Protein AF-A0A644TI37-F1 (afdb_monomer_lite)

Structure (mmCIF, N/CA/C/O backbone):
data_AF-A0A644TI37-F1
#
_entry.id   AF-A0A644TI37-F1
#
loop_
_atom_site.group_PDB
_atom_site.id
_atom_site.type_symbol
_atom_site.label_atom_id
_atom_site.label_alt_id
_atom_site.label_comp_id
_atom_site.label_asym_id
_atom_site.label_entity_id
_atom_site.label_seq_id
_atom_site.pdbx_PDB_ins_code
_atom_site.Cartn_x
_atom_site.Cartn_y
_atom_site.Cartn_z
_atom_site.occupancy
_atom_site.B_iso_or_equiv
_atom_site.auth_seq_id
_atom_site.auth_comp_id
_atom_site.auth_asym_id
_atom_site.auth_atom_id
_atom_site.pdbx_PDB_model_num
ATOM 1 N N . MET A 1 1 ? 30.612 -4.209 -53.659 1.00 39.00 1 MET A N 1
ATOM 2 C CA . MET A 1 1 ? 29.812 -2.982 -53.458 1.00 39.00 1 MET A CA 1
ATOM 3 C C . MET A 1 1 ? 28.450 -3.385 -52.917 1.00 39.00 1 MET A C 1
ATOM 5 O O . MET A 1 1 ? 27.650 -3.896 -53.685 1.00 39.00 1 MET A O 1
ATOM 9 N N . LYS A 1 2 ? 28.206 -3.268 -51.608 1.00 38.88 2 LYS A N 1
ATOM 10 C CA . LYS A 1 2 ? 26.881 -3.512 -51.017 1.00 38.88 2 LYS A CA 1
ATOM 11 C C . LYS A 1 2 ? 26.623 -2.471 -49.923 1.00 38.88 2 LYS A C 1
ATOM 13 O O . LYS A 1 2 ? 27.361 -2.428 -48.947 1.00 38.88 2 LYS A O 1
ATOM 18 N N . THR A 1 3 ? 25.624 -1.631 -50.213 1.00 47.59 3 THR A N 1
ATOM 19 C CA . THR A 1 3 ? 24.767 -0.829 -49.319 1.00 47.59 3 THR A CA 1
ATOM 20 C C . THR A 1 3 ? 25.463 0.056 -48.286 1.00 47.59 3 THR A C 1
ATOM 22 O O . THR A 1 3 ? 25.681 -0.339 -47.147 1.00 47.59 3 THR A O 1
ATOM 25 N N . GLN A 1 4 ? 25.746 1.300 -48.680 1.00 61.03 4 GLN A N 1
ATOM 26 C CA . GLN A 1 4 ? 25.940 2.404 -47.741 1.00 61.03 4 GLN A CA 1
ATOM 27 C C . GLN A 1 4 ? 24.605 2.634 -47.012 1.00 61.03 4 GLN A C 1
ATOM 29 O O . GLN A 1 4 ? 23.578 2.795 -47.669 1.00 61.03 4 GLN A O 1
ATOM 34 N N . THR A 1 5 ? 24.595 2.576 -45.680 1.00 74.19 5 THR A N 1
ATOM 35 C CA . THR A 1 5 ? 23.398 2.810 -44.859 1.00 74.19 5 THR A CA 1
ATOM 36 C C . THR A 1 5 ? 22.813 4.192 -45.147 1.00 74.19 5 THR A C 1
ATOM 38 O O . THR A 1 5 ? 23.467 5.199 -44.879 1.00 74.19 5 THR A O 1
ATOM 41 N N . ASP A 1 6 ? 21.582 4.254 -45.659 1.00 84.94 6 ASP A N 1
ATOM 42 C CA . ASP A 1 6 ? 20.870 5.512 -45.903 1.00 84.94 6 ASP A CA 1
ATOM 43 C C . ASP A 1 6 ? 19.811 5.757 -44.817 1.00 84.94 6 ASP A C 1
ATOM 45 O O . ASP A 1 6 ? 18.631 5.426 -44.959 1.00 84.94 6 ASP A O 1
ATOM 49 N N . LEU A 1 7 ? 20.247 6.370 -43.710 1.00 90.06 7 LEU A N 1
ATOM 50 C CA . LEU A 1 7 ? 19.354 6.800 -42.628 1.00 90.06 7 LEU A CA 1
ATOM 51 C C . LEU A 1 7 ? 18.313 7.833 -43.095 1.00 90.06 7 LEU A C 1
ATOM 53 O O . LEU A 1 7 ? 17.256 7.951 -42.478 1.00 90.06 7 LEU A O 1
ATOM 57 N N . GLY A 1 8 ? 18.580 8.582 -44.170 1.00 90.06 8 GLY A N 1
ATOM 58 C CA . GLY A 1 8 ? 17.648 9.571 -44.710 1.00 90.06 8 GLY A CA 1
ATOM 59 C C . GLY A 1 8 ? 16.416 8.922 -45.338 1.00 90.06 8 GLY A C 1
ATOM 60 O O . GLY A 1 8 ? 15.296 9.384 -45.107 1.00 90.06 8 GLY A O 1
ATOM 61 N N . THR A 1 9 ? 16.614 7.835 -46.086 1.00 90.75 9 THR A N 1
ATOM 62 C CA . THR A 1 9 ? 15.517 7.045 -46.669 1.00 90.75 9 THR A CA 1
ATOM 63 C C . THR A 1 9 ? 14.708 6.331 -45.587 1.00 90.75 9 THR A C 1
ATOM 65 O O . THR A 1 9 ? 13.495 6.536 -45.521 1.00 90.75 9 THR A O 1
ATOM 68 N N . LEU A 1 10 ? 15.368 5.626 -44.656 1.00 91.88 10 LEU A N 1
ATOM 69 C CA . LEU A 1 10 ? 14.695 4.970 -43.520 1.00 91.88 10 LEU A CA 1
ATOM 70 C C . LEU A 1 10 ? 13.871 5.960 -42.683 1.00 91.88 10 LEU A C 1
ATOM 72 O O . LEU A 1 10 ? 12.749 5.663 -42.276 1.00 91.88 10 LEU A O 1
ATOM 76 N N . ARG A 1 11 ? 14.389 7.177 -42.471 1.00 93.25 11 ARG A N 1
ATOM 77 C CA . ARG A 1 11 ? 13.666 8.230 -41.747 1.00 93.25 11 ARG A CA 1
ATOM 78 C C . ARG A 1 11 ? 12.380 8.649 -42.458 1.00 93.25 11 ARG A C 1
ATOM 80 O O . ARG A 1 11 ? 11.355 8.830 -41.802 1.00 93.25 11 ARG A O 1
ATOM 87 N N . LYS A 1 12 ? 12.422 8.833 -43.782 1.00 91.25 12 LYS A N 1
ATOM 88 C CA . LYS A 1 12 ? 11.231 9.195 -44.572 1.00 91.25 12 LYS A CA 1
ATOM 89 C C . LYS A 1 12 ? 10.172 8.095 -44.509 1.00 91.25 12 LYS A C 1
ATOM 91 O O . LYS A 1 12 ? 8.994 8.407 -44.336 1.00 91.25 12 LYS A O 1
ATOM 96 N N . GLU A 1 13 ? 10.588 6.834 -44.597 1.00 90.81 13 GLU A N 1
ATOM 97 C CA . GLU A 1 13 ? 9.703 5.671 -44.467 1.00 90.81 13 GLU A CA 1
ATOM 98 C C . GLU A 1 13 ? 9.058 5.606 -43.075 1.00 90.81 13 GLU A C 1
ATOM 100 O O . GLU A 1 13 ? 7.832 5.546 -42.974 1.00 90.81 13 GLU A O 1
ATOM 105 N N . GLY A 1 14 ? 9.844 5.739 -42.003 1.00 90.31 14 GLY A N 1
ATOM 106 C CA . GLY A 1 14 ? 9.342 5.756 -40.625 1.00 90.31 14 GLY A CA 1
ATOM 107 C C . GLY A 1 14 ? 8.328 6.861 -40.344 1.00 90.31 14 GLY A C 1
ATOM 108 O O . GLY A 1 14 ? 7.245 6.608 -39.814 1.00 90.31 14 GLY A O 1
ATOM 109 N N . LEU A 1 15 ? 8.627 8.094 -40.767 1.00 89.38 15 LEU A N 1
ATOM 110 C CA . LEU A 1 15 ? 7.691 9.218 -40.640 1.00 89.38 15 LEU A CA 1
ATOM 111 C C . LEU A 1 15 ? 6.395 8.982 -41.434 1.00 89.38 15 LEU A C 1
ATOM 113 O O . LEU A 1 15 ? 5.318 9.409 -41.010 1.00 89.38 15 LEU A O 1
ATOM 117 N N . SER A 1 16 ? 6.466 8.258 -42.556 1.00 86.50 16 SER A N 1
ATOM 118 C CA . SER A 1 16 ? 5.277 7.860 -43.315 1.00 86.50 16 SER A CA 1
ATOM 119 C C . SER A 1 16 ? 4.387 6.856 -42.580 1.00 86.50 16 SER A C 1
ATOM 121 O O . SER A 1 16 ? 3.169 6.840 -42.786 1.00 86.50 16 SER A O 1
ATOM 123 N N . HIS A 1 17 ? 4.964 6.041 -41.696 1.00 83.00 17 HIS A N 1
ATOM 124 C CA . HIS A 1 17 ? 4.214 5.107 -40.861 1.00 83.00 17 HIS A CA 1
ATOM 125 C C . HIS A 1 17 ? 3.483 5.814 -39.721 1.00 83.00 17 HIS A C 1
ATOM 127 O O . HIS A 1 17 ? 2.299 5.550 -39.504 1.00 83.00 17 HIS A O 1
ATOM 133 N N . LEU A 1 18 ? 4.170 6.755 -39.069 1.00 80.62 18 LEU A N 1
ATOM 134 C CA . LEU A 1 18 ? 3.689 7.457 -37.880 1.00 80.62 18 LEU A CA 1
ATOM 135 C C . LEU A 1 18 ? 2.703 8.589 -38.191 1.00 80.62 18 LEU A C 1
ATOM 137 O O . LEU A 1 18 ? 1.742 8.789 -37.448 1.00 80.62 18 LEU A O 1
ATOM 141 N N . PHE A 1 19 ? 2.950 9.339 -39.268 1.00 72.75 19 PHE A N 1
ATOM 142 C CA . PHE A 1 19 ? 2.342 10.659 -39.458 1.00 72.75 19 PHE A CA 1
ATOM 143 C C . PHE A 1 19 ? 1.756 10.895 -40.857 1.00 72.75 19 PHE A C 1
ATOM 145 O O . PHE A 1 19 ? 0.751 11.588 -41.003 1.00 72.75 19 PHE A O 1
ATOM 152 N N . ASN A 1 20 ? 2.349 10.323 -41.908 1.00 64.75 20 ASN A N 1
ATOM 153 C CA . ASN A 1 20 ? 2.062 10.762 -43.277 1.00 64.75 20 ASN A CA 1
ATOM 154 C C . ASN A 1 20 ? 0.889 9.993 -43.934 1.00 64.75 20 ASN A C 1
ATOM 156 O O . ASN A 1 20 ? 1.081 9.089 -44.748 1.00 64.75 20 ASN A O 1
ATOM 160 N N . GLY A 1 21 ? -0.342 10.389 -43.583 1.00 68.06 21 GLY A N 1
ATOM 161 C CA . GLY A 1 21 ? -1.510 10.356 -44.482 1.00 68.06 21 GLY A CA 1
ATOM 162 C C . GLY A 1 21 ? -2.540 9.229 -44.327 1.00 68.06 21 GLY A C 1
ATOM 163 O O . GLY A 1 21 ? -3.654 9.398 -44.817 1.00 68.06 21 GLY A O 1
ATOM 164 N N . LYS A 1 22 ? -2.239 8.119 -43.636 1.00 86.06 22 LYS A N 1
ATOM 165 C CA . LYS A 1 22 ? -3.221 7.041 -43.388 1.00 86.06 22 LYS A CA 1
ATOM 166 C C . LYS A 1 22 ? -3.684 6.997 -41.928 1.00 86.06 22 LYS A C 1
ATOM 168 O O . LYS A 1 22 ? -2.829 7.078 -41.043 1.00 86.06 22 LYS A O 1
ATOM 173 N N . PRO A 1 23 ? -4.993 6.820 -41.660 1.00 93.50 23 PRO A N 1
ATOM 174 C CA . PRO A 1 23 ? -5.487 6.562 -40.313 1.00 93.50 23 PRO A CA 1
ATOM 175 C C . PRO A 1 23 ? -4.881 5.281 -39.735 1.00 93.50 23 PRO A C 1
ATOM 177 O O . PRO A 1 23 ? -4.602 4.322 -40.465 1.00 93.50 23 PRO A O 1
ATOM 180 N N . TRP A 1 24 ? -4.702 5.243 -38.418 1.00 94.94 24 TRP A N 1
ATOM 181 C CA . TRP A 1 24 ? -4.214 4.050 -37.737 1.00 94.94 24 TRP A CA 1
ATOM 182 C C . TRP A 1 24 ? -4.832 3.858 -36.356 1.00 94.94 24 TRP A C 1
ATOM 184 O O . TRP A 1 24 ? -5.209 4.814 -35.681 1.00 94.94 24 TRP A O 1
ATOM 194 N N . ILE A 1 25 ? -4.908 2.596 -35.943 1.00 97.06 25 ILE A N 1
ATOM 195 C CA . ILE A 1 25 ? -5.201 2.175 -34.575 1.00 97.06 25 ILE A CA 1
ATOM 196 C C . ILE A 1 25 ? -3.983 1.397 -34.080 1.00 97.06 25 ILE A C 1
ATOM 198 O O . ILE A 1 25 ? -3.532 0.479 -34.763 1.00 97.06 25 ILE A O 1
ATOM 202 N N . SER A 1 26 ? -3.448 1.744 -32.913 1.00 96.75 26 SER A N 1
ATOM 203 C CA . SER A 1 26 ? -2.394 0.980 -32.249 1.00 96.75 26 SER A CA 1
ATOM 204 C C . SER A 1 26 ? -2.902 0.310 -30.977 1.00 96.75 26 SER A C 1
ATOM 206 O O . SER A 1 26 ? -3.743 0.862 -30.266 1.00 96.75 26 SER A O 1
ATOM 208 N N . VAL A 1 27 ? -2.379 -0.883 -30.694 1.00 97.94 27 VAL A N 1
ATOM 209 C CA . VAL A 1 27 ? -2.682 -1.658 -29.484 1.00 97.94 27 VAL A CA 1
ATOM 210 C C . VAL A 1 27 ? -1.389 -1.922 -28.716 1.00 97.94 27 VAL A C 1
ATOM 212 O O . VAL A 1 27 ? -0.404 -2.381 -29.302 1.00 97.94 27 VAL A O 1
ATOM 215 N N . GLY A 1 28 ? -1.395 -1.631 -27.413 1.00 96.19 28 GLY A N 1
ATOM 216 C CA . GLY A 1 28 ? -0.281 -1.909 -26.505 1.00 96.19 28 GLY A CA 1
ATOM 217 C C . GLY A 1 28 ? -0.075 -3.409 -26.294 1.00 96.19 28 GLY A C 1
ATOM 218 O O . GLY A 1 28 ? -0.725 -4.028 -25.459 1.00 96.19 28 GLY A O 1
ATOM 219 N N . LEU A 1 29 ? 0.867 -3.999 -27.027 1.00 95.81 29 LEU A N 1
ATOM 220 C CA . LEU A 1 29 ? 1.243 -5.413 -26.968 1.00 95.81 29 LEU A CA 1
ATOM 221 C C . LEU A 1 29 ? 2.568 -5.610 -26.217 1.00 95.81 29 LEU A C 1
ATOM 223 O O . LEU A 1 29 ? 3.477 -6.301 -26.678 1.00 95.81 29 LEU A O 1
ATOM 227 N N . GLY A 1 30 ? 2.701 -4.966 -25.057 1.00 93.81 30 GLY A N 1
ATOM 228 C CA . GLY A 1 30 ? 3.683 -5.371 -24.046 1.00 93.81 30 GLY A CA 1
ATOM 229 C C . GLY A 1 30 ? 3.148 -6.529 -23.200 1.00 93.81 30 GLY A C 1
ATOM 230 O O . GLY A 1 30 ? 1.938 -6.767 -23.169 1.00 93.81 30 GLY A O 1
ATOM 231 N N . THR A 1 31 ? 4.016 -7.208 -22.447 1.00 94.94 31 THR A N 1
ATOM 232 C CA . THR A 1 31 ? 3.625 -8.376 -21.631 1.00 94.94 31 THR A CA 1
ATOM 233 C C . THR A 1 31 ? 2.453 -8.086 -20.676 1.00 94.94 31 THR A C 1
ATOM 235 O O . THR A 1 31 ? 1.599 -8.945 -20.465 1.00 94.94 31 THR A O 1
ATOM 238 N N . CYS A 1 32 ? 2.355 -6.872 -20.117 1.00 92.94 32 CYS A N 1
ATOM 239 C CA . CYS A 1 32 ? 1.219 -6.481 -19.270 1.00 92.94 32 CYS A CA 1
ATOM 240 C C . CYS A 1 32 ? -0.101 -6.330 -20.041 1.00 92.94 32 CYS A C 1
ATOM 242 O O . CYS A 1 32 ? -1.146 -6.679 -19.503 1.00 92.94 32 CYS A O 1
ATOM 244 N N . GLY A 1 33 ? -0.062 -5.832 -21.280 1.00 94.31 33 GLY A N 1
ATOM 245 C CA . GLY A 1 33 ? -1.239 -5.723 -22.140 1.00 94.31 33 GLY A CA 1
ATOM 246 C C . GLY A 1 33 ? -1.728 -7.097 -22.574 1.00 94.31 33 GLY A C 1
ATOM 247 O O . GLY A 1 33 ? -2.906 -7.410 -22.420 1.00 94.31 33 GLY A O 1
ATOM 248 N N . ILE A 1 34 ? -0.805 -7.954 -23.021 1.00 95.94 34 ILE A N 1
ATOM 249 C CA . ILE A 1 34 ? -1.100 -9.342 -23.407 1.00 95.94 34 ILE A CA 1
ATOM 250 C C . ILE A 1 34 ? -1.712 -10.102 -22.223 1.00 95.94 34 ILE A C 1
ATOM 252 O O . ILE A 1 34 ? -2.752 -10.733 -22.366 1.00 95.94 34 ILE A O 1
ATOM 256 N N . GLY A 1 35 ? -1.149 -9.954 -21.018 1.00 94.06 35 GLY A N 1
ATOM 257 C CA . GLY A 1 35 ? -1.709 -10.553 -19.801 1.00 94.06 35 GLY A CA 1
ATOM 258 C C . GLY A 1 35 ? -3.131 -10.090 -19.440 1.00 94.06 35 GLY A C 1
ATOM 259 O O . GLY A 1 35 ? -3.779 -10.747 -18.630 1.00 94.06 35 GLY A O 1
ATOM 260 N N . ASN A 1 36 ? -3.620 -8.995 -20.036 1.00 94.62 36 ASN A N 1
ATOM 261 C CA . ASN A 1 36 ? -4.980 -8.467 -19.878 1.00 94.62 36 ASN A CA 1
ATOM 262 C C . ASN A 1 36 ? -5.843 -8.603 -21.156 1.00 94.62 36 ASN A C 1
ATOM 264 O O . ASN A 1 36 ? -6.913 -7.999 -21.233 1.00 94.62 36 ASN A O 1
ATOM 268 N N . GLY A 1 37 ? -5.412 -9.389 -22.152 1.00 96.00 37 GLY A N 1
ATOM 269 C CA . GLY A 1 37 ? -6.181 -9.675 -23.375 1.00 96.00 37 GLY A CA 1
ATOM 270 C C . GLY A 1 37 ? -5.971 -8.690 -24.533 1.00 96.00 37 GLY A C 1
ATOM 271 O O . GLY A 1 37 ? -6.841 -8.551 -25.395 1.00 96.00 37 GLY A O 1
ATOM 272 N N . ALA A 1 38 ? -4.851 -7.958 -24.571 1.00 97.00 38 ALA A N 1
ATOM 273 C CA . ALA A 1 38 ? -4.546 -7.037 -25.674 1.00 97.00 38 ALA A CA 1
ATOM 274 C C . ALA A 1 38 ? -4.334 -7.747 -27.023 1.00 97.00 38 ALA A C 1
ATOM 276 O O . ALA A 1 38 ? -4.624 -7.176 -28.074 1.00 97.00 38 ALA A O 1
ATOM 277 N N . ASP A 1 39 ? -3.856 -8.989 -27.001 1.00 96.69 39 ASP A N 1
ATOM 278 C CA . ASP A 1 39 ? -3.718 -9.865 -28.165 1.00 96.69 39 ASP A CA 1
ATOM 279 C C . ASP A 1 39 ? -5.080 -10.187 -28.796 1.00 96.69 39 ASP A C 1
ATOM 281 O O . ASP A 1 39 ? -5.244 -10.050 -30.009 1.00 96.69 39 ASP A O 1
ATOM 285 N N . GLU A 1 40 ? -6.091 -10.490 -27.977 1.00 97.75 40 GLU A N 1
ATOM 286 C CA . GLU A 1 40 ? -7.469 -10.682 -28.442 1.00 97.75 40 GLU A CA 1
ATOM 287 C C . GLU A 1 40 ? -8.031 -9.409 -29.097 1.00 97.75 40 GLU A C 1
ATOM 289 O O . GLU A 1 40 ? -8.710 -9.469 -30.126 1.00 97.75 40 GLU A O 1
ATOM 294 N N . VAL A 1 41 ? -7.740 -8.235 -28.520 1.00 98.00 41 VAL A N 1
ATOM 295 C CA . VAL A 1 41 ? -8.148 -6.932 -29.073 1.00 98.00 41 VAL A CA 1
ATOM 296 C C . VAL A 1 41 ? -7.478 -6.676 -30.420 1.00 98.00 41 VAL A C 1
ATOM 298 O O . VAL A 1 41 ? -8.158 -6.296 -31.378 1.00 98.00 41 VAL A O 1
ATOM 301 N N . PHE A 1 42 ? -6.163 -6.884 -30.499 1.00 98.06 42 PHE A N 1
ATOM 302 C CA . PHE A 1 42 ? -5.387 -6.691 -31.718 1.00 98.06 42 PHE A CA 1
ATOM 303 C C . PHE A 1 42 ? -5.872 -7.614 -32.838 1.00 98.06 42 PHE A C 1
ATOM 305 O O . PHE A 1 42 ? -6.164 -7.136 -33.935 1.00 98.06 42 PHE A O 1
ATOM 312 N N . GLN A 1 43 ? -6.055 -8.905 -32.546 1.00 97.69 43 GLN A N 1
ATOM 313 C CA . GLN A 1 43 ? -6.542 -9.880 -33.519 1.00 97.69 43 GLN A CA 1
ATOM 314 C C . GLN A 1 43 ? -7.952 -9.525 -34.008 1.00 97.69 43 GLN A C 1
ATOM 316 O O . GLN A 1 43 ? -8.201 -9.489 -35.212 1.00 97.69 43 GLN A O 1
ATOM 321 N N . ALA A 1 44 ? -8.863 -9.158 -33.098 1.00 97.88 44 ALA A N 1
ATOM 322 C CA . ALA A 1 44 ? -10.220 -8.759 -33.466 1.00 97.88 44 ALA A CA 1
ATOM 323 C C . ALA A 1 44 ? -10.259 -7.500 -34.350 1.00 97.88 44 ALA A C 1
ATOM 325 O O . ALA A 1 44 ? -11.118 -7.394 -35.230 1.00 97.88 44 ALA A O 1
ATOM 326 N N . LEU A 1 45 ? -9.359 -6.537 -34.124 1.00 97.81 45 LEU A N 1
ATOM 327 C CA . LEU A 1 45 ? -9.204 -5.362 -34.986 1.00 97.81 45 LEU A CA 1
ATOM 328 C C . LEU A 1 45 ? -8.639 -5.751 -36.356 1.00 97.81 45 LEU A C 1
ATOM 330 O O . LEU A 1 45 ? -9.183 -5.325 -37.375 1.00 97.81 45 LEU A O 1
ATOM 334 N N . GLN A 1 46 ? -7.586 -6.570 -36.380 1.00 97.00 46 GLN A N 1
ATOM 335 C CA . GLN A 1 46 ? -6.911 -7.007 -37.600 1.00 97.00 46 GLN A CA 1
ATOM 336 C C . GLN A 1 46 ? -7.841 -7.819 -38.510 1.00 97.00 46 GLN A C 1
ATOM 338 O O . GLN A 1 46 ? -7.957 -7.508 -39.699 1.00 97.00 46 GLN A O 1
ATOM 343 N N . ASP A 1 47 ? -8.545 -8.812 -37.965 1.00 96.25 47 ASP A N 1
ATOM 344 C CA . ASP A 1 47 ? -9.445 -9.687 -38.724 1.00 96.25 47 ASP A CA 1
ATOM 345 C C . ASP A 1 47 ? -10.587 -8.895 -39.359 1.00 96.25 47 ASP A C 1
ATOM 347 O O . ASP A 1 47 ? -10.873 -9.037 -40.549 1.00 96.25 47 ASP A O 1
ATOM 351 N N . LYS A 1 48 ? -11.210 -8.001 -38.584 1.00 96.19 48 LYS A N 1
ATOM 352 C CA . LYS A 1 48 ? -12.330 -7.178 -39.056 1.00 96.19 48 LYS A CA 1
ATOM 353 C C . LYS A 1 48 ? -11.895 -6.124 -40.063 1.00 96.19 48 LYS A C 1
ATOM 355 O O . LYS A 1 48 ? -12.550 -5.975 -41.090 1.00 96.1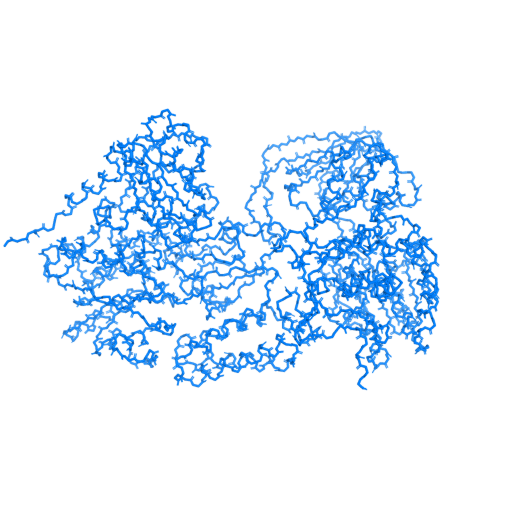9 48 LYS A O 1
ATOM 360 N N . ALA A 1 49 ? -10.779 -5.436 -39.815 1.00 94.88 49 ALA A N 1
ATOM 361 C CA . ALA A 1 49 ? -10.238 -4.469 -40.768 1.00 94.88 49 ALA A CA 1
ATOM 362 C C . ALA A 1 49 ? -9.898 -5.135 -42.110 1.00 94.88 49 ALA A C 1
ATOM 364 O O . ALA A 1 49 ? -10.174 -4.567 -43.168 1.00 94.88 49 ALA A O 1
ATOM 365 N N . THR A 1 50 ? -9.365 -6.362 -42.066 1.00 94.31 50 THR A N 1
ATOM 366 C CA . THR A 1 50 ? -9.052 -7.159 -43.260 1.00 94.31 50 THR A CA 1
ATOM 367 C C . THR A 1 50 ? -10.323 -7.622 -43.978 1.00 94.31 50 THR A C 1
ATOM 369 O O . THR A 1 50 ? -10.427 -7.464 -45.195 1.00 94.31 50 THR A O 1
ATOM 372 N N . ALA A 1 51 ? -11.312 -8.142 -43.242 1.00 93.31 51 ALA A N 1
ATOM 373 C CA . ALA A 1 51 ? -12.589 -8.597 -43.797 1.00 93.31 51 ALA A CA 1
ATOM 374 C C . ALA A 1 51 ? -13.375 -7.461 -44.478 1.00 93.31 51 ALA A C 1
ATOM 376 O O . ALA A 1 51 ? -13.949 -7.657 -45.549 1.00 93.31 51 ALA A O 1
ATOM 377 N N . GLU A 1 52 ? -13.360 -6.266 -43.885 1.00 92.94 52 GLU A N 1
ATOM 378 C CA . GLU A 1 52 ? -14.035 -5.068 -44.402 1.00 92.94 52 GLU A CA 1
ATOM 379 C C . GLU A 1 52 ? -13.177 -4.269 -45.405 1.00 92.94 52 GLU A C 1
ATOM 381 O O . GLU A 1 52 ? -13.662 -3.295 -45.979 1.00 92.94 52 GLU A O 1
ATOM 386 N N . LYS A 1 53 ? -11.923 -4.685 -45.655 1.00 92.38 53 LYS A N 1
ATOM 387 C CA . LYS A 1 53 ? -10.954 -4.020 -46.552 1.00 92.38 53 LYS A CA 1
ATOM 388 C C . LYS A 1 53 ? -10.774 -2.526 -46.247 1.00 92.38 53 LYS A C 1
ATOM 390 O O . LYS A 1 53 ? -10.721 -1.699 -47.157 1.00 92.38 53 LYS A O 1
ATOM 395 N N . LEU A 1 54 ? -10.695 -2.181 -44.964 1.00 91.00 54 LEU A N 1
ATOM 396 C CA . LEU A 1 54 ? -10.571 -0.792 -44.523 1.00 91.00 54 LEU A CA 1
ATOM 397 C C . LEU A 1 54 ? -9.179 -0.231 -44.848 1.00 91.00 54 LEU A C 1
ATOM 399 O O . LEU A 1 54 ? -8.166 -0.882 -44.596 1.00 91.00 54 LEU A O 1
ATOM 403 N N . ASP A 1 55 ? -9.118 1.005 -45.354 1.00 90.75 55 ASP A N 1
ATOM 404 C CA . ASP A 1 55 ? -7.852 1.700 -45.629 1.00 90.75 55 ASP A CA 1
ATOM 405 C C . ASP A 1 55 ? -7.289 2.376 -44.367 1.00 90.75 55 ASP A C 1
ATOM 407 O O . ASP A 1 55 ? -7.218 3.600 -44.250 1.00 90.75 55 ASP A O 1
ATOM 411 N N . LEU A 1 56 ? -6.920 1.558 -43.382 1.00 92.44 56 LEU A N 1
ATOM 412 C CA . LEU A 1 56 ? -6.282 1.995 -42.141 1.00 92.44 56 LEU A CA 1
ATOM 413 C C . LEU A 1 56 ? -5.242 0.972 -41.678 1.00 92.44 56 LEU A C 1
ATOM 415 O O . LEU A 1 56 ? -5.300 -0.203 -42.037 1.00 92.44 56 LEU A O 1
ATOM 419 N N . ARG A 1 57 ? -4.276 1.412 -40.868 1.00 92.94 57 ARG A N 1
ATOM 420 C CA . ARG A 1 57 ? -3.249 0.521 -40.307 1.00 92.94 57 ARG A CA 1
ATOM 421 C C . ARG A 1 57 ? -3.629 0.074 -38.901 1.00 92.94 57 ARG A C 1
ATOM 423 O O . ARG A 1 57 ? -3.909 0.913 -38.049 1.00 92.94 57 ARG A O 1
ATOM 430 N N . ILE A 1 58 ? -3.567 -1.228 -38.648 1.00 95.50 58 ILE A N 1
ATOM 431 C CA . ILE A 1 58 ? -3.564 -1.780 -37.293 1.00 95.50 58 ILE A CA 1
ATOM 432 C C . ILE A 1 58 ? -2.103 -1.990 -36.895 1.00 95.50 58 ILE A C 1
ATOM 434 O O . ILE A 1 58 ? -1.345 -2.624 -37.626 1.00 95.50 58 ILE A O 1
ATOM 438 N N . ARG A 1 59 ? -1.683 -1.369 -35.793 1.00 94.62 59 ARG A N 1
ATOM 439 C CA . ARG A 1 59 ? -0.285 -1.309 -35.349 1.00 94.62 59 ARG A CA 1
ATOM 440 C C . ARG A 1 59 ? -0.133 -1.996 -34.001 1.00 94.62 59 ARG A C 1
ATOM 442 O O . ARG A 1 59 ? -0.963 -1.820 -33.110 1.00 94.62 59 ARG A O 1
ATOM 449 N N . GLN A 1 60 ? 0.949 -2.742 -33.846 1.00 95.12 60 GLN A N 1
ATOM 450 C CA . GLN A 1 60 ? 1.385 -3.240 -32.550 1.00 95.12 60 GLN A CA 1
ATOM 451 C C . GLN A 1 60 ? 2.401 -2.259 -31.973 1.00 95.12 60 GLN A C 1
ATOM 453 O O . GLN A 1 60 ? 3.282 -1.790 -32.688 1.00 95.12 60 GLN A O 1
ATOM 458 N N . VAL A 1 61 ? 2.257 -1.903 -30.702 1.00 96.44 61 VAL A N 1
ATOM 459 C CA . VAL A 1 61 ? 3.184 -0.992 -30.017 1.00 96.44 61 VAL A CA 1
ATOM 460 C C . VAL A 1 61 ? 3.541 -1.545 -28.642 1.00 96.44 61 VAL A C 1
ATOM 462 O O . VAL A 1 61 ? 2.872 -2.441 -28.128 1.00 96.44 61 VAL A O 1
ATOM 465 N N . GLY A 1 62 ? 4.606 -1.027 -28.032 1.00 94.50 62 GLY A N 1
ATOM 466 C CA . GLY A 1 62 ? 4.954 -1.352 -26.646 1.00 94.50 62 GLY A CA 1
ATOM 467 C C . GLY A 1 62 ? 3.932 -0.841 -25.620 1.00 94.50 62 GLY A C 1
ATOM 468 O O . GLY A 1 62 ? 2.997 -0.113 -25.952 1.00 94.50 62 GLY A O 1
ATOM 469 N N . CYS A 1 63 ? 4.122 -1.185 -24.345 1.00 94.38 63 CYS A N 1
ATOM 470 C CA . CYS A 1 63 ? 3.272 -0.668 -23.267 1.00 94.38 63 CYS A CA 1
ATOM 471 C C . CYS A 1 63 ? 3.597 0.808 -22.984 1.00 94.38 63 CYS A C 1
ATOM 473 O O . CYS A 1 63 ? 4.759 1.174 -22.817 1.00 94.38 63 CYS A O 1
ATOM 475 N N . PHE A 1 64 ? 2.564 1.653 -22.884 1.00 95.56 64 PHE A N 1
ATOM 476 C CA . PHE A 1 64 ? 2.706 3.101 -22.660 1.00 95.56 64 PHE A CA 1
ATOM 477 C C . PHE A 1 64 ? 3.042 3.475 -21.197 1.00 95.56 64 PHE A C 1
ATOM 479 O O . PHE A 1 64 ? 3.391 4.623 -20.892 1.00 95.56 64 PHE A O 1
ATOM 486 N N . GLY A 1 65 ? 2.944 2.499 -20.289 1.00 94.25 65 GLY A N 1
ATOM 487 C CA . GLY A 1 65 ? 3.316 2.576 -18.874 1.00 94.25 65 GLY A CA 1
ATOM 488 C C . GLY A 1 65 ? 2.138 2.419 -17.910 1.00 94.25 65 GLY A C 1
ATOM 489 O O . GLY A 1 65 ? 2.334 1.930 -16.800 1.00 94.25 65 GLY A O 1
ATOM 490 N N . PHE A 1 66 ? 0.909 2.755 -18.317 1.00 95.25 66 PHE A N 1
ATOM 491 C CA . PHE A 1 66 ? -0.271 2.719 -17.441 1.00 95.25 66 PHE A CA 1
ATOM 492 C C . PHE A 1 66 ? -0.883 1.314 -17.358 1.00 95.25 66 PHE A C 1
ATOM 494 O O . PHE A 1 66 ? -1.958 1.045 -17.877 1.00 95.25 66 PHE A O 1
ATOM 501 N N . CYS A 1 67 ? -0.177 0.404 -16.687 1.00 94.81 67 CYS A N 1
ATOM 502 C CA . CYS A 1 67 ? -0.501 -1.024 -16.674 1.00 94.81 67 CYS A CA 1
ATOM 503 C C . CYS A 1 67 ? -1.886 -1.345 -16.085 1.00 94.81 67 CYS A C 1
ATOM 505 O O . CYS A 1 67 ? -2.502 -2.317 -16.505 1.00 94.81 67 CYS A O 1
ATOM 507 N N . ALA A 1 68 ? -2.387 -0.541 -15.140 1.00 93.94 68 ALA A N 1
ATOM 508 C CA . ALA A 1 68 ? -3.744 -0.688 -14.598 1.00 93.94 68 ALA A CA 1
ATOM 509 C C . ALA A 1 68 ? -4.859 -0.378 -15.617 1.00 93.94 68 ALA A C 1
ATOM 511 O O . ALA A 1 68 ? -6.008 -0.724 -15.370 1.00 93.94 68 ALA A O 1
ATOM 512 N N . ALA A 1 69 ? -4.519 0.274 -16.731 1.00 95.00 69 ALA A N 1
ATOM 513 C CA . ALA A 1 69 ? -5.435 0.734 -17.770 1.00 95.00 69 ALA A CA 1
ATOM 514 C C . ALA A 1 69 ? -5.343 -0.123 -19.056 1.00 95.00 69 ALA A C 1
ATOM 516 O O . ALA A 1 69 ? -5.955 0.197 -20.075 1.00 95.00 69 ALA A O 1
ATOM 517 N N . GLU A 1 70 ? -4.554 -1.200 -19.038 1.00 95.25 70 GLU A N 1
ATOM 518 C CA . GLU A 1 70 ? -4.413 -2.116 -20.172 1.00 95.25 70 GLU A CA 1
ATOM 519 C C . GLU A 1 70 ? -5.654 -3.028 -20.332 1.00 95.25 70 GLU A C 1
ATOM 521 O O . GLU A 1 70 ? -6.260 -3.397 -19.325 1.00 95.25 70 GLU A O 1
ATOM 526 N N . PRO A 1 71 ? -6.031 -3.455 -21.558 1.00 97.06 71 PRO A N 1
ATOM 527 C CA . PRO A 1 71 ? -5.422 -3.115 -22.846 1.00 97.06 71 PRO A CA 1
ATOM 528 C C . PRO A 1 71 ? -5.665 -1.667 -23.283 1.00 97.06 71 PRO A C 1
ATOM 530 O O . PRO A 1 71 ? -6.811 -1.222 -23.409 1.00 97.06 71 PRO A O 1
ATOM 533 N N . MET A 1 72 ? -4.580 -0.951 -23.572 1.00 96.31 72 MET A N 1
ATOM 534 C CA . MET A 1 72 ? -4.621 0.408 -24.095 1.00 96.31 72 MET A CA 1
ATOM 535 C C . MET A 1 72 ? -4.646 0.420 -25.623 1.00 96.31 72 MET A C 1
ATOM 537 O O . MET A 1 72 ? -3.839 -0.233 -26.292 1.00 96.31 72 MET A O 1
ATOM 541 N N . VAL A 1 73 ? -5.548 1.232 -26.175 1.00 98.12 73 VAL A N 1
ATOM 542 C CA . VAL A 1 73 ? -5.680 1.452 -27.619 1.00 98.12 73 VAL A CA 1
ATOM 543 C C . VAL A 1 73 ? -5.564 2.937 -27.917 1.00 98.12 73 VAL A C 1
ATOM 545 O O . VAL A 1 73 ? -6.183 3.765 -27.245 1.00 98.12 73 VAL A O 1
ATOM 548 N N . MET A 1 74 ? -4.794 3.278 -28.949 1.00 97.56 74 MET A N 1
ATOM 549 C CA . MET A 1 74 ? -4.726 4.639 -29.472 1.00 97.56 74 MET A CA 1
ATOM 550 C C . MET A 1 74 ? -5.233 4.685 -30.909 1.00 97.56 74 MET A C 1
ATOM 552 O O . MET A 1 74 ? -4.929 3.804 -31.708 1.00 97.56 74 MET A O 1
ATOM 556 N N . ALA A 1 75 ? -6.001 5.716 -31.248 1.00 97.00 75 ALA A N 1
ATOM 557 C CA . ALA A 1 75 ? -6.553 5.901 -32.586 1.00 97.00 75 ALA A CA 1
ATOM 558 C C . ALA A 1 75 ? -6.186 7.281 -33.133 1.00 97.00 75 ALA A C 1
ATOM 560 O O . ALA A 1 75 ? -6.366 8.291 -32.453 1.00 97.00 75 ALA A O 1
ATOM 561 N N . TYR A 1 76 ? -5.700 7.331 -34.369 1.00 95.81 76 TYR A N 1
ATOM 562 C CA . TYR A 1 76 ? -5.285 8.562 -35.031 1.00 95.81 76 TYR A CA 1
ATOM 563 C C . TYR A 1 76 ? -5.850 8.659 -36.440 1.00 95.81 76 TYR A C 1
ATOM 565 O O . TYR A 1 76 ? -5.768 7.717 -37.234 1.00 95.81 76 TYR A O 1
ATOM 573 N N . ARG A 1 77 ? -6.352 9.848 -36.770 1.00 93.94 77 ARG A N 1
ATOM 574 C CA . ARG A 1 77 ? -6.738 10.242 -38.121 1.00 93.94 77 ARG A CA 1
ATOM 575 C C . ARG A 1 77 ? -5.960 11.509 -38.508 1.00 93.94 77 ARG A C 1
ATOM 577 O O . ARG A 1 77 ? -5.838 12.398 -37.663 1.00 93.94 77 ARG A O 1
ATOM 584 N N . PRO A 1 78 ? -5.427 11.614 -39.742 1.00 92.50 78 PRO A N 1
ATOM 585 C CA . PRO A 1 78 ? -4.620 12.760 -40.159 1.00 92.50 78 PRO A CA 1
ATOM 586 C C . PRO A 1 78 ? -5.273 14.115 -39.848 1.00 92.50 78 PRO A C 1
ATOM 588 O O . PRO A 1 78 ? -6.437 14.336 -40.169 1.00 92.50 78 PRO A O 1
ATOM 591 N N . GLY A 1 79 ? -4.518 15.019 -39.216 1.00 90.94 79 GLY A N 1
ATOM 592 C CA . GLY A 1 79 ? -4.977 16.363 -38.835 1.00 90.94 79 GLY A CA 1
ATOM 593 C C . GLY A 1 79 ? -5.801 16.448 -37.541 1.00 90.94 79 GLY A C 1
ATOM 594 O O . GLY A 1 79 ? -6.146 17.552 -37.118 1.00 90.94 79 GLY A O 1
ATOM 595 N N . LYS A 1 80 ? -6.102 15.319 -36.889 1.00 94.50 80 LYS A N 1
ATOM 596 C CA . LYS A 1 80 ? -6.810 15.247 -35.601 1.00 94.50 80 LYS A CA 1
ATOM 597 C C . LYS A 1 80 ? -5.858 14.754 -34.497 1.00 94.50 80 LYS A C 1
ATOM 599 O O . LYS A 1 80 ? -4.890 14.061 -34.794 1.00 94.50 80 LYS A O 1
ATOM 604 N N . PRO A 1 81 ? -6.104 15.066 -33.215 1.00 96.25 81 PRO A N 1
ATOM 605 C CA . PRO A 1 81 ? -5.302 14.512 -32.128 1.00 96.25 81 PRO A CA 1
ATOM 606 C C . PRO A 1 81 ? -5.461 12.988 -32.024 1.00 96.25 81 PRO A C 1
ATOM 608 O O . PRO A 1 81 ? -6.505 12.436 -32.378 1.00 96.25 81 PRO A O 1
ATOM 611 N N . VAL A 1 82 ? -4.444 12.312 -31.483 1.00 97.00 82 VAL A N 1
ATOM 612 C CA . VAL A 1 82 ? -4.527 10.881 -31.150 1.00 97.00 82 VAL A CA 1
ATOM 613 C C . VAL A 1 82 ? -5.472 10.711 -29.963 1.00 97.00 82 VAL A C 1
ATOM 615 O O . VAL A 1 82 ? -5.297 11.373 -28.942 1.00 97.00 82 VAL A O 1
ATOM 618 N N . LEU A 1 83 ? -6.457 9.827 -30.080 1.00 98.12 83 LEU A N 1
ATOM 619 C CA . LEU A 1 83 ? -7.409 9.494 -29.021 1.00 98.12 83 LEU A CA 1
ATOM 620 C C . LEU A 1 83 ? -6.925 8.279 -28.229 1.00 98.12 83 LEU A C 1
ATOM 622 O O . LEU A 1 83 ? -6.476 7.305 -28.830 1.00 98.12 83 LEU A O 1
ATOM 626 N N . MET A 1 84 ? -7.042 8.324 -26.901 1.00 98.06 84 MET A N 1
ATOM 627 C CA . MET A 1 84 ? -6.641 7.246 -25.991 1.00 98.06 84 MET A CA 1
ATOM 628 C C . MET A 1 84 ? -7.861 6.561 -25.369 1.00 98.06 84 MET A C 1
ATOM 630 O O . MET A 1 84 ? -8.779 7.230 -24.883 1.00 98.06 84 MET A O 1
ATOM 634 N N . PHE A 1 85 ? -7.831 5.229 -25.339 1.00 97.75 85 PHE A N 1
ATOM 635 C CA . PHE A 1 85 ? -8.847 4.375 -24.728 1.00 97.75 85 PHE A CA 1
ATOM 636 C C . PHE A 1 85 ? -8.168 3.365 -23.797 1.00 97.75 85 PHE A C 1
ATOM 638 O O . PHE A 1 85 ? -7.183 2.738 -24.201 1.00 97.75 85 PHE A O 1
ATOM 645 N N . SER A 1 86 ? -8.697 3.194 -22.585 1.00 95.69 86 SER A N 1
ATOM 646 C CA . SER A 1 86 ? -8.237 2.177 -21.635 1.00 95.69 86 SER A CA 1
ATOM 647 C C . SER A 1 86 ? -9.203 0.996 -21.532 1.00 95.69 86 SER A C 1
ATOM 649 O O . SER A 1 86 ? -10.335 1.057 -22.030 1.00 95.69 86 SER A O 1
ATOM 651 N N . GLU A 1 87 ? -8.734 -0.092 -20.912 1.00 95.38 87 GLU A N 1
ATOM 652 C CA . GLU A 1 87 ? -9.512 -1.297 -20.588 1.00 95.38 87 GLU A CA 1
ATOM 653 C C . GLU A 1 87 ? -10.322 -1.832 -21.788 1.00 95.38 87 GLU A C 1
ATOM 655 O O . GLU A 1 87 ? -11.480 -2.266 -21.678 1.00 95.38 87 GLU A O 1
ATOM 660 N N . VAL A 1 88 ? -9.735 -1.759 -22.986 1.00 97.12 88 VAL A N 1
ATOM 661 C CA . VAL A 1 88 ? -10.436 -2.112 -24.219 1.00 97.12 88 VAL A CA 1
ATOM 662 C C . VAL A 1 88 ? -10.588 -3.625 -24.305 1.00 97.12 88 VAL A C 1
ATOM 664 O O . VAL A 1 88 ? -9.639 -4.376 -24.132 1.00 97.12 88 VAL A O 1
ATOM 667 N N . ARG A 1 89 ? -11.803 -4.080 -24.625 1.00 96.88 89 ARG A N 1
ATOM 668 C CA . ARG A 1 89 ? -12.115 -5.493 -24.878 1.00 96.88 89 ARG A CA 1
ATOM 669 C C . ARG A 1 89 ? -12.308 -5.748 -26.365 1.00 96.88 89 ARG A C 1
ATOM 671 O O . ARG A 1 89 ? -12.770 -4.860 -27.085 1.00 96.88 89 ARG A O 1
ATOM 678 N N . ALA A 1 90 ? -12.082 -6.986 -26.807 1.00 96.12 90 ALA A N 1
ATOM 679 C CA . ALA A 1 90 ? -12.262 -7.396 -28.204 1.00 96.12 90 ALA A CA 1
ATOM 680 C C . ALA A 1 90 ? -13.662 -7.053 -28.766 1.00 96.12 90 ALA A C 1
ATOM 682 O O . ALA A 1 90 ? -13.815 -6.711 -29.940 1.00 96.12 90 ALA A O 1
ATOM 683 N N . SER A 1 91 ? -14.697 -7.032 -27.914 1.00 96.12 91 SER A N 1
ATOM 684 C CA . SER A 1 91 ? -16.058 -6.625 -28.294 1.00 96.12 91 SER A CA 1
ATOM 685 C C . SER A 1 91 ? -16.166 -5.179 -28.806 1.00 96.12 91 SER A C 1
ATOM 687 O O . SER A 1 91 ? -17.065 -4.879 -29.592 1.00 96.12 91 SER A O 1
ATOM 689 N N . ARG A 1 92 ? -15.250 -4.280 -28.413 1.00 95.75 92 ARG A N 1
ATOM 690 C CA . ARG A 1 92 ? -15.211 -2.876 -28.861 1.00 95.75 92 ARG A CA 1
ATOM 691 C C . ARG A 1 92 ? -14.523 -2.671 -30.213 1.00 95.75 92 ARG A C 1
ATOM 693 O O . ARG A 1 92 ? -14.634 -1.575 -30.760 1.00 95.75 92 ARG A O 1
ATOM 700 N N . ALA A 1 93 ? -13.890 -3.697 -30.791 1.00 96.00 93 ALA A N 1
ATOM 701 C CA . ALA A 1 93 ? -13.149 -3.580 -32.050 1.00 96.00 93 ALA A CA 1
ATOM 702 C C . ALA A 1 93 ? -13.991 -2.972 -33.189 1.00 96.00 93 ALA A C 1
ATOM 704 O O . ALA A 1 93 ? -13.539 -2.062 -33.875 1.00 96.00 93 ALA A O 1
ATOM 705 N N . GLN A 1 94 ? -15.255 -3.393 -33.342 1.00 95.56 94 GLN A N 1
ATOM 706 C CA . GLN A 1 94 ? -16.132 -2.852 -34.392 1.00 95.56 94 GLN A CA 1
ATOM 707 C C . GLN A 1 94 ? -16.408 -1.355 -34.210 1.00 95.56 94 GLN A C 1
ATOM 709 O O . GLN A 1 94 ? -16.460 -0.608 -35.183 1.00 95.56 94 GLN A O 1
ATOM 714 N N . THR A 1 95 ? -16.622 -0.922 -32.967 1.00 96.44 95 THR A N 1
ATOM 715 C CA . THR A 1 95 ? -16.905 0.480 -32.644 1.00 96.44 95 THR A CA 1
ATOM 716 C C . THR A 1 95 ? -15.706 1.358 -32.973 1.00 96.44 95 THR A C 1
ATOM 718 O O . THR A 1 95 ? -15.883 2.415 -33.572 1.00 96.44 95 THR A O 1
ATOM 721 N N . LEU A 1 96 ? -14.498 0.896 -32.635 1.00 97.12 96 LEU A N 1
ATOM 722 C CA . LEU A 1 96 ? -13.256 1.590 -32.967 1.00 97.12 96 LEU A CA 1
ATOM 723 C C . LEU A 1 96 ? -13.084 1.706 -34.485 1.00 97.12 96 LEU A C 1
ATOM 725 O O . LEU A 1 96 ? -12.914 2.813 -34.981 1.00 97.12 96 LEU A O 1
ATOM 729 N N . LEU A 1 97 ? -13.227 0.603 -35.229 1.00 97.25 97 LEU A N 1
ATOM 730 C CA . LEU A 1 97 ? -13.096 0.600 -36.692 1.00 97.25 97 LEU A CA 1
ATOM 731 C C . LEU A 1 97 ? -14.117 1.513 -37.379 1.00 97.25 97 LEU A C 1
ATOM 733 O O . LEU A 1 97 ? -13.748 2.299 -38.247 1.00 97.25 97 LEU A O 1
ATOM 737 N N . ARG A 1 98 ? -15.387 1.483 -36.951 1.00 95.00 98 ARG A N 1
ATOM 738 C CA . ARG A 1 98 ? -16.418 2.400 -37.469 1.00 95.00 98 ARG A CA 1
ATOM 739 C C . ARG A 1 98 ? -16.076 3.860 -37.194 1.00 95.00 98 ARG A C 1
ATOM 741 O O . ARG A 1 98 ? -16.297 4.701 -38.056 1.00 95.00 98 ARG A O 1
ATOM 748 N N . GLY A 1 99 ? -15.515 4.150 -36.022 1.00 95.25 99 GLY A N 1
ATOM 749 C CA . GLY A 1 99 ? -15.036 5.485 -35.673 1.00 95.25 99 GLY A CA 1
ATOM 750 C C . GLY A 1 99 ? -13.873 5.973 -36.544 1.00 95.25 99 GLY A C 1
ATOM 751 O O . GLY A 1 99 ? -13.617 7.168 -36.575 1.00 95.25 99 GLY A O 1
ATOM 752 N N . MET A 1 100 ? -13.200 5.087 -37.285 1.00 95.19 100 MET A N 1
ATOM 753 C CA . MET A 1 100 ? -12.122 5.450 -38.211 1.00 95.19 100 MET A CA 1
ATOM 754 C C . MET A 1 100 ? -12.591 5.709 -39.647 1.00 95.19 100 MET A C 1
ATOM 756 O O . MET A 1 100 ? -11.747 6.032 -40.479 1.00 95.19 100 MET A O 1
ATOM 760 N N . ALA A 1 101 ? -13.882 5.567 -39.967 1.00 92.38 101 ALA A N 1
ATOM 761 C CA . ALA A 1 101 ? -14.373 5.657 -41.346 1.00 92.38 101 ALA A CA 1
ATOM 762 C C . ALA A 1 101 ? -14.163 7.056 -41.961 1.00 92.38 101 ALA A C 1
ATOM 764 O O . ALA A 1 101 ? -13.482 7.207 -42.979 1.00 92.38 101 ALA A O 1
ATOM 765 N N . ASP A 1 102 ? -14.668 8.091 -41.295 1.00 93.81 102 ASP A N 1
ATOM 766 C CA . ASP A 1 102 ? -14.616 9.490 -41.724 1.00 93.81 102 ASP A CA 1
ATOM 767 C C . ASP A 1 102 ? -14.439 10.445 -40.528 1.00 93.81 102 ASP A C 1
ATOM 769 O O . ASP A 1 102 ? -14.371 10.016 -39.373 1.00 93.81 102 ASP A O 1
ATOM 773 N N . ASP A 1 103 ? -14.309 11.744 -40.805 1.00 93.81 103 ASP A N 1
ATOM 774 C CA . ASP A 1 103 ? -14.090 12.763 -39.772 1.00 93.81 103 ASP A CA 1
ATOM 775 C C . ASP A 1 103 ? -15.283 12.887 -38.811 1.00 93.81 103 ASP A C 1
ATOM 777 O O . ASP A 1 103 ? -15.080 13.097 -37.616 1.00 93.81 103 ASP A O 1
ATOM 781 N N . GLU A 1 104 ? -16.517 12.704 -39.292 1.00 96.06 104 GLU A N 1
ATOM 782 C CA . GLU A 1 104 ? -17.719 12.774 -38.454 1.00 96.06 104 GLU A CA 1
ATOM 783 C C . GLU A 1 104 ? -17.789 11.577 -37.493 1.00 96.06 104 GLU A C 1
ATOM 785 O O . GLU A 1 104 ? -18.112 11.720 -36.307 1.00 96.06 104 GLU A O 1
ATOM 790 N N . ALA A 1 105 ? -17.457 10.381 -37.983 1.00 96.19 105 ALA A N 1
ATOM 791 C CA . ALA A 1 105 ? -17.355 9.173 -37.179 1.00 96.19 105 ALA A CA 1
ATOM 792 C C . ALA A 1 105 ? -16.239 9.288 -36.130 1.00 96.19 105 ALA A C 1
ATOM 794 O O . ALA A 1 105 ? -16.447 8.892 -34.978 1.00 96.19 105 ALA A O 1
ATOM 795 N N . PHE A 1 106 ? -15.100 9.889 -36.488 1.00 97.06 106 PHE A N 1
ATOM 796 C CA . PHE A 1 106 ? -13.988 10.113 -35.562 1.00 97.06 106 PHE A CA 1
ATOM 797 C C . PHE A 1 106 ? -14.343 11.152 -34.487 1.00 97.06 106 PHE A C 1
ATOM 799 O O . PHE A 1 106 ? -14.076 10.938 -33.304 1.00 97.06 106 PHE A O 1
ATOM 806 N N . ASP A 1 107 ? -15.055 12.222 -34.855 1.00 96.31 107 ASP A N 1
ATOM 807 C CA . ASP A 1 107 ? -15.582 13.216 -33.910 1.00 96.31 107 ASP A CA 1
ATOM 808 C C . ASP A 1 107 ? -16.594 12.595 -32.920 1.00 96.31 107 ASP A C 1
ATOM 810 O O . ASP A 1 107 ? -16.647 12.973 -31.744 1.00 96.31 107 ASP A O 1
ATOM 814 N N . LYS A 1 108 ? -17.386 11.605 -33.360 1.00 96.44 108 LYS A N 1
ATOM 815 C CA . LYS A 1 108 ? -18.252 10.810 -32.468 1.00 96.44 108 LYS A CA 1
ATOM 816 C C . LYS A 1 108 ? -17.435 9.881 -31.572 1.00 96.44 108 LYS A C 1
ATOM 818 O O . LYS A 1 108 ? -17.744 9.782 -30.383 1.00 96.44 108 LYS A O 1
ATOM 823 N N . LEU A 1 109 ? -16.400 9.237 -32.112 1.00 96.75 109 LEU A N 1
ATOM 824 C CA . LEU A 1 109 ? -15.508 8.356 -31.358 1.00 96.75 109 LEU A CA 1
ATOM 825 C C . LEU A 1 109 ? -14.766 9.117 -30.247 1.00 96.75 109 LEU A C 1
ATOM 827 O O . LEU A 1 109 ? -14.622 8.587 -29.147 1.00 96.75 109 LEU A O 1
ATOM 831 N N . ALA A 1 110 ? -14.390 10.377 -30.486 1.00 96.50 110 ALA A N 1
ATOM 832 C CA . ALA A 1 110 ? -13.753 11.246 -29.495 1.00 96.50 110 ALA A CA 1
ATOM 833 C C . ALA A 1 110 ? -14.575 11.389 -28.204 1.00 96.50 110 ALA A C 1
ATOM 835 O O . ALA A 1 110 ? -14.009 11.478 -27.122 1.00 96.50 110 ALA A O 1
ATOM 836 N N . LYS A 1 111 ? -15.910 11.323 -28.270 1.00 95.44 111 LYS A N 1
ATOM 837 C CA . LYS A 1 111 ? -16.768 11.371 -27.070 1.00 95.44 111 LYS A CA 1
ATOM 838 C C . LYS A 1 111 ? -16.624 10.144 -26.161 1.00 95.44 111 LYS A C 1
ATOM 840 O O . LYS A 1 111 ? -17.090 10.183 -25.028 1.00 95.44 111 LYS A O 1
ATOM 845 N N . LEU A 1 112 ? -16.034 9.060 -26.665 1.00 95.69 112 LEU A N 1
ATOM 846 C CA . LEU A 1 112 ? -15.777 7.818 -25.932 1.00 95.69 112 LEU A CA 1
ATOM 847 C C . LEU A 1 112 ? -14.320 7.694 -25.464 1.00 95.69 112 LEU A C 1
ATOM 849 O O . LEU A 1 112 ? -13.999 6.710 -24.798 1.00 95.69 112 LEU A O 1
ATOM 853 N N . ALA A 1 113 ? -13.449 8.628 -25.854 1.00 96.75 113 ALA A N 1
ATOM 854 C CA . ALA A 1 113 ? -12.044 8.639 -25.471 1.00 96.75 113 ALA A CA 1
ATOM 855 C C . ALA A 1 113 ? -11.867 9.208 -24.060 1.00 96.75 113 ALA A C 1
ATOM 857 O O . ALA A 1 113 ? -12.644 10.051 -23.611 1.00 96.75 113 ALA A O 1
ATOM 858 N N . GLU A 1 114 ? -10.818 8.770 -23.374 1.00 96.31 114 GLU A N 1
ATOM 859 C CA . GLU A 1 114 ? -10.490 9.252 -22.027 1.00 96.31 114 GLU A CA 1
ATOM 860 C C . GLU A 1 114 ? -9.553 10.450 -22.054 1.00 96.31 114 GLU A C 1
ATOM 862 O O . GLU A 1 114 ? -9.647 11.336 -21.207 1.00 96.31 114 GLU A O 1
ATOM 867 N N . ALA A 1 115 ? -8.645 10.475 -23.027 1.00 97.25 115 ALA A N 1
ATOM 868 C CA . ALA A 1 115 ? -7.692 11.553 -23.214 1.00 97.25 115 ALA A CA 1
ATOM 869 C C . ALA A 1 115 ? -7.253 11.665 -24.673 1.00 97.25 115 ALA A C 1
ATOM 871 O O . ALA A 1 115 ? -7.555 10.809 -25.511 1.00 97.25 115 ALA A O 1
ATOM 872 N N . LYS A 1 116 ? -6.509 12.734 -24.960 1.00 97.31 116 LYS A N 1
ATOM 873 C CA . LYS A 1 116 ? -5.933 13.003 -26.277 1.00 97.31 116 LYS A CA 1
ATOM 874 C C . LYS A 1 116 ? -4.444 13.361 -26.234 1.00 97.31 116 LYS A C 1
ATOM 876 O O . LYS A 1 116 ? -3.942 13.898 -25.242 1.00 97.31 116 LYS A O 1
ATOM 881 N N . ILE A 1 117 ? -3.756 13.131 -27.352 1.00 96.88 117 ILE A N 1
ATOM 882 C CA . ILE A 1 117 ? -2.384 13.582 -27.619 1.00 96.88 117 ILE A CA 1
ATOM 883 C C . ILE A 1 117 ? -2.400 14.477 -28.862 1.00 96.88 117 ILE A C 1
ATOM 885 O O . ILE A 1 117 ? -2.597 14.009 -29.981 1.00 96.88 117 ILE A O 1
ATOM 889 N N . GLU A 1 118 ? -2.192 15.776 -28.659 1.00 95.94 118 GLU A N 1
ATOM 890 C CA . GLU A 1 118 ? -2.143 16.768 -29.746 1.00 95.94 118 GLU A CA 1
ATOM 891 C C . GLU A 1 118 ? -0.744 16.858 -30.365 1.00 95.94 118 GLU A C 1
ATOM 893 O O . GLU A 1 118 ? -0.584 16.980 -31.575 1.00 95.94 118 GLU A O 1
ATOM 898 N N . SER A 1 119 ? 0.287 16.739 -29.533 1.00 94.94 119 SER A N 1
ATOM 899 C CA . SER A 1 119 ? 1.685 16.726 -29.950 1.00 94.94 119 SER A CA 1
ATOM 900 C C . SER A 1 119 ? 2.502 15.820 -29.043 1.00 94.94 119 SER A C 1
ATOM 902 O O . SER A 1 119 ? 2.190 15.689 -27.855 1.00 94.94 119 SER A O 1
ATOM 904 N N . TRP A 1 120 ? 3.582 15.265 -29.582 1.00 95.62 120 TRP A N 1
ATOM 905 C CA . TRP A 1 120 ? 4.523 14.450 -28.830 1.00 95.62 120 TRP A CA 1
ATOM 906 C C . TRP A 1 120 ? 5.968 14.867 -29.086 1.00 95.62 120 TRP A C 1
ATOM 908 O O . TRP A 1 120 ? 6.355 15.136 -30.224 1.00 95.62 120 TRP A O 1
ATOM 918 N N . ASP A 1 121 ? 6.762 14.908 -28.018 1.00 95.12 121 ASP A N 1
ATOM 919 C CA . ASP A 1 121 ? 8.192 15.198 -28.057 1.00 95.12 121 ASP A CA 1
ATOM 920 C C . ASP A 1 121 ? 8.977 13.919 -27.742 1.00 95.12 121 ASP A C 1
ATOM 922 O O . ASP A 1 121 ? 9.147 13.554 -26.579 1.00 95.12 121 ASP A O 1
ATOM 926 N N . PHE A 1 122 ? 9.491 13.264 -28.787 1.00 94.69 122 PHE A N 1
ATOM 927 C CA . PHE A 1 122 ? 10.418 12.131 -28.683 1.00 94.69 122 PHE A CA 1
ATOM 928 C C . PHE A 1 122 ? 11.826 12.579 -28.265 1.00 94.69 122 PHE A C 1
ATOM 930 O O . PHE A 1 122 ? 12.761 11.789 -28.292 1.00 94.69 122 PHE A O 1
ATOM 937 N N . ARG A 1 123 ? 12.021 13.859 -27.908 1.00 94.44 123 ARG A N 1
ATOM 938 C CA . ARG A 1 123 ? 13.274 14.512 -27.480 1.00 94.44 123 ARG A CA 1
ATOM 939 C C . ARG A 1 123 ? 14.348 14.619 -28.571 1.00 94.44 123 ARG A C 1
ATOM 941 O O . ARG A 1 123 ? 15.113 15.586 -28.591 1.00 94.44 123 ARG A O 1
ATOM 948 N N . THR A 1 124 ? 14.374 13.679 -29.508 1.00 92.75 124 THR A N 1
ATOM 949 C CA . THR A 1 124 ? 15.167 13.666 -30.746 1.00 92.75 124 THR A CA 1
ATOM 950 C C . THR A 1 124 ? 14.377 14.189 -31.947 1.00 92.75 124 THR A C 1
ATOM 952 O O . THR A 1 124 ? 14.966 14.707 -32.897 1.00 92.75 124 THR A O 1
ATOM 955 N N . HIS A 1 125 ? 13.047 14.117 -31.889 1.00 93.44 125 HIS A N 1
ATOM 956 C CA . HIS A 1 125 ? 12.127 14.669 -32.879 1.00 93.44 125 HIS A CA 1
ATOM 957 C C . HIS A 1 125 ? 10.778 15.000 -32.226 1.00 93.44 125 HIS A C 1
ATOM 959 O O . HIS A 1 125 ? 10.456 14.478 -31.161 1.00 93.44 125 HIS A O 1
ATOM 965 N N . SER A 1 126 ? 9.969 15.849 -32.856 1.00 93.44 126 SER A N 1
ATOM 966 C CA . SER A 1 126 ? 8.646 16.207 -32.337 1.00 93.44 126 SER A CA 1
ATOM 967 C C . SER A 1 126 ? 7.601 16.095 -33.441 1.00 93.44 126 SER A C 1
ATOM 969 O O . SER A 1 126 ? 7.851 16.514 -34.571 1.00 93.44 126 SER A O 1
ATOM 971 N N . LEU A 1 127 ? 6.434 15.545 -33.105 1.00 92.44 127 LEU A N 1
ATOM 972 C CA . LEU A 1 127 ? 5.289 15.408 -34.006 1.00 92.44 127 LEU A CA 1
ATOM 973 C C . LEU A 1 127 ? 4.103 16.219 -33.478 1.00 92.44 127 LEU A C 1
ATOM 975 O O . LEU A 1 127 ? 3.844 16.242 -32.274 1.00 92.44 127 LEU A O 1
ATOM 979 N N . ASN A 1 128 ? 3.365 16.860 -34.384 1.00 93.44 128 ASN A N 1
ATOM 980 C CA . ASN A 1 128 ? 2.125 17.574 -34.080 1.00 93.44 128 ASN A CA 1
ATOM 981 C C . ASN A 1 128 ? 0.967 16.913 -34.832 1.00 93.44 128 ASN A C 1
ATOM 983 O O . ASN A 1 128 ? 0.826 17.109 -36.035 1.00 93.44 128 ASN A O 1
ATOM 987 N N . PHE A 1 129 ? 0.178 16.111 -34.121 1.00 92.62 129 PHE A N 1
ATOM 988 C CA . PHE A 1 129 ? -0.915 15.296 -34.655 1.00 92.62 129 PHE A CA 1
ATOM 989 C C . PHE A 1 129 ? -2.124 16.132 -35.087 1.00 92.62 129 PHE A C 1
ATOM 991 O O . PHE A 1 129 ? -2.739 15.823 -36.108 1.00 92.62 129 PHE A O 1
ATOM 998 N N . GLY A 1 130 ? -2.421 17.200 -34.346 1.00 92.50 130 GLY A N 1
ATOM 999 C CA . GLY A 1 130 ? -3.541 18.104 -34.592 1.00 92.50 130 GLY A CA 1
ATOM 1000 C C . GLY A 1 130 ? -4.214 18.546 -33.294 1.00 92.50 130 GLY A C 1
ATOM 1001 O O . GLY A 1 130 ? -4.110 17.877 -32.266 1.00 92.50 130 GLY A O 1
ATOM 1002 N N . GLN A 1 131 ? -4.924 19.673 -33.338 1.00 94.38 131 GLN A N 1
ATOM 1003 C CA . GLN A 1 131 ? -5.664 20.222 -32.197 1.00 94.38 131 GLN A CA 1
ATOM 1004 C C . GLN A 1 131 ? -7.169 20.128 -32.455 1.00 94.38 131 GLN A C 1
ATOM 1006 O O . GLN A 1 131 ? -7.675 20.669 -33.436 1.00 94.38 131 GLN A O 1
ATOM 1011 N N . ALA A 1 132 ? -7.888 19.435 -31.573 1.00 94.38 132 ALA A N 1
ATOM 1012 C CA . ALA A 1 132 ? -9.347 19.330 -31.592 1.00 94.38 132 ALA A CA 1
ATOM 1013 C C . ALA A 1 132 ? -9.872 18.889 -30.213 1.00 94.38 132 ALA A C 1
ATOM 1015 O O . ALA A 1 132 ? -9.099 18.547 -29.318 1.00 94.38 132 ALA A O 1
ATOM 1016 N N . TYR A 1 133 ? -11.197 18.868 -30.047 1.00 96.19 133 TYR A N 1
ATOM 1017 C CA . TYR A 1 133 ? -11.886 18.336 -28.860 1.00 96.19 133 TYR A CA 1
ATOM 1018 C C . TYR A 1 133 ? -11.441 18.998 -27.540 1.00 96.19 133 TYR A C 1
ATOM 1020 O O . TYR A 1 133 ? -10.839 18.341 -26.692 1.00 96.19 133 TYR A O 1
ATOM 1028 N N . PRO A 1 134 ? -11.708 20.300 -27.324 1.00 94.00 134 PRO A N 1
ATOM 1029 C CA . PRO A 1 134 ? -11.319 20.997 -26.090 1.00 94.00 134 PRO A CA 1
ATOM 1030 C C . PRO A 1 134 ? -11.993 20.435 -24.825 1.00 94.00 134 PRO A C 1
ATOM 1032 O O . PRO A 1 134 ? -11.549 20.722 -23.722 1.00 94.00 134 PRO A O 1
ATOM 1035 N N . PHE A 1 135 ? -13.054 19.635 -24.977 1.00 93.94 135 PHE A N 1
ATOM 1036 C CA . PHE A 1 135 ? -13.725 18.944 -23.875 1.00 93.94 135 PHE A CA 1
ATOM 1037 C C . PHE A 1 135 ? -12.972 17.699 -23.376 1.00 93.94 135 PHE A C 1
ATOM 1039 O O . PHE A 1 135 ? -13.269 17.226 -22.282 1.00 93.94 135 PHE A O 1
ATOM 1046 N N . LEU A 1 136 ? -12.042 17.148 -24.168 1.00 94.88 136 LEU A N 1
ATOM 1047 C CA . LEU A 1 136 ? -11.203 16.025 -23.751 1.00 94.88 136 LEU A CA 1
ATOM 1048 C C . LEU A 1 136 ? -9.946 16.543 -23.051 1.00 94.88 136 LEU A C 1
ATOM 1050 O O . LEU A 1 136 ? -9.304 17.453 -23.584 1.00 94.88 136 LEU A O 1
ATOM 1054 N N . PRO A 1 137 ? -9.539 15.947 -21.922 1.00 96.25 137 PRO A N 1
ATOM 1055 C CA . PRO A 1 137 ? -8.261 16.267 -21.312 1.00 96.25 137 PRO A CA 1
ATOM 1056 C C . PRO A 1 137 ? -7.107 15.757 -22.183 1.00 96.25 137 PRO A C 1
ATOM 1058 O O . PRO A 1 137 ? -7.194 14.735 -22.870 1.00 96.25 137 PRO A O 1
ATOM 1061 N N . THR A 1 138 ? -5.987 16.462 -22.137 1.00 96.06 138 THR A N 1
ATOM 1062 C CA . THR A 1 138 ? -4.714 15.968 -22.657 1.00 96.06 138 THR A CA 1
ATOM 1063 C C . THR A 1 138 ? -4.209 14.809 -21.799 1.00 96.06 138 THR A C 1
ATOM 1065 O O . THR A 1 138 ? -4.500 14.719 -20.606 1.00 96.06 138 THR A O 1
ATOM 1068 N N . TRP A 1 139 ? -3.391 13.927 -22.373 1.00 94.25 139 TRP A N 1
ATOM 1069 C CA . TRP A 1 139 ? -2.818 12.795 -21.635 1.00 94.25 139 TRP A CA 1
ATOM 1070 C C . TRP A 1 139 ? -2.080 13.215 -20.350 1.00 94.25 139 TRP A C 1
ATOM 1072 O O . TRP A 1 139 ? -2.140 12.497 -19.359 1.00 94.25 139 TRP A O 1
ATOM 1082 N N . LYS A 1 140 ? -1.452 14.403 -20.326 1.00 93.31 140 LYS A N 1
ATOM 1083 C CA . LYS A 1 140 ? -0.749 14.961 -19.152 1.00 93.31 140 LYS A CA 1
ATOM 1084 C C . LYS A 1 140 ? -1.674 15.380 -18.007 1.00 93.31 140 LYS A C 1
ATOM 1086 O O . LYS A 1 140 ? -1.198 15.614 -16.897 1.00 93.31 140 LYS A O 1
ATOM 1091 N N . GLU A 1 141 ? -2.969 15.519 -18.267 1.00 92.50 141 GLU A N 1
ATOM 1092 C CA . GLU A 1 141 ? -3.967 15.875 -17.255 1.00 92.50 141 GLU A CA 1
ATOM 1093 C C . GLU A 1 141 ? -4.542 14.647 -16.544 1.00 92.50 141 GLU A C 1
ATOM 1095 O O . GLU A 1 141 ? -5.096 14.788 -15.452 1.00 92.50 141 GLU A O 1
ATOM 1100 N N . LEU A 1 142 ? -4.357 13.445 -17.104 1.00 92.06 142 LEU A N 1
ATOM 1101 C CA . LEU A 1 142 ? -4.674 12.201 -16.410 1.00 92.06 142 LEU A CA 1
ATOM 1102 C C . LEU A 1 142 ? -3.752 12.031 -15.199 1.00 92.06 142 LEU A C 1
ATOM 1104 O O . LEU A 1 142 ? -2.535 12.183 -15.314 1.00 92.06 142 LEU A O 1
ATOM 1108 N N . ALA A 1 143 ? -4.328 11.664 -14.050 1.00 89.81 143 ALA A N 1
ATOM 1109 C CA . ALA A 1 143 ? -3.610 11.556 -12.777 1.00 89.81 143 ALA A CA 1
ATOM 1110 C C . ALA A 1 143 ? -2.329 10.713 -12.883 1.00 89.81 143 ALA A C 1
ATOM 1112 O O . ALA A 1 143 ? -1.287 11.133 -12.388 1.00 89.81 143 ALA A O 1
ATOM 1113 N N . PHE A 1 144 ? -2.385 9.584 -13.600 1.00 94.44 144 PHE A N 1
ATOM 1114 C CA . PHE A 1 144 ? -1.238 8.695 -13.768 1.00 94.44 144 PHE A CA 1
ATOM 1115 C C . PHE A 1 144 ? -0.055 9.360 -14.490 1.00 94.44 144 PHE A C 1
ATOM 1117 O O . PHE A 1 144 ? 1.090 9.200 -14.081 1.00 94.44 144 PHE A O 1
ATOM 1124 N N . PHE A 1 145 ? -0.296 10.125 -15.555 1.00 95.00 145 PHE A N 1
ATOM 1125 C CA . PHE A 1 145 ? 0.782 10.748 -16.335 1.00 95.00 145 PHE A CA 1
ATOM 1126 C C . PHE A 1 145 ? 1.187 12.127 -15.810 1.00 95.00 145 PHE A C 1
ATOM 1128 O O . PHE A 1 145 ? 2.264 12.633 -16.139 1.00 95.00 145 PHE A O 1
ATOM 1135 N N . LYS A 1 146 ? 0.334 12.752 -14.999 1.00 92.50 146 LYS A N 1
ATOM 1136 C CA . LYS A 1 146 ? 0.565 14.082 -14.451 1.00 92.50 146 LYS A CA 1
ATOM 1137 C C . LYS A 1 146 ? 1.799 14.095 -13.547 1.00 92.50 146 LYS A C 1
ATOM 1139 O O . LYS A 1 146 ? 1.821 13.472 -12.493 1.00 92.50 146 LYS A O 1
ATOM 1144 N N . GLY A 1 147 ? 2.805 14.875 -13.938 1.00 88.56 147 GLY A N 1
ATOM 1145 C CA . GLY A 1 147 ? 4.068 15.008 -13.203 1.00 88.56 147 GLY A CA 1
ATOM 1146 C C . GLY A 1 147 ? 5.163 14.025 -13.627 1.00 88.56 147 GLY A C 1
ATOM 1147 O O . GLY A 1 147 ? 6.263 14.104 -13.088 1.00 88.56 147 GLY A O 1
ATOM 1148 N N . GLN A 1 148 ? 4.893 13.141 -14.594 1.00 94.94 148 GLN A N 1
ATOM 1149 C CA . GLN A 1 148 ? 5.933 12.321 -15.213 1.00 94.94 148 GLN A CA 1
ATOM 1150 C C . GLN A 1 148 ? 6.740 13.115 -16.247 1.00 94.94 148 GLN A C 1
ATOM 1152 O O . GLN A 1 148 ? 6.187 13.925 -16.994 1.00 94.94 148 GLN A O 1
ATOM 1157 N N . GLU A 1 149 ? 8.030 12.798 -16.357 1.00 94.38 149 GLU A N 1
ATOM 1158 C CA . GLU A 1 149 ? 8.908 13.280 -17.426 1.00 94.38 149 GLU A CA 1
ATOM 1159 C C . GLU A 1 149 ? 9.454 12.093 -18.214 1.00 94.38 149 GLU A C 1
ATOM 1161 O O . GLU A 1 149 ? 10.361 11.400 -17.763 1.00 94.38 149 GLU A O 1
ATOM 1166 N N . LYS A 1 150 ? 8.899 11.861 -19.409 1.00 94.75 150 LYS A N 1
ATOM 1167 C CA . LYS A 1 150 ? 9.317 10.757 -20.279 1.00 94.75 150 LYS A CA 1
ATOM 1168 C C . LYS A 1 150 ? 10.609 11.116 -21.024 1.00 94.75 150 LYS A C 1
ATOM 1170 O O . LYS A 1 150 ? 10.577 11.913 -21.971 1.00 94.75 150 LYS A O 1
ATOM 1175 N N . LEU A 1 151 ? 11.737 10.556 -20.584 1.00 96.12 151 LEU A N 1
ATOM 1176 C CA . LEU A 1 151 ? 13.025 10.570 -21.283 1.00 96.12 151 LEU A CA 1
ATOM 1177 C C . LEU A 1 151 ? 13.392 9.164 -21.752 1.00 96.12 151 LEU A C 1
ATOM 1179 O O . LEU A 1 151 ? 13.733 8.998 -22.914 1.00 96.12 151 LEU A O 1
ATOM 1183 N N . VAL A 1 152 ? 13.300 8.152 -20.896 1.00 96.62 152 VAL A N 1
ATOM 1184 C CA . VAL A 1 152 ? 13.532 6.751 -21.267 1.00 96.62 152 VAL A CA 1
ATOM 1185 C C . VAL A 1 152 ? 12.291 6.177 -21.949 1.00 96.62 152 VAL A C 1
ATOM 1187 O O . VAL A 1 152 ? 12.396 5.590 -23.019 1.00 96.62 152 VAL A O 1
ATOM 1190 N N . LEU A 1 153 ? 11.097 6.436 -21.406 1.00 96.62 153 LEU A N 1
ATOM 1191 C CA . LEU A 1 153 ? 9.822 5.918 -21.926 1.00 96.62 153 LEU A CA 1
ATOM 1192 C C . LEU A 1 153 ? 9.206 6.786 -23.037 1.00 96.62 153 LEU A C 1
ATOM 1194 O O . LEU A 1 153 ? 7.988 6.772 -23.242 1.00 96.62 153 LEU A O 1
ATOM 1198 N N . ARG A 1 154 ? 10.018 7.614 -23.700 1.00 95.62 154 ARG A N 1
ATOM 1199 C CA . ARG A 1 154 ? 9.568 8.623 -24.676 1.00 95.62 154 ARG A CA 1
ATOM 1200 C C . ARG A 1 154 ? 9.033 8.015 -25.977 1.00 95.62 154 ARG A C 1
ATOM 1202 O O . ARG A 1 154 ? 8.210 8.646 -26.629 1.00 95.62 154 ARG A O 1
ATOM 1209 N N . ASP A 1 155 ? 9.472 6.809 -26.322 1.00 95.50 155 ASP A N 1
ATOM 1210 C CA . ASP A 1 155 ? 9.117 6.120 -27.569 1.00 95.50 155 ASP A CA 1
ATOM 1211 C C . ASP A 1 155 ? 7.998 5.073 -27.345 1.00 95.50 155 ASP A C 1
ATOM 1213 O O . ASP A 1 155 ? 7.208 4.756 -28.241 1.00 95.50 155 ASP A O 1
ATOM 1217 N N . CYS A 1 156 ? 7.875 4.585 -26.106 1.00 94.44 156 CYS A N 1
ATOM 1218 C CA . CYS A 1 156 ? 6.959 3.521 -25.708 1.00 94.44 156 CYS A CA 1
ATOM 1219 C C . CYS A 1 156 ? 5.499 3.855 -26.043 1.00 94.44 156 CYS A C 1
ATOM 1221 O O . CYS A 1 156 ? 5.037 4.959 -25.768 1.00 94.44 156 CYS A O 1
ATOM 1223 N N . GLY A 1 157 ? 4.765 2.891 -26.608 1.00 93.06 157 GLY A N 1
ATOM 1224 C CA . GLY A 1 157 ? 3.345 3.007 -26.971 1.00 93.06 157 GLY A CA 1
ATOM 1225 C C . GLY A 1 157 ? 3.032 3.850 -28.214 1.00 93.06 157 GLY A C 1
ATOM 1226 O O . GLY A 1 157 ? 1.872 3.907 -28.619 1.00 93.06 157 GLY A O 1
ATOM 1227 N N . LEU A 1 158 ? 4.032 4.478 -28.842 1.00 94.44 158 LEU A N 1
ATOM 1228 C CA . LEU A 1 158 ? 3.843 5.305 -30.041 1.00 94.44 158 LEU A CA 1
ATOM 1229 C C . LEU A 1 158 ? 4.525 4.738 -31.284 1.00 94.44 158 LEU A C 1
ATOM 1231 O O . LEU A 1 158 ? 3.995 4.923 -32.384 1.00 94.44 158 LEU A O 1
ATOM 1235 N N . ILE A 1 159 ? 5.654 4.047 -31.113 1.00 95.56 159 ILE A N 1
ATOM 1236 C CA . ILE A 1 159 ? 6.344 3.331 -32.190 1.00 95.56 159 ILE A CA 1
ATOM 1237 C C . ILE A 1 159 ? 6.095 1.822 -32.110 1.00 95.56 159 ILE A C 1
ATOM 1239 O O . ILE A 1 159 ? 5.844 1.271 -31.034 1.00 95.56 159 ILE A O 1
ATOM 1243 N N . ASP A 1 160 ? 6.171 1.163 -33.260 1.00 96.19 160 ASP A N 1
ATOM 1244 C CA . ASP A 1 160 ? 6.213 -0.290 -33.373 1.00 96.19 160 ASP A CA 1
ATOM 1245 C C . ASP A 1 160 ? 7.639 -0.781 -33.042 1.00 96.19 160 ASP A C 1
ATOM 1247 O O . ASP A 1 160 ? 8.573 -0.493 -33.800 1.00 96.19 160 ASP A O 1
ATOM 1251 N N . PRO A 1 161 ? 7.836 -1.518 -31.929 1.00 96.25 161 PRO A N 1
ATOM 1252 C CA . PRO A 1 161 ? 9.158 -1.969 -31.487 1.00 96.25 161 PRO A CA 1
ATOM 1253 C C . PRO A 1 161 ? 9.828 -2.942 -32.462 1.00 96.25 161 PRO A C 1
ATOM 1255 O O . PRO A 1 161 ? 11.022 -3.210 -32.348 1.00 96.25 161 PRO A O 1
ATOM 1258 N N . GLU A 1 162 ? 9.076 -3.491 -33.417 1.00 96.25 162 GLU A N 1
ATOM 1259 C CA . GLU A 1 162 ? 9.565 -4.457 -34.392 1.00 96.25 162 GLU A CA 1
ATOM 1260 C C . GLU A 1 162 ? 9.903 -3.831 -35.751 1.00 96.25 162 GLU A C 1
ATOM 1262 O O . GLU A 1 162 ? 10.143 -4.557 -36.726 1.00 96.25 162 GLU A O 1
ATOM 1267 N N . ARG A 1 163 ? 9.920 -2.495 -35.832 1.00 95.25 163 ARG A N 1
ATOM 1268 C CA . ARG A 1 163 ? 10.191 -1.738 -37.056 1.00 95.25 163 ARG A CA 1
ATOM 1269 C C . ARG A 1 163 ? 11.269 -0.681 -36.855 1.00 95.25 163 ARG A C 1
ATOM 1271 O O . ARG A 1 163 ? 10.998 0.431 -36.402 1.00 95.25 163 ARG A O 1
ATOM 1278 N N . ILE A 1 164 ? 12.479 -0.988 -37.320 1.00 96.56 164 ILE A N 1
ATOM 1279 C CA . ILE A 1 164 ? 13.607 -0.049 -37.303 1.00 96.56 164 ILE A CA 1
ATOM 1280 C C . ILE A 1 164 ? 13.292 1.302 -37.967 1.00 96.56 164 ILE A C 1
ATOM 1282 O O . ILE A 1 164 ? 13.789 2.334 -37.512 1.00 96.56 164 ILE A O 1
ATOM 1286 N N . GLU A 1 165 ? 12.454 1.326 -39.013 1.00 95.88 165 GLU A N 1
ATOM 1287 C CA . GLU A 1 165 ? 12.132 2.568 -39.722 1.00 95.88 165 GLU A CA 1
ATOM 1288 C C . GLU A 1 165 ? 11.463 3.586 -38.796 1.00 95.88 165 GLU A C 1
ATOM 1290 O O . GLU A 1 165 ? 11.799 4.765 -38.858 1.00 95.88 165 GLU A O 1
ATOM 1295 N N . GLU A 1 166 ? 10.546 3.158 -37.918 1.00 95.38 166 GLU A N 1
ATOM 1296 C CA . GLU A 1 166 ? 9.833 4.075 -37.020 1.00 95.38 166 GLU A CA 1
ATOM 1297 C C . GLU A 1 166 ? 10.780 4.712 -35.993 1.00 95.38 166 GLU A C 1
ATOM 1299 O O . GLU A 1 166 ? 10.723 5.930 -35.809 1.00 95.38 166 GLU A O 1
ATOM 1304 N N . TYR A 1 167 ? 11.714 3.936 -35.421 1.00 97.44 167 TYR A N 1
ATOM 1305 C CA . TYR A 1 167 ? 12.752 4.460 -34.521 1.00 97.44 167 TYR A CA 1
ATOM 1306 C C . TYR A 1 167 ? 13.665 5.476 -35.232 1.00 97.44 167 TYR A C 1
ATOM 1308 O O . TYR A 1 167 ? 13.907 6.573 -34.725 1.00 97.44 167 TYR A O 1
ATOM 1316 N N . VAL A 1 168 ? 14.115 5.181 -36.459 1.00 96.94 168 VAL A N 1
ATOM 1317 C CA . VAL A 1 168 ? 14.899 6.138 -37.270 1.00 96.94 168 VAL A CA 1
ATOM 1318 C C . VAL A 1 168 ? 14.066 7.378 -37.636 1.00 96.94 168 VAL A C 1
ATOM 1320 O O . VAL A 1 168 ? 14.578 8.502 -37.638 1.00 96.94 168 VAL A O 1
ATOM 1323 N N . GLY A 1 169 ? 12.770 7.195 -37.906 1.00 95.00 169 GLY A N 1
ATOM 1324 C CA . GLY A 1 169 ? 11.795 8.247 -38.203 1.00 95.00 169 GLY A CA 1
ATOM 1325 C C . GLY A 1 169 ? 11.747 9.336 -37.132 1.00 95.00 169 GLY A C 1
ATOM 1326 O O . GLY A 1 169 ? 11.785 10.527 -37.457 1.00 95.00 169 GLY A O 1
ATOM 1327 N N . ILE A 1 170 ? 11.756 8.927 -35.860 1.00 95.12 170 ILE A N 1
ATOM 1328 C CA . ILE A 1 170 ? 11.750 9.824 -34.692 1.00 95.12 170 ILE A CA 1
ATOM 1329 C C . ILE A 1 170 ? 13.147 10.301 -34.265 1.00 95.12 170 ILE A C 1
ATOM 1331 O O . ILE A 1 170 ? 13.298 10.966 -33.241 1.00 95.12 170 ILE A O 1
ATOM 1335 N N . GLY A 1 171 ? 14.177 10.049 -35.080 1.00 95.31 171 GLY A N 1
ATOM 1336 C CA . GLY A 1 171 ? 15.538 10.547 -34.868 1.00 95.31 171 GLY A CA 1
ATOM 1337 C C . GLY A 1 171 ? 16.503 9.552 -34.218 1.00 95.31 171 GLY A C 1
ATOM 1338 O O . GLY A 1 171 ? 17.632 9.939 -33.910 1.00 95.31 171 GLY A O 1
ATOM 1339 N N . GLY A 1 172 ? 16.106 8.291 -34.050 1.00 96.69 172 GLY A N 1
ATOM 1340 C CA . GLY A 1 172 ? 16.990 7.206 -33.632 1.00 96.69 172 GLY A CA 1
ATOM 1341 C C . GLY A 1 172 ? 18.160 6.981 -34.598 1.00 96.69 172 GLY A C 1
ATOM 1342 O O . GLY A 1 172 ? 18.072 7.278 -35.791 1.00 96.69 172 GLY A O 1
ATOM 1343 N N . TYR A 1 173 ? 19.286 6.490 -34.081 1.00 97.56 173 TYR A N 1
ATOM 1344 C CA . TYR A 1 173 ? 20.578 6.308 -34.769 1.00 97.56 173 TYR A CA 1
ATOM 1345 C C . TYR A 1 173 ? 21.285 7.582 -35.262 1.00 97.56 173 TYR A C 1
ATOM 1347 O O . TYR A 1 173 ? 22.456 7.518 -35.646 1.00 97.56 173 TYR A O 1
ATOM 1355 N N . PHE A 1 174 ? 20.659 8.762 -35.197 1.00 96.00 174 PHE A N 1
ATOM 1356 C CA . PHE A 1 174 ? 21.361 10.023 -35.470 1.00 96.00 174 PHE A CA 1
ATOM 1357 C C . PHE A 1 174 ? 22.356 10.384 -34.357 1.00 96.00 174 PHE A C 1
ATOM 1359 O O . PHE A 1 174 ? 23.362 11.045 -34.632 1.00 96.00 174 PHE A O 1
ATOM 1366 N N . GLY A 1 175 ? 22.128 9.914 -33.124 1.00 95.88 175 GLY A N 1
ATOM 1367 C CA . GLY A 1 175 ? 23.102 10.000 -32.034 1.00 95.88 175 GLY A CA 1
ATOM 1368 C C . GLY A 1 175 ? 24.352 9.175 -32.342 1.00 95.88 175 GLY A C 1
ATOM 1369 O O . GLY A 1 175 ? 25.469 9.686 -32.239 1.00 95.88 175 GLY A O 1
ATOM 1370 N N . LEU A 1 176 ? 24.167 7.939 -32.815 1.00 97.06 176 LEU A N 1
ATOM 1371 C CA . LEU A 1 176 ? 25.258 7.089 -33.300 1.00 97.06 176 LEU A CA 1
ATOM 1372 C C . LEU A 1 176 ? 26.001 7.707 -34.492 1.00 97.06 176 LEU A C 1
ATOM 1374 O O . LEU A 1 176 ? 27.233 7.727 -34.495 1.00 97.06 176 LEU A O 1
ATOM 1378 N N . LEU A 1 177 ? 25.278 8.243 -35.482 1.00 96.19 177 LEU A N 1
ATOM 1379 C CA . LEU A 1 177 ? 25.891 8.922 -36.626 1.00 96.19 177 LEU A CA 1
ATOM 1380 C C . LEU A 1 177 ? 26.792 10.069 -36.152 1.00 96.19 177 LEU A C 1
ATOM 1382 O O . LEU A 1 177 ? 27.968 10.100 -36.507 1.00 96.19 177 LEU A O 1
ATOM 1386 N N . LYS A 1 178 ? 26.271 10.953 -35.290 1.00 95.94 178 LYS A N 1
ATOM 1387 C CA . LYS A 1 178 ? 27.035 12.055 -34.685 1.00 95.94 178 LYS A CA 1
ATOM 1388 C C . LYS A 1 178 ? 28.274 11.546 -33.945 1.00 95.94 178 LYS A C 1
ATOM 1390 O O . LYS A 1 178 ? 29.358 12.108 -34.128 1.00 95.94 178 LYS A O 1
ATOM 1395 N N . ALA A 1 179 ? 28.125 10.486 -33.147 1.00 96.81 179 ALA A N 1
ATOM 1396 C CA . ALA A 1 179 ? 29.217 9.890 -32.383 1.00 96.81 179 ALA A CA 1
ATOM 1397 C C . ALA A 1 179 ? 30.361 9.404 -33.288 1.00 96.81 179 ALA A C 1
ATOM 1399 O O . ALA A 1 179 ? 31.522 9.687 -33.005 1.00 96.81 179 ALA A O 1
ATOM 1400 N N . LEU A 1 180 ? 30.044 8.720 -34.392 1.00 95.38 180 LEU A N 1
ATOM 1401 C CA . LEU A 1 180 ? 31.049 8.164 -35.304 1.00 95.38 180 LEU A CA 1
ATOM 1402 C C . LEU A 1 180 ? 31.630 9.192 -36.283 1.00 95.38 180 LEU A C 1
ATOM 1404 O O . LEU A 1 180 ? 32.774 9.036 -36.708 1.00 95.38 180 LEU A O 1
ATOM 1408 N N . SER A 1 181 ? 30.869 10.223 -36.664 1.00 93.44 181 SER A N 1
ATOM 1409 C CA . SER A 1 181 ? 31.293 11.180 -37.693 1.00 93.44 181 SER A CA 1
ATOM 1410 C C . SER A 1 181 ? 31.938 12.451 -37.140 1.00 93.44 181 SER A C 1
ATOM 1412 O O . SER A 1 181 ? 32.737 13.070 -37.838 1.00 93.44 181 SER A O 1
ATOM 1414 N N . THR A 1 182 ? 31.585 12.872 -35.919 1.00 94.19 182 THR A N 1
ATOM 1415 C CA . THR A 1 182 ? 32.011 14.176 -35.365 1.00 94.19 182 THR A CA 1
ATOM 1416 C C . THR A 1 182 ? 32.669 14.105 -33.992 1.00 94.19 182 THR A C 1
ATOM 1418 O O . THR A 1 182 ? 33.265 15.092 -33.566 1.00 94.19 182 THR A O 1
ATOM 1421 N N . MET A 1 183 ? 32.582 12.973 -33.287 1.00 96.94 183 MET A N 1
ATOM 1422 C CA . MET A 1 183 ? 33.056 12.856 -31.908 1.00 96.94 183 MET A CA 1
ATOM 1423 C C . MET A 1 183 ? 34.217 11.866 -31.789 1.00 96.94 183 MET A C 1
ATOM 1425 O O . MET A 1 183 ? 34.276 10.827 -32.450 1.00 96.94 183 MET A O 1
ATOM 1429 N N . THR A 1 184 ? 35.148 12.174 -30.891 1.00 96.81 184 THR A N 1
ATOM 1430 C CA . THR A 1 184 ? 36.173 11.222 -30.452 1.00 96.81 184 THR A CA 1
ATOM 1431 C C . THR A 1 184 ? 35.654 10.399 -29.267 1.00 96.81 184 THR A C 1
ATOM 1433 O O . THR A 1 184 ? 34.807 10.896 -28.513 1.00 96.81 184 THR A O 1
ATOM 1436 N N . PRO A 1 185 ? 36.187 9.186 -29.029 1.00 96.50 185 PRO A N 1
ATOM 1437 C CA . PRO A 1 185 ? 35.847 8.389 -27.849 1.00 96.50 185 PRO A CA 1
ATOM 1438 C C . PRO A 1 185 ? 35.933 9.171 -26.524 1.00 96.50 185 PRO A C 1
ATOM 1440 O O . PRO A 1 185 ? 35.027 9.095 -25.697 1.00 96.50 185 PRO A O 1
ATOM 1443 N N . ASP A 1 186 ? 36.965 10.004 -26.353 1.00 96.94 186 ASP A N 1
ATOM 1444 C CA . ASP A 1 186 ? 37.136 10.818 -25.144 1.00 96.94 186 ASP A CA 1
ATOM 1445 C C . ASP A 1 186 ? 36.080 11.914 -25.001 1.00 96.94 186 ASP A C 1
ATOM 1447 O O . ASP A 1 186 ? 35.595 12.148 -23.894 1.00 96.94 186 ASP A O 1
ATOM 1451 N N . SER A 1 187 ? 35.683 12.552 -26.107 1.00 97.44 187 SER A N 1
ATOM 1452 C CA . SER A 1 187 ? 34.627 13.570 -26.083 1.00 97.44 187 SER A CA 1
ATOM 1453 C C . SER A 1 187 ? 33.269 12.987 -25.680 1.00 97.44 187 SER A C 1
ATOM 1455 O O . SER A 1 187 ? 32.514 13.646 -24.971 1.00 97.44 187 SER A O 1
ATOM 1457 N N . ILE A 1 188 ? 32.985 11.730 -26.045 1.00 97.94 188 ILE A N 1
ATOM 1458 C CA . ILE A 1 188 ? 31.769 11.017 -25.624 1.00 97.94 188 ILE A CA 1
ATOM 1459 C C . ILE A 1 188 ? 31.785 10.778 -24.109 1.00 97.94 188 ILE A C 1
ATOM 1461 O O . ILE A 1 188 ? 30.781 11.014 -23.436 1.00 97.94 188 ILE A O 1
ATOM 1465 N N . ILE A 1 189 ? 32.925 10.349 -23.554 1.00 98.00 189 ILE A N 1
ATOM 1466 C CA . ILE A 1 189 ? 33.069 10.133 -22.106 1.00 98.00 189 ILE A CA 1
ATOM 1467 C C . ILE A 1 189 ? 32.930 11.457 -21.337 1.00 98.00 189 ILE A C 1
ATOM 1469 O O . ILE A 1 189 ? 32.280 11.482 -20.289 1.00 98.00 189 ILE A O 1
ATOM 1473 N N . GLU A 1 190 ? 33.487 12.562 -21.843 1.00 97.88 190 GLU A N 1
ATOM 1474 C CA . GLU A 1 190 ? 33.309 13.876 -21.210 1.00 97.88 190 GLU A CA 1
ATOM 1475 C C . GLU A 1 190 ? 31.862 14.381 -21.310 1.00 97.88 190 GLU A C 1
ATOM 1477 O O . GLU A 1 190 ? 31.351 14.951 -20.347 1.00 97.88 190 GLU A O 1
ATOM 1482 N N . GLU A 1 191 ? 31.155 14.118 -22.409 1.00 97.69 191 GLU A N 1
ATOM 1483 C CA . GLU A 1 191 ? 29.733 14.463 -22.524 1.00 97.69 191 GLU A CA 1
ATOM 1484 C C . GLU A 1 191 ? 28.876 13.659 -21.530 1.00 97.69 191 GLU A C 1
ATOM 1486 O O . GLU A 1 191 ? 28.013 14.207 -20.837 1.00 97.69 191 GLU A O 1
ATOM 1491 N N . LEU A 1 192 ? 29.190 12.370 -21.357 1.00 97.31 192 LEU A N 1
ATOM 1492 C CA . LEU A 1 192 ? 28.579 11.527 -20.331 1.00 97.31 192 LEU A CA 1
ATOM 1493 C C . LEU A 1 192 ? 28.894 12.033 -18.915 1.00 97.31 192 LEU A C 1
ATOM 1495 O O . LEU A 1 192 ? 28.034 11.993 -18.034 1.00 97.31 192 LEU A O 1
ATOM 1499 N N . LYS A 1 193 ? 30.097 12.559 -18.679 1.00 97.44 193 LYS A N 1
ATOM 1500 C CA . LYS A 1 193 ? 30.467 13.178 -17.401 1.00 97.44 193 LYS A CA 1
ATOM 1501 C C . LYS A 1 193 ? 29.669 14.450 -17.121 1.00 97.44 193 LYS A C 1
ATOM 1503 O O . LYS A 1 193 ? 29.191 14.594 -15.997 1.00 97.44 193 LYS A O 1
ATOM 1508 N N . LYS A 1 194 ? 29.459 15.320 -18.118 1.00 97.00 194 LYS A N 1
ATOM 1509 C CA . LYS A 1 194 ? 28.594 16.511 -17.985 1.00 97.00 194 LYS A CA 1
ATOM 1510 C C . LYS A 1 194 ? 27.152 16.140 -17.643 1.00 97.00 194 LYS A C 1
ATOM 1512 O O . LYS A 1 194 ? 26.553 16.764 -16.769 1.00 97.00 194 LYS A O 1
ATOM 1517 N N . SER A 1 195 ? 26.627 15.075 -18.258 1.00 97.06 195 SER A N 1
ATOM 1518 C CA . SER A 1 195 ? 25.276 14.578 -17.953 1.00 97.06 195 SER A CA 1
ATOM 1519 C C . SER A 1 195 ? 25.104 14.201 -16.476 1.00 97.06 195 SER A C 1
ATOM 1521 O O . SER A 1 195 ? 24.024 14.346 -15.911 1.00 97.06 195 SER A O 1
ATOM 1523 N N . GLY A 1 196 ? 26.180 13.736 -15.830 1.00 95.69 196 GLY A N 1
ATOM 1524 C CA . GLY A 1 196 ? 26.144 13.199 -14.474 1.00 95.69 196 GLY A CA 1
ATOM 1525 C C . GLY A 1 196 ? 25.350 11.897 -14.345 1.00 95.69 196 GLY A C 1
ATOM 1526 O O . GLY A 1 196 ? 24.906 11.575 -13.243 1.00 95.69 196 GLY A O 1
ATOM 1527 N N . LEU A 1 197 ? 25.176 11.140 -15.439 1.00 96.31 197 LEU A N 1
ATOM 1528 C CA . LEU A 1 197 ? 24.508 9.840 -15.412 1.00 96.31 197 LEU A CA 1
ATOM 1529 C C . LEU A 1 197 ? 25.180 8.890 -14.409 1.00 96.31 197 LEU A C 1
ATOM 1531 O O . LEU A 1 197 ? 26.398 8.670 -14.416 1.00 96.31 197 LEU A O 1
ATOM 1535 N N . ARG A 1 198 ? 24.342 8.286 -13.570 1.00 94.94 198 ARG A N 1
ATOM 1536 C CA . ARG A 1 198 ? 24.697 7.232 -12.618 1.00 94.94 198 ARG A CA 1
ATOM 1537 C C . ARG A 1 198 ? 24.029 5.931 -13.049 1.00 94.94 198 ARG A C 1
ATOM 1539 O O . ARG A 1 198 ? 22.916 5.960 -13.569 1.00 94.94 198 ARG A O 1
ATOM 1546 N N . GLY A 1 199 ? 24.690 4.801 -12.810 1.00 92.94 199 GLY A N 1
ATOM 1547 C CA . GLY A 1 199 ? 24.173 3.480 -13.165 1.00 92.94 199 GLY A CA 1
ATOM 1548 C C . GLY A 1 199 ? 22.808 3.204 -12.530 1.00 92.94 199 GLY A C 1
ATOM 1549 O O . GLY A 1 199 ? 22.653 3.329 -11.316 1.00 92.94 199 GLY A O 1
ATOM 1550 N N . ARG A 1 200 ? 21.839 2.806 -13.359 1.00 92.62 200 ARG A N 1
ATOM 1551 C CA . ARG A 1 200 ? 20.422 2.621 -12.995 1.00 92.62 200 ARG A CA 1
ATOM 1552 C C . ARG A 1 200 ? 20.077 1.245 -12.417 1.00 92.62 200 ARG A C 1
ATOM 1554 O O . ARG A 1 200 ? 18.966 1.048 -11.951 1.00 92.62 200 ARG A O 1
ATOM 1561 N N . GLY A 1 201 ? 21.051 0.337 -12.334 1.00 82.81 201 GLY A N 1
ATOM 1562 C CA . GLY A 1 201 ? 20.895 -0.987 -11.712 1.00 82.81 201 GLY A CA 1
ATOM 1563 C C . GLY A 1 201 ? 20.954 -1.010 -10.176 1.00 82.81 201 GLY A C 1
ATOM 1564 O O . GLY A 1 201 ? 21.116 -2.078 -9.602 1.00 82.81 201 GLY A O 1
ATOM 1565 N N . GLY A 1 202 ? 20.905 0.144 -9.500 1.00 78.75 202 GLY A N 1
ATOM 1566 C CA . GLY A 1 202 ? 20.790 0.233 -8.036 1.00 78.75 202 GLY A CA 1
ATOM 1567 C C . GLY A 1 202 ? 21.935 0.943 -7.321 1.00 78.75 202 GLY A C 1
ATOM 1568 O O . GLY A 1 202 ? 21.679 1.852 -6.537 1.00 78.75 202 GLY A O 1
ATOM 1569 N N . ALA A 1 203 ? 23.194 0.596 -7.606 1.00 78.31 203 ALA A N 1
ATOM 1570 C CA . ALA A 1 203 ? 24.347 1.142 -6.871 1.00 78.31 203 ALA A CA 1
ATOM 1571 C C . ALA A 1 203 ? 24.652 2.626 -7.167 1.00 78.31 203 ALA A C 1
ATOM 1573 O O . ALA A 1 203 ? 25.413 3.261 -6.439 1.00 78.31 203 ALA A O 1
ATOM 1574 N N . GLY A 1 204 ? 24.120 3.184 -8.261 1.00 87.44 204 GLY A N 1
ATOM 1575 C CA . GLY A 1 204 ? 24.317 4.592 -8.603 1.00 87.44 204 GLY A CA 1
ATOM 1576 C C . GLY A 1 204 ? 25.778 4.977 -8.873 1.00 87.44 204 GLY A C 1
ATOM 1577 O O . GLY A 1 204 ? 26.165 6.114 -8.612 1.00 87.44 204 GLY A O 1
ATOM 1578 N N . PHE A 1 205 ? 26.625 4.073 -9.373 1.00 91.38 205 PHE A N 1
ATOM 1579 C CA . PHE A 1 205 ? 28.017 4.412 -9.698 1.00 91.38 205 PHE A CA 1
ATOM 1580 C C . PHE A 1 205 ? 28.089 5.360 -10.918 1.00 91.38 205 PHE A C 1
ATOM 1582 O O . PHE A 1 205 ? 27.350 5.136 -11.878 1.00 91.38 205 PHE A O 1
ATOM 1589 N N . PRO A 1 206 ? 28.957 6.394 -10.943 1.00 95.12 206 PRO A N 1
ATOM 1590 C CA . PRO A 1 206 ? 29.066 7.301 -12.090 1.00 95.12 206 PRO A CA 1
ATOM 1591 C C . PRO A 1 206 ? 29.476 6.575 -13.381 1.00 95.12 206 PRO A C 1
ATOM 1593 O O . PRO A 1 206 ? 30.583 6.035 -13.473 1.00 95.12 206 PRO A O 1
ATOM 1596 N N . SER A 1 207 ? 28.612 6.600 -14.400 1.00 95.50 207 SER A N 1
ATOM 1597 C CA . SER A 1 207 ? 28.795 5.805 -15.625 1.00 95.50 207 SER A CA 1
ATOM 1598 C C . SER A 1 207 ? 30.065 6.193 -16.389 1.00 95.50 207 SER A C 1
ATOM 1600 O O . SER A 1 207 ? 30.820 5.323 -16.822 1.00 95.50 207 SER A O 1
ATOM 1602 N N . TRP A 1 208 ? 30.374 7.493 -16.463 1.00 96.50 208 TRP A N 1
ATOM 1603 C CA . TRP A 1 208 ? 31.576 7.999 -17.138 1.00 96.50 208 TRP A CA 1
ATOM 1604 C C . TRP A 1 208 ? 32.880 7.494 -16.506 1.00 96.50 208 TRP A C 1
ATOM 1606 O O . TRP A 1 208 ? 33.838 7.224 -17.226 1.00 96.50 208 TRP A O 1
ATOM 1616 N N . LYS A 1 209 ? 32.928 7.318 -15.173 1.00 96.00 209 LYS A N 1
ATOM 1617 C CA . LYS A 1 209 ? 34.117 6.779 -14.489 1.00 96.00 209 LYS A CA 1
ATOM 1618 C C . LYS A 1 209 ? 34.351 5.331 -14.896 1.00 96.00 209 LYS A C 1
ATOM 1620 O O . LYS A 1 209 ? 35.489 4.951 -15.149 1.00 96.00 209 LYS A O 1
ATOM 1625 N N . LYS A 1 210 ? 33.276 4.537 -14.994 1.00 93.38 210 LYS A N 1
ATOM 1626 C CA . LYS A 1 210 ? 33.350 3.133 -15.428 1.00 93.38 210 LYS A CA 1
ATOM 1627 C C . LYS A 1 210 ? 33.889 3.040 -16.859 1.00 93.38 210 LYS A C 1
ATOM 1629 O O . LYS A 1 210 ? 34.793 2.251 -17.116 1.00 93.38 210 LYS A O 1
ATOM 1634 N N . TRP A 1 211 ? 33.407 3.912 -17.748 1.00 96.12 211 TRP A N 1
ATOM 1635 C CA . TRP A 1 211 ? 33.861 3.976 -19.140 1.00 96.12 211 TRP A CA 1
ATOM 1636 C C . TRP A 1 211 ? 35.307 4.454 -19.266 1.00 96.12 211 TRP A C 1
ATOM 1638 O O . TRP A 1 211 ? 36.062 3.884 -20.048 1.00 96.12 211 TRP A O 1
ATOM 1648 N N . ARG A 1 212 ? 35.719 5.445 -18.464 1.00 96.50 212 ARG A N 1
ATOM 1649 C CA . ARG A 1 212 ? 37.105 5.931 -18.417 1.00 96.50 212 ARG A CA 1
ATOM 1650 C C . ARG A 1 212 ? 38.068 4.819 -18.002 1.00 96.50 212 ARG A C 1
ATOM 1652 O O . ARG A 1 212 ? 39.011 4.549 -18.730 1.00 96.50 212 ARG A O 1
ATOM 1659 N N . ILE A 1 213 ? 37.772 4.111 -16.906 1.00 93.94 213 ILE A N 1
ATOM 1660 C CA . ILE A 1 213 ? 38.595 2.983 -16.436 1.00 93.94 213 ILE A CA 1
ATOM 1661 C C . ILE A 1 213 ? 38.739 1.928 -17.537 1.00 93.94 213 ILE A C 1
ATOM 1663 O O . ILE A 1 213 ? 39.848 1.485 -17.822 1.00 93.94 213 ILE A O 1
ATOM 1667 N N . MET A 1 214 ? 37.633 1.536 -18.171 1.00 93.88 214 MET A N 1
ATOM 1668 C CA . MET A 1 214 ? 37.650 0.576 -19.273 1.00 93.88 214 MET A CA 1
ATOM 1669 C C . MET A 1 214 ? 38.517 1.068 -20.438 1.00 93.88 214 MET A C 1
ATOM 1671 O O . MET A 1 214 ? 39.391 0.343 -20.908 1.00 93.88 214 MET A O 1
ATOM 1675 N N . ARG A 1 215 ? 38.304 2.312 -20.878 1.00 94.69 215 ARG A N 1
ATOM 1676 C CA . ARG A 1 215 ? 39.024 2.919 -21.999 1.00 94.69 215 ARG A CA 1
ATOM 1677 C C . ARG A 1 215 ? 40.528 2.961 -21.748 1.00 94.69 215 ARG A C 1
ATOM 1679 O O . ARG A 1 215 ? 41.295 2.554 -22.618 1.00 94.69 215 ARG A O 1
ATOM 1686 N N . ASP A 1 216 ? 40.938 3.387 -20.559 1.00 94.44 216 ASP A N 1
ATOM 1687 C CA . ASP A 1 216 ? 42.347 3.474 -20.177 1.00 94.44 216 ASP A CA 1
ATOM 1688 C C . ASP A 1 216 ? 43.004 2.080 -20.172 1.00 94.44 216 ASP A C 1
ATOM 1690 O O . ASP A 1 216 ? 44.127 1.921 -20.649 1.00 94.44 216 ASP A O 1
ATOM 1694 N N . ASN A 1 217 ? 42.287 1.040 -19.720 1.00 92.06 217 ASN A N 1
ATOM 1695 C CA . ASN A 1 217 ? 42.779 -0.343 -19.761 1.00 92.06 217 ASN A CA 1
ATOM 1696 C C . ASN A 1 217 ? 42.913 -0.877 -21.194 1.00 92.06 217 ASN A C 1
ATOM 1698 O O . ASN A 1 217 ? 43.915 -1.519 -21.512 1.00 92.06 217 ASN A O 1
ATOM 1702 N N . VAL A 1 218 ? 41.942 -0.588 -22.065 1.00 92.81 218 VAL A N 1
ATOM 1703 C CA . VAL A 1 218 ? 41.990 -0.970 -23.488 1.00 92.81 218 VAL A CA 1
ATOM 1704 C C . VAL A 1 218 ? 43.150 -0.280 -24.210 1.00 92.81 218 VAL A C 1
ATOM 1706 O O . VAL A 1 218 ? 43.812 -0.902 -25.037 1.00 92.81 218 VAL A O 1
ATOM 1709 N N . LEU A 1 219 ? 43.435 0.985 -23.880 1.00 92.50 219 LEU A N 1
ATOM 1710 C CA . LEU A 1 219 ? 44.579 1.719 -24.428 1.00 92.50 219 LEU A CA 1
ATOM 1711 C C . LEU A 1 219 ? 45.919 1.176 -23.915 1.00 92.50 219 LEU A C 1
ATOM 1713 O O . LEU A 1 219 ? 46.859 1.042 -24.696 1.00 92.50 219 LEU A O 1
ATOM 1717 N N . ALA A 1 220 ? 46.008 0.848 -22.624 1.00 90.62 220 ALA A N 1
ATOM 1718 C CA . ALA A 1 220 ? 47.231 0.328 -22.015 1.00 90.62 220 ALA A CA 1
ATOM 1719 C C . ALA A 1 220 ? 47.573 -1.095 -22.483 1.00 90.62 220 ALA A C 1
ATOM 1721 O O . ALA A 1 220 ? 48.748 -1.444 -22.604 1.00 90.62 220 ALA A O 1
ATOM 1722 N N . LYS A 1 221 ? 46.556 -1.928 -22.732 1.00 85.19 221 LYS A N 1
ATOM 1723 C CA . LYS A 1 221 ? 46.706 -3.307 -23.213 1.00 85.19 221 LYS A CA 1
ATOM 1724 C C . LYS A 1 221 ? 45.752 -3.555 -24.387 1.00 85.19 221 LYS A C 1
ATOM 1726 O O . LYS A 1 221 ? 44.673 -4.114 -24.175 1.00 85.19 221 LYS A O 1
ATOM 1731 N N . PRO A 1 222 ? 46.148 -3.173 -25.616 1.00 80.00 222 PRO A N 1
ATOM 1732 C CA . PRO A 1 222 ? 45.342 -3.409 -26.806 1.00 80.00 222 PRO A CA 1
ATOM 1733 C C . PRO A 1 222 ? 45.013 -4.896 -26.960 1.00 80.00 222 PRO A C 1
ATOM 1735 O O . PRO A 1 222 ? 45.897 -5.754 -26.935 1.00 80.00 222 PRO A O 1
ATOM 1738 N N . GLY A 1 223 ? 43.731 -5.208 -27.104 1.00 81.81 223 GLY A N 1
ATOM 1739 C CA . GLY A 1 223 ? 43.236 -6.577 -27.175 1.00 81.81 223 GLY A CA 1
ATOM 1740 C C . GLY A 1 223 ? 41.714 -6.616 -27.219 1.00 81.81 223 GLY A C 1
ATOM 1741 O O . GLY A 1 223 ? 41.063 -5.582 -27.360 1.00 81.81 223 GLY A O 1
ATOM 1742 N N . GLU A 1 224 ? 41.141 -7.814 -27.104 1.00 87.75 224 GLU A N 1
ATOM 1743 C CA . GLU A 1 224 ? 39.689 -7.957 -27.006 1.00 87.75 224 GLU A CA 1
ATOM 1744 C C . GLU A 1 224 ? 39.145 -7.295 -25.736 1.00 87.75 224 GLU A C 1
ATOM 1746 O O . GLU A 1 224 ? 39.735 -7.398 -24.658 1.00 87.75 224 GLU A O 1
ATOM 1751 N N . ALA A 1 225 ? 37.992 -6.652 -25.887 1.00 94.31 225 ALA A N 1
ATOM 1752 C CA . ALA A 1 225 ? 37.286 -5.907 -24.862 1.00 94.31 225 ALA A CA 1
ATOM 1753 C C . ALA A 1 225 ? 35.781 -6.105 -25.047 1.00 94.31 225 ALA A C 1
ATOM 1755 O O . ALA A 1 225 ? 35.294 -6.121 -26.183 1.00 94.31 225 ALA A O 1
ATOM 1756 N N . TYR A 1 226 ? 35.062 -6.227 -23.931 1.00 96.62 226 TYR A N 1
ATOM 1757 C CA . TYR A 1 226 ? 33.644 -6.575 -23.928 1.00 96.62 226 TYR A CA 1
ATOM 1758 C C . TYR A 1 226 ? 32.794 -5.474 -23.292 1.00 96.62 226 TYR A C 1
ATOM 1760 O O . TYR A 1 226 ? 33.158 -4.875 -22.275 1.00 96.62 226 TYR A O 1
ATOM 1768 N N . VAL A 1 227 ? 31.621 -5.232 -23.870 1.00 97.62 227 VAL A N 1
ATOM 1769 C CA . VAL A 1 227 ? 30.532 -4.517 -23.192 1.00 97.62 227 VAL A CA 1
ATOM 1770 C C . VAL A 1 227 ? 29.398 -5.485 -22.916 1.00 97.62 227 VAL A C 1
ATOM 1772 O O . VAL A 1 227 ? 29.073 -6.326 -23.746 1.00 97.62 227 VAL A O 1
ATOM 1775 N N . VAL A 1 228 ? 28.799 -5.383 -21.740 1.00 98.06 228 VAL A N 1
ATOM 1776 C CA . VAL A 1 228 ? 27.723 -6.268 -21.317 1.00 98.06 228 VAL A CA 1
ATOM 1777 C C . VAL A 1 228 ? 26.533 -5.431 -20.875 1.00 98.06 228 VAL A C 1
ATOM 1779 O O . VAL A 1 228 ? 26.649 -4.543 -20.023 1.00 98.06 228 VAL A O 1
ATOM 1782 N N . CYS A 1 229 ? 25.375 -5.717 -21.454 1.00 97.94 229 CYS A N 1
ATOM 1783 C CA . CYS A 1 229 ? 24.097 -5.238 -20.969 1.00 97.94 229 CYS A CA 1
ATOM 1784 C C . CYS A 1 229 ? 23.522 -6.267 -19.996 1.00 97.94 229 CYS A C 1
ATOM 1786 O O . CYS A 1 229 ? 23.294 -7.418 -20.365 1.00 97.94 229 CYS A O 1
ATOM 1788 N N . ASN A 1 230 ? 23.320 -5.844 -18.751 1.00 96.25 230 ASN A N 1
ATOM 1789 C CA . ASN A 1 230 ? 22.655 -6.644 -17.735 1.00 96.25 230 ASN A CA 1
ATOM 1790 C C . ASN A 1 230 ? 21.145 -6.364 -17.773 1.00 96.25 230 ASN A C 1
ATOM 1792 O O . ASN A 1 230 ? 20.705 -5.308 -17.304 1.00 96.25 230 ASN A O 1
ATOM 1796 N N . ALA A 1 231 ? 20.387 -7.310 -18.330 1.00 95.56 231 ALA A N 1
ATOM 1797 C CA . ALA A 1 231 ? 18.926 -7.341 -18.348 1.00 95.56 231 ALA A CA 1
ATOM 1798 C C . ALA A 1 231 ? 18.358 -8.455 -17.441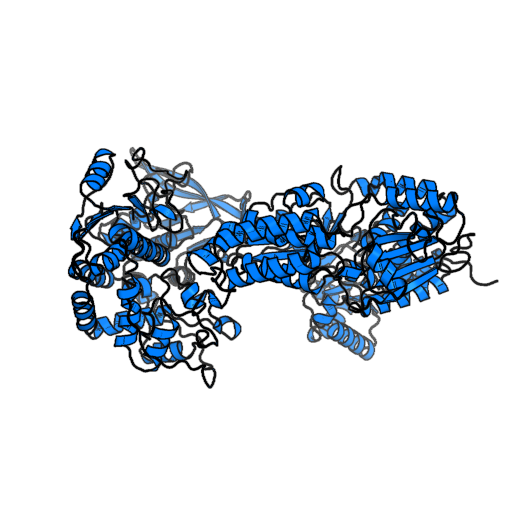 1.00 95.56 231 ALA A C 1
ATOM 1800 O O . ALA A 1 231 ? 17.257 -8.957 -17.678 1.00 95.56 231 ALA A O 1
ATOM 1801 N N . ASP A 1 232 ? 19.096 -8.841 -16.394 1.00 92.81 232 ASP A N 1
ATOM 1802 C CA . ASP A 1 232 ? 18.647 -9.788 -15.369 1.00 92.81 232 ASP A CA 1
ATOM 1803 C C . ASP A 1 232 ? 17.849 -9.064 -14.270 1.00 92.81 232 ASP A C 1
ATOM 1805 O O . ASP A 1 232 ? 18.289 -8.874 -13.136 1.00 92.81 232 ASP A O 1
ATOM 1809 N N . GLU A 1 233 ? 16.662 -8.576 -14.634 1.00 90.75 233 GLU A N 1
ATOM 1810 C CA . GLU A 1 233 ? 15.745 -7.874 -13.729 1.00 90.75 233 GLU A CA 1
ATOM 1811 C C . GLU A 1 233 ? 14.990 -8.874 -12.844 1.00 90.75 233 GLU A C 1
ATOM 1813 O O . GLU A 1 233 ? 13.823 -9.184 -13.072 1.00 90.75 233 GLU A O 1
ATOM 1818 N N . GLY A 1 234 ? 15.694 -9.441 -11.866 1.00 83.50 234 GLY A N 1
ATOM 1819 C CA . GLY A 1 234 ? 15.177 -10.480 -10.974 1.00 83.50 234 GLY A CA 1
ATOM 1820 C C . GLY A 1 234 ? 14.315 -9.978 -9.806 1.00 83.50 234 GLY A C 1
ATOM 1821 O O . GLY A 1 234 ? 13.694 -10.789 -9.121 1.00 83.50 234 GLY A O 1
ATOM 1822 N N . ASP A 1 235 ? 14.258 -8.664 -9.567 1.00 83.62 235 ASP A N 1
ATOM 1823 C CA . ASP A 1 235 ? 13.536 -8.079 -8.433 1.00 83.62 235 ASP A CA 1
ATOM 1824 C C . ASP A 1 235 ? 12.007 -8.270 -8.573 1.00 83.62 235 ASP A C 1
ATOM 1826 O O . ASP A 1 235 ? 11.411 -7.819 -9.556 1.00 83.62 235 ASP A O 1
ATOM 1830 N N . PRO A 1 236 ? 11.310 -8.869 -7.588 1.00 80.69 236 PRO A N 1
ATOM 1831 C CA . PRO A 1 236 ? 9.856 -8.934 -7.569 1.00 80.69 236 PRO A CA 1
ATOM 1832 C C . PRO A 1 236 ? 9.235 -7.538 -7.631 1.00 80.69 236 PRO A C 1
ATOM 1834 O O . PRO A 1 236 ? 9.561 -6.653 -6.840 1.00 80.69 236 PRO A O 1
ATOM 1837 N N . GLY A 1 237 ? 8.306 -7.354 -8.569 1.00 82.44 237 GLY A N 1
ATOM 1838 C CA . GLY A 1 237 ? 7.653 -6.070 -8.811 1.00 82.44 237 GLY A CA 1
ATOM 1839 C C . GLY A 1 237 ? 8.416 -5.122 -9.740 1.00 82.44 237 GLY A C 1
ATOM 1840 O O . GLY A 1 237 ? 7.839 -4.103 -10.118 1.00 82.44 237 GLY A O 1
ATOM 1841 N N . ALA A 1 238 ? 9.648 -5.446 -10.152 1.00 90.12 238 ALA A N 1
ATOM 1842 C CA . ALA A 1 238 ? 10.404 -4.712 -11.168 1.00 90.12 238 ALA A CA 1
ATOM 1843 C C . ALA A 1 238 ? 10.147 -5.280 -12.573 1.00 90.12 238 ALA A C 1
ATOM 1845 O O . ALA A 1 238 ? 10.102 -6.494 -12.769 1.00 90.12 238 ALA A O 1
ATOM 1846 N N . TYR A 1 239 ? 9.919 -4.390 -13.537 1.00 93.44 239 TYR A N 1
ATOM 1847 C CA . TYR A 1 239 ? 9.702 -4.743 -14.948 1.00 93.44 239 TYR A CA 1
ATOM 1848 C C . TYR A 1 239 ? 9.993 -3.564 -15.898 1.00 93.44 239 TYR A C 1
ATOM 1850 O O . TYR A 1 239 ? 9.419 -3.486 -16.990 1.00 93.44 239 TYR A O 1
ATOM 1858 N N . MET A 1 240 ? 10.826 -2.607 -15.473 1.00 93.88 240 MET A N 1
ATOM 1859 C CA . MET A 1 240 ? 11.183 -1.436 -16.281 1.00 93.88 240 MET A CA 1
ATOM 1860 C C . MET A 1 240 ? 12.102 -1.835 -17.430 1.00 93.88 240 MET A C 1
ATOM 1862 O O . MET A 1 240 ? 11.793 -1.519 -18.576 1.00 93.88 240 MET A O 1
ATOM 1866 N N . ASN A 1 241 ? 13.147 -2.623 -17.155 1.00 95.19 241 ASN A N 1
ATOM 1867 C CA . ASN A 1 241 ? 14.061 -3.100 -18.193 1.00 95.19 241 ASN A CA 1
ATOM 1868 C C . ASN A 1 241 ? 13.309 -3.958 -19.216 1.00 95.19 241 ASN A C 1
ATOM 1870 O O . ASN A 1 241 ? 13.548 -3.846 -20.418 1.00 95.19 241 ASN A O 1
ATOM 1874 N N . ARG A 1 242 ? 12.360 -4.784 -18.744 1.00 95.62 242 ARG A N 1
ATOM 1875 C CA . ARG A 1 242 ? 11.464 -5.536 -19.633 1.00 95.62 242 ARG A CA 1
ATOM 1876 C C . ARG A 1 242 ? 10.730 -4.610 -20.596 1.00 95.62 242 ARG A C 1
ATOM 1878 O O . ARG A 1 242 ? 10.748 -4.849 -21.797 1.00 95.62 242 ARG A O 1
ATOM 1885 N N . ASN A 1 243 ? 10.078 -3.572 -20.074 1.00 95.69 243 ASN A N 1
ATOM 1886 C CA . ASN A 1 243 ? 9.307 -2.647 -20.898 1.00 95.69 243 ASN A CA 1
ATOM 1887 C C . ASN A 1 243 ? 10.187 -1.877 -21.884 1.00 95.69 243 ASN A C 1
ATOM 1889 O O . ASN A 1 243 ? 9.779 -1.729 -23.031 1.00 95.69 243 ASN A O 1
ATOM 1893 N N . GLU A 1 244 ? 11.379 -1.449 -21.471 1.00 96.62 244 GLU A N 1
ATOM 1894 C CA . GLU A 1 244 ? 12.336 -0.768 -22.345 1.00 96.62 244 GLU A CA 1
ATOM 1895 C C . GLU A 1 244 ? 12.734 -1.651 -23.536 1.00 96.62 244 GLU A C 1
ATOM 1897 O O . GLU A 1 244 ? 12.671 -1.201 -24.676 1.00 96.62 244 GLU A O 1
ATOM 1902 N N . ILE A 1 245 ? 13.049 -2.932 -23.301 1.00 97.38 245 ILE A N 1
ATOM 1903 C CA . ILE A 1 245 ? 13.400 -3.871 -24.381 1.00 97.38 245 ILE A CA 1
ATOM 1904 C C . ILE A 1 245 ? 12.182 -4.206 -25.249 1.00 97.38 245 ILE A C 1
ATOM 1906 O O . ILE A 1 245 ? 12.285 -4.249 -26.472 1.00 97.38 245 ILE A O 1
ATOM 1910 N N . GLU A 1 246 ? 11.026 -4.461 -24.634 1.00 97.12 246 GLU A N 1
ATOM 1911 C CA . GLU A 1 246 ? 9.804 -4.818 -25.360 1.00 97.12 246 GLU A CA 1
ATOM 1912 C C . GLU A 1 246 ? 9.241 -3.651 -26.176 1.00 97.12 246 GLU A C 1
ATOM 1914 O O . GLU A 1 246 ? 8.552 -3.897 -27.165 1.00 97.12 246 GLU A O 1
ATOM 1919 N N . SER A 1 247 ? 9.481 -2.406 -25.761 1.00 96.19 247 SER A N 1
ATOM 1920 C CA . SER A 1 247 ? 8.864 -1.217 -26.361 1.00 96.19 247 SER A CA 1
ATOM 1921 C C . SER A 1 247 ? 9.808 -0.422 -27.256 1.00 96.19 247 SER A C 1
ATOM 1923 O O . SER A 1 247 ? 9.318 0.249 -28.160 1.00 96.19 247 SER A O 1
ATOM 1925 N N . ASP A 1 248 ? 11.121 -0.483 -27.025 1.00 97.44 248 ASP A N 1
ATOM 1926 C CA . ASP A 1 248 ? 12.124 0.147 -27.885 1.00 97.44 248 ASP A CA 1
ATOM 1927 C C . ASP A 1 248 ? 13.493 -0.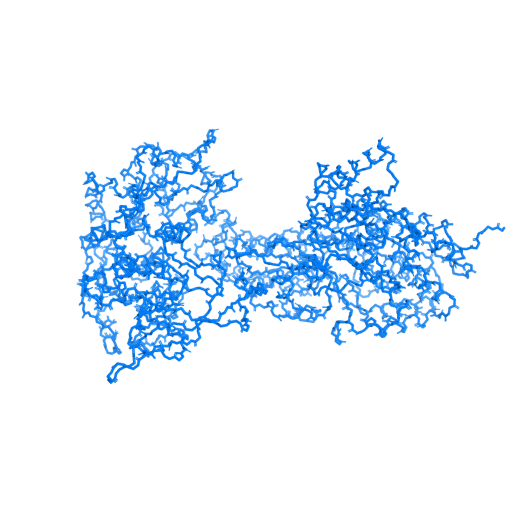573 -27.809 1.00 97.44 248 ASP A C 1
ATOM 1929 O O . ASP A 1 248 ? 14.454 -0.097 -27.187 1.00 97.44 248 ASP A O 1
ATOM 1933 N N . PRO A 1 249 ? 13.623 -1.739 -28.470 1.00 97.88 249 PRO A N 1
ATOM 1934 C CA . PRO A 1 249 ? 14.881 -2.483 -28.491 1.00 97.88 249 PRO A CA 1
ATOM 1935 C C . PRO A 1 249 ? 15.997 -1.748 -29.256 1.00 97.88 249 PRO A C 1
ATOM 1937 O O . PRO A 1 249 ? 17.183 -2.006 -29.018 1.00 97.88 249 PRO A O 1
ATOM 1940 N N . HIS A 1 250 ? 15.652 -0.828 -30.165 1.00 98.31 250 HIS A N 1
ATOM 1941 C CA . HIS A 1 250 ? 16.625 -0.088 -30.967 1.00 98.31 250 HIS A CA 1
ATOM 1942 C C . HIS A 1 250 ? 17.314 1.029 -30.177 1.00 98.31 250 HIS A C 1
ATOM 1944 O O . HIS A 1 250 ? 18.520 1.219 -30.359 1.00 98.31 250 HIS A O 1
ATOM 1950 N N . MET A 1 251 ? 16.617 1.695 -29.249 1.00 98.00 251 MET A N 1
ATOM 1951 C CA . MET A 1 251 ? 17.238 2.633 -28.305 1.00 98.00 251 MET A CA 1
ATOM 1952 C C . MET A 1 251 ? 18.312 1.959 -27.450 1.00 98.00 251 MET A C 1
ATOM 1954 O O . MET A 1 251 ? 19.423 2.486 -27.317 1.00 98.00 251 MET A O 1
ATOM 1958 N N . LEU A 1 252 ? 18.009 0.781 -26.898 1.00 98.44 252 LEU A N 1
ATOM 1959 C CA . LEU A 1 252 ? 18.987 -0.001 -26.142 1.00 98.44 252 LEU A CA 1
ATOM 1960 C C . LEU A 1 252 ? 20.209 -0.333 -27.008 1.00 98.44 252 LEU A C 1
ATOM 1962 O O . LEU A 1 252 ? 21.353 -0.103 -26.607 1.00 98.44 252 LEU A O 1
ATOM 1966 N N . LEU A 1 253 ? 19.959 -0.846 -28.214 1.00 98.38 253 LEU A N 1
ATOM 1967 C CA . LEU A 1 253 ? 20.997 -1.232 -29.160 1.00 98.38 253 LEU A CA 1
ATOM 1968 C C . LEU A 1 253 ? 21.903 -0.050 -29.538 1.00 98.38 253 LEU A C 1
ATOM 1970 O O . LEU A 1 253 ? 23.127 -0.175 -29.489 1.00 98.38 253 LEU A O 1
ATOM 1974 N N . GLU A 1 254 ? 21.326 1.109 -29.860 1.00 98.50 254 GLU A N 1
ATOM 1975 C CA . GLU A 1 254 ? 22.074 2.332 -30.167 1.00 98.50 254 GLU A CA 1
ATOM 1976 C C . GLU A 1 254 ? 22.987 2.747 -29.004 1.00 98.50 254 GLU A C 1
ATOM 1978 O O . GLU A 1 254 ? 24.169 3.040 -29.214 1.00 98.50 254 GLU A O 1
ATOM 1983 N N . GLY A 1 255 ? 22.472 2.715 -27.771 1.00 98.25 255 GLY A N 1
ATOM 1984 C CA . GLY A 1 255 ? 23.241 3.061 -26.577 1.00 98.25 255 GLY A CA 1
ATOM 1985 C C . GLY A 1 255 ? 24.454 2.153 -26.360 1.00 98.25 255 GLY A C 1
ATOM 1986 O O . GLY A 1 255 ? 25.549 2.646 -26.060 1.00 98.25 255 GLY A O 1
ATOM 1987 N N . ILE A 1 256 ? 24.286 0.841 -26.564 1.00 98.62 256 ILE A N 1
ATOM 1988 C CA . ILE A 1 256 ? 25.373 -0.145 -26.454 1.00 98.62 256 ILE A CA 1
ATOM 1989 C C . ILE A 1 256 ? 26.447 0.112 -27.521 1.00 98.62 256 ILE A C 1
ATOM 1991 O O . ILE A 1 256 ? 27.635 0.124 -27.191 1.00 98.62 256 ILE A O 1
ATOM 1995 N N . ILE A 1 257 ? 26.054 0.364 -28.778 1.00 98.50 257 ILE A N 1
ATOM 1996 C CA . ILE A 1 257 ? 27.000 0.618 -29.881 1.00 98.50 257 ILE A CA 1
ATOM 1997 C C . ILE A 1 257 ? 27.834 1.876 -29.602 1.00 98.50 257 ILE A C 1
ATOM 1999 O O . ILE A 1 257 ? 29.059 1.851 -29.748 1.00 98.50 257 ILE A O 1
ATOM 2003 N N . ILE A 1 258 ? 27.199 2.967 -29.157 1.00 98.50 258 ILE A N 1
ATOM 2004 C CA . ILE A 1 258 ? 27.906 4.216 -28.835 1.00 98.50 258 ILE A CA 1
ATOM 2005 C C . ILE A 1 258 ? 28.914 3.999 -27.701 1.00 98.50 258 ILE A C 1
ATOM 2007 O O . ILE A 1 258 ? 30.059 4.449 -27.790 1.00 98.50 258 ILE A O 1
ATOM 2011 N N . GLY A 1 259 ? 28.517 3.300 -26.634 1.00 97.81 259 GLY A N 1
ATOM 2012 C CA . GLY A 1 259 ? 29.429 3.021 -25.527 1.00 97.81 259 GLY A CA 1
ATOM 2013 C C . GLY A 1 259 ? 30.576 2.094 -25.912 1.00 97.81 259 GLY A C 1
ATOM 2014 O O . GLY A 1 259 ? 31.709 2.317 -25.483 1.00 97.81 259 GLY A O 1
ATOM 2015 N N . ALA A 1 260 ? 30.320 1.100 -26.764 1.00 97.75 260 ALA A N 1
ATOM 2016 C CA . ALA A 1 260 ? 31.365 0.240 -27.307 1.00 97.75 260 ALA A CA 1
ATOM 2017 C C . ALA A 1 260 ? 32.400 1.043 -28.104 1.00 97.75 260 ALA A C 1
ATOM 2019 O O . ALA A 1 260 ? 33.600 0.870 -27.883 1.00 97.75 260 ALA A O 1
ATOM 2020 N N . TYR A 1 261 ? 31.954 1.983 -28.944 1.00 97.69 261 TYR A N 1
ATOM 2021 C CA . TYR A 1 261 ? 32.846 2.901 -29.657 1.00 97.69 261 TYR A CA 1
ATOM 2022 C C . TYR A 1 261 ? 33.668 3.768 -28.691 1.00 97.69 261 TYR A C 1
ATOM 2024 O O . TYR A 1 261 ? 34.890 3.856 -28.824 1.00 97.69 261 TYR A O 1
ATOM 2032 N N . ALA A 1 262 ? 33.026 4.348 -27.673 1.00 97.38 262 ALA A N 1
ATOM 2033 C CA . ALA A 1 262 ? 33.691 5.200 -26.687 1.00 97.38 262 ALA A CA 1
ATOM 2034 C C . ALA A 1 262 ? 34.751 4.455 -25.852 1.00 97.38 262 ALA A C 1
ATOM 2036 O O . ALA A 1 262 ? 35.784 5.022 -25.496 1.00 97.38 262 ALA A O 1
ATOM 2037 N N . MET A 1 263 ? 34.518 3.179 -25.542 1.00 96.62 263 MET A N 1
ATOM 2038 C CA . MET A 1 263 ? 35.441 2.361 -24.747 1.00 96.62 263 MET A CA 1
ATOM 2039 C C . MET A 1 263 ? 36.459 1.588 -25.599 1.00 96.62 263 MET A C 1
ATOM 2041 O O . MET A 1 263 ? 37.490 1.165 -25.078 1.00 96.62 263 MET A O 1
ATOM 2045 N N . GLY A 1 264 ? 36.221 1.445 -26.905 1.00 94.69 264 GLY A N 1
ATOM 2046 C CA . GLY A 1 264 ? 37.054 0.652 -27.812 1.00 94.69 264 GLY A CA 1
ATOM 2047 C C . GLY A 1 264 ? 36.780 -0.854 -27.745 1.00 94.69 264 GLY A C 1
ATOM 2048 O O . GLY A 1 264 ? 37.695 -1.645 -27.956 1.00 94.69 264 GLY A O 1
ATOM 2049 N N . ALA A 1 265 ? 35.546 -1.255 -27.431 1.00 95.62 265 ALA A N 1
ATOM 2050 C CA . ALA A 1 265 ? 35.121 -2.652 -27.439 1.00 95.62 265 ALA A CA 1
ATOM 2051 C C . ALA A 1 265 ? 34.630 -3.077 -28.829 1.00 95.62 265 ALA A C 1
ATOM 2053 O O . ALA A 1 265 ? 34.011 -2.292 -29.544 1.00 95.62 265 ALA A O 1
ATOM 2054 N N . THR A 1 266 ? 34.874 -4.335 -29.194 1.00 92.81 266 THR A N 1
ATOM 2055 C CA . THR A 1 266 ? 34.469 -4.912 -30.491 1.00 92.81 266 THR A CA 1
ATOM 2056 C C . THR A 1 266 ? 33.401 -5.997 -30.360 1.00 92.81 266 THR A C 1
ATOM 2058 O O . THR A 1 266 ? 32.835 -6.414 -31.370 1.00 92.81 266 THR A O 1
ATOM 2061 N N . LYS A 1 267 ? 33.094 -6.435 -29.132 1.00 96.50 267 LYS A N 1
ATOM 2062 C CA . LYS A 1 267 ? 32.068 -7.441 -28.835 1.00 96.50 267 LYS A CA 1
ATOM 2063 C C . LYS A 1 267 ? 31.159 -6.985 -27.699 1.00 96.50 267 LYS A C 1
ATOM 2065 O O . LYS A 1 267 ? 31.627 -6.463 -26.682 1.00 96.50 267 LYS A O 1
ATOM 2070 N N . GLY A 1 268 ? 29.863 -7.185 -27.885 1.00 97.56 268 GLY A N 1
ATOM 2071 C CA . GLY A 1 268 ? 28.822 -6.918 -26.908 1.00 97.56 268 GLY A CA 1
ATOM 2072 C C . GLY A 1 268 ? 28.077 -8.188 -26.519 1.00 97.56 268 GLY A C 1
ATOM 2073 O O . GLY A 1 268 ? 27.892 -9.077 -27.345 1.00 97.56 268 GLY A O 1
ATOM 2074 N N . ILE A 1 269 ? 27.620 -8.265 -25.274 1.00 98.06 269 ILE A N 1
ATOM 2075 C CA . ILE A 1 269 ? 26.727 -9.331 -24.813 1.00 98.06 269 ILE A CA 1
ATOM 2076 C C . ILE A 1 269 ? 25.521 -8.700 -24.134 1.00 98.06 269 ILE A C 1
ATOM 2078 O O . ILE A 1 269 ? 25.671 -7.835 -23.274 1.00 98.06 269 ILE A O 1
ATOM 2082 N N . VAL A 1 270 ? 24.323 -9.139 -24.495 1.00 98.00 270 VAL A N 1
ATOM 2083 C CA . VAL A 1 270 ? 23.095 -8.785 -23.782 1.00 98.00 270 VAL A CA 1
ATOM 2084 C C . VAL A 1 270 ? 22.630 -10.019 -23.026 1.00 98.00 270 VAL A C 1
ATOM 2086 O O . VAL A 1 270 ? 22.201 -11.000 -23.629 1.00 98.00 270 VAL A O 1
ATOM 2089 N N . TYR A 1 271 ? 22.777 -9.979 -21.703 1.00 97.56 271 TYR A N 1
ATOM 2090 C CA . TYR A 1 271 ? 22.344 -11.053 -20.819 1.00 97.56 271 TYR A CA 1
ATOM 2091 C C . TYR A 1 271 ? 20.897 -10.792 -20.404 1.00 97.56 271 TYR A C 1
ATOM 2093 O O . TYR A 1 271 ? 20.641 -9.849 -19.655 1.00 97.56 271 TYR A O 1
ATOM 2101 N N . VAL A 1 272 ? 19.964 -11.602 -20.903 1.00 95.69 272 VAL A N 1
ATOM 2102 C CA . VAL A 1 272 ? 18.521 -11.468 -20.649 1.00 95.69 272 VAL A CA 1
ATOM 2103 C C . VAL A 1 272 ? 18.037 -12.673 -19.861 1.00 95.69 272 VAL A C 1
ATOM 2105 O O . VAL A 1 272 ? 18.362 -13.810 -20.194 1.00 95.69 272 VAL A O 1
ATOM 2108 N N . ARG A 1 273 ? 17.234 -12.451 -18.824 1.00 93.19 273 ARG A N 1
ATOM 2109 C CA . ARG A 1 273 ? 16.641 -13.548 -18.053 1.00 93.19 273 ARG A CA 1
ATOM 2110 C C . ARG A 1 273 ? 15.684 -14.404 -18.898 1.00 93.19 273 ARG A C 1
ATOM 2112 O O . ARG A 1 273 ? 15.006 -13.884 -19.786 1.00 93.19 273 ARG A O 1
ATOM 2119 N N . ALA A 1 274 ? 15.596 -15.704 -18.612 1.00 90.31 274 ALA A N 1
ATOM 2120 C CA . ALA A 1 274 ? 14.739 -16.635 -19.362 1.00 90.31 274 ALA A CA 1
ATOM 2121 C C . ALA A 1 274 ? 13.243 -16.296 -19.274 1.00 90.31 274 ALA A C 1
ATOM 2123 O O . ALA A 1 274 ? 12.471 -16.631 -20.168 1.00 90.31 274 ALA A O 1
ATOM 2124 N N . GLU A 1 275 ? 12.829 -15.612 -18.212 1.00 91.69 275 GLU A N 1
ATOM 2125 C CA . GLU A 1 275 ? 11.435 -15.272 -17.945 1.00 91.69 275 GLU A CA 1
ATOM 2126 C C . GLU A 1 275 ? 10.915 -14.108 -18.801 1.00 91.69 275 GLU A C 1
ATOM 2128 O O . GLU A 1 275 ? 9.734 -13.775 -18.699 1.00 91.69 275 GLU A O 1
ATOM 2133 N N . TYR A 1 276 ? 11.753 -13.497 -19.654 1.00 94.19 276 TYR A N 1
ATOM 2134 C CA . TYR A 1 276 ? 11.373 -12.432 -20.595 1.00 94.19 276 TYR A CA 1
ATOM 2135 C C . TYR A 1 276 ? 11.433 -12.892 -22.069 1.00 94.19 276 TYR A C 1
ATOM 2137 O O . TYR A 1 276 ? 12.215 -12.348 -22.854 1.00 94.19 276 TYR A O 1
ATOM 2145 N N . PRO A 1 277 ? 10.602 -13.865 -22.494 1.00 95.00 277 PRO A N 1
ATOM 2146 C CA . PRO A 1 277 ? 10.660 -14.409 -23.852 1.00 95.00 277 PRO A CA 1
ATOM 2147 C C . PRO A 1 277 ? 10.367 -13.355 -24.930 1.00 95.00 277 PRO A C 1
ATOM 2149 O O . PRO A 1 277 ? 11.094 -13.281 -25.918 1.00 95.00 277 PRO A O 1
ATOM 2152 N N . LEU A 1 278 ? 9.375 -12.481 -24.711 1.00 96.00 278 LEU A N 1
ATOM 2153 C CA . LEU A 1 278 ? 9.016 -11.424 -25.665 1.00 96.00 278 LEU A CA 1
ATOM 2154 C C . LEU A 1 278 ? 10.146 -10.398 -25.849 1.00 96.00 278 LEU A C 1
ATOM 2156 O O . LEU A 1 278 ? 10.406 -9.940 -26.961 1.00 96.00 278 LEU A O 1
ATOM 2160 N N . ALA A 1 279 ? 10.856 -10.061 -24.768 1.00 96.50 279 ALA A N 1
ATOM 2161 C CA . ALA A 1 279 ? 12.009 -9.170 -24.833 1.00 96.50 279 ALA A CA 1
ATOM 2162 C C . ALA A 1 279 ? 13.142 -9.785 -25.675 1.00 96.50 279 ALA A C 1
ATOM 2164 O O . ALA A 1 279 ? 13.726 -9.100 -26.515 1.00 96.50 279 ALA A O 1
ATOM 2165 N N . VAL A 1 280 ? 13.423 -11.083 -25.493 1.00 96.94 280 VAL A N 1
ATOM 2166 C CA . VAL A 1 280 ? 14.421 -11.814 -26.293 1.00 96.94 280 VAL A CA 1
ATOM 2167 C C . VAL A 1 280 ? 14.022 -11.849 -27.768 1.00 96.94 280 VAL A C 1
ATOM 2169 O O . VAL A 1 280 ? 14.859 -11.573 -28.629 1.00 96.94 280 VAL A O 1
ATOM 2172 N N . GLU A 1 281 ? 12.756 -12.139 -28.070 1.00 96.94 281 GLU A N 1
ATOM 2173 C CA . GLU A 1 281 ? 12.228 -12.177 -29.437 1.00 96.94 281 GLU A CA 1
ATOM 2174 C C . GLU A 1 281 ? 12.392 -10.826 -30.150 1.00 96.94 281 GLU A C 1
ATOM 2176 O O . GLU A 1 281 ? 13.045 -10.743 -31.199 1.00 96.94 281 GLU A O 1
ATOM 2181 N N . ARG A 1 282 ? 11.874 -9.745 -29.550 1.00 97.31 282 ARG A N 1
ATOM 2182 C CA . ARG A 1 282 ? 11.937 -8.396 -30.134 1.00 97.31 282 ARG A CA 1
ATOM 2183 C C . ARG A 1 282 ? 13.367 -7.890 -30.269 1.00 97.31 282 ARG A C 1
ATOM 2185 O O . ARG A 1 282 ? 13.728 -7.339 -31.310 1.00 97.31 282 ARG A O 1
ATOM 2192 N N . PHE A 1 283 ? 14.217 -8.132 -29.271 1.00 97.94 283 PHE A N 1
ATOM 2193 C CA . PHE A 1 283 ? 15.619 -7.727 -29.345 1.00 97.94 283 PHE A CA 1
ATOM 2194 C C . PHE A 1 283 ? 16.395 -8.515 -30.413 1.00 97.94 283 PHE A C 1
ATOM 2196 O O . PHE A 1 283 ? 17.186 -7.934 -31.156 1.00 97.94 283 PHE A O 1
ATOM 2203 N N . THR A 1 284 ? 16.119 -9.815 -30.575 1.00 98.00 284 THR A N 1
ATOM 2204 C CA . THR A 1 284 ? 16.700 -10.635 -31.656 1.00 98.00 284 THR A CA 1
ATOM 2205 C C . THR A 1 284 ? 16.326 -10.082 -33.031 1.00 98.00 284 THR A C 1
ATOM 2207 O O . THR A 1 284 ? 17.190 -9.955 -33.907 1.00 98.00 284 THR A O 1
ATOM 2210 N N . LYS A 1 285 ? 15.059 -9.690 -33.217 1.00 98.06 285 LYS A N 1
ATOM 2211 C CA . LYS A 1 285 ? 14.582 -9.047 -34.449 1.00 98.06 285 LYS A CA 1
ATOM 2212 C C . LYS A 1 285 ? 15.293 -7.713 -34.703 1.00 98.06 285 LYS A C 1
ATOM 2214 O O . LYS A 1 285 ? 15.786 -7.497 -35.813 1.00 98.06 285 LYS A O 1
ATOM 2219 N N . ALA A 1 286 ? 15.440 -6.876 -33.676 1.00 98.12 286 ALA A N 1
ATOM 2220 C CA . ALA A 1 286 ? 16.150 -5.598 -33.763 1.00 98.12 286 ALA A CA 1
ATOM 2221 C C . ALA A 1 286 ? 17.633 -5.764 -34.151 1.00 98.12 286 ALA A C 1
ATOM 2223 O O . ALA A 1 286 ? 18.136 -5.026 -35.003 1.00 98.12 286 ALA A O 1
ATOM 2224 N N . LEU A 1 287 ? 18.329 -6.775 -33.608 1.00 98.12 287 LEU A N 1
ATOM 2225 C CA . LEU A 1 287 ? 19.700 -7.116 -34.017 1.00 98.12 287 LEU A CA 1
ATOM 2226 C C . LEU A 1 287 ? 19.770 -7.498 -35.502 1.00 98.12 287 LEU A C 1
ATOM 2228 O O . LEU A 1 287 ? 20.664 -7.042 -36.218 1.00 98.12 287 LEU A O 1
ATOM 2232 N N . GLY A 1 288 ? 18.825 -8.313 -35.982 1.00 97.94 288 GLY A N 1
ATOM 2233 C CA . GLY A 1 288 ? 18.733 -8.696 -37.395 1.00 97.94 288 GLY A CA 1
ATOM 2234 C C . GLY A 1 288 ? 18.523 -7.494 -38.322 1.00 97.94 288 GLY A C 1
ATOM 2235 O O . GLY A 1 288 ? 19.210 -7.363 -39.342 1.00 97.94 288 GLY A O 1
ATOM 2236 N N . GLN A 1 289 ? 17.630 -6.579 -37.938 1.00 97.25 289 GLN A N 1
ATOM 2237 C CA . GLN A 1 289 ? 17.365 -5.341 -38.675 1.00 97.25 289 GLN A CA 1
ATOM 2238 C C . GLN A 1 289 ? 18.587 -4.415 -38.696 1.00 97.25 289 GLN A C 1
ATOM 2240 O O . GLN A 1 289 ? 18.992 -3.960 -39.765 1.00 97.25 289 GLN A O 1
ATOM 2245 N N . ALA A 1 290 ? 19.241 -4.197 -37.551 1.00 96.81 290 ALA A N 1
ATOM 2246 C CA . ALA A 1 290 ? 20.422 -3.340 -37.463 1.00 96.81 290 ALA A CA 1
ATOM 2247 C C . ALA A 1 290 ? 21.618 -3.883 -38.263 1.00 96.81 290 ALA A C 1
ATOM 2249 O O . ALA A 1 290 ? 22.306 -3.111 -38.934 1.00 96.81 290 ALA A O 1
ATOM 2250 N N . ARG A 1 291 ? 21.849 -5.206 -38.252 1.00 96.00 291 ARG A N 1
ATOM 2251 C CA . ARG A 1 291 ? 22.870 -5.850 -39.102 1.00 96.00 291 ARG A CA 1
ATOM 2252 C C . ARG A 1 291 ? 22.572 -5.641 -40.584 1.00 96.00 291 ARG A C 1
ATOM 2254 O O . ARG A 1 291 ? 23.459 -5.252 -41.339 1.00 96.00 291 ARG A O 1
ATOM 2261 N N . SER A 1 292 ? 21.319 -5.848 -40.988 1.00 94.56 292 SER A N 1
ATOM 2262 C CA . SER A 1 292 ? 20.882 -5.672 -42.382 1.00 94.56 292 SER A CA 1
ATOM 2263 C C . SER A 1 292 ? 21.012 -4.221 -42.850 1.00 94.56 292 SER A C 1
ATOM 2265 O O . SER A 1 292 ? 21.375 -3.970 -43.996 1.00 94.56 292 SER A O 1
ATOM 2267 N N . ALA A 1 293 ? 20.781 -3.266 -41.947 1.00 93.31 293 ALA A N 1
ATOM 2268 C CA . ALA A 1 293 ? 20.927 -1.840 -42.204 1.00 93.31 293 ALA A CA 1
ATOM 2269 C C . ALA A 1 293 ? 22.381 -1.333 -42.118 1.00 93.31 293 ALA A C 1
ATOM 2271 O O . ALA A 1 293 ? 22.605 -0.150 -42.347 1.00 93.31 293 ALA A O 1
ATOM 2272 N N . GLY A 1 294 ? 23.380 -2.163 -41.787 1.00 93.50 294 GLY A N 1
ATOM 2273 C CA . GLY A 1 294 ? 24.777 -1.718 -41.624 1.00 93.50 294 GLY A CA 1
ATOM 2274 C C . GLY A 1 294 ? 25.033 -0.862 -40.371 1.00 93.50 294 GLY A C 1
ATOM 2275 O O . GLY A 1 294 ? 26.005 -0.105 -40.312 1.00 93.50 294 GLY A O 1
ATOM 2276 N N . LEU A 1 295 ? 24.151 -0.971 -39.373 1.00 95.25 295 LEU A N 1
ATOM 2277 C CA . LEU A 1 295 ? 24.237 -0.297 -38.071 1.00 95.25 295 LEU A CA 1
ATOM 2278 C C . LEU A 1 295 ? 24.904 -1.168 -36.993 1.00 95.25 295 LEU A C 1
ATOM 2280 O O . LEU A 1 295 ? 25.278 -0.662 -35.940 1.00 95.25 295 LEU A O 1
ATOM 2284 N N . LEU A 1 296 ? 25.079 -2.463 -37.263 1.00 96.44 296 LEU A N 1
ATOM 2285 C CA . LEU A 1 296 ? 25.787 -3.430 -36.425 1.00 96.44 296 LEU A CA 1
ATOM 2286 C C . LEU A 1 296 ? 26.626 -4.358 -37.321 1.00 96.44 296 LEU A C 1
ATOM 2288 O O . LEU A 1 296 ? 26.258 -4.619 -38.466 1.00 96.44 296 LEU A O 1
ATOM 2292 N N . GLY A 1 297 ? 27.745 -4.869 -36.813 1.00 95.38 297 GLY A N 1
ATOM 2293 C CA . GLY A 1 297 ? 28.667 -5.741 -37.537 1.00 95.38 297 GLY A CA 1
ATOM 2294 C C . GLY A 1 297 ? 29.931 -5.007 -37.987 1.00 95.38 297 GLY A C 1
ATOM 2295 O O . GLY A 1 297 ? 30.603 -4.350 -37.189 1.00 95.38 297 GLY A O 1
ATOM 2296 N N . LYS A 1 298 ? 30.305 -5.160 -39.264 1.00 94.12 298 LYS A N 1
ATOM 2297 C CA . LYS A 1 298 ? 31.539 -4.579 -39.821 1.00 94.12 298 LYS A CA 1
ATOM 2298 C C . LYS A 1 298 ? 31.289 -3.227 -40.484 1.00 94.12 298 LYS A C 1
ATOM 2300 O O . LYS A 1 298 ? 30.300 -3.071 -41.190 1.00 94.12 298 LYS A O 1
ATOM 2305 N N . ASN A 1 299 ? 32.248 -2.314 -40.341 1.00 92.56 299 ASN A N 1
ATOM 2306 C CA . ASN A 1 299 ? 32.262 -0.976 -40.930 1.00 92.56 299 ASN A CA 1
ATOM 2307 C C . ASN A 1 299 ? 30.952 -0.213 -40.688 1.00 92.56 299 ASN A C 1
ATOM 2309 O O . ASN A 1 299 ? 30.306 0.240 -41.636 1.00 92.56 299 ASN A O 1
ATOM 2313 N N . ILE A 1 300 ? 30.540 -0.107 -39.421 1.00 94.12 300 ILE A N 1
ATOM 2314 C CA . ILE A 1 300 ? 29.258 0.501 -39.031 1.00 94.12 300 ILE A CA 1
ATOM 2315 C C . ILE A 1 300 ? 29.171 1.919 -39.603 1.00 94.12 300 ILE A C 1
ATOM 2317 O O . ILE A 1 300 ? 30.093 2.718 -39.409 1.00 94.12 300 ILE A O 1
ATOM 2321 N N . LEU A 1 301 ? 28.087 2.221 -40.330 1.00 90.75 301 LEU A N 1
ATOM 2322 C CA . LEU A 1 301 ? 27.886 3.489 -41.055 1.00 90.75 301 LEU A CA 1
ATOM 2323 C C . LEU A 1 301 ? 29.041 3.866 -42.012 1.00 90.75 301 LEU A C 1
ATOM 2325 O O . LEU A 1 301 ? 29.309 5.041 -42.252 1.00 90.75 301 LEU A O 1
ATOM 2329 N N . GLY A 1 302 ? 29.760 2.876 -42.550 1.00 86.81 302 GLY A N 1
ATOM 2330 C CA . GLY A 1 302 ? 30.931 3.091 -43.408 1.00 86.81 302 GLY A CA 1
ATOM 2331 C C . GLY A 1 302 ? 32.184 3.572 -42.663 1.00 86.81 302 GLY A C 1
ATOM 2332 O O . GLY A 1 302 ? 33.163 3.955 -43.303 1.00 86.81 302 GLY A O 1
ATOM 2333 N N . SER A 1 303 ? 32.173 3.560 -41.326 1.00 90.81 303 SER A N 1
ATOM 2334 C CA . SER A 1 303 ? 33.334 3.896 -40.494 1.00 90.81 303 SER A CA 1
ATOM 2335 C C . SER A 1 303 ? 34.339 2.734 -40.408 1.00 90.81 303 SER A C 1
ATOM 2337 O O . SER A 1 303 ? 34.106 1.646 -40.927 1.00 90.81 303 SER A O 1
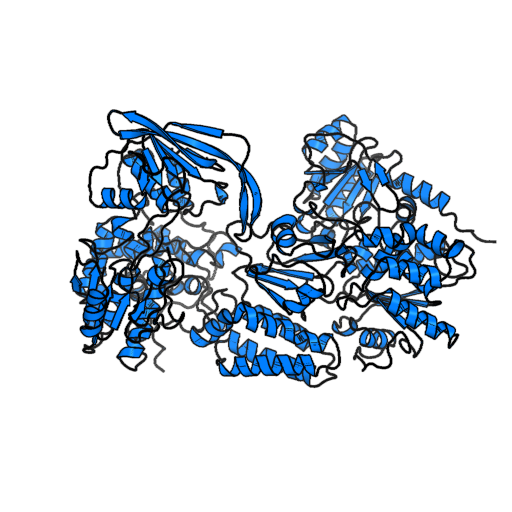ATOM 2339 N N . LYS A 1 304 ? 35.467 2.940 -39.712 1.00 91.38 304 LYS A N 1
ATOM 2340 C CA . LYS A 1 304 ? 36.431 1.866 -39.383 1.00 91.38 304 LYS A CA 1
ATOM 2341 C C . LYS A 1 304 ? 36.012 1.026 -38.165 1.00 91.38 304 LYS A C 1
ATOM 2343 O O . LYS A 1 304 ? 36.724 0.092 -37.799 1.00 91.38 304 LYS A O 1
ATOM 2348 N N . PHE A 1 305 ? 34.916 1.387 -37.499 1.00 94.81 305 PHE A N 1
ATOM 2349 C CA . PHE A 1 305 ? 34.471 0.735 -36.274 1.00 94.81 305 PHE A CA 1
ATOM 2350 C C . PHE A 1 305 ? 33.692 -0.548 -36.588 1.00 94.81 305 PHE A C 1
ATOM 2352 O O . PHE A 1 305 ? 32.796 -0.561 -37.435 1.00 94.81 305 PHE A O 1
ATOM 2359 N N . ASN A 1 306 ? 34.053 -1.626 -35.891 1.00 95.88 306 ASN A N 1
ATOM 2360 C CA . ASN A 1 306 ? 33.416 -2.934 -35.990 1.00 95.88 306 ASN A CA 1
ATOM 2361 C C . ASN A 1 306 ? 32.925 -3.337 -34.605 1.00 95.88 306 ASN A C 1
ATOM 2363 O O . ASN A 1 306 ? 33.708 -3.316 -33.652 1.00 95.88 306 ASN A O 1
ATOM 2367 N N . PHE A 1 307 ? 31.662 -3.728 -34.510 1.00 97.44 307 PHE A N 1
ATOM 2368 C CA . PHE A 1 307 ? 31.058 -4.138 -33.254 1.00 97.44 307 PHE A CA 1
ATOM 2369 C C . PHE A 1 307 ? 29.861 -5.044 -33.508 1.00 97.44 307 PHE A C 1
ATOM 2371 O O . PHE A 1 307 ? 29.023 -4.732 -34.350 1.00 97.44 307 PHE A O 1
ATOM 2378 N N . ASP A 1 308 ? 29.775 -6.156 -32.788 1.00 97.25 308 ASP A N 1
ATOM 2379 C CA . ASP A 1 308 ? 28.652 -7.089 -32.883 1.00 97.25 308 ASP A CA 1
ATOM 2380 C C . ASP A 1 308 ? 28.195 -7.533 -31.491 1.00 97.25 308 ASP A C 1
ATOM 2382 O O . ASP A 1 308 ? 28.954 -7.437 -30.523 1.00 97.25 308 ASP A O 1
ATOM 2386 N N . ILE A 1 309 ? 26.945 -7.986 -31.396 1.00 97.88 309 ILE A N 1
ATOM 2387 C CA . ILE A 1 309 ? 26.283 -8.343 -30.139 1.00 97.88 309 ILE A CA 1
ATOM 2388 C C . ILE A 1 309 ? 25.754 -9.774 -30.184 1.00 97.88 309 ILE A C 1
ATOM 2390 O O . ILE A 1 309 ? 25.065 -10.171 -31.126 1.00 97.88 309 ILE A O 1
ATOM 2394 N N . GLU A 1 310 ? 25.988 -10.507 -29.103 1.00 96.94 310 GLU A N 1
ATOM 2395 C CA . GLU A 1 310 ? 25.365 -11.801 -28.832 1.00 96.94 310 GLU A CA 1
ATOM 2396 C C . GLU A 1 310 ? 24.351 -11.688 -27.687 1.00 96.94 310 GLU A C 1
ATOM 2398 O O . GLU A 1 310 ? 24.496 -10.863 -26.781 1.00 96.94 310 GLU A O 1
ATOM 2403 N N . ILE A 1 311 ? 23.307 -12.516 -27.732 1.00 96.75 311 ILE A N 1
ATOM 2404 C CA . ILE A 1 311 ? 22.333 -12.644 -26.644 1.00 96.75 311 ILE A CA 1
ATOM 2405 C C . ILE A 1 311 ? 22.694 -13.890 -25.845 1.00 96.75 311 ILE A C 1
ATOM 2407 O O . ILE A 1 311 ? 22.883 -14.962 -26.418 1.00 96.75 311 ILE A O 1
ATOM 2411 N N . VAL A 1 312 ? 22.745 -13.749 -24.524 1.00 96.31 312 VAL A N 1
ATOM 2412 C CA . VAL A 1 312 ? 22.844 -14.876 -23.595 1.00 96.31 312 VAL A CA 1
ATOM 2413 C C . VAL A 1 312 ? 21.575 -14.903 -22.760 1.00 96.31 312 VAL A C 1
ATOM 2415 O O . VAL A 1 312 ? 21.226 -13.908 -22.126 1.00 96.31 312 VAL A O 1
ATOM 2418 N N . THR A 1 313 ? 20.881 -16.037 -22.761 1.00 93.81 313 THR A N 1
ATOM 2419 C CA . THR A 1 313 ? 19.689 -16.229 -21.934 1.00 93.81 313 THR A CA 1
ATOM 2420 C C . THR A 1 313 ? 20.082 -16.839 -20.592 1.00 93.81 313 THR A C 1
ATOM 2422 O O . THR A 1 313 ? 20.779 -17.852 -20.551 1.00 93.81 313 THR A O 1
ATOM 2425 N N . GLY A 1 314 ? 19.657 -16.215 -19.494 1.00 89.81 314 GLY A N 1
ATOM 2426 C CA . GLY A 1 314 ? 19.912 -16.699 -18.139 1.00 89.81 314 GLY A CA 1
ATOM 2427 C C . GLY A 1 314 ? 19.172 -17.997 -17.808 1.00 89.81 314 GLY A C 1
ATOM 2428 O O . GLY A 1 314 ? 18.299 -18.437 -18.547 1.00 89.81 314 GLY A O 1
ATOM 2429 N N . ALA A 1 315 ? 19.498 -18.598 -16.662 1.00 88.06 315 ALA A N 1
ATOM 2430 C CA . ALA A 1 315 ? 18.942 -19.883 -16.218 1.00 88.06 315 ALA A CA 1
ATOM 2431 C C . ALA A 1 315 ? 18.087 -19.778 -14.935 1.00 88.06 315 ALA A C 1
ATOM 2433 O O . ALA A 1 315 ? 17.992 -20.742 -14.180 1.00 88.06 315 ALA A O 1
ATOM 2434 N N . GLY A 1 316 ? 17.492 -18.605 -14.673 1.00 82.75 316 GLY A N 1
ATOM 2435 C CA . GLY A 1 316 ? 16.562 -18.389 -13.554 1.00 82.75 316 GLY A CA 1
ATOM 2436 C C . GLY A 1 316 ? 17.211 -18.195 -12.176 1.00 82.75 316 GLY A C 1
ATOM 2437 O O . GLY A 1 316 ? 16.589 -18.517 -11.173 1.00 82.75 316 GLY A O 1
ATOM 2438 N N . ALA A 1 317 ? 18.454 -17.706 -12.106 1.00 86.69 317 ALA A N 1
ATOM 2439 C CA . ALA A 1 317 ? 19.154 -17.458 -10.842 1.00 86.69 317 ALA A CA 1
ATOM 2440 C C . ALA A 1 317 ? 19.256 -15.953 -10.548 1.00 86.69 317 ALA A C 1
ATOM 2442 O O . ALA A 1 317 ? 19.993 -15.255 -11.241 1.00 86.69 317 ALA A O 1
ATOM 2443 N N . PHE A 1 318 ? 18.604 -15.463 -9.485 1.00 86.38 318 PHE A N 1
ATOM 2444 C CA . PHE A 1 318 ? 18.578 -14.031 -9.131 1.00 86.38 318 PHE A CA 1
ATOM 2445 C C . PHE A 1 318 ? 19.976 -13.446 -8.888 1.00 86.38 318 PHE A C 1
ATOM 2447 O O . PHE A 1 318 ? 20.263 -12.295 -9.217 1.00 86.38 318 PHE A O 1
ATOM 2454 N N . VAL A 1 319 ? 20.884 -14.249 -8.324 1.00 89.62 319 VAL A N 1
ATOM 2455 C CA . VAL A 1 319 ? 22.263 -13.823 -8.053 1.00 89.62 319 VAL A CA 1
ATOM 2456 C C . VAL A 1 319 ? 23.045 -13.463 -9.321 1.00 89.62 319 VAL A C 1
ATOM 2458 O O . VAL A 1 319 ? 24.012 -12.706 -9.231 1.00 89.62 319 VAL A O 1
ATOM 2461 N N . CYS A 1 320 ? 22.634 -13.949 -10.499 1.00 91.06 320 CYS A N 1
ATOM 2462 C CA . CYS A 1 320 ? 23.257 -13.593 -11.774 1.00 91.06 320 CYS A CA 1
ATOM 2463 C C . CYS A 1 320 ? 23.033 -12.129 -12.177 1.00 91.06 320 CYS A C 1
ATOM 2465 O O . CYS A 1 320 ? 23.721 -11.664 -13.082 1.00 91.06 320 CYS A O 1
ATOM 2467 N N . GLY A 1 321 ? 22.197 -11.374 -11.460 1.00 86.69 321 GLY A N 1
ATOM 2468 C CA . GLY A 1 321 ? 22.134 -9.920 -11.580 1.00 86.69 321 GLY A CA 1
ATOM 2469 C C . GLY A 1 321 ? 23.375 -9.214 -11.017 1.00 86.69 321 GLY A C 1
ATOM 2470 O O . GLY A 1 321 ? 23.646 -8.065 -11.371 1.00 86.69 321 GLY A O 1
ATOM 2471 N N . GLU A 1 322 ? 24.168 -9.879 -10.167 1.00 90.19 322 GLU A N 1
ATOM 2472 C CA . GLU A 1 322 ? 25.442 -9.359 -9.661 1.00 90.19 322 GLU A CA 1
ATOM 2473 C C . GLU A 1 322 ? 26.532 -9.428 -10.743 1.00 90.19 322 GLU A C 1
ATOM 2475 O O . GLU A 1 322 ? 26.707 -10.449 -11.398 1.00 90.19 322 GLU A O 1
ATOM 2480 N N . GLU A 1 323 ? 27.305 -8.350 -10.914 1.00 89.25 323 GLU A N 1
ATOM 2481 C CA . GLU A 1 323 ? 28.237 -8.173 -12.041 1.00 89.25 323 GLU A CA 1
ATOM 2482 C C . GLU A 1 323 ? 29.202 -9.352 -12.274 1.00 89.25 323 GLU A C 1
ATOM 2484 O O . GLU A 1 323 ? 29.421 -9.763 -13.414 1.00 89.25 323 GLU A O 1
ATOM 2489 N N . THR A 1 324 ? 29.800 -9.905 -11.218 1.00 92.06 324 THR A N 1
ATOM 2490 C CA . THR A 1 324 ? 30.779 -10.997 -11.347 1.00 92.06 324 THR A CA 1
ATOM 2491 C C . THR A 1 324 ? 30.121 -12.372 -11.450 1.00 92.06 324 THR A C 1
ATOM 2493 O O . THR A 1 324 ? 30.655 -13.249 -12.131 1.00 92.06 324 THR A O 1
ATOM 2496 N N . ALA A 1 325 ? 28.951 -12.562 -10.833 1.00 93.38 325 ALA A N 1
ATOM 2497 C CA . ALA A 1 325 ? 28.132 -13.757 -11.040 1.00 93.38 325 ALA A CA 1
ATOM 2498 C C . ALA A 1 325 ? 27.578 -13.831 -12.471 1.00 93.38 325 ALA A C 1
ATOM 2500 O O . ALA A 1 325 ? 27.547 -14.916 -13.052 1.00 93.38 325 ALA A O 1
ATOM 2501 N N . LEU A 1 326 ? 27.210 -12.685 -13.050 1.00 94.69 326 LEU A N 1
ATOM 2502 C CA . LEU A 1 326 ? 26.791 -12.557 -14.443 1.00 94.69 326 LEU A CA 1
ATOM 2503 C C . LEU A 1 326 ? 27.906 -13.012 -15.387 1.00 94.69 326 LEU A C 1
ATOM 2505 O O . LEU A 1 326 ? 27.671 -13.848 -16.255 1.00 94.69 326 LEU A O 1
ATOM 2509 N N . ILE A 1 327 ? 29.136 -12.522 -15.176 1.00 95.19 327 ILE A N 1
ATOM 2510 C CA . ILE A 1 327 ? 30.310 -12.965 -15.947 1.00 95.19 327 ILE A CA 1
ATOM 2511 C C . ILE A 1 327 ? 30.477 -14.482 -15.841 1.00 95.19 327 ILE A C 1
ATOM 2513 O O . ILE A 1 327 ? 30.616 -15.147 -16.861 1.00 95.19 327 ILE A O 1
ATOM 2517 N N . ALA A 1 328 ? 30.425 -15.041 -14.628 1.00 93.94 328 ALA A N 1
ATOM 2518 C CA . ALA A 1 328 ? 30.566 -16.482 -14.434 1.00 93.94 328 ALA A CA 1
ATOM 2519 C C . ALA A 1 328 ? 29.497 -17.276 -15.207 1.00 93.94 328 ALA A C 1
ATOM 2521 O O . ALA A 1 328 ? 29.826 -18.288 -15.820 1.00 93.94 328 ALA A O 1
ATOM 2522 N N . SER A 1 329 ? 28.255 -16.784 -15.229 1.00 95.06 329 SER A N 1
ATOM 2523 C CA . SER A 1 329 ? 27.151 -17.385 -15.985 1.00 95.06 329 SER A CA 1
ATOM 2524 C C . SER A 1 329 ? 27.400 -17.364 -17.498 1.00 95.06 329 SER A C 1
ATOM 2526 O O . SER A 1 329 ? 27.275 -18.396 -18.155 1.00 95.06 329 SER A O 1
ATOM 2528 N N . ILE A 1 330 ? 27.857 -16.228 -18.047 1.00 95.31 330 ILE A N 1
ATOM 2529 C CA . ILE A 1 330 ? 28.257 -16.115 -19.465 1.00 95.31 330 ILE A CA 1
ATOM 2530 C C . ILE A 1 330 ? 29.397 -17.090 -19.801 1.00 95.31 330 ILE A C 1
ATOM 2532 O O . ILE A 1 330 ? 29.423 -17.680 -20.877 1.00 95.31 330 ILE A O 1
ATOM 2536 N N . GLU A 1 331 ? 30.336 -17.303 -18.878 1.00 95.25 331 GLU A N 1
ATOM 2537 C CA . GLU A 1 331 ? 31.438 -18.261 -19.044 1.00 95.25 331 GLU A CA 1
ATOM 2538 C C . GLU A 1 331 ? 31.012 -19.735 -18.893 1.00 95.25 331 GLU A C 1
ATOM 2540 O O . GLU A 1 331 ? 31.872 -20.619 -18.908 1.00 95.25 331 GLU A O 1
ATOM 2545 N N . GLY A 1 332 ? 29.715 -20.020 -18.720 1.00 93.06 332 GLY A N 1
ATOM 2546 C CA . GLY A 1 332 ? 29.190 -21.375 -18.531 1.00 93.06 332 GLY A CA 1
ATOM 2547 C C . GLY A 1 332 ? 29.478 -21.967 -17.147 1.00 93.06 332 GLY A C 1
ATOM 2548 O O . GLY A 1 332 ? 29.454 -23.185 -16.972 1.00 93.06 332 GLY A O 1
ATOM 2549 N N . LYS A 1 333 ? 29.789 -21.126 -16.153 1.00 93.31 333 LYS A N 1
ATOM 2550 C CA . LYS A 1 333 ? 30.049 -21.523 -14.762 1.00 93.31 333 LYS A CA 1
ATOM 2551 C C . LYS A 1 333 ? 28.837 -21.213 -13.884 1.00 93.31 333 LYS A C 1
ATOM 2553 O O . LYS A 1 333 ? 27.970 -20.418 -14.227 1.00 93.31 333 LYS A O 1
ATOM 2558 N N . ALA A 1 334 ? 28.810 -21.795 -12.686 1.00 90.94 334 ALA A N 1
ATOM 2559 C CA . ALA A 1 334 ? 27.829 -21.411 -11.674 1.00 90.94 334 ALA A CA 1
ATOM 2560 C C . ALA A 1 334 ? 27.989 -19.923 -11.299 1.00 90.94 334 ALA A C 1
ATOM 2562 O O . ALA A 1 334 ? 29.104 -19.485 -11.001 1.00 90.94 334 ALA A O 1
ATOM 2563 N N . GLY A 1 335 ? 26.877 -19.177 -11.260 1.00 91.19 335 GLY A N 1
ATOM 2564 C CA . GLY A 1 335 ? 26.807 -17.740 -10.959 1.00 91.19 335 GLY A CA 1
ATOM 2565 C C . GLY A 1 335 ? 27.186 -17.383 -9.518 1.00 91.19 335 GLY A C 1
ATOM 2566 O O . GLY A 1 335 ? 26.352 -16.973 -8.717 1.00 91.19 335 GLY A O 1
ATOM 2567 N N . ARG A 1 336 ? 28.455 -17.570 -9.152 1.00 91.50 336 ARG A N 1
ATOM 2568 C CA . ARG A 1 336 ? 28.988 -17.289 -7.815 1.00 91.50 336 ARG A CA 1
ATOM 2569 C C . ARG A 1 336 ? 29.853 -16.024 -7.852 1.00 91.50 336 ARG A C 1
ATOM 2571 O O . ARG A 1 336 ? 30.918 -16.068 -8.472 1.00 91.50 336 ARG A O 1
ATOM 2578 N N . PRO A 1 337 ? 29.473 -14.943 -7.142 1.00 90.19 337 PRO A N 1
ATOM 2579 C CA . PRO A 1 337 ? 30.236 -13.699 -7.124 1.00 90.19 337 PRO A CA 1
ATOM 2580 C C . PRO A 1 337 ? 31.695 -13.883 -6.700 1.00 90.19 337 PRO A C 1
ATOM 2582 O O . PRO A 1 337 ? 32.016 -14.735 -5.861 1.00 90.19 337 PRO A O 1
ATOM 2585 N N . SER A 1 338 ? 32.584 -13.050 -7.232 1.00 86.25 338 SER A N 1
ATOM 2586 C CA . SER A 1 338 ? 34.014 -13.030 -6.914 1.00 86.25 338 SER A CA 1
ATOM 2587 C C . SER A 1 338 ? 34.407 -11.758 -6.150 1.00 86.25 338 SER A C 1
ATOM 2589 O O . SER A 1 338 ? 33.826 -10.700 -6.393 1.00 86.25 338 SER A O 1
ATOM 2591 N N . PRO A 1 339 ? 35.373 -11.834 -5.210 1.00 83.38 339 PRO A N 1
ATOM 2592 C CA . PRO A 1 339 ? 35.889 -10.651 -4.527 1.00 83.38 339 PRO A CA 1
ATOM 2593 C C . PRO A 1 339 ? 36.465 -9.635 -5.516 1.00 83.38 339 PRO A C 1
ATOM 2595 O O . PRO A 1 339 ? 37.028 -10.009 -6.542 1.00 83.38 339 PRO A O 1
ATOM 2598 N N . ARG A 1 340 ? 36.362 -8.352 -5.168 1.00 82.44 340 ARG A N 1
ATOM 2599 C CA . ARG A 1 340 ? 37.001 -7.240 -5.882 1.00 82.44 340 ARG A CA 1
ATOM 2600 C C . ARG A 1 340 ? 38.036 -6.616 -4.941 1.00 82.44 340 ARG A C 1
ATOM 2602 O O . ARG A 1 340 ? 37.692 -6.428 -3.772 1.00 82.44 340 ARG A O 1
ATOM 2609 N N . PRO A 1 341 ? 39.248 -6.258 -5.404 1.00 81.25 341 PRO A N 1
ATOM 2610 C CA . PRO A 1 341 ? 39.762 -6.310 -6.785 1.00 81.25 341 PRO A CA 1
ATOM 2611 C C . PRO A 1 341 ? 40.154 -7.725 -7.287 1.00 81.25 341 PRO A C 1
ATOM 2613 O O . PRO A 1 341 ? 40.363 -8.609 -6.456 1.00 81.25 341 PRO A O 1
ATOM 2616 N N . PRO A 1 342 ? 40.302 -7.929 -8.621 1.00 86.00 342 PRO A N 1
ATOM 2617 C CA . PRO A 1 342 ? 40.175 -6.930 -9.695 1.00 86.00 342 PRO A CA 1
ATOM 2618 C C . PRO A 1 342 ? 38.716 -6.592 -10.047 1.00 86.00 342 PRO A C 1
ATOM 2620 O O . PRO A 1 342 ? 37.807 -7.394 -9.849 1.00 86.00 342 PRO A O 1
ATOM 2623 N N . PHE A 1 343 ? 38.481 -5.379 -10.557 1.00 89.38 343 PHE A N 1
ATOM 2624 C CA . PHE A 1 343 ? 37.159 -4.974 -11.053 1.00 89.38 343 PHE A CA 1
ATOM 2625 C C . PHE A 1 343 ? 36.938 -5.453 -12.499 1.00 89.38 343 PHE A C 1
ATOM 2627 O O . PHE A 1 343 ? 37.905 -5.485 -13.263 1.00 89.38 343 PHE A O 1
ATOM 2634 N N . PRO A 1 344 ? 35.684 -5.706 -12.936 1.00 91.06 344 PRO A N 1
ATOM 2635 C CA . PRO A 1 344 ? 35.394 -6.158 -14.303 1.00 91.06 344 PRO A CA 1
ATOM 2636 C C . PRO A 1 344 ? 35.984 -5.273 -15.410 1.00 91.06 344 PRO A C 1
ATOM 2638 O O . PRO A 1 344 ? 36.481 -5.782 -16.411 1.00 91.06 344 PRO A O 1
ATOM 2641 N N . ALA A 1 345 ? 36.008 -3.950 -15.207 1.00 90.06 345 ALA A N 1
ATOM 2642 C CA . ALA A 1 345 ? 36.570 -2.999 -16.172 1.00 90.06 345 ALA A CA 1
ATOM 2643 C C . ALA A 1 345 ? 38.092 -3.153 -16.373 1.00 90.06 345 ALA A C 1
ATOM 2645 O O . ALA A 1 345 ? 38.627 -2.674 -17.367 1.00 90.06 345 ALA A O 1
ATOM 2646 N N . GLN A 1 346 ? 38.783 -3.819 -15.443 1.00 88.38 346 GLN A N 1
ATOM 2647 C CA . GLN A 1 346 ? 40.201 -4.171 -15.546 1.00 88.38 346 GLN A CA 1
ATOM 2648 C C . GLN A 1 346 ? 40.359 -5.609 -16.053 1.00 88.38 346 GLN A C 1
ATOM 2650 O O . GLN A 1 346 ? 41.075 -5.859 -17.019 1.00 88.38 346 GLN A O 1
ATOM 2655 N N . GLN A 1 347 ? 39.672 -6.547 -15.397 1.00 90.75 347 GLN A N 1
ATOM 2656 C CA . GLN A 1 347 ? 39.703 -7.972 -15.703 1.00 90.75 347 GLN A CA 1
ATOM 2657 C C . GLN A 1 347 ? 38.323 -8.574 -15.413 1.00 90.75 347 GLN A C 1
ATOM 2659 O O . GLN A 1 347 ? 37.977 -8.836 -14.262 1.00 90.75 347 GLN A O 1
ATOM 2664 N N . GLY A 1 348 ? 37.526 -8.750 -16.463 1.00 93.00 348 GLY A N 1
ATOM 2665 C CA . GLY A 1 348 ? 36.175 -9.295 -16.413 1.00 93.00 348 GLY A CA 1
ATOM 2666 C C . GLY A 1 348 ? 36.052 -10.559 -17.257 1.00 93.00 348 GLY A C 1
ATOM 2667 O O . GLY A 1 348 ? 36.771 -11.530 -17.025 1.00 93.00 348 GLY A O 1
ATOM 2668 N N . LEU A 1 349 ? 35.143 -10.539 -18.231 1.00 93.88 349 LEU A N 1
ATOM 2669 C CA . LEU A 1 349 ? 34.811 -11.681 -19.075 1.00 93.88 349 LEU A CA 1
ATOM 2670 C C . LEU A 1 349 ? 36.043 -12.223 -19.811 1.00 93.88 349 LEU A C 1
ATOM 2672 O O . LEU A 1 349 ? 36.760 -11.475 -20.479 1.00 93.88 349 LEU A O 1
ATOM 2676 N N . TYR A 1 350 ? 36.313 -13.522 -19.653 1.00 93.25 350 TYR A N 1
ATOM 2677 C CA . TYR A 1 350 ? 37.494 -14.210 -20.190 1.00 93.25 350 TYR A CA 1
ATOM 2678 C C . TYR A 1 350 ? 38.827 -13.543 -19.805 1.00 93.25 350 TYR A C 1
ATOM 2680 O O . TYR A 1 350 ? 39.812 -13.594 -20.546 1.00 93.25 350 TYR A O 1
ATOM 2688 N N . GLY A 1 351 ? 38.859 -12.871 -18.650 1.00 91.44 351 GLY A N 1
ATOM 2689 C CA . GLY A 1 351 ? 40.017 -12.116 -18.178 1.00 91.44 351 GLY A CA 1
ATOM 2690 C C . GLY A 1 351 ? 40.314 -10.845 -18.981 1.00 91.44 351 GLY A C 1
ATOM 2691 O O . GLY A 1 351 ? 41.410 -10.296 -18.865 1.00 91.44 351 GLY A O 1
ATOM 2692 N N . ARG A 1 352 ? 39.372 -10.374 -19.804 1.00 94.06 352 ARG A N 1
ATOM 2693 C CA . ARG A 1 352 ? 39.500 -9.156 -20.613 1.00 94.06 352 ARG A CA 1
ATOM 2694 C C . ARG A 1 352 ? 38.804 -7.967 -19.947 1.00 94.06 352 ARG A C 1
ATOM 2696 O O . ARG A 1 352 ? 37.840 -8.175 -19.204 1.00 94.06 352 ARG A O 1
ATOM 2703 N N . PRO A 1 353 ? 39.240 -6.721 -20.209 1.00 94.81 353 PRO A N 1
ATOM 2704 C CA . PRO A 1 353 ? 38.510 -5.536 -19.772 1.00 94.81 353 PRO A CA 1
ATOM 2705 C C . PRO A 1 353 ? 37.038 -5.640 -20.189 1.00 94.81 353 PRO A C 1
ATOM 2707 O O . PRO A 1 353 ? 36.740 -5.936 -21.350 1.00 94.81 353 PRO A O 1
ATOM 2710 N N . THR A 1 354 ? 36.121 -5.470 -19.234 1.00 95.69 354 THR A N 1
ATOM 2711 C CA . THR A 1 354 ? 34.680 -5.635 -19.455 1.00 95.69 354 THR A CA 1
ATOM 2712 C C . THR A 1 354 ? 33.869 -4.580 -18.709 1.00 95.69 354 THR A C 1
ATOM 2714 O O . THR A 1 354 ? 33.957 -4.460 -17.487 1.00 95.69 354 THR A O 1
ATOM 2717 N N . THR A 1 355 ? 33.009 -3.850 -19.418 1.00 95.62 355 THR A N 1
ATOM 2718 C CA . THR A 1 355 ? 32.042 -2.939 -18.784 1.00 95.62 355 THR A CA 1
ATOM 2719 C C . THR A 1 355 ? 30.650 -3.538 -18.790 1.00 95.62 355 THR A C 1
ATOM 2721 O O . THR A 1 355 ? 30.105 -3.814 -19.850 1.00 95.62 355 THR A O 1
ATOM 2724 N N . ILE A 1 356 ? 30.061 -3.675 -17.604 1.00 95.75 356 ILE A N 1
ATOM 2725 C CA . ILE A 1 356 ? 28.683 -4.136 -17.412 1.00 95.75 356 ILE A CA 1
ATOM 2726 C C . ILE A 1 356 ? 27.816 -2.944 -17.012 1.00 95.75 356 ILE A C 1
ATOM 2728 O O . ILE A 1 356 ? 28.150 -2.252 -16.049 1.00 95.75 356 ILE A O 1
ATOM 2732 N N . SER A 1 357 ? 26.703 -2.714 -17.699 1.00 96.12 357 SER A N 1
ATOM 2733 C CA . SER A 1 357 ? 25.716 -1.699 -17.309 1.00 96.12 357 SER A CA 1
ATOM 2734 C C . SER A 1 357 ? 24.297 -2.227 -17.489 1.00 96.12 357 SER A C 1
ATOM 2736 O O . SER A 1 357 ? 24.036 -3.050 -18.364 1.00 96.12 357 SER A O 1
ATOM 2738 N N . ASN A 1 358 ? 23.386 -1.745 -16.647 1.00 95.75 358 ASN A N 1
ATOM 2739 C CA . ASN A 1 358 ? 21.959 -2.057 -16.705 1.00 95.75 358 ASN A CA 1
ATOM 2740 C C . ASN A 1 358 ? 21.291 -1.445 -17.959 1.00 95.75 358 ASN A C 1
ATOM 2742 O O . ASN A 1 358 ? 21.768 -0.426 -18.464 1.00 95.75 358 ASN A O 1
ATOM 2746 N N . VAL A 1 359 ? 20.198 -2.059 -18.426 1.00 97.38 359 VAL A N 1
ATOM 2747 C CA . VAL A 1 359 ? 19.401 -1.656 -19.604 1.00 97.38 359 VAL A CA 1
ATOM 2748 C C . VAL A 1 359 ? 19.092 -0.159 -19.622 1.00 97.38 359 VAL A C 1
ATOM 2750 O O . VAL A 1 359 ? 19.570 0.535 -20.517 1.00 97.38 359 VAL A O 1
ATOM 2753 N N . GLU A 1 360 ? 18.445 0.376 -18.586 1.00 97.00 360 GLU A N 1
ATOM 2754 C CA . GLU A 1 360 ? 18.062 1.794 -18.529 1.00 97.00 360 GLU A CA 1
ATOM 2755 C C . GLU A 1 360 ? 19.275 2.730 -18.625 1.00 97.00 360 GLU A C 1
ATOM 2757 O O . GLU A 1 360 ? 19.210 3.820 -19.197 1.00 97.00 360 GLU A O 1
ATOM 2762 N N . THR A 1 361 ? 20.438 2.300 -18.121 1.00 97.38 361 THR A N 1
ATOM 2763 C CA . THR A 1 361 ? 21.677 3.085 -18.251 1.00 97.38 361 THR A CA 1
ATOM 2764 C C . THR A 1 361 ? 22.080 3.247 -19.715 1.00 97.38 361 THR A C 1
ATOM 2766 O O . THR A 1 361 ? 22.512 4.331 -20.102 1.00 97.38 361 THR A O 1
ATOM 2769 N N . TRP A 1 362 ? 21.927 2.199 -20.528 1.00 98.00 362 TRP A N 1
ATOM 2770 C CA . TRP A 1 362 ? 22.183 2.247 -21.967 1.00 98.00 362 TRP A CA 1
ATOM 2771 C C . TRP A 1 362 ? 21.122 3.055 -22.709 1.00 98.00 362 TRP A C 1
ATOM 2773 O O . TRP A 1 362 ? 21.484 3.868 -23.555 1.00 98.00 362 TRP A O 1
ATOM 2783 N N . CYS A 1 363 ? 19.848 2.908 -22.343 1.00 97.88 363 CYS A N 1
ATOM 2784 C CA . CYS A 1 363 ? 18.729 3.633 -22.950 1.00 97.88 363 CYS A CA 1
ATOM 2785 C C . CYS A 1 363 ? 18.847 5.165 -22.814 1.00 97.88 363 CYS A C 1
ATOM 2787 O O . CYS A 1 363 ? 18.345 5.913 -23.650 1.00 97.88 363 CYS A O 1
ATOM 2789 N N . ASN A 1 364 ? 19.563 5.656 -21.797 1.00 97.88 364 ASN A N 1
ATOM 2790 C CA . ASN A 1 364 ? 19.837 7.087 -21.627 1.00 97.88 364 ASN A CA 1
ATOM 2791 C C . ASN A 1 364 ? 20.926 7.630 -22.580 1.00 97.88 364 ASN A C 1
ATOM 2793 O O . ASN A 1 364 ? 20.959 8.832 -22.856 1.00 97.88 364 ASN A O 1
ATOM 2797 N N . ILE A 1 365 ? 21.827 6.779 -23.089 1.00 98.19 365 ILE A N 1
ATOM 2798 C CA . ILE A 1 365 ? 22.999 7.209 -23.872 1.00 98.19 365 ILE A CA 1
ATOM 2799 C C . ILE A 1 365 ? 22.618 7.895 -25.194 1.00 98.19 365 ILE A C 1
ATOM 2801 O O . ILE A 1 365 ? 23.143 8.986 -25.432 1.00 98.19 365 ILE A O 1
ATOM 2805 N N . PRO A 1 366 ? 21.720 7.349 -26.044 1.00 97.81 366 PRO A N 1
ATOM 2806 C CA . PRO A 1 366 ? 21.372 7.984 -27.318 1.00 97.81 366 PRO A CA 1
ATOM 2807 C C . PRO A 1 366 ? 20.900 9.429 -27.147 1.00 97.81 366 PRO A C 1
ATOM 2809 O O . PRO A 1 366 ? 21.371 10.329 -27.844 1.00 97.81 366 PRO A O 1
ATOM 2812 N N . LEU A 1 367 ? 20.041 9.672 -26.152 1.00 96.81 367 LEU A N 1
ATOM 2813 C CA . LEU A 1 367 ? 19.506 10.998 -25.860 1.00 96.81 367 LEU A CA 1
ATOM 2814 C C . LEU A 1 367 ? 20.595 11.974 -25.394 1.00 96.81 367 LEU A C 1
ATOM 2816 O O . LEU A 1 367 ? 20.651 13.104 -25.886 1.00 96.81 367 LEU A O 1
ATOM 2820 N N . ILE A 1 368 ? 21.476 11.539 -24.484 1.00 97.88 368 ILE A N 1
ATOM 2821 C CA . ILE A 1 368 ? 22.601 12.354 -23.993 1.00 97.88 368 ILE A CA 1
ATOM 2822 C C . ILE A 1 368 ? 23.498 12.782 -25.157 1.00 97.88 368 ILE A C 1
ATOM 2824 O O . ILE A 1 368 ? 23.920 13.933 -25.220 1.00 97.88 368 ILE A O 1
ATOM 2828 N N . ILE A 1 369 ? 23.766 11.894 -26.111 1.00 98.00 369 ILE A N 1
ATOM 2829 C CA . ILE A 1 369 ? 24.636 12.212 -27.249 1.00 98.00 369 ILE A CA 1
ATOM 2830 C C . ILE A 1 369 ? 23.927 13.082 -28.285 1.00 98.00 369 ILE A C 1
ATOM 2832 O O . ILE A 1 369 ? 24.528 14.021 -28.822 1.00 98.00 369 ILE A O 1
ATOM 2836 N N . ALA A 1 370 ? 22.642 12.834 -28.535 1.00 95.69 370 ALA A N 1
ATOM 2837 C CA . ALA A 1 370 ? 21.846 13.636 -29.454 1.00 95.69 370 ALA A CA 1
ATOM 2838 C C . ALA A 1 370 ? 21.695 15.089 -28.964 1.00 95.69 370 ALA A C 1
ATOM 2840 O O . ALA A 1 370 ? 21.956 16.022 -29.728 1.00 95.69 370 ALA A O 1
ATOM 2841 N N . ARG A 1 371 ? 21.331 15.289 -27.688 1.00 95.62 371 ARG A N 1
ATOM 2842 C CA . ARG A 1 371 ? 20.964 16.601 -27.113 1.00 95.62 371 ARG A CA 1
ATOM 2843 C C . ARG A 1 371 ? 22.053 17.271 -26.274 1.00 95.62 371 ARG A C 1
ATOM 2845 O O . ARG A 1 371 ? 21.952 18.469 -26.025 1.00 95.62 371 ARG A O 1
ATOM 2852 N N . GLY A 1 372 ? 23.079 16.529 -25.871 1.00 96.25 372 GLY A N 1
ATOM 2853 C CA . GLY A 1 372 ? 24.135 16.982 -24.968 1.00 96.25 372 GLY A CA 1
ATOM 2854 C C . GLY A 1 372 ? 23.864 16.633 -23.500 1.00 96.25 372 GLY A C 1
ATOM 2855 O O . GLY A 1 372 ? 22.720 16.525 -23.049 1.00 96.25 372 GLY A O 1
ATOM 2856 N N . GLY A 1 373 ? 24.941 16.484 -22.733 1.00 95.75 373 GLY A N 1
ATOM 2857 C CA . GLY A 1 373 ? 24.918 16.215 -21.299 1.00 95.75 373 GLY A CA 1
ATOM 2858 C C . GLY A 1 373 ? 24.343 17.376 -20.491 1.00 95.75 373 GLY A C 1
ATOM 2859 O O . GLY A 1 373 ? 23.665 17.134 -19.495 1.00 95.75 373 GLY A O 1
ATOM 2860 N N . ASP A 1 374 ? 24.524 18.618 -20.948 1.00 96.56 374 ASP A N 1
ATOM 2861 C CA . ASP A 1 374 ? 23.954 19.795 -20.282 1.00 96.56 374 ASP A CA 1
ATOM 2862 C C . ASP A 1 374 ? 22.422 19.741 -20.284 1.00 96.56 374 ASP A C 1
ATOM 2864 O O . ASP A 1 374 ? 21.805 19.933 -19.237 1.00 96.56 374 ASP A O 1
ATOM 2868 N N . PHE A 1 375 ? 21.806 19.359 -21.411 1.00 96.19 375 PHE A N 1
ATOM 2869 C CA . PHE A 1 375 ? 20.361 19.135 -21.497 1.00 96.19 375 PHE A CA 1
ATOM 2870 C C . PHE A 1 375 ? 19.894 18.076 -20.489 1.00 96.19 375 PHE A C 1
ATOM 2872 O O . PHE A 1 375 ? 18.964 18.325 -19.724 1.00 96.19 375 PHE A O 1
ATOM 2879 N N . PHE A 1 376 ? 20.566 16.923 -20.433 1.00 96.38 376 PHE A N 1
ATOM 2880 C CA . PHE A 1 376 ? 20.217 15.854 -19.492 1.00 96.38 376 PHE A CA 1
ATOM 2881 C C . PHE A 1 376 ? 20.352 16.290 -18.024 1.00 96.38 376 PHE A C 1
ATOM 2883 O O . PHE A 1 376 ? 19.539 15.918 -17.181 1.00 96.38 376 PHE A O 1
ATOM 2890 N N . SER A 1 377 ? 21.352 17.123 -17.720 1.00 95.44 377 SER A N 1
ATOM 2891 C CA . SER A 1 377 ? 21.620 17.611 -16.364 1.00 95.44 377 SER A CA 1
ATOM 2892 C C . SER A 1 377 ? 20.572 18.583 -15.816 1.00 95.44 377 SER A C 1
ATOM 2894 O O . SER A 1 377 ? 20.560 18.826 -14.611 1.00 95.44 377 SER A O 1
ATOM 2896 N N . THR A 1 378 ? 19.697 19.123 -16.674 1.00 95.81 378 THR A N 1
ATOM 2897 C CA . THR A 1 378 ? 18.593 20.003 -16.250 1.00 95.81 378 THR A CA 1
ATOM 2898 C C . THR A 1 378 ? 17.492 19.261 -15.492 1.00 95.81 378 THR A C 1
ATOM 2900 O O . THR A 1 378 ? 16.712 19.889 -14.779 1.00 95.81 378 THR A O 1
ATOM 2903 N N . PHE A 1 379 ? 17.439 17.933 -15.616 1.00 94.81 379 PHE A N 1
ATOM 2904 C CA . PHE A 1 379 ? 16.493 17.084 -14.902 1.00 94.81 379 PHE A CA 1
ATOM 2905 C C . PHE A 1 379 ? 17.127 16.522 -13.626 1.00 94.81 379 PHE A C 1
ATOM 2907 O O . PHE A 1 379 ? 18.314 16.190 -13.595 1.00 94.81 379 PHE A O 1
ATOM 2914 N N . GLY A 1 380 ? 16.310 16.330 -12.594 1.00 92.81 380 GLY A N 1
ATOM 2915 C CA . GLY A 1 380 ? 16.734 15.747 -11.324 1.00 92.81 380 GLY A CA 1
ATOM 2916 C C . GLY A 1 380 ? 17.323 16.767 -10.342 1.00 92.81 380 GLY A C 1
ATOM 2917 O O . GLY A 1 380 ? 17.075 17.968 -10.446 1.00 92.81 380 GLY A O 1
ATOM 2918 N N . THR A 1 381 ? 18.115 16.292 -9.378 1.00 90.12 381 THR A N 1
ATOM 2919 C CA . THR A 1 381 ? 18.817 17.141 -8.400 1.00 90.12 381 THR A CA 1
ATOM 2920 C C . THR A 1 381 ? 20.281 17.360 -8.789 1.00 90.12 381 THR A C 1
ATOM 2922 O O . THR A 1 381 ? 20.825 16.689 -9.667 1.00 90.12 381 THR A O 1
ATOM 2925 N N . ALA A 1 382 ? 20.968 18.268 -8.086 1.00 86.94 382 ALA A N 1
ATOM 2926 C CA . ALA A 1 382 ? 22.390 18.534 -8.316 1.00 86.94 382 ALA A CA 1
ATOM 2927 C C . ALA A 1 382 ? 23.273 17.274 -8.183 1.00 86.94 382 ALA A C 1
ATOM 2929 O O . ALA A 1 382 ? 24.209 17.103 -8.968 1.00 86.94 382 ALA A O 1
ATOM 2930 N N . ASN A 1 383 ? 22.945 16.390 -7.231 1.00 85.62 383 ASN A N 1
ATOM 2931 C CA . ASN A 1 383 ? 23.697 15.165 -6.922 1.00 85.62 383 ASN A CA 1
ATOM 2932 C C . ASN A 1 383 ? 23.164 13.923 -7.658 1.00 85.62 383 ASN A C 1
ATOM 2934 O O . ASN A 1 383 ? 23.889 12.943 -7.856 1.00 85.62 383 ASN A O 1
ATOM 2938 N N . SER A 1 384 ? 21.902 13.965 -8.082 1.00 90.25 384 SER A N 1
ATOM 2939 C CA . SER A 1 384 ? 21.197 12.861 -8.724 1.00 90.25 384 SER A CA 1
ATOM 2940 C C . SER A 1 384 ? 20.466 13.380 -9.961 1.00 90.25 384 SER A C 1
ATOM 2942 O O . SER A 1 384 ? 19.288 13.717 -9.908 1.00 90.25 384 SER A O 1
ATOM 2944 N N . ARG A 1 385 ? 21.200 13.463 -11.078 1.00 94.25 385 ARG A N 1
ATOM 2945 C CA . ARG A 1 385 ? 20.728 14.024 -12.355 1.00 94.25 385 ARG A CA 1
ATOM 2946 C C . ARG A 1 385 ? 19.935 13.017 -13.195 1.00 94.25 385 ARG A C 1
ATOM 2948 O O . ARG A 1 385 ? 20.124 11.796 -13.094 1.00 94.25 385 ARG A O 1
ATOM 2955 N N . GLY A 1 386 ? 19.093 13.552 -14.070 1.00 95.00 386 GLY A N 1
ATOM 2956 C CA . GLY A 1 386 ? 18.229 12.807 -14.975 1.00 95.00 386 GLY A CA 1
ATOM 2957 C C . GLY A 1 386 ? 16.935 12.307 -14.333 1.00 95.00 386 GLY A C 1
ATOM 2958 O O . GLY A 1 386 ? 16.583 12.649 -13.201 1.00 95.00 386 GLY A O 1
ATOM 2959 N N . THR A 1 387 ? 16.243 11.451 -15.076 1.00 96.12 387 THR A N 1
ATOM 2960 C CA . THR A 1 387 ? 15.046 10.731 -14.630 1.00 96.12 387 THR A CA 1
ATOM 2961 C C . THR A 1 387 ? 15.375 9.287 -14.241 1.00 96.12 387 THR A C 1
ATOM 2963 O O . THR A 1 387 ? 16.492 8.797 -14.474 1.00 96.12 387 THR A O 1
ATOM 2966 N N . LYS A 1 388 ? 14.406 8.623 -13.606 1.00 95.19 388 LYS A N 1
ATOM 2967 C CA . LYS A 1 388 ? 14.393 7.183 -13.333 1.00 95.19 388 LYS A CA 1
ATOM 2968 C C . LYS A 1 388 ? 12.991 6.635 -13.592 1.00 95.19 388 LYS A C 1
ATOM 2970 O O . LYS A 1 388 ? 12.005 7.259 -13.189 1.00 95.19 388 LYS A O 1
ATOM 2975 N N . VAL A 1 389 ? 12.911 5.460 -14.212 1.00 96.19 389 VAL A N 1
ATOM 2976 C CA . VAL A 1 389 ? 11.655 4.710 -14.350 1.00 96.19 389 VAL A CA 1
ATOM 2977 C C . VAL A 1 389 ? 11.395 3.876 -13.094 1.00 96.19 389 VAL A C 1
ATOM 2979 O O . VAL A 1 389 ? 12.235 3.073 -12.687 1.00 96.19 389 VAL A O 1
ATOM 2982 N N . PHE A 1 390 ? 10.229 4.044 -12.478 1.00 95.62 390 PHE A N 1
ATOM 2983 C CA . PHE A 1 390 ? 9.785 3.282 -11.311 1.00 95.62 390 PHE A CA 1
ATOM 2984 C C . PHE A 1 390 ? 8.610 2.384 -11.670 1.00 95.62 390 PHE A C 1
ATOM 2986 O O . PHE A 1 390 ? 7.698 2.824 -12.365 1.00 95.62 390 PHE A O 1
ATOM 2993 N N . SER A 1 391 ? 8.587 1.155 -11.160 1.00 95.44 391 SER A N 1
ATOM 2994 C CA . SER A 1 391 ? 7.414 0.286 -11.266 1.00 95.44 391 SER A CA 1
ATOM 2995 C C . SER A 1 391 ? 6.654 0.287 -9.945 1.00 95.44 391 SER A C 1
ATOM 2997 O O . SER A 1 391 ? 7.130 -0.223 -8.932 1.00 95.44 391 SER A O 1
ATOM 2999 N N . PHE A 1 392 ? 5.454 0.861 -9.954 1.00 95.31 392 PHE A N 1
ATOM 3000 C CA . PHE A 1 392 ? 4.564 0.851 -8.798 1.00 95.31 392 PHE A CA 1
ATOM 3001 C C . PHE A 1 392 ? 3.625 -0.349 -8.873 1.00 95.31 392 PHE A C 1
ATOM 3003 O O . PHE A 1 392 ? 2.848 -0.498 -9.821 1.00 95.31 392 PHE A O 1
ATOM 3010 N N . VAL A 1 393 ? 3.706 -1.205 -7.854 1.00 93.44 393 VAL A N 1
ATOM 3011 C CA . VAL A 1 393 ? 2.886 -2.413 -7.691 1.00 93.44 393 VAL A CA 1
ATOM 3012 C C . VAL A 1 393 ? 2.353 -2.521 -6.261 1.00 93.44 393 VAL A C 1
ATOM 3014 O O . VAL A 1 393 ? 2.733 -1.762 -5.368 1.00 93.44 393 VAL A O 1
ATOM 3017 N N . GLY A 1 394 ? 1.487 -3.504 -6.018 1.00 91.81 394 GLY A N 1
ATOM 3018 C CA . GLY A 1 394 ? 0.927 -3.766 -4.695 1.00 91.81 394 GLY A CA 1
ATOM 3019 C C . GLY A 1 394 ? -0.369 -2.997 -4.456 1.00 91.81 394 GLY A C 1
ATOM 3020 O O . GLY A 1 394 ? -1.273 -3.023 -5.287 1.00 91.81 394 GLY A O 1
ATOM 3021 N N . LYS A 1 395 ? -0.495 -2.371 -3.285 1.00 91.69 395 LYS A N 1
ATOM 3022 C CA . LYS A 1 395 ? -1.729 -1.729 -2.812 1.00 91.69 395 LYS A CA 1
ATOM 3023 C C . LYS A 1 395 ? -1.808 -0.266 -3.259 1.00 91.69 395 LYS A C 1
ATOM 3025 O O . LYS A 1 395 ? -1.674 0.636 -2.438 1.00 91.69 395 LYS A O 1
ATOM 3030 N N . VAL A 1 396 ? -2.029 -0.044 -4.555 1.00 91.19 396 VAL A N 1
ATOM 3031 C CA . VAL A 1 396 ? -2.388 1.259 -5.149 1.00 91.19 396 VAL A CA 1
ATOM 3032 C C . VAL A 1 396 ? -3.415 1.085 -6.267 1.00 91.19 396 VAL A C 1
ATOM 3034 O O . VAL A 1 396 ? -3.523 0.005 -6.843 1.00 91.19 396 VAL A O 1
ATOM 3037 N N . ARG A 1 397 ? -4.157 2.149 -6.585 1.00 89.75 397 ARG A N 1
ATOM 3038 C CA . ARG A 1 397 ? -5.175 2.167 -7.638 1.00 89.75 397 ARG A CA 1
ATOM 3039 C C . ARG A 1 397 ? -4.546 2.117 -9.026 1.00 89.75 397 ARG A C 1
ATOM 3041 O O . ARG A 1 397 ? -4.935 1.281 -9.832 1.00 89.75 397 ARG A O 1
ATOM 3048 N N . ASN A 1 398 ? -3.573 2.989 -9.288 1.00 92.56 398 ASN A N 1
ATOM 3049 C CA . ASN A 1 398 ? -2.927 3.079 -10.595 1.00 92.56 398 ASN A CA 1
ATOM 3050 C C . ASN A 1 398 ? -1.538 2.430 -10.532 1.00 92.56 398 ASN A C 1
ATOM 3052 O O . ASN A 1 398 ? -0.553 3.080 -10.184 1.00 92.56 398 ASN A O 1
ATOM 3056 N N . THR A 1 399 ? -1.458 1.137 -10.855 1.00 94.56 399 THR A N 1
ATOM 3057 C CA . THR A 1 399 ? -0.182 0.423 -11.026 1.00 94.56 399 THR A CA 1
ATOM 3058 C C . THR A 1 399 ? 0.402 0.649 -12.416 1.00 94.56 399 THR A C 1
ATOM 3060 O O . THR A 1 399 ? -0.337 0.728 -13.402 1.00 94.56 399 THR A O 1
ATOM 3063 N N . GLY A 1 400 ? 1.729 0.677 -12.521 1.00 95.38 400 GLY A N 1
ATOM 3064 C CA . GLY A 1 400 ? 2.406 0.832 -13.804 1.00 95.38 400 GLY A CA 1
ATOM 3065 C C . GLY A 1 400 ? 3.830 1.362 -13.697 1.00 95.38 400 GLY A C 1
ATOM 3066 O O . GLY A 1 400 ? 4.430 1.362 -12.622 1.00 95.38 400 GLY A O 1
ATOM 3067 N N . LEU A 1 401 ? 4.347 1.826 -14.834 1.00 96.75 401 LEU A N 1
ATOM 3068 C CA . LEU A 1 401 ? 5.652 2.462 -14.973 1.00 96.75 401 LEU A CA 1
ATOM 3069 C C . LEU A 1 401 ? 5.512 3.979 -14.930 1.00 96.75 401 LEU A C 1
ATOM 3071 O O . LEU A 1 401 ? 4.774 4.573 -15.718 1.00 96.75 401 LEU A O 1
ATOM 3075 N N . VAL A 1 402 ? 6.245 4.589 -14.009 1.00 96.62 402 VAL A N 1
ATOM 3076 C CA . VAL A 1 402 ? 6.211 6.018 -13.729 1.00 96.62 402 VAL A CA 1
ATOM 3077 C C . VAL A 1 402 ? 7.623 6.565 -13.863 1.00 96.62 402 VAL A C 1
ATOM 3079 O O . VAL A 1 402 ? 8.504 6.208 -13.082 1.00 96.62 402 VAL A O 1
ATOM 3082 N N . GLU A 1 403 ? 7.853 7.428 -14.850 1.00 97.19 403 GLU A N 1
ATOM 3083 C CA . GLU A 1 403 ? 9.160 8.058 -15.042 1.00 97.19 403 GLU A CA 1
ATOM 3084 C C . GLU A 1 403 ? 9.209 9.427 -14.360 1.00 97.19 403 GLU A C 1
ATOM 3086 O O . GLU A 1 403 ? 8.476 10.348 -14.730 1.00 97.19 403 GLU A O 1
ATOM 3091 N N . LEU A 1 404 ? 10.068 9.557 -13.346 1.00 95.75 404 LEU A N 1
ATOM 3092 C CA . LEU A 1 404 ? 10.166 10.757 -12.517 1.00 95.75 404 LEU A CA 1
ATOM 3093 C C . LEU A 1 404 ? 11.559 11.382 -12.589 1.00 95.75 404 LEU A C 1
ATOM 3095 O O . LEU A 1 404 ? 12.559 10.653 -12.578 1.00 95.75 404 LEU A O 1
ATOM 3099 N N . PRO A 1 405 ? 11.659 12.723 -12.564 1.00 95.38 405 PRO A N 1
ATOM 3100 C CA . PRO A 1 405 ? 12.899 13.397 -12.207 1.00 95.38 405 PRO A CA 1
ATOM 3101 C C . PRO A 1 405 ? 13.331 12.971 -10.803 1.00 95.38 405 PRO A C 1
ATOM 3103 O O . PRO A 1 405 ? 12.519 12.960 -9.868 1.00 95.38 405 PRO A O 1
ATOM 3106 N N . LEU A 1 406 ? 14.611 12.638 -10.642 1.00 93.94 406 LEU A N 1
ATOM 3107 C CA . LEU A 1 406 ? 15.159 12.320 -9.324 1.00 93.94 406 LEU A CA 1
ATOM 3108 C C . LEU A 1 406 ? 15.010 13.520 -8.378 1.00 93.94 406 LEU A C 1
ATOM 3110 O O . LEU A 1 406 ? 15.194 14.667 -8.775 1.00 93.94 406 LEU A O 1
ATOM 3114 N N . GLY A 1 407 ? 14.639 13.255 -7.128 1.00 92.88 407 GLY A N 1
ATOM 3115 C CA . GLY A 1 407 ? 14.254 14.282 -6.155 1.00 92.88 407 GLY A CA 1
ATOM 3116 C C . GLY A 1 407 ? 12.744 14.541 -6.052 1.00 92.88 407 GLY A C 1
ATOM 3117 O O . GLY A 1 407 ? 12.314 15.227 -5.127 1.00 92.88 407 GLY A O 1
ATOM 3118 N N . SER A 1 408 ? 11.921 13.960 -6.936 1.00 94.31 408 SER A N 1
ATOM 3119 C CA . SER A 1 408 ? 10.461 13.877 -6.728 1.00 94.31 408 SER A CA 1
ATOM 3120 C C . SER A 1 408 ? 10.149 13.150 -5.415 1.00 94.31 408 SER A C 1
ATOM 3122 O O . SER A 1 408 ? 10.917 12.284 -5.021 1.00 94.31 408 SER A O 1
ATOM 3124 N N . THR A 1 409 ? 9.052 13.455 -4.718 1.00 93.88 409 THR A N 1
ATOM 3125 C CA . THR A 1 409 ? 8.758 12.825 -3.414 1.00 93.88 409 THR A CA 1
ATOM 3126 C C . THR A 1 409 ? 7.989 11.509 -3.557 1.00 93.88 409 THR A C 1
ATOM 3128 O O . THR A 1 409 ? 7.212 11.322 -4.495 1.00 93.88 409 THR A O 1
ATOM 3131 N N . LEU A 1 410 ? 8.148 10.592 -2.594 1.00 92.88 410 LEU A N 1
ATOM 3132 C CA . LEU A 1 410 ? 7.327 9.369 -2.533 1.00 92.88 410 LEU A CA 1
ATOM 3133 C C . LEU A 1 410 ? 5.830 9.697 -2.397 1.00 92.88 410 LEU A C 1
ATOM 3135 O O . LEU A 1 410 ? 4.990 8.978 -2.926 1.00 92.88 410 LEU A O 1
ATOM 3139 N N . GLU A 1 411 ? 5.487 10.796 -1.724 1.00 90.94 411 GLU A N 1
ATOM 3140 C CA . GLU A 1 411 ? 4.112 11.262 -1.532 1.00 90.94 411 GLU A CA 1
ATOM 3141 C C . GLU A 1 411 ? 3.459 11.640 -2.867 1.00 90.94 411 GLU A C 1
ATOM 3143 O O . GLU A 1 411 ? 2.343 11.193 -3.142 1.00 90.94 411 GLU A O 1
ATOM 3148 N N . SER A 1 412 ? 4.157 12.398 -3.726 1.00 90.38 412 SER A N 1
ATOM 3149 C CA . SER A 1 412 ? 3.621 12.769 -5.041 1.00 90.38 412 SER A CA 1
ATOM 3150 C C . SER A 1 412 ? 3.467 11.554 -5.955 1.00 90.38 412 SER A C 1
ATOM 3152 O O . SER A 1 412 ? 2.488 11.469 -6.697 1.00 90.38 412 SER A O 1
ATOM 3154 N N . ALA A 1 413 ? 4.372 10.580 -5.861 1.00 93.25 413 ALA A N 1
ATOM 3155 C CA . ALA A 1 413 ? 4.290 9.355 -6.644 1.00 93.25 413 ALA A CA 1
ATOM 3156 C C . ALA A 1 413 ? 3.160 8.423 -6.162 1.00 93.25 413 ALA A C 1
ATOM 3158 O O . ALA A 1 413 ? 2.309 8.020 -6.955 1.00 93.25 413 ALA A O 1
ATOM 3159 N N . VAL A 1 414 ? 3.099 8.108 -4.863 1.00 93.06 414 VAL A N 1
ATOM 3160 C CA . VAL A 1 414 ? 2.149 7.125 -4.309 1.00 93.06 414 VAL A CA 1
ATOM 3161 C C . VAL A 1 414 ? 0.724 7.677 -4.228 1.00 93.06 414 VAL A C 1
ATOM 3163 O O . VAL A 1 414 ? -0.224 6.981 -4.591 1.00 93.06 414 VAL A O 1
ATOM 3166 N N . TYR A 1 415 ? 0.544 8.914 -3.758 1.00 89.75 415 TYR A N 1
ATOM 3167 C CA . TYR A 1 415 ? -0.794 9.491 -3.593 1.00 89.75 415 TYR A CA 1
ATOM 3168 C C . TYR A 1 415 ? -1.214 10.382 -4.767 1.00 89.75 415 TYR A C 1
ATOM 3170 O O . TYR A 1 415 ? -2.403 10.471 -5.061 1.00 89.75 415 TYR A O 1
ATOM 3178 N N . GLY A 1 416 ? -0.271 11.021 -5.463 1.00 88.62 416 GLY A N 1
ATOM 3179 C CA . GLY A 1 416 ? -0.576 11.821 -6.653 1.00 88.62 416 GLY A CA 1
ATOM 3180 C C . GLY A 1 416 ? -0.788 10.953 -7.892 1.00 88.62 416 GLY A C 1
ATOM 3181 O O . GLY A 1 416 ? -1.898 10.885 -8.411 1.00 88.62 416 GLY A O 1
ATOM 3182 N N . ILE A 1 417 ? 0.268 10.277 -8.344 1.00 92.62 417 ILE A N 1
ATOM 3183 C CA . ILE A 1 417 ? 0.263 9.491 -9.589 1.00 92.62 417 ILE A CA 1
ATOM 3184 C C . ILE A 1 417 ? -0.482 8.159 -9.422 1.00 92.62 417 ILE A C 1
ATOM 3186 O O . ILE A 1 417 ? -1.337 7.807 -10.239 1.00 92.62 417 ILE A O 1
ATOM 3190 N N . CYS A 1 418 ? -0.196 7.430 -8.338 1.00 92.44 418 CYS A N 1
ATOM 3191 C CA . CYS A 1 418 ? -0.784 6.109 -8.100 1.00 92.44 418 CYS A CA 1
ATOM 3192 C C . CYS A 1 418 ? -2.172 6.158 -7.419 1.00 92.44 418 CYS A C 1
ATOM 3194 O O . CYS A 1 418 ? -2.825 5.122 -7.289 1.00 92.44 418 CYS A O 1
ATOM 3196 N N . GLU A 1 419 ? -2.619 7.348 -6.987 1.00 89.19 419 GLU A N 1
ATOM 3197 C CA . GLU A 1 419 ? -3.899 7.639 -6.309 1.00 89.19 419 GLU A CA 1
ATOM 3198 C C . GLU A 1 419 ? -4.184 6.854 -5.003 1.00 89.19 419 GLU A C 1
ATOM 3200 O O . GLU A 1 419 ? -5.317 6.836 -4.512 1.00 89.19 419 GLU A O 1
ATOM 3205 N N . GLY A 1 420 ? -3.172 6.229 -4.384 1.00 88.25 420 GLY A N 1
ATOM 3206 C CA . GLY A 1 420 ? -3.347 5.430 -3.162 1.00 88.25 420 GLY A CA 1
ATOM 3207 C C . GLY A 1 420 ? -4.386 4.305 -3.319 1.00 88.25 420 GLY A C 1
ATOM 3208 O O . GLY A 1 420 ? -4.547 3.753 -4.397 1.00 88.25 420 GLY A O 1
ATOM 3209 N N . MET A 1 421 ? -5.101 3.943 -2.246 1.00 79.81 421 MET A N 1
ATOM 3210 C CA . MET A 1 421 ? -6.143 2.887 -2.246 1.00 79.81 421 MET A CA 1
ATOM 3211 C C . MET A 1 421 ? -7.566 3.418 -1.980 1.00 79.81 421 MET A C 1
ATOM 3213 O O . MET A 1 421 ? -8.497 2.647 -1.728 1.00 79.81 421 MET A O 1
ATOM 3217 N N . GLY A 1 422 ? -7.746 4.741 -2.010 1.00 67.88 422 GLY A N 1
ATOM 3218 C CA . GLY A 1 422 ? -8.999 5.409 -1.649 1.00 67.88 422 GLY A CA 1
ATOM 3219 C C . GLY A 1 422 ? -9.289 5.450 -0.134 1.00 67.88 422 GLY A C 1
ATOM 3220 O O . GLY A 1 422 ? -8.474 5.027 0.683 1.00 67.88 422 GLY A O 1
ATOM 3221 N N . PRO A 1 423 ? -10.480 5.926 0.279 1.00 63.19 423 PRO A N 1
ATOM 3222 C CA . PRO A 1 423 ? -10.757 6.338 1.663 1.00 63.19 423 PRO A CA 1
ATOM 3223 C C . PRO A 1 423 ? -10.839 5.191 2.683 1.00 63.19 423 PRO A C 1
ATOM 3225 O O . PRO A 1 423 ? -10.760 5.428 3.889 1.00 63.19 423 PRO A O 1
ATOM 3228 N N . LYS A 1 424 ? -11.039 3.946 2.228 1.00 66.38 424 LYS A N 1
ATOM 3229 C CA . LYS A 1 424 ? -11.257 2.779 3.106 1.00 66.38 424 LYS A CA 1
ATOM 3230 C C . LYS A 1 424 ? -9.963 2.080 3.525 1.00 66.38 424 LYS A C 1
ATOM 3232 O O . LYS A 1 424 ? -9.973 1.299 4.479 1.00 66.38 424 LYS A O 1
ATOM 3237 N N . LYS A 1 425 ? -8.862 2.316 2.811 1.00 76.31 425 LYS A N 1
ATOM 3238 C CA . LYS A 1 425 ? -7.567 1.675 3.053 1.00 76.31 425 LYS A CA 1
ATOM 3239 C C . LYS A 1 425 ? -6.488 2.739 3.193 1.00 76.31 425 LYS A C 1
ATOM 3241 O O . LYS A 1 425 ? -6.464 3.716 2.457 1.00 76.31 425 LYS A O 1
ATOM 3246 N N . LYS A 1 426 ? -5.612 2.557 4.173 1.00 83.75 426 LYS A N 1
ATOM 3247 C CA . LYS A 1 426 ? -4.501 3.454 4.472 1.00 83.75 426 LYS A CA 1
ATOM 3248 C C . LYS A 1 426 ? -3.210 2.766 4.079 1.00 83.75 426 LYS A C 1
ATOM 3250 O O . LYS A 1 426 ? -2.952 1.642 4.505 1.00 83.75 426 LYS A O 1
ATOM 3255 N N . ILE A 1 427 ? -2.388 3.467 3.311 1.00 90.81 427 ILE A N 1
ATOM 3256 C CA . ILE A 1 427 ? -1.043 3.001 3.000 1.00 90.81 427 ILE A CA 1
ATOM 3257 C C . ILE A 1 427 ? -0.224 2.998 4.292 1.00 90.81 427 ILE A C 1
ATOM 3259 O O . ILE A 1 427 ? -0.190 3.988 5.024 1.00 90.81 427 ILE A O 1
ATOM 3263 N N . LYS A 1 428 ? 0.404 1.860 4.587 1.00 92.31 428 LYS A N 1
ATOM 3264 C CA . LYS A 1 428 ? 1.258 1.656 5.762 1.00 92.31 428 LYS A CA 1
ATOM 3265 C C . LYS A 1 428 ? 2.707 2.011 5.449 1.00 92.31 428 LYS A C 1
ATOM 3267 O O . LYS A 1 428 ? 3.393 2.638 6.257 1.00 92.31 428 LYS A O 1
ATOM 3272 N N . GLY A 1 429 ? 3.162 1.630 4.263 1.00 94.31 429 GLY A N 1
ATOM 3273 C CA . GLY A 1 429 ? 4.526 1.849 3.818 1.00 94.31 429 GLY A CA 1
ATOM 3274 C C . GLY A 1 429 ? 4.757 1.324 2.411 1.00 94.31 429 GLY A C 1
ATOM 3275 O O . GLY A 1 429 ? 3.831 0.888 1.727 1.00 94.31 429 GLY A O 1
ATOM 3276 N N . LEU A 1 430 ? 6.008 1.387 1.984 1.00 94.50 430 LEU A N 1
ATOM 3277 C CA . LEU A 1 430 ? 6.461 0.938 0.677 1.00 94.50 430 LEU A CA 1
ATOM 3278 C C . LEU A 1 430 ? 7.827 0.269 0.814 1.00 94.50 430 LEU A C 1
ATOM 3280 O O . LEU A 1 430 ? 8.670 0.725 1.578 1.00 94.50 430 LEU A O 1
ATOM 3284 N N . GLN A 1 431 ? 8.034 -0.814 0.077 1.00 94.56 431 GLN A N 1
ATOM 3285 C CA . GLN A 1 431 ? 9.337 -1.443 -0.089 1.00 94.56 431 GLN A CA 1
ATOM 3286 C C . GLN A 1 431 ? 9.992 -0.880 -1.352 1.00 94.56 431 GLN A C 1
ATOM 3288 O O . GLN A 1 431 ? 9.387 -0.922 -2.426 1.00 94.56 431 GLN A O 1
ATOM 3293 N N . SER A 1 432 ? 11.228 -0.396 -1.221 1.00 92.25 432 SER A N 1
ATOM 3294 C CA . SER A 1 432 ? 12.045 0.096 -2.339 1.00 92.25 432 SER A CA 1
ATOM 3295 C C . SER A 1 432 ? 13.326 -0.714 -2.463 1.00 92.25 432 SER A C 1
ATOM 3297 O O . SER A 1 432 ? 14.020 -0.921 -1.463 1.00 92.25 432 SER A O 1
ATOM 3299 N N . GLY A 1 433 ? 13.668 -1.097 -3.696 1.00 84.75 433 GLY A N 1
ATOM 3300 C CA . GLY A 1 433 ? 14.937 -1.753 -4.017 1.00 84.75 433 GLY A CA 1
ATOM 3301 C C . GLY A 1 433 ? 14.886 -3.280 -4.059 1.00 84.75 433 GLY A C 1
ATOM 3302 O O . GLY A 1 433 ? 15.896 -3.923 -3.792 1.00 84.75 433 GLY A O 1
ATOM 3303 N N . GLY A 1 434 ? 13.717 -3.855 -4.354 1.00 86.38 434 GLY A N 1
ATOM 3304 C CA . GLY A 1 434 ? 13.550 -5.304 -4.473 1.00 86.38 434 GLY A CA 1
ATOM 3305 C C . GLY A 1 434 ? 13.622 -6.051 -3.129 1.00 86.38 434 GLY A C 1
ATOM 3306 O O . GLY A 1 434 ? 13.398 -5.452 -2.068 1.00 86.38 434 GLY A O 1
ATOM 3307 N N . PRO A 1 435 ? 13.924 -7.364 -3.141 1.00 86.81 435 PRO A N 1
ATOM 3308 C CA . PRO A 1 435 ? 13.936 -8.226 -1.953 1.00 86.81 435 PRO A CA 1
ATOM 3309 C C . PRO A 1 435 ? 15.020 -7.875 -0.943 1.00 86.81 435 PRO A C 1
ATOM 3311 O O . PRO A 1 435 ? 14.861 -8.130 0.243 1.00 86.81 435 PRO A O 1
ATOM 3314 N N . SER A 1 436 ? 16.120 -7.282 -1.401 1.00 87.25 436 SER A N 1
ATOM 3315 C CA . SER A 1 436 ? 17.200 -6.788 -0.545 1.00 87.25 436 SER A CA 1
ATOM 3316 C C . SER A 1 436 ? 17.067 -5.290 -0.226 1.00 87.25 436 SER A C 1
ATOM 3318 O O . SER A 1 436 ? 17.971 -4.661 0.327 1.00 87.25 436 SER A O 1
ATOM 3320 N N . GLY A 1 437 ? 15.931 -4.690 -0.581 1.00 90.56 437 GLY A N 1
ATOM 3321 C CA . GLY A 1 437 ? 15.594 -3.306 -0.283 1.00 90.56 437 GLY A CA 1
ATOM 3322 C C . GLY A 1 437 ? 15.132 -3.068 1.157 1.00 90.56 437 GLY A C 1
ATOM 3323 O O . GLY A 1 437 ? 15.104 -3.982 1.978 1.00 90.56 437 GLY A O 1
ATOM 3324 N N . GLY A 1 438 ? 14.691 -1.848 1.457 1.00 93.44 438 GLY A N 1
ATOM 3325 C CA . GLY A 1 438 ? 14.155 -1.475 2.773 1.00 93.44 438 GLY A CA 1
ATOM 3326 C C . GLY A 1 438 ? 12.685 -1.051 2.734 1.00 93.44 438 GLY A C 1
ATOM 3327 O O . GLY A 1 438 ? 12.198 -0.552 1.716 1.00 93.44 438 GLY A O 1
ATOM 3328 N N . CYS A 1 439 ? 12.000 -1.212 3.869 1.00 95.75 439 CYS A N 1
ATOM 3329 C CA . CYS A 1 439 ? 10.625 -0.771 4.096 1.00 95.75 439 CYS A CA 1
ATOM 3330 C C . CYS A 1 439 ? 10.593 0.671 4.624 1.00 95.75 439 CYS A C 1
ATOM 3332 O O . CYS A 1 439 ? 11.101 0.959 5.709 1.00 95.75 439 CYS A O 1
ATOM 3334 N N . ILE A 1 440 ? 9.925 1.565 3.900 1.00 95.94 440 ILE A N 1
ATOM 3335 C CA . ILE A 1 440 ? 9.749 2.977 4.250 1.00 95.94 440 ILE A CA 1
ATOM 3336 C C . ILE A 1 440 ? 8.312 3.193 4.755 1.00 95.94 440 ILE A C 1
ATOM 3338 O O . ILE A 1 440 ? 7.366 2.892 4.021 1.00 95.94 440 ILE A O 1
ATOM 3342 N N . PRO A 1 441 ? 8.098 3.716 5.976 1.00 95.06 441 PRO A N 1
ATOM 3343 C CA . PRO A 1 441 ? 6.760 4.015 6.478 1.00 95.06 441 PRO A CA 1
ATOM 3344 C C . PRO A 1 441 ? 6.140 5.228 5.779 1.00 95.06 441 PRO A C 1
ATOM 3346 O O . PRO A 1 441 ? 6.833 6.178 5.413 1.00 95.06 441 PRO A O 1
ATOM 3349 N N . ALA A 1 442 ? 4.808 5.237 5.671 1.00 92.25 442 ALA A N 1
ATOM 3350 C CA . ALA A 1 442 ? 4.058 6.321 5.027 1.00 92.25 442 ALA A CA 1
ATOM 3351 C C . ALA A 1 442 ? 4.312 7.710 5.651 1.00 92.25 442 ALA A C 1
ATOM 3353 O O . ALA A 1 442 ? 4.200 8.728 4.969 1.00 92.25 442 ALA A O 1
ATOM 3354 N N . SER A 1 443 ? 4.705 7.767 6.929 1.00 90.19 443 SER A N 1
ATOM 3355 C CA . SER A 1 443 ? 5.088 9.005 7.623 1.00 90.19 443 SER A CA 1
ATOM 3356 C C . SER A 1 443 ? 6.325 9.694 7.030 1.00 90.19 443 SER A C 1
ATOM 3358 O O . SER A 1 443 ? 6.512 10.887 7.259 1.00 90.19 443 SER A O 1
ATOM 3360 N N . LEU A 1 444 ? 7.141 8.975 6.253 1.00 93.25 444 LEU A N 1
ATOM 3361 C CA . LEU A 1 444 ? 8.369 9.473 5.626 1.00 93.25 444 LEU A CA 1
ATOM 3362 C C . LEU A 1 444 ? 8.226 9.684 4.111 1.00 93.25 444 LEU A C 1
ATOM 3364 O O . LEU A 1 444 ? 9.212 9.928 3.426 1.00 93.25 444 LEU A O 1
ATOM 3368 N N . PHE A 1 445 ? 7.013 9.640 3.551 1.00 93.19 445 PHE A N 1
ATOM 3369 C CA . PHE A 1 445 ? 6.829 9.780 2.098 1.00 93.19 445 PHE A CA 1
ATOM 3370 C C . PHE A 1 445 ? 7.107 11.190 1.554 1.00 93.19 445 PHE A C 1
ATOM 3372 O O . PHE A 1 445 ? 7.238 11.380 0.348 1.00 93.19 445 PHE A O 1
ATOM 3379 N N . LYS A 1 446 ? 7.266 12.188 2.423 1.00 90.75 446 LYS A N 1
ATOM 3380 C CA . LYS A 1 446 ? 7.719 13.525 2.012 1.00 90.75 446 LYS A CA 1
ATOM 3381 C C . LYS A 1 446 ? 9.192 13.563 1.602 1.00 90.75 446 LYS A C 1
ATOM 3383 O O . LYS A 1 446 ? 9.637 14.571 1.064 1.00 90.75 446 LYS A O 1
ATOM 3388 N N . THR A 1 447 ? 9.936 12.489 1.850 1.00 89.94 447 THR A N 1
ATOM 3389 C CA . THR A 1 447 ? 11.340 12.381 1.471 1.00 89.94 447 THR A CA 1
ATOM 3390 C C . THR A 1 447 ? 11.502 12.343 -0.060 1.00 89.94 447 THR A C 1
ATOM 3392 O O . THR A 1 447 ? 10.735 11.643 -0.735 1.00 89.94 447 THR A O 1
ATOM 3395 N N . PRO A 1 448 ? 12.481 13.081 -0.618 1.00 93.38 448 PRO A N 1
ATOM 3396 C CA . PRO A 1 448 ? 12.857 12.990 -2.027 1.00 93.38 448 PRO A CA 1
ATOM 3397 C C . PRO A 1 448 ? 13.317 11.581 -2.433 1.00 93.38 448 PRO A C 1
ATOM 3399 O O . PRO A 1 448 ? 13.985 10.881 -1.675 1.00 93.38 448 PRO A O 1
ATOM 3402 N N . ILE A 1 449 ? 12.989 11.174 -3.657 1.00 92.25 449 ILE A N 1
ATOM 3403 C CA . ILE A 1 449 ? 13.419 9.918 -4.273 1.00 92.25 449 ILE A CA 1
ATOM 3404 C C . ILE A 1 449 ? 14.744 10.170 -5.000 1.00 92.25 449 ILE A C 1
ATOM 3406 O O . ILE A 1 449 ? 14.779 10.517 -6.184 1.00 92.25 449 ILE A O 1
ATOM 3410 N N . ASP A 1 450 ? 15.848 9.997 -4.283 1.00 91.19 450 ASP A N 1
ATOM 3411 C CA . ASP A 1 450 ? 17.204 9.952 -4.830 1.00 91.19 450 ASP A CA 1
ATOM 3412 C C . ASP A 1 450 ? 18.067 8.925 -4.074 1.00 91.19 450 ASP A C 1
ATOM 3414 O O . ASP A 1 450 ? 17.609 8.273 -3.133 1.00 91.19 450 ASP A O 1
ATOM 3418 N N . TYR A 1 451 ? 19.296 8.693 -4.542 1.00 88.31 451 TYR A N 1
ATOM 3419 C CA . TYR A 1 451 ? 20.145 7.636 -3.986 1.00 88.31 451 TYR A CA 1
ATOM 3420 C C . TYR A 1 451 ? 20.520 7.898 -2.523 1.00 88.31 451 TYR A C 1
ATOM 3422 O O . TYR A 1 451 ? 20.571 6.961 -1.723 1.00 88.31 451 TYR A O 1
ATOM 3430 N N . GLU A 1 452 ? 20.792 9.154 -2.184 1.00 90.44 452 GLU A N 1
ATOM 3431 C CA . GLU A 1 452 ? 21.280 9.567 -0.874 1.00 90.44 452 GLU A CA 1
ATOM 3432 C C . GLU A 1 452 ? 20.178 9.419 0.183 1.00 90.44 452 GLU A C 1
ATOM 3434 O O . GLU A 1 452 ? 20.340 8.655 1.139 1.00 90.44 452 GLU A O 1
ATOM 3439 N N . HIS A 1 453 ? 19.019 10.044 -0.038 1.00 92.00 453 HIS A N 1
ATOM 3440 C CA . HIS A 1 453 ? 17.929 10.050 0.936 1.00 92.00 453 HIS A CA 1
ATOM 3441 C C . HIS A 1 453 ? 17.311 8.659 1.137 1.00 92.00 453 HIS A C 1
ATOM 3443 O O . HIS A 1 453 ? 16.964 8.295 2.260 1.00 92.00 453 HIS A O 1
ATOM 3449 N N . LEU A 1 454 ? 17.200 7.834 0.085 1.00 91.38 454 LEU A N 1
ATOM 3450 C CA . LEU A 1 454 ? 16.715 6.456 0.251 1.00 91.38 454 LEU A CA 1
ATOM 3451 C C . LEU A 1 454 ? 17.669 5.620 1.115 1.00 91.38 454 LEU A C 1
ATOM 3453 O O . LEU A 1 454 ? 17.207 4.861 1.972 1.00 91.38 454 LEU A O 1
ATOM 3457 N N . THR A 1 455 ? 18.981 5.805 0.939 1.00 90.62 455 THR A N 1
ATOM 3458 C CA . THR A 1 455 ? 20.007 5.111 1.734 1.00 90.62 455 THR A CA 1
ATOM 3459 C C . THR A 1 455 ? 19.938 5.511 3.210 1.00 90.62 455 THR A C 1
ATOM 3461 O O . THR A 1 455 ? 20.035 4.645 4.082 1.00 90.62 455 THR A O 1
ATOM 3464 N N . GLU A 1 456 ? 19.696 6.789 3.516 1.00 91.69 456 GLU A N 1
ATOM 3465 C CA . GLU A 1 456 ? 19.498 7.282 4.893 1.00 91.69 456 GLU A CA 1
ATOM 3466 C C . GLU A 1 456 ? 18.281 6.644 5.585 1.00 91.69 456 GLU A C 1
ATOM 3468 O O . GLU A 1 456 ? 18.290 6.387 6.796 1.00 91.69 456 GLU A O 1
ATOM 3473 N N . LEU A 1 457 ? 17.241 6.321 4.811 1.00 92.25 457 LEU A N 1
ATOM 3474 C CA . LEU A 1 457 ? 16.070 5.587 5.291 1.00 92.25 457 LEU A CA 1
ATOM 3475 C C . LEU A 1 457 ? 16.322 4.078 5.460 1.00 92.25 457 LEU A C 1
ATOM 3477 O O . LEU A 1 457 ? 15.456 3.368 5.966 1.00 92.25 457 LEU A O 1
ATOM 3481 N N . GLY A 1 458 ? 17.502 3.575 5.086 1.00 88.88 458 GLY A N 1
ATOM 3482 C CA . GLY A 1 458 ? 17.830 2.147 5.111 1.00 88.88 458 GLY A CA 1
ATOM 3483 C C . GLY A 1 458 ? 17.219 1.353 3.952 1.00 88.88 458 GLY A C 1
ATOM 3484 O O . GLY A 1 458 ? 17.224 0.124 3.988 1.00 88.88 458 GLY A O 1
ATOM 3485 N N . ALA A 1 459 ? 16.696 2.043 2.937 1.00 91.00 459 ALA A N 1
ATOM 3486 C CA . ALA A 1 459 ? 16.271 1.459 1.674 1.00 91.00 459 ALA A CA 1
ATOM 3487 C C . ALA A 1 459 ? 17.322 1.725 0.587 1.00 91.00 459 ALA A C 1
ATOM 3489 O O . ALA A 1 459 ? 18.324 2.397 0.812 1.00 91.00 459 ALA A O 1
ATOM 3490 N N . ILE A 1 460 ? 17.105 1.190 -0.610 1.00 89.56 460 ILE A N 1
ATOM 3491 C CA . ILE A 1 460 ? 17.947 1.473 -1.775 1.00 89.56 460 ILE A CA 1
ATOM 3492 C C . ILE A 1 460 ? 17.057 1.752 -2.982 1.00 89.56 460 ILE A C 1
ATOM 3494 O O . ILE A 1 460 ? 15.905 1.319 -3.030 1.00 89.56 460 ILE A O 1
ATOM 3498 N N . MET A 1 461 ? 17.602 2.458 -3.972 1.00 86.81 461 MET A N 1
ATOM 3499 C CA . MET A 1 461 ? 16.918 2.676 -5.250 1.00 86.81 461 MET A CA 1
ATOM 3500 C C . MET A 1 461 ? 16.662 1.341 -5.972 1.00 86.81 461 MET A C 1
ATOM 3502 O O . MET A 1 461 ? 15.587 1.117 -6.524 1.00 86.81 461 MET A O 1
ATOM 3506 N N . GLY A 1 462 ? 17.660 0.446 -5.948 1.00 82.81 462 GLY A N 1
ATOM 3507 C CA . GLY A 1 462 ? 17.649 -0.807 -6.707 1.00 82.81 462 GLY A CA 1
ATOM 3508 C C . GLY A 1 462 ? 17.352 -0.578 -8.193 1.00 82.81 462 GLY A C 1
ATOM 3509 O O . GLY A 1 462 ? 17.716 0.456 -8.757 1.00 82.81 462 GLY A O 1
ATOM 3510 N N . SER A 1 463 ? 16.650 -1.526 -8.809 1.00 81.12 463 SER A N 1
ATOM 3511 C CA . SER A 1 463 ? 16.115 -1.410 -10.173 1.00 81.12 463 SER A CA 1
ATOM 3512 C C . SER A 1 463 ? 14.995 -0.369 -10.317 1.00 81.12 463 SER A C 1
ATOM 3514 O O . SER A 1 463 ? 14.652 -0.011 -11.437 1.00 81.12 463 SER A O 1
ATOM 3516 N N . GLY A 1 464 ? 14.449 0.177 -9.222 1.00 87.31 464 GLY A N 1
ATOM 3517 C CA . GLY A 1 464 ? 13.305 1.100 -9.230 1.00 87.31 464 GLY A CA 1
ATOM 3518 C C . GLY A 1 464 ? 11.950 0.437 -8.948 1.00 87.31 464 GLY A C 1
ATOM 3519 O O . GLY A 1 464 ? 10.915 1.080 -9.122 1.00 87.31 464 GLY A O 1
ATOM 3520 N N . GLY A 1 465 ? 11.932 -0.830 -8.522 1.00 92.25 465 GLY A N 1
ATOM 3521 C CA . GLY A 1 465 ? 10.716 -1.509 -8.070 1.00 92.25 465 GLY A CA 1
ATOM 3522 C C . GLY A 1 465 ? 10.185 -0.959 -6.742 1.00 92.25 465 GLY A C 1
ATOM 3523 O O . GLY A 1 465 ? 10.923 -0.903 -5.754 1.00 92.25 465 GLY A O 1
ATOM 3524 N N . MET A 1 466 ? 8.901 -0.588 -6.729 1.00 93.50 466 MET A N 1
ATOM 3525 C CA . MET A 1 466 ? 8.196 0.035 -5.605 1.00 93.50 466 MET A CA 1
ATOM 3526 C C . MET A 1 466 ? 6.950 -0.783 -5.232 1.00 93.50 466 MET A C 1
ATOM 3528 O O . MET A 1 466 ? 5.923 -0.727 -5.913 1.00 93.50 466 MET A O 1
ATOM 3532 N N . VAL A 1 467 ? 7.023 -1.541 -4.132 1.00 94.69 467 VAL A N 1
ATOM 3533 C CA . VAL A 1 467 ? 5.903 -2.371 -3.647 1.00 94.69 467 VAL A CA 1
ATOM 3534 C C . VAL A 1 467 ? 5.175 -1.645 -2.521 1.00 94.69 467 VAL A C 1
ATOM 3536 O O . VAL A 1 467 ? 5.688 -1.530 -1.407 1.00 94.69 467 VAL A O 1
ATOM 3539 N N . VAL A 1 468 ? 3.971 -1.154 -2.804 1.00 94.75 468 VAL A N 1
ATOM 3540 C CA . VAL A 1 468 ? 3.153 -0.407 -1.840 1.00 94.75 468 VAL A CA 1
ATOM 3541 C C . VAL A 1 468 ? 2.321 -1.363 -0.983 1.00 94.75 468 VAL A C 1
ATOM 3543 O O . VAL A 1 468 ? 1.730 -2.319 -1.491 1.00 94.75 468 VAL A O 1
ATOM 3546 N N . MET A 1 469 ? 2.255 -1.095 0.321 1.00 94.31 469 MET A N 1
ATOM 3547 C CA . MET A 1 469 ? 1.584 -1.925 1.325 1.00 94.31 469 MET A CA 1
ATOM 3548 C C . MET A 1 469 ? 0.554 -1.113 2.114 1.00 94.31 469 MET A C 1
ATOM 3550 O O . MET A 1 469 ? 0.796 0.047 2.456 1.00 94.31 469 MET A O 1
ATOM 3554 N N . ASP A 1 470 ? -0.582 -1.723 2.449 1.00 91.38 470 ASP A N 1
ATOM 3555 C CA . ASP A 1 470 ? -1.653 -1.097 3.231 1.00 91.38 470 ASP A CA 1
ATOM 3556 C C . ASP A 1 470 ? -1.709 -1.626 4.676 1.00 91.38 470 ASP A C 1
ATOM 3558 O O . ASP A 1 470 ? -0.816 -2.339 5.148 1.00 91.38 470 ASP A O 1
ATOM 3562 N N . GLN A 1 471 ? -2.741 -1.236 5.429 1.00 86.19 471 GLN A N 1
ATOM 3563 C CA . GLN A 1 471 ? -2.888 -1.639 6.827 1.00 86.19 471 GLN A CA 1
ATOM 3564 C C . GLN A 1 471 ? -3.087 -3.153 7.036 1.00 86.19 471 GLN A C 1
ATOM 3566 O O . GLN A 1 471 ? -2.891 -3.632 8.156 1.00 86.19 471 GLN A O 1
ATOM 3571 N N . ASP A 1 472 ? -3.472 -3.895 5.993 1.00 87.38 472 ASP A N 1
ATOM 3572 C CA . ASP A 1 472 ? -3.714 -5.340 6.040 1.00 87.38 472 ASP A CA 1
ATOM 3573 C C . ASP A 1 472 ? -2.467 -6.165 5.689 1.00 87.38 472 ASP A C 1
ATOM 3575 O O . ASP A 1 472 ? -2.495 -7.390 5.769 1.00 87.38 472 ASP A O 1
ATOM 3579 N N . ASN A 1 473 ? -1.346 -5.524 5.350 1.00 93.00 473 ASN A N 1
ATOM 3580 C CA . ASN A 1 473 ? -0.049 -6.191 5.255 1.00 93.00 473 ASN A CA 1
ATOM 3581 C C . ASN A 1 473 ? 0.614 -6.286 6.640 1.00 93.00 473 ASN A C 1
ATOM 3583 O O . ASN A 1 473 ? 0.622 -5.310 7.384 1.00 93.00 473 ASN A O 1
ATOM 3587 N N . CYS A 1 474 ? 1.202 -7.431 7.001 1.00 94.75 474 CYS A N 1
ATOM 3588 C CA . CYS A 1 474 ? 2.003 -7.565 8.226 1.00 94.75 474 CYS A CA 1
ATOM 3589 C C . CYS A 1 474 ? 3.484 -7.319 7.930 1.00 94.75 474 CYS A C 1
ATOM 3591 O O . CYS A 1 474 ? 4.055 -8.025 7.105 1.00 94.75 474 CYS A O 1
ATOM 3593 N N . MET A 1 475 ? 4.131 -6.389 8.633 1.00 96.25 475 MET A N 1
ATOM 3594 C CA . MET A 1 475 ? 5.537 -6.054 8.367 1.00 96.25 475 MET A CA 1
ATOM 3595 C C . MET A 1 475 ? 6.509 -7.154 8.814 1.00 96.25 475 MET A C 1
ATOM 3597 O O . MET A 1 475 ? 7.571 -7.309 8.214 1.00 96.25 475 MET A O 1
ATOM 3601 N N . VAL A 1 476 ? 6.126 -7.969 9.804 1.00 96.69 476 VAL A N 1
ATOM 3602 C CA . VAL A 1 476 ? 6.866 -9.189 10.176 1.00 96.69 476 VAL A CA 1
ATOM 3603 C C . VAL A 1 476 ? 6.838 -10.198 9.027 1.00 96.69 476 VAL A C 1
ATOM 3605 O O . VAL A 1 476 ? 7.878 -10.735 8.651 1.00 96.69 476 VAL A O 1
ATOM 3608 N N . ASP A 1 477 ? 5.659 -10.425 8.441 1.00 95.94 477 ASP A N 1
ATOM 3609 C CA . ASP A 1 477 ? 5.491 -11.353 7.322 1.00 95.94 477 ASP A CA 1
ATOM 3610 C C . ASP A 1 477 ? 6.178 -10.854 6.045 1.00 95.94 477 ASP A C 1
ATOM 3612 O O . ASP A 1 477 ? 6.791 -11.638 5.331 1.00 95.94 477 ASP A O 1
ATOM 3616 N N . VAL A 1 478 ? 6.158 -9.541 5.799 1.00 95.19 478 VAL A N 1
ATOM 3617 C CA . VAL A 1 478 ? 6.897 -8.908 4.698 1.00 95.19 478 VAL A CA 1
ATOM 3618 C C . VAL A 1 478 ? 8.399 -9.161 4.836 1.00 95.19 478 VAL A C 1
ATOM 3620 O O . VAL A 1 478 ? 9.034 -9.614 3.883 1.00 95.19 478 VAL A O 1
ATOM 3623 N N . ALA A 1 479 ? 8.971 -8.940 6.026 1.00 96.44 479 ALA A N 1
ATOM 3624 C CA . ALA A 1 479 ? 10.374 -9.259 6.279 1.00 96.44 479 ALA A CA 1
ATOM 3625 C C . ALA A 1 479 ? 10.646 -10.761 6.097 1.00 96.44 479 ALA A C 1
ATOM 3627 O O . ALA A 1 479 ? 11.610 -11.132 5.432 1.00 96.44 479 ALA A O 1
ATOM 3628 N N . ARG A 1 480 ? 9.772 -11.633 6.618 1.00 96.38 480 ARG A N 1
ATOM 3629 C CA . ARG A 1 480 ? 9.867 -13.094 6.460 1.00 96.38 480 ARG A CA 1
ATOM 3630 C C . ARG A 1 480 ? 9.857 -13.513 4.988 1.00 96.38 480 ARG A C 1
ATOM 3632 O O . ARG A 1 480 ? 10.683 -14.327 4.591 1.00 96.38 480 ARG A O 1
ATOM 3639 N N . TYR A 1 481 ? 8.967 -12.945 4.176 1.00 94.44 481 TYR A N 1
ATOM 3640 C CA . TYR A 1 481 ? 8.852 -13.223 2.745 1.00 94.44 481 TYR A CA 1
ATOM 3641 C C . TYR A 1 481 ? 10.126 -12.836 1.984 1.00 94.44 481 TYR A C 1
ATOM 3643 O O . TYR A 1 481 ? 10.686 -13.658 1.259 1.00 94.44 481 TYR A O 1
ATOM 3651 N N . PHE A 1 482 ? 10.634 -11.617 2.185 1.00 94.19 482 PHE A N 1
ATOM 3652 C CA . PHE A 1 482 ? 11.845 -11.165 1.494 1.00 94.19 482 PHE A CA 1
ATOM 3653 C C . PHE A 1 482 ? 13.111 -11.890 1.965 1.00 94.19 482 PHE A C 1
ATOM 3655 O O . PHE A 1 482 ? 13.976 -12.217 1.148 1.00 94.19 482 PHE A O 1
ATOM 3662 N N . ILE A 1 483 ? 13.209 -12.224 3.255 1.00 95.75 483 ILE A N 1
ATOM 3663 C CA . ILE A 1 483 ? 14.296 -13.073 3.753 1.00 95.75 483 ILE A CA 1
ATOM 3664 C C . ILE A 1 483 ? 14.182 -14.497 3.202 1.00 95.75 483 ILE A C 1
ATOM 3666 O O . ILE A 1 483 ? 15.195 -15.068 2.813 1.00 95.75 483 ILE A O 1
ATOM 3670 N N . SER A 1 484 ? 12.974 -15.054 3.075 1.00 95.00 484 SER A N 1
ATOM 3671 C CA . SER A 1 484 ? 12.780 -16.357 2.429 1.00 95.00 484 SER A CA 1
ATOM 3672 C C . SER A 1 484 ? 13.253 -16.346 0.978 1.00 95.00 484 SER A C 1
ATOM 3674 O O . SER A 1 484 ? 13.889 -17.303 0.546 1.00 95.00 484 SER A O 1
ATOM 3676 N N . PHE A 1 485 ? 12.974 -15.273 0.235 1.00 92.56 485 PHE A N 1
ATOM 3677 C CA . PHE A 1 485 ? 13.460 -15.120 -1.134 1.00 92.56 485 PHE A CA 1
ATOM 3678 C C . PHE A 1 485 ? 14.992 -15.047 -1.177 1.00 92.56 485 PHE A C 1
ATOM 3680 O O . PHE A 1 485 ? 15.629 -15.834 -1.866 1.00 92.56 485 PHE A O 1
ATOM 3687 N N . THR A 1 486 ? 15.604 -14.152 -0.397 1.00 91.94 486 THR A N 1
ATOM 3688 C CA . THR A 1 486 ? 17.069 -13.972 -0.409 1.00 91.94 486 THR A CA 1
ATOM 3689 C C . THR A 1 486 ? 17.836 -15.191 0.112 1.00 91.94 486 THR A C 1
ATOM 3691 O O . THR A 1 486 ? 18.941 -15.453 -0.365 1.00 91.94 486 THR A O 1
ATOM 3694 N N . ALA A 1 487 ? 17.259 -15.963 1.038 1.00 93.50 487 ALA A N 1
ATOM 3695 C CA . ALA A 1 487 ? 17.818 -17.236 1.486 1.00 93.50 487 ALA A CA 1
ATOM 3696 C C . ALA A 1 487 ? 17.806 -18.286 0.361 1.00 93.50 487 ALA A C 1
ATOM 3698 O O . ALA A 1 487 ? 18.827 -18.935 0.127 1.00 93.50 487 ALA A O 1
ATOM 3699 N N . ASN A 1 488 ? 16.693 -18.401 -0.375 1.00 92.06 488 ASN A N 1
ATOM 3700 C CA . ASN A 1 488 ? 16.560 -19.329 -1.504 1.00 92.06 488 ASN A CA 1
ATOM 3701 C C . ASN A 1 488 ? 17.462 -18.954 -2.690 1.00 92.06 488 ASN A C 1
ATOM 3703 O O . ASN A 1 488 ? 18.004 -19.833 -3.352 1.00 92.06 488 ASN A O 1
ATOM 3707 N N . GLU A 1 489 ? 17.668 -17.657 -2.922 1.00 91.06 489 GLU A N 1
ATOM 3708 C CA . GLU A 1 489 ? 18.504 -17.130 -4.010 1.00 91.06 489 GLU A CA 1
ATOM 3709 C C . GLU A 1 489 ? 19.994 -16.998 -3.641 1.00 91.06 489 GLU A C 1
ATOM 3711 O O . GLU A 1 489 ? 20.810 -16.471 -4.407 1.00 91.06 489 GLU A O 1
ATOM 3716 N N . SER A 1 490 ? 20.392 -17.460 -2.453 1.00 92.81 490 SER A N 1
ATOM 3717 C CA . SER A 1 490 ? 21.791 -17.418 -2.039 1.00 92.81 490 SER A CA 1
ATOM 3718 C C . SER A 1 490 ? 22.655 -18.316 -2.928 1.00 92.81 490 SER A C 1
ATOM 3720 O O . SER A 1 490 ? 22.451 -19.524 -3.014 1.00 92.81 490 SER A O 1
ATOM 3722 N N . CYS A 1 491 ? 23.740 -17.774 -3.496 1.00 92.31 491 CYS A N 1
ATOM 3723 C CA . CYS A 1 491 ? 24.717 -18.584 -4.246 1.00 92.31 491 CYS A CA 1
ATOM 3724 C C . CYS A 1 491 ? 25.488 -19.611 -3.383 1.00 92.31 491 CYS A C 1
ATOM 3726 O O . CYS A 1 491 ? 26.295 -20.390 -3.907 1.00 92.31 491 CYS A O 1
ATOM 3728 N N . GLY A 1 492 ? 25.320 -19.554 -2.055 1.00 92.19 492 GLY A N 1
ATOM 3729 C CA . GLY A 1 492 ? 25.909 -20.476 -1.084 1.00 92.19 492 GLY A CA 1
ATOM 3730 C C . GLY A 1 492 ? 27.398 -20.266 -0.772 1.00 92.19 492 GLY A C 1
ATOM 3731 O O . GLY A 1 492 ? 27.963 -21.044 0.001 1.00 92.19 492 GLY A O 1
ATOM 3732 N N . LYS A 1 493 ? 28.049 -19.240 -1.347 1.00 92.62 493 LYS A N 1
ATOM 3733 C CA . LYS A 1 493 ? 29.510 -19.044 -1.259 1.00 92.62 493 LYS A CA 1
ATOM 3734 C C . LYS A 1 493 ? 30.000 -18.564 0.111 1.00 92.62 493 LYS A C 1
ATOM 3736 O O . LYS A 1 493 ? 30.972 -19.116 0.614 1.00 92.62 493 LYS A O 1
ATOM 3741 N N . CYS A 1 494 ? 29.386 -17.534 0.698 1.00 93.44 494 CYS A N 1
ATOM 3742 C CA . CYS A 1 494 ? 29.825 -16.975 1.981 1.00 93.44 494 CYS A CA 1
ATOM 3743 C C . CYS A 1 494 ? 28.872 -17.363 3.120 1.00 93.44 494 CYS A C 1
ATOM 3745 O O . CYS A 1 494 ? 27.658 -17.180 3.011 1.00 93.44 494 CYS A O 1
ATOM 3747 N N . THR A 1 495 ? 29.435 -17.854 4.228 1.00 95.44 495 THR A N 1
ATOM 3748 C CA . THR A 1 495 ? 28.688 -18.287 5.422 1.00 95.44 495 THR A CA 1
ATOM 3749 C C . THR A 1 495 ? 27.717 -17.228 5.954 1.00 95.44 495 THR A C 1
ATOM 3751 O O . THR A 1 495 ? 26.573 -17.596 6.212 1.00 95.44 495 THR A O 1
ATOM 3754 N N . PRO A 1 496 ? 28.080 -15.926 6.047 1.00 94.81 496 PRO A N 1
ATOM 3755 C CA . PRO A 1 496 ? 27.152 -14.911 6.547 1.00 94.81 496 PRO A CA 1
ATOM 3756 C C . PRO A 1 496 ? 25.856 -14.828 5.739 1.00 94.81 496 PRO A C 1
ATOM 3758 O O . PRO A 1 496 ? 24.778 -14.761 6.308 1.00 94.81 496 PRO A O 1
ATOM 3761 N N . CYS A 1 497 ? 25.929 -14.907 4.410 1.00 94.69 497 CYS A N 1
ATOM 3762 C CA . CYS A 1 497 ? 24.729 -14.866 3.578 1.00 94.69 497 CYS A CA 1
ATOM 3763 C C . CYS A 1 497 ? 23.961 -16.191 3.656 1.00 94.69 497 CYS A C 1
ATOM 3765 O O . CYS A 1 497 ? 22.768 -16.171 3.939 1.00 94.69 497 CYS A O 1
ATOM 3767 N N . ARG A 1 498 ? 24.635 -17.332 3.452 1.00 95.50 498 ARG A N 1
ATOM 3768 C CA . ARG A 1 498 ? 23.989 -18.653 3.372 1.00 95.50 498 ARG A CA 1
ATOM 3769 C C . ARG A 1 498 ? 23.310 -19.060 4.683 1.00 95.50 498 ARG A C 1
ATOM 3771 O O . ARG A 1 498 ? 22.131 -19.398 4.698 1.00 95.50 498 ARG A O 1
ATOM 3778 N N . GLU A 1 499 ? 24.056 -19.009 5.783 1.00 96.38 499 GLU A N 1
ATOM 3779 C CA . GLU A 1 499 ? 23.544 -19.415 7.094 1.00 96.38 499 GLU A CA 1
ATOM 3780 C C . GLU A 1 499 ? 22.807 -18.265 7.773 1.00 96.38 499 GLU A C 1
ATOM 3782 O O . GLU A 1 499 ? 21.747 -18.471 8.356 1.00 96.38 499 GLU A O 1
ATOM 3787 N N . GLY A 1 500 ? 23.327 -17.037 7.678 1.00 96.62 500 GLY A N 1
ATOM 3788 C CA . GLY A 1 500 ? 22.738 -15.898 8.378 1.00 96.62 500 GLY A CA 1
ATOM 3789 C C . GLY A 1 500 ? 21.323 -15.579 7.905 1.00 96.62 500 GLY A C 1
ATOM 3790 O O . GLY A 1 500 ? 20.445 -15.393 8.742 1.00 96.62 500 GLY A O 1
ATOM 3791 N N . THR A 1 501 ? 21.048 -15.594 6.596 1.00 95.50 501 THR A N 1
ATOM 3792 C CA . THR A 1 501 ? 19.672 -15.390 6.092 1.00 95.50 501 THR A CA 1
ATOM 3793 C C . THR A 1 501 ? 18.726 -16.517 6.507 1.00 95.50 501 THR A C 1
ATOM 3795 O O . THR A 1 501 ? 17.609 -16.238 6.937 1.00 95.50 501 THR A O 1
ATOM 3798 N N . SER A 1 502 ? 19.196 -17.767 6.499 1.00 96.25 502 SER A N 1
ATOM 3799 C CA . SER A 1 502 ? 18.432 -18.927 6.976 1.00 96.25 502 SER A CA 1
ATOM 3800 C C . SER A 1 502 ? 18.083 -18.822 8.468 1.00 96.25 502 SER A C 1
ATOM 3802 O O . SER A 1 502 ? 16.948 -19.076 8.867 1.00 96.25 502 SER A O 1
ATOM 3804 N N . GLN A 1 503 ? 19.024 -18.381 9.309 1.00 97.56 503 GLN A N 1
ATOM 3805 C CA . GLN A 1 503 ? 18.771 -18.171 10.739 1.00 97.56 503 GLN A CA 1
ATOM 3806 C C . GLN A 1 503 ? 17.849 -16.969 10.999 1.00 97.56 503 GLN A C 1
ATOM 3808 O O . GLN A 1 503 ? 16.961 -17.055 11.848 1.00 97.56 503 GLN A O 1
ATOM 3813 N N . MET A 1 504 ? 17.985 -15.876 10.234 1.00 97.69 504 MET A N 1
ATOM 3814 C CA . MET A 1 504 ? 17.027 -14.762 10.284 1.00 97.69 504 MET A CA 1
ATOM 3815 C C . MET A 1 504 ? 15.610 -15.235 9.934 1.00 97.69 504 MET A C 1
ATOM 3817 O O . MET A 1 504 ? 14.661 -14.879 10.634 1.00 97.69 504 MET A O 1
ATOM 3821 N N . LEU A 1 505 ? 15.465 -16.072 8.898 1.00 97.31 505 LEU A N 1
ATOM 3822 C CA . LEU A 1 505 ? 14.180 -16.647 8.498 1.00 97.31 505 LEU A CA 1
ATOM 3823 C C . LEU A 1 505 ? 13.550 -17.472 9.623 1.00 97.31 505 LEU A C 1
ATOM 3825 O O . LEU A 1 505 ? 12.365 -17.308 9.903 1.00 97.31 505 LEU A O 1
ATOM 3829 N N . ASN A 1 506 ? 14.340 -18.313 10.294 1.00 97.31 506 ASN A N 1
ATOM 3830 C CA . ASN A 1 506 ? 13.868 -19.137 11.408 1.00 97.31 506 ASN A CA 1
ATOM 3831 C C . ASN A 1 506 ? 13.338 -18.283 12.567 1.00 97.31 506 ASN A C 1
ATOM 3833 O O . ASN A 1 506 ? 12.254 -18.556 13.085 1.00 97.31 506 ASN A O 1
ATOM 3837 N N . ILE A 1 507 ? 14.054 -17.216 12.939 1.00 97.56 507 ILE A N 1
ATOM 3838 C CA . ILE A 1 507 ? 13.593 -16.297 13.989 1.00 97.56 507 ILE A CA 1
ATOM 3839 C C . ILE A 1 507 ? 12.293 -15.607 13.559 1.00 97.56 507 ILE A C 1
ATOM 3841 O O . ILE A 1 507 ? 11.332 -15.574 14.326 1.00 97.56 507 ILE A O 1
ATOM 3845 N N . LEU A 1 508 ? 12.226 -15.094 12.326 1.00 97.56 508 LEU A N 1
ATOM 3846 C CA . LEU A 1 508 ? 11.021 -14.454 11.788 1.00 97.56 508 LEU A CA 1
ATOM 3847 C C . LEU A 1 508 ? 9.825 -15.413 11.757 1.00 97.56 508 LEU A C 1
ATOM 3849 O O . LEU A 1 508 ? 8.719 -15.012 12.112 1.00 97.56 508 LEU A O 1
ATOM 3853 N N . GLN A 1 509 ? 10.044 -16.680 11.401 1.00 95.62 509 GLN A N 1
ATOM 3854 C CA . GLN A 1 509 ? 9.017 -17.719 11.457 1.00 95.62 509 GLN A CA 1
ATOM 3855 C C . GLN A 1 509 ? 8.535 -17.946 12.896 1.00 95.62 509 GLN A C 1
ATOM 3857 O O . GLN A 1 509 ? 7.328 -18.008 13.122 1.00 95.62 509 GLN A O 1
ATOM 3862 N N . GLY A 1 510 ? 9.448 -17.978 13.871 1.00 94.94 510 GLY A N 1
ATOM 3863 C CA . GLY A 1 510 ? 9.107 -18.027 15.294 1.00 94.94 510 GLY A CA 1
ATOM 3864 C C . GLY A 1 510 ? 8.279 -16.819 15.749 1.00 94.94 510 GLY A C 1
ATOM 3865 O O . GLY A 1 510 ? 7.326 -16.975 16.510 1.00 94.94 510 GLY A O 1
ATOM 3866 N N . VAL A 1 511 ? 8.565 -15.611 15.245 1.00 95.25 511 VAL A N 1
ATOM 3867 C CA . VAL A 1 511 ? 7.736 -14.420 15.516 1.00 95.25 511 VAL A CA 1
ATOM 3868 C C . VAL A 1 511 ? 6.345 -14.578 14.891 1.00 95.25 511 VAL A C 1
ATOM 3870 O O . VAL A 1 511 ? 5.346 -14.379 15.581 1.00 95.25 511 VAL A O 1
ATOM 3873 N N . SER A 1 512 ? 6.253 -14.988 13.622 1.00 93.00 512 SER A N 1
ATOM 3874 C CA . SER A 1 512 ? 4.977 -15.239 12.931 1.00 93.00 512 SER A CA 1
ATOM 3875 C C . SER A 1 512 ? 4.144 -16.352 13.576 1.00 93.00 512 SER A C 1
ATOM 3877 O O . SER A 1 512 ? 2.916 -16.310 13.508 1.00 93.00 512 SER A O 1
ATOM 3879 N N . ASN A 1 513 ? 4.784 -17.316 14.238 1.00 90.62 513 ASN A N 1
ATOM 3880 C CA . ASN A 1 513 ? 4.116 -18.371 15.001 1.00 90.62 513 ASN A CA 1
ATOM 3881 C C . ASN A 1 513 ? 3.732 -17.944 16.426 1.00 90.62 513 ASN A C 1
ATOM 3883 O O . ASN A 1 513 ? 2.964 -18.637 17.086 1.00 90.62 513 ASN A O 1
ATOM 3887 N N . GLY A 1 514 ? 4.254 -16.818 16.918 1.00 89.50 514 GLY A N 1
ATOM 3888 C CA . GLY A 1 514 ? 4.094 -16.417 18.315 1.00 89.50 514 GLY A CA 1
ATOM 3889 C C . GLY A 1 514 ? 4.936 -17.247 19.281 1.00 89.50 514 GLY A C 1
ATOM 3890 O O . GLY A 1 514 ? 4.610 -17.311 20.460 1.00 89.50 514 GLY A O 1
ATOM 3891 N N . GLU A 1 515 ? 6.016 -17.862 18.816 1.00 91.75 515 GLU A N 1
ATOM 3892 C CA . GLU A 1 515 ? 6.936 -18.691 19.607 1.00 91.75 515 GLU A CA 1
ATOM 3893 C C . GLU A 1 515 ? 8.183 -17.903 20.042 1.00 91.75 515 GLU A C 1
ATOM 3895 O O . GLU A 1 515 ? 8.830 -18.262 21.021 1.00 91.75 515 GLU A O 1
ATOM 3900 N N . ALA A 1 516 ? 8.487 -16.792 19.363 1.00 93.75 516 ALA A N 1
ATOM 3901 C CA . ALA A 1 516 ? 9.643 -15.953 19.670 1.00 93.75 516 ALA A CA 1
ATOM 3902 C C . ALA A 1 516 ? 9.490 -15.128 20.962 1.00 93.75 516 ALA A C 1
ATOM 3904 O O . ALA A 1 516 ? 8.384 -14.794 21.413 1.00 93.75 516 ALA A O 1
ATOM 3905 N N . SER A 1 517 ? 10.641 -14.745 21.511 1.00 93.56 517 SER A N 1
ATOM 3906 C CA . SER A 1 517 ? 10.839 -13.873 22.667 1.00 93.56 517 SER A CA 1
ATOM 3907 C C . SER A 1 517 ? 11.435 -12.515 22.267 1.00 93.56 517 SER A C 1
ATOM 3909 O O . SER A 1 517 ? 11.930 -12.325 21.157 1.00 93.56 517 SER A O 1
ATOM 3911 N N . GLU A 1 518 ? 11.444 -11.545 23.188 1.00 92.75 518 GLU A N 1
ATOM 3912 C CA . GLU A 1 518 ? 12.119 -10.256 22.951 1.00 92.75 518 GLU A CA 1
ATOM 3913 C C . GLU A 1 518 ? 13.638 -10.400 22.773 1.00 92.75 518 GLU A C 1
ATOM 3915 O O . GLU A 1 518 ? 14.262 -9.575 22.103 1.00 92.75 518 GLU A O 1
ATOM 3920 N N . GLN A 1 519 ? 14.242 -11.442 23.354 1.00 95.75 519 GLN A N 1
ATOM 3921 C CA . GLN A 1 519 ? 15.666 -11.714 23.183 1.00 95.75 519 GLN A CA 1
ATOM 3922 C C . GLN A 1 519 ? 15.976 -12.144 21.745 1.00 95.75 519 GLN A C 1
ATOM 3924 O O . GLN A 1 519 ? 16.993 -11.719 21.196 1.00 95.75 519 GLN A O 1
ATOM 3929 N N . ASP A 1 520 ? 15.071 -12.886 21.104 1.00 96.94 520 ASP A N 1
ATOM 3930 C CA . ASP A 1 520 ? 15.223 -13.289 19.704 1.00 96.94 520 ASP A CA 1
ATOM 3931 C C . ASP A 1 520 ? 15.247 -12.082 18.761 1.00 96.94 520 ASP A C 1
ATOM 3933 O O . ASP A 1 520 ? 15.970 -12.104 17.770 1.00 96.94 520 ASP A O 1
ATOM 3937 N N . LEU A 1 521 ? 14.551 -10.985 19.092 1.00 96.44 521 LEU A N 1
ATOM 3938 C CA . LEU A 1 521 ? 14.630 -9.746 18.308 1.00 96.44 521 LEU A CA 1
ATOM 3939 C C . LEU A 1 521 ? 16.015 -9.094 18.376 1.00 96.44 521 LEU A C 1
ATOM 3941 O O . LEU A 1 521 ? 16.498 -8.587 17.367 1.00 96.44 521 LEU A O 1
ATOM 3945 N N . LYS A 1 522 ? 16.670 -9.118 19.544 1.00 96.44 522 LYS A N 1
ATOM 3946 C CA . LYS A 1 522 ? 18.043 -8.602 19.687 1.00 96.44 522 LYS A CA 1
ATOM 3947 C C . LYS A 1 522 ? 19.036 -9.467 18.914 1.00 96.44 522 LYS A C 1
ATOM 3949 O O . LYS A 1 522 ? 19.949 -8.943 18.274 1.00 96.44 522 LYS A O 1
ATOM 3954 N N . THR A 1 523 ? 18.841 -10.786 18.959 1.00 97.69 523 THR A N 1
ATOM 3955 C CA . THR A 1 523 ? 19.621 -11.746 18.169 1.00 97.69 523 THR A CA 1
ATOM 3956 C C . THR A 1 523 ? 19.418 -11.507 16.675 1.00 97.69 523 THR A C 1
ATOM 3958 O O . THR A 1 523 ? 20.398 -11.433 15.940 1.00 97.69 523 THR A O 1
ATOM 3961 N N . LEU A 1 524 ? 18.171 -11.315 16.234 1.00 98.12 524 LEU A N 1
ATOM 3962 C CA . LEU A 1 524 ? 17.815 -11.015 14.848 1.00 98.12 524 LEU A CA 1
ATOM 3963 C C . LEU A 1 524 ? 18.496 -9.734 14.351 1.00 98.12 524 LEU A C 1
ATOM 3965 O O . LEU A 1 524 ? 19.085 -9.745 13.276 1.00 98.12 524 LEU A O 1
ATOM 3969 N N . GLU A 1 525 ? 18.456 -8.655 15.136 1.00 97.94 525 GLU A N 1
ATOM 3970 C CA . GLU A 1 525 ? 19.107 -7.383 14.799 1.00 97.94 525 GLU A CA 1
ATOM 3971 C C . GLU A 1 525 ? 20.632 -7.529 14.699 1.00 97.94 525 GLU A C 1
ATOM 3973 O O . GLU A 1 525 ? 21.235 -7.112 13.710 1.00 97.94 525 GLU A O 1
ATOM 3978 N N . SER A 1 526 ? 21.254 -8.184 15.683 1.00 97.69 526 SER A N 1
ATOM 3979 C CA . SER A 1 526 ? 22.707 -8.409 15.699 1.00 97.69 526 SER A CA 1
ATOM 3980 C C . SER A 1 526 ? 23.159 -9.267 14.515 1.00 97.69 526 SER A C 1
ATOM 3982 O O . SER A 1 526 ? 24.164 -8.970 13.870 1.00 97.69 526 SER A O 1
ATOM 3984 N N . LEU A 1 527 ? 22.392 -10.313 14.197 1.00 97.25 527 LEU A N 1
ATOM 3985 C CA . LEU A 1 527 ? 22.639 -11.179 13.050 1.00 97.25 527 LEU A CA 1
ATOM 3986 C C . LEU A 1 527 ? 22.487 -10.413 11.733 1.00 97.25 527 LEU A C 1
ATOM 3988 O O . LEU A 1 527 ? 23.353 -10.517 10.869 1.00 97.25 527 LEU A O 1
ATOM 3992 N N . ALA A 1 528 ? 21.430 -9.612 11.592 1.00 97.31 528 ALA A N 1
ATOM 3993 C CA . ALA A 1 528 ? 21.188 -8.789 10.413 1.00 97.31 528 ALA A CA 1
ATOM 3994 C C . ALA A 1 528 ? 22.350 -7.814 10.142 1.00 97.31 528 ALA A C 1
ATOM 3996 O O . ALA A 1 528 ? 22.808 -7.707 9.002 1.00 97.31 528 ALA A O 1
ATOM 3997 N N . LEU A 1 529 ? 22.880 -7.165 11.184 1.00 97.12 529 LEU A N 1
ATOM 3998 C CA . LEU A 1 529 ? 24.070 -6.310 11.083 1.00 97.12 529 LEU A CA 1
ATOM 3999 C C . LEU A 1 529 ? 25.318 -7.111 10.685 1.00 97.12 529 LEU A C 1
ATOM 4001 O O . LEU A 1 529 ? 26.025 -6.723 9.758 1.00 97.12 529 LEU A O 1
ATOM 4005 N N . ALA A 1 530 ? 25.546 -8.275 11.300 1.00 96.62 530 ALA A N 1
ATOM 4006 C CA . ALA A 1 530 ? 26.681 -9.127 10.951 1.00 96.62 530 ALA A CA 1
ATOM 4007 C C . ALA A 1 530 ? 26.643 -9.578 9.480 1.00 96.62 530 ALA A C 1
ATOM 4009 O O . ALA A 1 530 ? 27.671 -9.546 8.801 1.00 96.62 530 ALA A O 1
ATOM 4010 N N . VAL A 1 531 ? 25.472 -9.964 8.957 1.00 96.50 531 VAL A N 1
ATOM 4011 C CA . VAL A 1 531 ? 25.307 -10.318 7.536 1.00 96.50 531 VAL A CA 1
ATOM 4012 C C . VAL A 1 531 ? 25.611 -9.121 6.639 1.00 96.50 531 VAL A C 1
ATOM 4014 O O . VAL A 1 531 ? 26.359 -9.266 5.669 1.00 96.50 531 VAL A O 1
ATOM 4017 N N . LYS A 1 532 ? 25.081 -7.944 6.987 1.00 95.06 532 LYS A N 1
ATOM 4018 C CA . LYS A 1 532 ? 25.304 -6.702 6.244 1.00 95.06 532 LYS A CA 1
ATOM 4019 C C . LYS A 1 532 ? 26.785 -6.341 6.133 1.00 95.06 532 LYS A C 1
ATOM 4021 O O . LYS A 1 532 ? 27.233 -5.983 5.047 1.00 95.06 532 LYS A O 1
ATOM 4026 N N . ASP A 1 533 ? 27.539 -6.490 7.218 1.00 94.94 533 ASP A N 1
ATOM 4027 C CA . ASP A 1 533 ? 28.939 -6.060 7.278 1.00 94.94 533 ASP A CA 1
ATOM 4028 C C . ASP A 1 533 ? 29.924 -7.097 6.709 1.00 94.94 533 ASP A C 1
ATOM 4030 O O . ASP A 1 533 ? 31.012 -6.737 6.261 1.00 94.94 533 ASP A O 1
ATOM 4034 N N . SER A 1 534 ? 29.564 -8.388 6.709 1.00 94.38 534 SER A N 1
ATOM 4035 C CA . SER A 1 534 ? 30.501 -9.482 6.383 1.00 94.38 534 SER A CA 1
ATOM 4036 C C . SER A 1 534 ? 30.178 -10.273 5.110 1.00 94.38 534 SER A C 1
ATOM 4038 O O . SER A 1 534 ? 30.979 -11.113 4.685 1.00 94.38 534 SER A O 1
ATOM 4040 N N . ALA A 1 535 ? 29.032 -10.036 4.465 1.00 93.44 535 ALA A N 1
ATOM 4041 C CA . ALA A 1 535 ? 28.721 -10.680 3.194 1.00 93.44 535 ALA A CA 1
ATOM 4042 C C . ALA A 1 535 ? 29.649 -10.203 2.059 1.00 93.44 535 ALA A C 1
ATOM 4044 O O . ALA A 1 535 ? 29.995 -9.028 1.943 1.00 93.44 535 ALA A O 1
ATOM 4045 N N . LEU A 1 536 ? 30.025 -11.139 1.180 1.00 91.38 536 LEU A N 1
ATOM 4046 C CA . LEU A 1 536 ? 31.044 -10.926 0.142 1.00 91.38 536 LEU A CA 1
ATOM 4047 C C . LEU A 1 536 ? 30.575 -10.020 -1.008 1.00 91.38 536 LEU A C 1
ATOM 4049 O O . LEU A 1 536 ? 31.385 -9.316 -1.608 1.00 91.38 536 LEU A O 1
ATOM 4053 N N . CYS A 1 537 ? 29.284 -10.058 -1.341 1.00 90.38 537 CYS A N 1
ATOM 4054 C CA . CYS A 1 537 ? 28.704 -9.308 -2.456 1.00 90.38 537 CYS A CA 1
ATOM 4055 C C . CYS A 1 537 ? 27.589 -8.369 -1.985 1.00 90.38 537 CYS A C 1
ATOM 4057 O O . CYS A 1 537 ? 26.994 -8.583 -0.928 1.00 90.38 537 CYS A O 1
ATOM 4059 N N . GLY A 1 538 ? 27.261 -7.368 -2.807 1.00 86.56 538 GLY A N 1
ATOM 4060 C CA . GLY A 1 538 ? 26.251 -6.358 -2.471 1.00 86.56 538 GLY A CA 1
ATOM 4061 C C . GLY A 1 538 ? 24.856 -6.937 -2.213 1.00 86.56 538 GLY A C 1
ATOM 4062 O O . GLY A 1 538 ? 24.154 -6.444 -1.334 1.00 86.56 538 GLY A O 1
ATOM 4063 N N . LEU A 1 539 ? 24.470 -8.019 -2.903 1.00 86.19 539 LEU A N 1
ATOM 4064 C CA . LEU A 1 539 ? 23.190 -8.699 -2.658 1.00 86.19 539 LEU A CA 1
ATOM 4065 C C . LEU A 1 539 ? 23.128 -9.289 -1.244 1.00 86.19 539 LEU A C 1
ATOM 4067 O O . LEU A 1 539 ? 22.151 -9.084 -0.534 1.00 86.19 539 LEU A O 1
ATOM 4071 N N . GLY A 1 540 ? 24.200 -9.948 -0.795 1.00 90.56 540 GLY A N 1
ATOM 4072 C CA . GLY A 1 540 ? 24.277 -10.475 0.568 1.00 90.56 540 GLY A CA 1
ATOM 4073 C C . GLY A 1 540 ? 24.322 -9.370 1.627 1.00 90.56 540 GLY A C 1
ATOM 4074 O O . GLY A 1 540 ? 23.668 -9.494 2.655 1.00 90.56 540 GLY A O 1
ATOM 4075 N N . GLN A 1 541 ? 25.037 -8.272 1.357 1.00 91.38 541 GLN A N 1
ATOM 4076 C CA . GLN A 1 541 ? 25.128 -7.128 2.276 1.00 91.38 541 GLN A CA 1
ATOM 4077 C C . GLN A 1 541 ? 23.775 -6.422 2.447 1.00 91.38 541 GLN A C 1
ATOM 4079 O O . GLN A 1 541 ? 23.438 -5.948 3.527 1.00 91.38 541 GLN A O 1
ATOM 4084 N N . THR A 1 542 ? 22.975 -6.367 1.383 1.00 91.88 542 THR A N 1
ATOM 4085 C CA . THR A 1 542 ? 21.660 -5.712 1.397 1.00 91.88 542 THR A CA 1
ATOM 4086 C C . THR A 1 542 ? 20.524 -6.648 1.816 1.00 91.88 542 THR A C 1
ATOM 4088 O O . THR A 1 542 ? 19.476 -6.166 2.229 1.00 91.88 542 THR A O 1
ATOM 4091 N N . ALA A 1 543 ? 20.720 -7.972 1.813 1.00 93.00 543 ALA A N 1
ATOM 4092 C CA . ALA A 1 543 ? 19.685 -8.952 2.170 1.00 93.00 543 ALA A CA 1
ATOM 4093 C C . ALA A 1 543 ? 19.055 -8.721 3.558 1.00 93.00 543 ALA A C 1
ATOM 4095 O O . ALA A 1 543 ? 17.905 -9.077 3.778 1.00 93.00 543 ALA A O 1
ATOM 4096 N N . ALA A 1 544 ? 19.783 -8.099 4.488 1.00 94.94 544 ALA A N 1
ATOM 4097 C CA . ALA A 1 544 ? 19.306 -7.788 5.834 1.00 94.94 544 ALA A CA 1
ATOM 4098 C C . ALA A 1 544 ? 18.434 -6.514 5.930 1.00 94.94 544 ALA A C 1
ATOM 4100 O O . ALA A 1 544 ? 17.815 -6.271 6.969 1.00 94.94 544 ALA A O 1
ATOM 4101 N N . ASN A 1 545 ? 18.364 -5.687 4.881 1.00 95.88 545 ASN A N 1
ATOM 4102 C CA . ASN A 1 545 ? 17.664 -4.398 4.918 1.00 95.88 545 ASN A CA 1
ATOM 4103 C C . ASN A 1 545 ? 16.162 -4.498 5.245 1.00 95.88 545 ASN A C 1
ATOM 4105 O O . ASN A 1 545 ? 15.707 -3.669 6.044 1.00 95.88 545 ASN A O 1
ATOM 4109 N N . PRO A 1 546 ? 15.385 -5.482 4.734 1.00 95.69 546 PRO A N 1
ATOM 4110 C CA . PRO A 1 546 ? 13.983 -5.618 5.118 1.00 95.69 546 PRO A CA 1
ATOM 4111 C C . PRO A 1 546 ? 13.838 -5.794 6.630 1.00 95.69 546 PRO A C 1
ATOM 4113 O O . PRO A 1 546 ? 13.032 -5.112 7.243 1.00 95.69 546 PRO A O 1
ATOM 4116 N N . VAL A 1 547 ? 14.689 -6.620 7.250 1.00 97.12 547 VAL A N 1
ATOM 4117 C CA . VAL A 1 547 ? 14.682 -6.868 8.702 1.00 97.12 547 VAL A CA 1
ATOM 4118 C C . VAL A 1 547 ? 15.068 -5.621 9.488 1.00 97.12 547 VAL A C 1
ATOM 4120 O O . VAL A 1 547 ? 14.368 -5.236 10.421 1.00 97.12 547 VAL A O 1
ATOM 4123 N N . LEU A 1 548 ? 16.171 -4.968 9.115 1.00 97.44 548 LEU A N 1
ATOM 4124 C CA . LEU A 1 548 ? 16.658 -3.786 9.831 1.00 97.44 548 LEU A CA 1
ATOM 4125 C C . LEU A 1 548 ? 15.642 -2.638 9.775 1.00 97.44 548 LEU A C 1
ATOM 4127 O O . LEU A 1 548 ? 15.388 -1.973 10.780 1.00 97.44 548 LEU A O 1
ATOM 4131 N N . THR A 1 549 ? 15.027 -2.413 8.614 1.00 97.44 549 THR A N 1
ATOM 4132 C CA . THR A 1 549 ? 14.035 -1.343 8.444 1.00 97.44 549 THR A CA 1
ATOM 4133 C C . THR A 1 549 ? 12.710 -1.661 9.127 1.00 97.44 549 THR A C 1
ATOM 4135 O O . THR A 1 549 ? 12.140 -0.773 9.766 1.00 97.44 549 THR A O 1
ATOM 4138 N N . THR A 1 550 ? 12.227 -2.907 9.093 1.00 97.00 550 THR A N 1
ATOM 4139 C CA . THR A 1 550 ? 10.994 -3.268 9.807 1.00 97.00 550 THR A CA 1
ATOM 4140 C C . THR A 1 550 ? 11.174 -3.277 11.321 1.00 97.00 550 THR A C 1
ATOM 4142 O O . THR A 1 550 ? 10.277 -2.819 12.027 1.00 97.00 550 THR A O 1
ATOM 4145 N N . LEU A 1 551 ? 12.337 -3.684 11.840 1.00 96.75 551 LEU A N 1
ATOM 4146 C CA . LEU A 1 551 ? 12.665 -3.537 13.263 1.00 96.75 551 LEU A CA 1
ATOM 4147 C C . LEU A 1 551 ? 12.795 -2.068 13.684 1.00 96.75 551 LEU A C 1
ATOM 4149 O O . LEU A 1 551 ? 12.429 -1.731 14.807 1.00 96.75 551 LEU A O 1
ATOM 4153 N N . LYS A 1 552 ? 13.282 -1.187 12.802 1.00 96.56 552 LYS A N 1
ATOM 4154 C CA . LYS A 1 552 ? 13.412 0.253 13.076 1.00 96.56 552 LYS A CA 1
ATOM 4155 C C . LYS A 1 552 ? 12.065 0.976 13.074 1.00 96.56 552 LYS A C 1
ATOM 4157 O O . LYS A 1 552 ? 11.788 1.745 13.989 1.00 96.56 552 LYS A O 1
ATOM 4162 N N . TYR A 1 553 ? 11.247 0.763 12.043 1.00 96.00 553 TYR A N 1
ATOM 4163 C CA . TYR A 1 553 ? 10.039 1.563 11.796 1.00 96.00 553 TYR A CA 1
ATOM 4164 C C . TYR A 1 553 ? 8.736 0.894 12.241 1.00 96.00 553 TYR A C 1
ATOM 4166 O O . TYR A 1 553 ? 7.747 1.587 12.462 1.00 96.00 553 TYR A O 1
ATOM 4174 N N . PHE A 1 554 ? 8.723 -0.433 12.379 1.00 95.88 554 PHE A N 1
ATOM 4175 C CA . PHE A 1 554 ? 7.519 -1.227 12.648 1.00 95.88 554 PHE A CA 1
ATOM 4176 C C . PHE A 1 554 ? 7.721 -2.219 13.803 1.00 95.88 554 PHE A C 1
ATOM 4178 O O . PHE A 1 554 ? 7.057 -3.256 13.865 1.00 95.88 554 PHE A O 1
ATOM 4185 N N . LYS A 1 555 ? 8.623 -1.897 14.744 1.00 94.50 555 LYS A N 1
ATOM 4186 C CA . LYS A 1 555 ? 8.936 -2.735 15.915 1.00 94.50 555 LYS A CA 1
ATOM 4187 C C . LYS A 1 555 ? 7.693 -3.150 16.693 1.00 94.50 555 LYS A C 1
ATOM 4189 O O . LYS A 1 555 ? 7.619 -4.276 17.175 1.00 94.50 555 LYS A O 1
ATOM 4194 N N . ASP A 1 556 ? 6.713 -2.257 16.780 1.00 91.44 556 ASP A N 1
ATOM 4195 C CA . ASP A 1 556 ? 5.466 -2.504 17.496 1.00 91.44 556 ASP A CA 1
ATOM 4196 C C . ASP A 1 556 ? 4.729 -3.739 16.971 1.00 91.44 556 ASP A C 1
ATOM 4198 O O . ASP A 1 556 ? 4.175 -4.490 17.770 1.00 91.44 556 ASP A O 1
ATOM 4202 N N . GLU A 1 557 ? 4.789 -4.031 15.666 1.00 93.38 557 GLU A N 1
ATOM 4203 C CA . GLU A 1 557 ? 4.187 -5.254 15.126 1.00 93.38 557 GLU A CA 1
ATOM 4204 C C . GLU A 1 557 ? 4.906 -6.508 15.640 1.00 93.38 557 GLU A C 1
ATOM 4206 O O . GLU A 1 557 ? 4.241 -7.455 16.055 1.00 93.38 557 GLU A O 1
ATOM 4211 N N . TYR A 1 558 ? 6.242 -6.513 15.703 1.00 95.19 558 TYR A N 1
ATOM 4212 C CA . TYR A 1 558 ? 7.008 -7.628 16.279 1.00 95.19 558 TYR A CA 1
ATOM 4213 C C . TYR A 1 558 ? 6.653 -7.847 17.751 1.00 95.19 558 TYR A C 1
ATOM 4215 O O . TYR A 1 558 ? 6.404 -8.975 18.179 1.00 95.19 558 TYR A O 1
ATOM 4223 N N . ILE A 1 559 ? 6.580 -6.766 18.530 1.00 92.06 559 ILE A N 1
ATOM 4224 C CA . ILE A 1 559 ? 6.235 -6.852 19.950 1.00 92.06 559 ILE A CA 1
ATOM 4225 C C . ILE A 1 559 ? 4.784 -7.320 20.134 1.00 92.06 559 ILE A C 1
ATOM 4227 O O . ILE A 1 559 ? 4.523 -8.122 21.028 1.00 92.06 559 ILE A O 1
ATOM 4231 N N . GLN A 1 560 ? 3.846 -6.932 19.265 1.00 88.69 560 GLN A N 1
ATOM 4232 C CA . GLN A 1 560 ? 2.476 -7.461 19.280 1.00 88.69 560 GLN A CA 1
ATOM 4233 C C . GLN A 1 560 ? 2.424 -8.967 18.983 1.00 88.69 560 GLN A C 1
ATOM 4235 O O . GLN A 1 560 ? 1.671 -9.691 19.640 1.00 88.69 560 GLN A O 1
ATOM 4240 N N . HIS A 1 561 ? 3.257 -9.463 18.064 1.00 91.88 561 HIS A N 1
ATOM 4241 C CA . HIS A 1 561 ? 3.371 -10.900 17.792 1.00 91.88 561 HIS A CA 1
ATOM 4242 C C . HIS A 1 561 ? 3.953 -11.662 18.992 1.00 91.88 561 HIS A C 1
ATOM 4244 O O . HIS A 1 561 ? 3.546 -12.787 19.262 1.00 91.88 561 HIS A O 1
ATOM 4250 N N . ILE A 1 562 ? 4.861 -11.045 19.752 1.00 90.62 562 ILE A N 1
ATOM 4251 C CA . ILE A 1 562 ? 5.535 -11.685 20.889 1.00 90.62 562 ILE A CA 1
ATOM 4252 C C . ILE A 1 562 ? 4.708 -11.608 22.177 1.00 90.62 562 ILE A C 1
ATOM 4254 O O . ILE A 1 562 ? 4.509 -12.635 22.826 1.00 90.62 562 ILE A O 1
ATOM 4258 N N . LYS A 1 563 ? 4.226 -10.415 22.552 1.00 84.69 563 LYS A N 1
ATOM 4259 C CA . LYS A 1 563 ? 3.528 -10.147 23.824 1.00 84.69 563 LYS A CA 1
ATOM 4260 C C . LYS A 1 563 ? 2.039 -10.427 23.739 1.00 84.69 563 LYS A C 1
ATOM 4262 O O . LYS A 1 563 ? 1.513 -11.204 24.525 1.00 84.69 563 LYS A O 1
ATOM 4267 N N . ALA A 1 564 ? 1.365 -9.811 22.767 1.00 80.75 564 ALA A N 1
ATOM 4268 C CA . ALA A 1 564 ? -0.073 -9.991 22.579 1.00 80.75 564 ALA A CA 1
ATOM 4269 C C . ALA A 1 564 ? -0.402 -11.296 21.836 1.00 80.75 564 ALA A C 1
ATOM 4271 O O . ALA A 1 564 ? -1.571 -11.681 21.755 1.00 80.75 564 ALA A O 1
ATOM 4272 N N . LYS A 1 565 ? 0.620 -11.970 21.281 1.00 85.69 565 LYS A N 1
ATOM 4273 C CA . LYS A 1 565 ? 0.482 -13.141 20.411 1.00 85.69 565 LYS A CA 1
ATOM 4274 C C . LYS A 1 565 ? -0.506 -12.860 19.282 1.00 85.69 565 LYS A C 1
ATOM 4276 O O . LYS A 1 565 ? -1.367 -13.679 19.007 1.00 85.69 565 LYS A O 1
ATOM 4281 N N . ARG A 1 566 ? -0.466 -11.673 18.675 1.00 83.88 566 ARG A N 1
ATOM 4282 C CA . ARG A 1 566 ? -1.469 -11.234 17.691 1.00 83.88 566 ARG A CA 1
ATOM 4283 C C . ARG A 1 566 ? -0.828 -10.634 16.456 1.00 83.88 566 ARG A C 1
ATOM 4285 O O . ARG A 1 566 ? 0.173 -9.935 16.545 1.00 83.88 566 ARG A O 1
ATOM 4292 N N . CYS A 1 567 ? -1.491 -10.848 15.322 1.00 88.81 567 CYS A N 1
ATOM 4293 C CA . CYS A 1 567 ? -1.187 -10.195 14.057 1.00 88.81 567 CYS A CA 1
ATOM 4294 C C . CYS A 1 567 ? -2.351 -9.265 13.689 1.00 88.81 567 CYS A C 1
ATOM 4296 O O . CYS A 1 567 ? -3.356 -9.746 13.160 1.00 88.81 567 CYS A O 1
ATOM 4298 N N . PRO A 1 568 ? -2.252 -7.942 13.926 1.00 82.31 568 PRO A N 1
ATOM 4299 C CA . PRO A 1 568 ? -3.331 -7.013 13.593 1.00 82.31 568 PRO A CA 1
ATOM 4300 C C . PRO A 1 568 ? -3.642 -6.937 12.106 1.00 82.31 568 PRO A C 1
ATOM 4302 O O . PRO A 1 568 ? -4.679 -6.397 11.753 1.00 82.31 568 PRO A O 1
ATOM 4305 N N . ALA A 1 569 ? -2.766 -7.428 11.231 1.00 87.00 569 ALA A N 1
ATOM 4306 C CA . ALA A 1 569 ? -3.005 -7.541 9.796 1.00 87.00 569 ALA A CA 1
ATOM 4307 C C . ALA A 1 569 ? -3.805 -8.810 9.424 1.00 87.00 569 ALA A C 1
ATOM 4309 O O . ALA A 1 569 ? -4.411 -8.865 8.361 1.00 87.00 569 ALA A O 1
ATOM 4310 N N . GLY A 1 570 ? -3.857 -9.819 10.305 1.00 87.00 570 GLY A N 1
ATOM 4311 C CA . GLY A 1 570 ? -4.546 -11.087 10.044 1.00 87.00 570 GLY A CA 1
ATOM 4312 C C . GLY A 1 570 ? -3.822 -12.008 9.053 1.00 87.00 570 GLY A C 1
ATOM 4313 O O . GLY A 1 570 ? -4.443 -12.910 8.499 1.00 87.00 570 GLY A O 1
ATOM 4314 N N . ILE A 1 571 ? -2.521 -11.799 8.826 1.00 90.12 571 ILE A N 1
ATOM 4315 C CA . ILE A 1 571 ? -1.718 -12.596 7.884 1.00 90.12 571 ILE A CA 1
ATOM 4316 C C . ILE A 1 571 ? -1.102 -13.820 8.566 1.00 90.12 571 ILE A C 1
ATOM 4318 O O . ILE A 1 571 ? -1.238 -14.934 8.072 1.00 90.12 571 ILE A O 1
ATOM 4322 N N . CYS A 1 572 ? -0.481 -13.636 9.734 1.00 90.44 572 CYS A N 1
ATOM 4323 C CA . CYS A 1 572 ? 0.155 -14.723 10.477 1.00 90.44 572 CYS A CA 1
ATOM 4324 C C . CYS A 1 572 ? -0.909 -15.636 11.102 1.00 90.44 572 CYS A C 1
ATOM 4326 O O . CYS A 1 572 ? -1.453 -15.344 12.170 1.00 90.44 572 CYS A O 1
ATOM 4328 N N . GLU A 1 573 ? -1.225 -16.725 10.402 1.00 86.81 573 GLU A N 1
ATOM 4329 C CA . GLU A 1 573 ? -2.354 -17.609 10.694 1.00 86.81 573 GLU A CA 1
ATOM 4330 C C . GLU A 1 573 ? -2.345 -18.162 12.125 1.00 86.81 573 GLU A C 1
ATOM 4332 O O . GLU A 1 573 ? -3.389 -18.171 12.775 1.00 86.81 573 GLU A O 1
ATOM 4337 N N . ASN A 1 574 ? -1.173 -18.494 12.665 1.00 86.94 574 ASN A N 1
ATOM 4338 C CA . ASN A 1 574 ? -1.004 -19.052 14.012 1.00 86.94 574 ASN A CA 1
ATOM 4339 C C . ASN A 1 574 ? -1.333 -18.071 15.156 1.00 86.94 574 ASN A C 1
ATOM 4341 O O . ASN A 1 574 ? -1.379 -18.467 16.317 1.00 86.94 574 ASN A O 1
ATOM 4345 N N . LEU A 1 575 ? -1.588 -16.792 14.861 1.00 87.19 575 LEU A N 1
ATOM 4346 C CA . LEU A 1 575 ? -1.825 -15.758 15.877 1.00 87.19 575 LEU A CA 1
ATOM 4347 C C . LEU A 1 575 ? -3.295 -15.384 16.085 1.00 87.19 575 LEU A C 1
ATOM 4349 O O . LEU A 1 575 ? -3.600 -14.557 16.946 1.00 87.19 575 LEU A O 1
ATOM 4353 N N . TYR A 1 576 ? -4.218 -15.998 15.348 1.00 85.75 576 TYR A N 1
ATOM 4354 C CA . TYR A 1 576 ? -5.657 -15.773 15.504 1.00 85.75 576 TYR A CA 1
ATOM 4355 C C . TYR A 1 576 ? -6.442 -17.083 15.450 1.00 85.75 576 TYR A C 1
ATOM 4357 O O . TYR A 1 576 ? -5.878 -18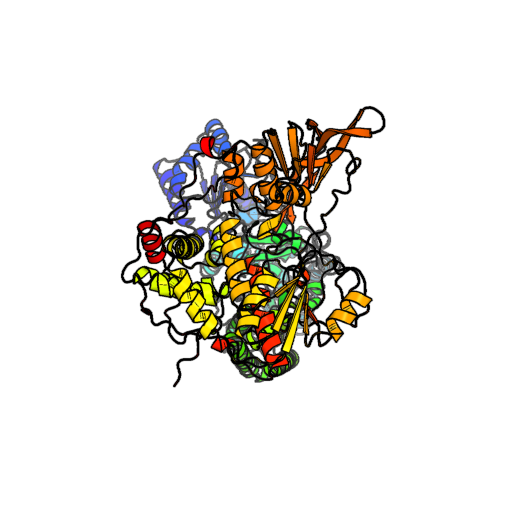.135 15.167 1.00 85.75 576 TYR A O 1
ATOM 4365 N N . VAL A 1 577 ? -7.747 -17.033 15.722 1.00 82.75 577 VAL A N 1
ATOM 4366 C CA . VAL A 1 577 ? -8.642 -18.180 15.476 1.00 82.75 577 VAL A CA 1
ATOM 4367 C C . VAL A 1 577 ? -9.391 -17.998 14.166 1.00 82.75 577 VAL A C 1
ATOM 4369 O O . VAL A 1 577 ? -9.364 -18.871 13.308 1.00 82.75 577 VAL A O 1
ATOM 4372 N N . ALA A 1 578 ? -9.976 -16.819 13.971 1.00 88.38 578 ALA A N 1
ATOM 4373 C CA . ALA A 1 578 ? -10.570 -16.399 12.709 1.00 88.38 578 ALA A CA 1
ATOM 4374 C C . ALA A 1 578 ? -10.334 -14.905 12.481 1.00 88.38 578 ALA A C 1
ATOM 4376 O O . ALA A 1 578 ? -10.200 -14.134 13.429 1.00 88.38 578 ALA A O 1
ATOM 4377 N N . LEU A 1 579 ? -10.369 -14.465 11.221 1.00 89.38 579 LEU A N 1
ATOM 4378 C CA . LEU A 1 579 ? -10.189 -13.048 10.881 1.00 89.38 579 LEU A CA 1
ATOM 4379 C C . LEU A 1 579 ? -11.248 -12.141 11.523 1.00 89.38 579 LEU A C 1
ATOM 4381 O O . LEU A 1 579 ? -10.935 -11.018 11.913 1.00 89.38 579 LEU A O 1
ATOM 4385 N N . CYS A 1 580 ? -12.488 -12.619 11.667 1.00 90.06 580 CYS A N 1
ATOM 4386 C CA . CYS A 1 580 ? -13.555 -11.856 12.314 1.00 90.06 580 CYS A CA 1
ATOM 4387 C C . CYS A 1 580 ? -13.310 -11.664 13.818 1.00 90.06 580 CYS A C 1
ATOM 4389 O O . CYS A 1 580 ? -13.611 -10.592 14.334 1.00 90.06 580 CYS A O 1
ATOM 4391 N N . GLU A 1 581 ? -12.740 -12.666 14.497 1.00 89.81 581 GLU A N 1
ATOM 4392 C CA . GLU A 1 581 ? -12.331 -12.575 15.906 1.00 89.81 581 GLU A CA 1
ATOM 4393 C C . GLU A 1 581 ? -11.125 -11.641 16.042 1.00 89.81 581 GLU A C 1
ATOM 4395 O O . GLU A 1 581 ? -11.178 -10.690 16.816 1.00 89.81 581 GLU A O 1
ATOM 4400 N N . SER A 1 582 ? -10.101 -11.826 15.204 1.00 86.94 582 SER A N 1
ATOM 4401 C CA . SER A 1 582 ? -8.903 -10.982 15.203 1.00 86.94 582 SER A CA 1
ATOM 4402 C C . SER A 1 582 ? -9.203 -9.508 14.926 1.00 86.94 582 SER A C 1
ATOM 4404 O O . SER A 1 582 ? -8.480 -8.644 15.415 1.00 86.94 582 SER A O 1
ATOM 4406 N N . SER A 1 583 ? -10.226 -9.220 14.115 1.00 88.19 583 SER A N 1
ATOM 4407 C CA . SER A 1 583 ? -10.640 -7.848 13.783 1.00 88.19 583 SER A CA 1
ATOM 4408 C C . SER A 1 583 ? -11.595 -7.258 14.821 1.00 88.19 583 SER A C 1
ATOM 4410 O O . SER A 1 583 ? -11.832 -6.055 14.821 1.00 88.19 583 SER A O 1
ATOM 4412 N N . CYS A 1 584 ? -12.188 -8.082 15.688 1.00 89.31 584 CYS A N 1
ATOM 4413 C CA . CYS A 1 584 ? -13.075 -7.621 16.744 1.00 89.31 584 CYS A CA 1
ATOM 4414 C C . CYS A 1 584 ? -12.231 -7.064 17.901 1.00 89.31 584 CYS A C 1
ATOM 4416 O O . CYS A 1 584 ? -11.481 -7.833 18.498 1.00 89.31 584 CYS A O 1
ATOM 4418 N N . PRO A 1 585 ? -12.386 -5.787 18.305 1.00 90.19 585 PRO A N 1
ATOM 4419 C CA . PRO A 1 585 ? -11.626 -5.249 19.438 1.00 90.19 585 PRO A CA 1
ATOM 4420 C C . PRO A 1 585 ? -11.898 -5.973 20.765 1.00 90.19 585 PRO A C 1
ATOM 4422 O O . PRO A 1 585 ? -11.075 -5.960 21.673 1.00 90.19 585 PRO A O 1
ATOM 4425 N N . LEU A 1 586 ? -13.063 -6.618 20.878 1.00 90.31 586 LEU A N 1
ATOM 4426 C CA . LEU A 1 586 ? -13.441 -7.439 22.025 1.00 90.31 586 LEU A CA 1
ATOM 4427 C C . LEU A 1 586 ? -12.950 -8.882 21.932 1.00 90.31 586 LEU A C 1
ATOM 4429 O O . LEU A 1 586 ? -13.055 -9.586 22.930 1.00 90.31 586 LEU A O 1
ATOM 4433 N N . HIS A 1 587 ? -12.423 -9.331 20.788 1.00 88.00 587 HIS A N 1
ATOM 4434 C CA . HIS A 1 587 ? -11.960 -10.709 20.573 1.00 88.00 587 HIS A CA 1
ATOM 4435 C C . HIS A 1 587 ? -13.041 -11.744 20.866 1.00 88.00 587 HIS A C 1
ATOM 4437 O O . HIS A 1 587 ? -12.833 -12.697 21.618 1.00 88.00 587 HIS A O 1
ATOM 4443 N N . MET A 1 588 ? -14.232 -11.486 20.326 1.00 91.19 588 MET A N 1
ATOM 4444 C CA . MET A 1 588 ? -15.368 -12.380 20.483 1.00 91.19 588 MET A CA 1
ATOM 4445 C C . MET A 1 588 ? -15.182 -13.632 19.622 1.00 91.19 588 MET A C 1
ATOM 4447 O O . MET A 1 588 ? -14.779 -13.531 18.457 1.00 91.19 588 MET A O 1
ATOM 4451 N N . ASN A 1 589 ? -15.565 -14.794 20.145 1.00 91.12 589 ASN A N 1
ATOM 4452 C CA . ASN A 1 589 ? -15.648 -16.049 19.412 1.00 91.12 589 ASN A CA 1
ATOM 4453 C C . ASN A 1 589 ? -16.868 -16.052 18.474 1.00 91.12 589 ASN A C 1
ATOM 4455 O O . ASN A 1 589 ? -17.876 -16.736 18.675 1.00 91.12 589 ASN A O 1
ATOM 4459 N N . ILE A 1 590 ? -16.751 -15.240 17.424 1.00 93.44 590 ILE A N 1
ATOM 4460 C CA . ILE A 1 590 ? -17.771 -15.050 16.397 1.00 93.44 590 ILE A CA 1
ATOM 4461 C C . ILE A 1 590 ? -18.111 -16.353 15.669 1.00 93.44 590 ILE A C 1
ATOM 4463 O O . ILE A 1 590 ? -19.295 -16.671 15.575 1.00 93.44 590 ILE A O 1
ATOM 4467 N N . PRO A 1 591 ? -17.138 -17.151 15.188 1.00 93.44 591 PRO A N 1
ATOM 4468 C CA . PRO A 1 591 ? -17.459 -18.430 14.562 1.00 93.44 591 PRO A CA 1
ATOM 4469 C C . PRO A 1 591 ? -18.229 -19.366 15.499 1.00 93.44 591 PRO A C 1
ATOM 4471 O O . PRO A 1 591 ? -19.178 -20.014 15.057 1.00 93.44 591 PRO A O 1
ATOM 4474 N N . GLY A 1 592 ? -17.874 -19.378 16.789 1.00 93.69 592 GLY A N 1
ATOM 4475 C CA . GLY A 1 592 ? -18.524 -20.193 17.808 1.00 93.69 592 GLY A CA 1
ATOM 4476 C C . GLY A 1 592 ? -19.998 -19.855 17.996 1.00 93.69 592 GLY A C 1
ATOM 4477 O O . GLY A 1 592 ? -20.840 -20.740 17.852 1.00 93.69 592 GLY A O 1
ATOM 4478 N N . TYR A 1 593 ? -20.356 -18.589 18.249 1.00 94.56 593 TYR A N 1
ATOM 4479 C CA . TYR A 1 593 ? -21.776 -18.259 18.449 1.00 94.56 593 TYR A CA 1
ATOM 4480 C C . TYR A 1 593 ? -22.600 -18.415 17.165 1.00 94.56 593 TYR A C 1
ATOM 4482 O O . TYR A 1 593 ? -23.778 -18.767 17.238 1.00 94.56 593 TYR A O 1
ATOM 4490 N N . LEU A 1 594 ? -22.001 -18.194 15.985 1.00 95.50 594 LEU A N 1
ATOM 4491 C CA . LEU A 1 594 ? -22.667 -18.450 14.705 1.00 95.50 594 LEU A CA 1
ATOM 4492 C C . LEU A 1 594 ? -22.963 -19.942 14.540 1.00 95.50 594 LEU A C 1
ATOM 4494 O O . LEU A 1 594 ? -24.057 -20.317 14.119 1.00 95.50 594 LEU A O 1
ATOM 4498 N N . GLN A 1 595 ? -22.004 -20.798 14.893 1.00 95.56 595 GLN A N 1
ATOM 4499 C CA . GLN A 1 595 ? -22.173 -22.241 14.810 1.00 95.56 595 GLN A CA 1
ATOM 4500 C C . GLN A 1 595 ? -23.179 -22.763 15.847 1.00 95.56 595 GLN A C 1
ATOM 4502 O O . GLN A 1 595 ? -24.049 -23.555 15.490 1.00 95.56 595 GLN A O 1
ATOM 4507 N N . LEU A 1 596 ? -23.143 -22.261 17.084 1.00 96.25 596 LEU A N 1
ATOM 4508 C CA . LEU A 1 596 ? -24.142 -22.578 18.111 1.00 96.25 596 LEU A CA 1
ATOM 4509 C C . LEU A 1 596 ? -25.557 -22.161 17.677 1.00 96.25 596 LEU A C 1
ATOM 4511 O O . LEU A 1 596 ? -26.512 -22.910 17.879 1.00 96.25 596 LEU A O 1
ATOM 4515 N N . LEU A 1 597 ? -25.704 -21.010 17.008 1.00 96.00 597 LEU A N 1
ATOM 4516 C CA . LEU A 1 597 ? -26.988 -20.595 16.440 1.00 96.00 597 LEU A CA 1
ATOM 4517 C C . LEU A 1 597 ? -27.473 -21.554 15.338 1.00 96.00 597 LEU A C 1
ATOM 4519 O O . LEU A 1 597 ? -28.644 -21.933 15.341 1.00 96.00 597 LEU A O 1
ATOM 4523 N N . LYS A 1 598 ? -26.587 -22.002 14.436 1.00 93.88 598 LYS A N 1
ATOM 4524 C CA . LYS A 1 598 ? -26.918 -23.010 13.403 1.00 93.88 598 LYS A CA 1
ATOM 4525 C C . LYS A 1 598 ? -27.383 -24.338 14.009 1.00 93.88 598 LYS A C 1
ATOM 4527 O O . LYS A 1 598 ? -28.214 -25.031 13.425 1.00 93.88 598 LYS A O 1
ATOM 4532 N N . GLU A 1 599 ? -26.866 -24.674 15.185 1.00 95.25 599 GLU A N 1
ATOM 4533 C CA . GLU A 1 599 ? -27.228 -25.861 15.964 1.00 95.25 599 GLU A CA 1
ATOM 4534 C C . GLU A 1 599 ? -28.490 -25.663 16.826 1.00 95.25 599 GLU A C 1
ATOM 4536 O O . GLU A 1 599 ? -28.834 -26.545 17.608 1.00 95.25 599 GLU A O 1
ATOM 4541 N N . ASN A 1 600 ? -29.208 -24.539 16.676 1.00 95.25 600 ASN A N 1
ATOM 4542 C CA . ASN A 1 600 ? -30.382 -24.160 17.475 1.00 95.25 600 ASN A CA 1
ATOM 4543 C C . ASN A 1 600 ? -30.100 -24.012 18.985 1.00 95.25 600 ASN A C 1
ATOM 4545 O O . ASN A 1 600 ? -31.004 -24.139 19.811 1.00 95.25 600 ASN A O 1
ATOM 4549 N N . ARG A 1 601 ? -28.859 -23.689 19.364 1.00 96.38 601 ARG A N 1
ATOM 4550 C CA . ARG A 1 601 ? -28.420 -23.514 20.759 1.00 96.38 601 ARG A CA 1
ATOM 4551 C C . ARG A 1 601 ? -28.279 -22.036 21.113 1.00 96.38 601 ARG A C 1
ATOM 4553 O O . ARG A 1 601 ? -27.195 -21.543 21.416 1.00 96.38 601 ARG A O 1
ATOM 4560 N N . ILE A 1 602 ? -29.396 -21.310 21.054 1.00 95.75 602 ILE A N 1
ATOM 4561 C CA . ILE A 1 602 ? -29.419 -19.847 21.222 1.00 95.75 602 ILE A CA 1
ATOM 4562 C C . ILE A 1 602 ? -28.947 -19.380 22.609 1.00 95.75 602 ILE A C 1
ATOM 4564 O O . ILE A 1 602 ? -28.260 -18.367 22.705 1.00 95.75 602 ILE A O 1
ATOM 4568 N N . GLU A 1 603 ? -29.267 -20.125 23.671 1.00 96.56 603 GLU A N 1
ATOM 4569 C CA . GLU A 1 603 ? -28.849 -19.791 25.041 1.00 96.56 603 GLU A CA 1
ATOM 4570 C C . GLU A 1 603 ? -27.327 -19.896 25.198 1.00 96.56 603 GLU A C 1
ATOM 4572 O O . GLU A 1 603 ? -26.711 -18.991 25.758 1.00 96.56 603 GLU A O 1
ATOM 4577 N N . ASP A 1 604 ? -26.715 -20.937 24.623 1.00 96.88 604 ASP A N 1
ATOM 4578 C CA . ASP A 1 604 ? -25.258 -21.104 24.596 1.00 96.88 604 ASP A CA 1
ATOM 4579 C C . ASP A 1 604 ? -24.588 -20.024 23.737 1.00 96.88 604 ASP A C 1
ATOM 4581 O O . ASP A 1 604 ? -23.582 -19.447 24.145 1.00 96.88 604 ASP A O 1
ATOM 4585 N N . ALA A 1 605 ? -25.161 -19.706 22.570 1.00 96.44 605 ALA A N 1
ATOM 4586 C CA . ALA A 1 605 ? -24.661 -18.641 21.700 1.00 96.44 605 ALA A CA 1
ATOM 4587 C C . ALA A 1 605 ? -24.686 -17.270 22.406 1.00 96.44 605 ALA A C 1
ATOM 4589 O O . ALA A 1 605 ? -23.727 -16.495 22.311 1.00 96.44 605 ALA A O 1
ATOM 4590 N N . PHE A 1 606 ? -25.758 -16.977 23.150 1.00 96.88 606 PHE A N 1
ATOM 4591 C CA . PHE A 1 606 ? -25.866 -15.762 23.954 1.00 96.88 606 PHE A CA 1
ATOM 4592 C C . PHE A 1 606 ? -24.921 -15.775 25.162 1.00 96.88 606 PHE A C 1
ATOM 4594 O O . PHE A 1 606 ? -24.276 -14.763 25.418 1.00 96.88 606 PHE A O 1
ATOM 4601 N N . GLU A 1 607 ? -24.787 -16.892 25.888 1.00 96.69 607 GLU A N 1
ATOM 4602 C CA . GLU A 1 607 ? -23.847 -17.000 27.013 1.00 96.69 607 GLU A CA 1
ATOM 4603 C C . GLU A 1 607 ? -22.398 -16.786 26.550 1.00 96.69 607 GLU A C 1
ATOM 4605 O O . GLU A 1 607 ? -21.666 -16.020 27.183 1.00 96.69 607 GLU A O 1
ATOM 4610 N N . LEU A 1 608 ? -21.997 -17.413 25.436 1.00 95.19 608 LEU A N 1
ATOM 4611 C CA . LEU A 1 608 ? -20.680 -17.222 24.824 1.00 95.19 608 LEU A CA 1
ATOM 4612 C C . LEU A 1 608 ? -20.435 -15.738 24.516 1.00 95.19 608 LEU A C 1
ATOM 4614 O O . LEU A 1 608 ? -19.425 -15.176 24.935 1.00 95.19 608 LEU A O 1
ATOM 4618 N N . THR A 1 609 ? -21.413 -15.091 23.878 1.00 94.44 609 THR A N 1
ATOM 4619 C CA . THR A 1 609 ? -21.379 -13.656 23.564 1.00 94.44 609 THR A CA 1
ATOM 4620 C C . THR A 1 609 ? -21.253 -12.801 24.829 1.00 94.44 609 THR A C 1
ATOM 4622 O O . THR A 1 609 ? -20.379 -11.944 24.897 1.00 94.44 609 THR A O 1
ATOM 4625 N N . LEU A 1 610 ? -22.086 -13.031 25.849 1.00 95.50 610 LEU A N 1
ATOM 4626 C CA . LEU A 1 610 ? -22.143 -12.224 27.075 1.00 95.50 610 LEU A CA 1
ATOM 4627 C C . LEU A 1 610 ? -20.852 -12.301 27.903 1.00 95.50 610 LEU A C 1
ATOM 4629 O O . LEU A 1 610 ? -20.463 -11.329 28.550 1.00 95.50 610 LEU A O 1
ATOM 4633 N N . ARG A 1 611 ? -20.178 -13.458 27.913 1.00 94.81 611 ARG A N 1
ATOM 4634 C CA . ARG A 1 611 ? -18.906 -13.618 28.639 1.00 94.81 611 ARG A CA 1
ATOM 4635 C C . ARG A 1 611 ? -17.797 -12.733 28.058 1.00 94.81 611 ARG A C 1
ATOM 4637 O O . ARG A 1 611 ? -16.933 -12.284 28.814 1.00 94.81 611 ARG A O 1
ATOM 4644 N N . GLU A 1 612 ? -17.838 -12.480 26.752 1.00 92.50 612 GLU A N 1
ATOM 4645 C CA . GLU A 1 612 ? -16.840 -11.707 25.997 1.00 92.50 612 GLU A CA 1
ATOM 4646 C C . GLU A 1 612 ? -17.275 -10.267 25.708 1.00 92.50 612 GLU A C 1
ATOM 4648 O O . GLU A 1 612 ? -16.432 -9.403 25.483 1.00 92.50 612 GLU A O 1
ATOM 4653 N N . ASN A 1 613 ? -18.577 -9.998 25.740 1.00 94.62 613 ASN A N 1
ATOM 4654 C CA . ASN A 1 613 ? -19.167 -8.690 25.533 1.00 94.62 613 ASN A CA 1
ATOM 4655 C C . ASN A 1 613 ? -20.141 -8.357 26.680 1.00 94.62 613 ASN A C 1
ATOM 4657 O O . ASN A 1 613 ? -21.247 -8.896 26.708 1.00 94.62 613 ASN A O 1
ATOM 4661 N N . PRO A 1 614 ? -19.777 -7.426 27.581 1.00 95.25 614 PRO A N 1
ATOM 4662 C CA . PRO A 1 614 ? -20.624 -7.015 28.703 1.00 95.25 614 PRO A CA 1
ATOM 4663 C C . PRO A 1 614 ? -21.934 -6.313 28.310 1.00 95.25 614 PRO A C 1
ATOM 4665 O O . PRO A 1 614 ? -22.845 -6.239 29.133 1.00 95.25 614 PRO A O 1
ATOM 4668 N N . LEU A 1 615 ? -22.022 -5.781 27.085 1.00 96.00 615 LEU A N 1
ATOM 4669 C CA . LEU A 1 615 ? -23.151 -4.986 26.586 1.00 96.00 615 LEU A CA 1
ATOM 4670 C C . LEU A 1 615 ? -23.664 -5.537 25.232 1.00 96.00 615 LEU A C 1
ATOM 4672 O O . LEU A 1 615 ? -23.551 -4.856 24.202 1.00 96.00 615 LEU A O 1
ATOM 4676 N N . PRO A 1 616 ? -24.150 -6.795 25.167 1.00 94.06 616 PRO A N 1
ATOM 4677 C CA . PRO A 1 616 ? -24.517 -7.441 23.906 1.00 94.06 616 PRO A CA 1
ATOM 4678 C C . PRO A 1 616 ? -25.680 -6.772 23.158 1.00 94.06 616 PRO A C 1
ATOM 4680 O O . PRO A 1 616 ? -25.615 -6.587 21.941 1.00 94.06 616 PRO A O 1
ATOM 4683 N N . GLY A 1 617 ? -26.716 -6.335 23.867 1.00 93.81 617 GLY A N 1
ATOM 4684 C CA . GLY A 1 617 ? -27.853 -5.614 23.307 1.00 93.81 617 GLY A CA 1
ATOM 4685 C C . GLY A 1 617 ? -27.495 -4.214 22.812 1.00 93.81 617 GLY A C 1
ATOM 4686 O O . GLY A 1 617 ? -27.960 -3.822 21.736 1.00 93.81 617 GLY A O 1
ATOM 4687 N N . ALA A 1 618 ? -26.662 -3.467 23.547 1.00 94.75 618 ALA A N 1
ATOM 4688 C CA . ALA A 1 618 ? -26.227 -2.140 23.106 1.00 94.75 618 ALA A CA 1
ATOM 4689 C C . ALA A 1 618 ? -25.248 -2.213 21.923 1.00 94.75 618 ALA A C 1
ATOM 4691 O O . ALA A 1 618 ? -25.468 -1.555 20.902 1.00 94.75 618 ALA A O 1
ATOM 4692 N N . LEU A 1 619 ? -24.198 -3.043 22.005 1.00 92.00 619 LEU A N 1
ATOM 4693 C CA . LEU A 1 619 ? -23.236 -3.178 20.905 1.00 92.00 619 LEU A CA 1
ATOM 4694 C C . LEU A 1 619 ? -23.849 -3.785 19.643 1.00 92.00 619 LEU A C 1
ATOM 4696 O O . LEU A 1 619 ? -23.433 -3.404 18.551 1.00 92.00 619 LEU A O 1
ATOM 4700 N N . GLY A 1 620 ? -24.848 -4.664 19.759 1.00 90.81 620 GLY A N 1
ATOM 4701 C CA . GLY A 1 620 ? -25.581 -5.179 18.599 1.00 90.81 620 GLY A CA 1
ATOM 4702 C C . GLY A 1 620 ? -26.211 -4.083 17.724 1.00 90.81 620 GLY A C 1
ATOM 4703 O O . GLY A 1 620 ? -26.421 -4.304 16.538 1.00 90.81 620 GLY A O 1
ATOM 4704 N N . ARG A 1 621 ? -26.465 -2.888 18.279 1.00 90.69 621 ARG A N 1
ATOM 4705 C CA . ARG A 1 621 ? -27.091 -1.752 17.577 1.00 90.69 621 ARG A CA 1
ATOM 4706 C C . ARG A 1 621 ? -26.106 -0.710 17.060 1.00 90.69 621 ARG A C 1
ATOM 4708 O O . ARG A 1 621 ? -26.356 -0.079 16.041 1.00 90.69 621 ARG A O 1
ATOM 4715 N N . ILE A 1 622 ? -25.016 -0.485 17.791 1.00 89.31 622 ILE A N 1
ATOM 4716 C CA . ILE A 1 622 ? -24.141 0.684 17.582 1.00 89.31 622 ILE A CA 1
ATOM 4717 C C . ILE A 1 622 ? -22.714 0.326 17.156 1.00 89.31 622 ILE A C 1
ATOM 4719 O O . ILE A 1 622 ? -21.914 1.215 16.867 1.00 89.31 622 ILE A O 1
ATOM 4723 N N . CYS A 1 623 ? -22.362 -0.962 17.127 1.00 85.31 623 CYS A N 1
ATOM 4724 C CA . CYS A 1 623 ? -21.044 -1.401 16.685 1.00 85.31 623 CYS A CA 1
ATOM 4725 C C . CYS A 1 623 ? -20.802 -1.043 15.210 1.00 85.31 623 CYS A C 1
ATOM 4727 O O . CYS A 1 623 ? -21.693 -1.108 14.371 1.00 85.31 623 CYS A O 1
ATOM 4729 N N . HIS A 1 624 ? -19.551 -0.737 14.873 1.00 79.94 624 HIS A N 1
ATOM 4730 C CA . HIS A 1 624 ? -19.110 -0.511 13.491 1.00 79.94 624 HIS A CA 1
ATOM 4731 C C . HIS A 1 624 ? -18.864 -1.813 12.709 1.00 79.94 624 HIS A C 1
ATOM 4733 O O . HIS A 1 624 ? -18.409 -1.779 11.568 1.00 79.94 624 HIS A O 1
ATOM 4739 N N . PHE A 1 625 ? -19.134 -2.964 13.331 1.00 82.06 625 PHE A N 1
ATOM 4740 C CA . PHE A 1 625 ? -18.986 -4.299 12.756 1.00 82.06 625 PHE A CA 1
ATOM 4741 C C . PHE A 1 625 ? -17.601 -4.549 12.143 1.00 82.06 625 PHE A C 1
ATOM 4743 O O . PHE A 1 625 ? -17.479 -5.039 11.022 1.00 82.06 625 PHE A O 1
ATOM 4750 N N . HIS A 1 626 ? -16.542 -4.263 12.912 1.00 84.12 626 HIS A N 1
ATOM 4751 C CA . HIS A 1 626 ? -15.141 -4.519 12.539 1.00 84.12 626 HIS A CA 1
ATOM 4752 C C . HIS A 1 626 ? -14.899 -5.948 12.021 1.00 84.12 626 HIS A C 1
ATOM 4754 O O . HIS A 1 626 ? -14.088 -6.169 11.126 1.00 84.12 626 HIS A O 1
ATOM 4760 N N . CYS A 1 627 ? -15.668 -6.919 12.518 1.00 86.12 627 CYS A N 1
ATOM 4761 C CA . CYS A 1 627 ? -15.658 -8.310 12.071 1.00 86.12 627 CYS A CA 1
ATOM 4762 C C . CYS A 1 627 ? -15.981 -8.516 10.579 1.00 86.12 627 CYS A C 1
ATOM 4764 O O . CYS A 1 627 ? -15.561 -9.524 10.005 1.00 86.12 627 CYS A O 1
ATOM 4766 N N . ARG A 1 628 ? -16.686 -7.576 9.936 1.00 86.25 628 ARG A N 1
ATOM 4767 C CA . ARG A 1 628 ? -16.976 -7.608 8.496 1.00 86.25 628 ARG A CA 1
ATOM 4768 C C . ARG A 1 628 ? -15.791 -7.175 7.646 1.00 86.25 628 ARG A C 1
ATOM 4770 O O . ARG A 1 628 ? -15.649 -7.677 6.542 1.00 86.25 628 ARG A O 1
ATOM 4777 N N . MET A 1 629 ? -14.918 -6.309 8.167 1.00 81.25 629 MET A N 1
ATOM 4778 C CA . MET A 1 629 ? -13.842 -5.668 7.395 1.00 81.25 629 MET A CA 1
ATOM 4779 C C . MET A 1 629 ? -12.846 -6.657 6.774 1.00 81.25 629 MET A C 1
ATOM 4781 O O . MET A 1 629 ? -12.134 -6.295 5.840 1.00 81.25 629 MET A O 1
ATOM 4785 N N . ARG A 1 630 ? -12.778 -7.885 7.306 1.00 84.25 630 ARG A N 1
ATOM 4786 C CA . ARG A 1 630 ? -11.895 -8.965 6.838 1.00 84.25 630 ARG A CA 1
ATOM 4787 C C . ARG A 1 630 ? -12.598 -10.319 6.753 1.00 84.25 630 ARG A C 1
ATOM 4789 O O . ARG A 1 630 ? -11.983 -11.372 6.933 1.00 84.25 630 ARG A O 1
ATOM 4796 N N . CYS A 1 631 ? -13.910 -10.320 6.540 1.00 90.00 631 CYS A N 1
ATOM 4797 C CA . CYS A 1 631 ? -14.640 -11.569 6.376 1.00 90.00 631 CYS A CA 1
ATOM 4798 C C . CYS A 1 631 ? -14.206 -12.252 5.067 1.00 90.00 631 CYS A C 1
ATOM 4800 O O . CYS A 1 631 ? -14.381 -11.676 4.000 1.00 90.00 631 CYS A O 1
ATOM 4802 N N . ARG A 1 632 ? -13.708 -13.503 5.113 1.00 89.00 632 ARG A N 1
ATOM 4803 C CA . ARG A 1 632 ? -13.305 -14.244 3.891 1.00 89.00 632 ARG A CA 1
ATOM 4804 C C . ARG A 1 632 ? -14.442 -14.389 2.865 1.00 89.00 632 ARG A C 1
ATOM 4806 O O . ARG A 1 632 ? -14.168 -14.618 1.694 1.00 89.00 632 ARG A O 1
ATOM 4813 N N . ARG A 1 633 ? -15.704 -14.243 3.287 1.00 91.31 633 ARG A N 1
ATOM 4814 C CA . ARG A 1 633 ? -16.878 -14.303 2.406 1.00 91.31 633 ARG A CA 1
ATOM 4815 C C . ARG A 1 633 ? -16.944 -13.147 1.397 1.00 91.31 633 ARG A C 1
ATOM 4817 O O . ARG A 1 633 ? -17.483 -13.360 0.317 1.00 91.31 633 ARG A O 1
ATOM 4824 N N . ASP A 1 634 ? -16.320 -11.999 1.683 1.00 87.75 634 ASP A N 1
ATOM 4825 C CA . ASP A 1 634 ? -16.214 -10.875 0.731 1.00 87.75 634 ASP A CA 1
ATOM 4826 C C . ASP A 1 634 ? -15.476 -11.257 -0.565 1.00 87.75 634 ASP A C 1
ATOM 4828 O O . ASP A 1 634 ? -15.666 -10.612 -1.588 1.00 87.75 634 ASP A O 1
ATOM 4832 N N . MET A 1 635 ? -14.655 -12.317 -0.553 1.00 85.00 635 MET A N 1
ATOM 4833 C CA . MET A 1 635 ? -14.001 -12.824 -1.769 1.00 85.00 635 MET A CA 1
ATOM 4834 C C . MET A 1 635 ? -14.962 -13.574 -2.705 1.00 85.00 635 MET A C 1
ATOM 4836 O O . MET A 1 635 ? -14.588 -13.887 -3.831 1.00 85.00 635 MET A O 1
ATOM 4840 N N . LEU A 1 636 ? -16.168 -13.906 -2.234 1.00 87.56 636 LEU A N 1
ATOM 4841 C CA . LEU A 1 636 ? -17.185 -14.631 -2.997 1.00 87.56 636 LEU A CA 1
ATOM 4842 C C . LEU A 1 636 ? -18.393 -13.746 -3.310 1.00 87.56 636 LEU A C 1
ATOM 4844 O O . LEU A 1 636 ? -18.822 -13.687 -4.458 1.00 87.56 636 LEU A O 1
ATOM 4848 N N . ASP A 1 637 ? -18.960 -13.091 -2.293 1.00 89.00 637 ASP A N 1
ATOM 4849 C CA . ASP A 1 637 ? -20.104 -12.190 -2.449 1.00 89.00 637 ASP A CA 1
ATOM 4850 C C . ASP A 1 637 ? -20.067 -11.004 -1.464 1.00 89.00 637 ASP A C 1
ATOM 4852 O O . ASP A 1 637 ? -19.515 -9.955 -1.776 1.00 89.00 637 ASP A O 1
ATOM 4856 N N . GLU A 1 638 ? -20.651 -11.147 -0.278 1.00 91.62 638 GLU A N 1
ATOM 4857 C CA . GLU A 1 638 ? -20.770 -10.123 0.756 1.00 91.62 638 GLU A CA 1
ATOM 4858 C C . GLU A 1 638 ? -20.434 -10.730 2.121 1.00 91.62 638 GLU A C 1
ATOM 4860 O O . GLU A 1 638 ? -20.757 -11.883 2.407 1.00 91.62 638 GLU A O 1
ATOM 4865 N N . SER A 1 639 ? -19.853 -9.936 3.014 1.00 92.31 639 SER A N 1
ATOM 4866 C CA . SER A 1 639 ? -19.535 -10.341 4.381 1.00 92.31 639 SER A CA 1
ATOM 4867 C C . SER A 1 639 ? -20.750 -10.937 5.101 1.00 92.31 639 SER A C 1
ATOM 4869 O O . SER A 1 639 ? -21.899 -10.640 4.775 1.00 92.31 639 SER A O 1
ATOM 4871 N N . VAL A 1 640 ? -20.508 -11.787 6.097 1.00 93.25 640 VAL A N 1
ATOM 4872 C CA . VAL A 1 640 ? -21.587 -12.236 6.988 1.00 93.25 640 VAL A CA 1
ATOM 4873 C C . VAL A 1 640 ? -21.975 -11.076 7.904 1.00 93.25 640 VAL A C 1
ATOM 4875 O O . VAL A 1 640 ? -21.100 -10.443 8.490 1.00 93.25 640 VAL A O 1
ATOM 4878 N N . SER A 1 641 ? -23.266 -10.808 8.078 1.00 91.19 641 SER A N 1
ATOM 4879 C CA . SER A 1 641 ? -23.770 -9.761 8.973 1.00 91.19 641 SER A CA 1
ATOM 4880 C C . SER A 1 641 ? -23.786 -10.229 10.433 1.00 91.19 641 SER A C 1
ATOM 4882 O O . SER A 1 641 ? -24.830 -10.396 11.067 1.00 91.19 641 SER A O 1
ATOM 4884 N N . GLN A 1 642 ? -22.598 -10.476 10.996 1.00 88.06 642 GLN A N 1
ATOM 4885 C CA . GLN A 1 642 ? -22.495 -11.050 12.345 1.00 88.06 642 GLN A CA 1
ATOM 4886 C C . GLN A 1 642 ? -23.046 -10.105 13.427 1.00 88.06 642 GLN A C 1
ATOM 4888 O O . GLN A 1 642 ? -23.510 -10.553 14.469 1.00 88.06 642 GLN A O 1
ATOM 4893 N N . GLY A 1 643 ? -23.038 -8.798 13.156 1.00 83.12 643 GLY A N 1
ATOM 4894 C CA . GLY A 1 643 ? -23.608 -7.764 14.014 1.00 83.12 643 GLY A CA 1
ATOM 4895 C C . GLY A 1 643 ? -25.108 -7.891 14.265 1.00 83.12 643 GLY A C 1
ATOM 4896 O O . GLY A 1 643 ? -25.546 -7.844 15.412 1.00 83.12 643 GLY A O 1
ATOM 4897 N N . GLU A 1 644 ? -25.881 -8.113 13.203 1.00 89.94 644 GLU A N 1
ATOM 4898 C CA . GLU A 1 644 ? -27.332 -8.303 13.298 1.00 89.94 644 GLU A CA 1
ATOM 4899 C C . GLU A 1 644 ? -27.680 -9.625 13.984 1.00 89.94 644 GLU A C 1
ATOM 4901 O O . GLU A 1 644 ? -28.618 -9.695 14.777 1.00 89.94 644 GLU A O 1
ATOM 4906 N N . ILE A 1 645 ? -26.873 -10.668 13.762 1.00 93.00 645 ILE A N 1
ATOM 4907 C CA . ILE A 1 645 ? -27.012 -11.933 14.490 1.00 93.00 645 ILE A CA 1
ATOM 4908 C C . ILE A 1 645 ? -26.748 -11.720 15.983 1.00 93.00 645 ILE A C 1
ATOM 4910 O O . ILE A 1 645 ? -27.524 -12.166 16.824 1.00 93.00 645 ILE A O 1
ATOM 4914 N N . HIS A 1 646 ? -25.681 -11.001 16.322 1.00 89.56 646 HIS A N 1
ATOM 4915 C CA . HIS A 1 646 ? -25.351 -10.658 17.700 1.00 89.56 646 HIS A CA 1
ATOM 4916 C C . HIS A 1 646 ? -26.483 -9.870 18.383 1.00 89.56 646 HIS A C 1
ATOM 4918 O O . HIS A 1 646 ? -26.873 -10.208 19.503 1.00 89.56 646 HIS A O 1
ATOM 4924 N N . ARG A 1 647 ? -27.079 -8.890 17.693 1.00 92.06 647 ARG A N 1
ATOM 4925 C CA . ARG A 1 647 ? -28.279 -8.196 18.176 1.00 92.06 647 ARG A CA 1
ATOM 4926 C C . ARG A 1 647 ? -29.455 -9.152 18.375 1.00 92.06 647 ARG A C 1
ATOM 4928 O O . ARG A 1 647 ? -30.099 -9.109 19.422 1.00 92.06 647 ARG A O 1
ATOM 4935 N N . TYR A 1 648 ? -29.720 -10.016 17.396 1.00 95.38 648 TYR A N 1
ATOM 4936 C CA . TYR A 1 648 ? -30.797 -11.002 17.454 1.00 95.38 648 TYR A CA 1
ATOM 4937 C C . TYR A 1 648 ? -30.678 -11.910 18.685 1.00 95.38 648 TYR A C 1
ATOM 4939 O O . TYR A 1 648 ? -31.684 -12.145 19.359 1.00 95.38 648 TYR A O 1
ATOM 4947 N N . LEU A 1 649 ? -29.465 -12.373 19.018 1.00 95.81 649 LEU A N 1
ATOM 4948 C CA . LEU A 1 649 ? -29.222 -13.180 20.218 1.00 95.81 649 LEU A CA 1
ATOM 4949 C C . LEU A 1 649 ? -29.661 -12.435 21.487 1.00 95.81 649 LEU A C 1
ATOM 4951 O O . LEU A 1 649 ? -30.404 -12.989 22.297 1.00 95.81 649 LEU A O 1
ATOM 4955 N N . ALA A 1 650 ? -29.248 -11.174 21.646 1.00 94.94 650 ALA A N 1
ATOM 4956 C CA . ALA A 1 650 ? -29.594 -10.373 22.819 1.00 94.94 650 ALA A CA 1
ATOM 4957 C C . ALA A 1 650 ? -31.097 -10.066 22.898 1.00 94.94 650 ALA A C 1
ATOM 4959 O O . ALA A 1 650 ? -31.736 -10.344 23.916 1.00 94.94 650 ALA A O 1
ATOM 4960 N N . ASP A 1 651 ? -31.680 -9.554 21.811 1.00 94.81 651 ASP A N 1
ATOM 4961 C CA . ASP A 1 651 ? -33.089 -9.159 21.765 1.00 94.81 651 ASP A CA 1
ATOM 4962 C C . ASP A 1 651 ? -34.016 -10.359 22.015 1.00 94.81 651 ASP A C 1
ATOM 4964 O O . ASP A 1 651 ? -34.997 -10.249 22.755 1.00 94.81 651 ASP A O 1
ATOM 4968 N N . THR A 1 652 ? -33.693 -11.524 21.447 1.00 95.50 652 THR A N 1
ATOM 4969 C CA . THR A 1 652 ? -34.484 -12.750 21.624 1.00 95.50 652 THR A CA 1
ATOM 4970 C C . THR A 1 652 ? -34.419 -13.247 23.061 1.00 95.50 652 THR A C 1
ATOM 4972 O O . THR A 1 652 ? -35.461 -13.504 23.668 1.00 95.50 652 THR A O 1
ATOM 4975 N N . MET A 1 653 ? -33.222 -13.302 23.650 1.00 96.31 653 MET A N 1
ATOM 4976 C CA . MET A 1 653 ? -33.060 -13.716 25.044 1.00 96.31 653 MET A CA 1
ATOM 4977 C C . MET A 1 653 ? -33.810 -12.791 26.000 1.00 96.31 653 MET A C 1
ATOM 4979 O O . MET A 1 653 ? -34.510 -13.282 26.886 1.00 96.31 653 MET A O 1
ATOM 4983 N N . TYR A 1 654 ? -33.754 -11.475 25.768 1.00 95.00 654 TYR A N 1
ATOM 4984 C CA . TYR A 1 654 ? -34.471 -10.487 26.575 1.00 95.00 654 TYR A CA 1
ATOM 4985 C C . TYR A 1 654 ? -35.987 -10.594 26.462 1.00 95.00 654 TYR A C 1
ATOM 4987 O O . TYR A 1 654 ? -36.663 -10.432 27.479 1.00 95.00 654 TYR A O 1
ATOM 4995 N N . LYS A 1 655 ? -36.516 -10.863 25.263 1.00 94.50 655 LYS A N 1
ATOM 4996 C CA . LYS A 1 655 ? -37.953 -11.082 25.041 1.00 94.50 655 LYS A CA 1
ATOM 4997 C C . LYS A 1 655 ? -38.437 -12.365 25.715 1.00 94.50 655 LYS A C 1
ATOM 4999 O O . LYS A 1 655 ? -39.517 -12.377 26.295 1.00 94.50 655 LYS A O 1
ATOM 5004 N N . MET A 1 656 ? -37.630 -13.426 25.679 1.00 94.94 656 MET A N 1
ATOM 5005 C CA . MET A 1 656 ? -37.952 -14.708 26.314 1.00 94.94 656 MET A CA 1
ATOM 5006 C C . MET A 1 656 ? -37.771 -14.692 27.842 1.00 94.94 656 MET A C 1
ATOM 5008 O O . MET A 1 656 ? -38.209 -15.623 28.516 1.00 94.94 656 MET A O 1
ATOM 5012 N N . GLY A 1 657 ? -37.096 -13.679 28.400 1.00 94.88 657 GLY A N 1
ATOM 5013 C CA . GLY A 1 657 ? -36.787 -13.591 29.831 1.00 94.88 657 GLY A CA 1
ATOM 5014 C C . GLY A 1 657 ? -35.768 -14.631 30.316 1.00 94.88 657 GLY A C 1
ATOM 5015 O O . GLY A 1 657 ? -35.589 -14.800 31.528 1.00 94.88 657 GLY A O 1
ATOM 5016 N N . ARG A 1 658 ? -35.122 -15.349 29.386 1.00 95.31 658 ARG A N 1
ATOM 5017 C CA . ARG A 1 658 ? -34.185 -16.446 29.674 1.00 95.31 658 ARG A CA 1
ATOM 5018 C C . ARG A 1 658 ? -32.768 -15.964 29.955 1.00 95.31 658 ARG A C 1
ATOM 5020 O O . ARG A 1 658 ? -31.960 -16.728 30.464 1.00 95.31 658 ARG A O 1
ATOM 5027 N N . GLU A 1 659 ? -32.461 -14.688 29.735 1.00 95.12 659 GLU A N 1
ATOM 5028 C CA . GLU A 1 659 ? -31.179 -14.100 30.136 1.00 95.12 659 GLU A CA 1
ATOM 5029 C C . GLU A 1 659 ? -30.950 -14.189 31.654 1.00 95.12 659 GLU A C 1
ATOM 5031 O O . GLU A 1 659 ? -29.813 -14.263 32.114 1.00 95.12 659 GLU A O 1
ATOM 5036 N N . LYS A 1 660 ? -32.033 -14.217 32.446 1.00 94.69 660 LYS A N 1
ATOM 5037 C CA . LYS A 1 660 ? -31.974 -14.238 33.915 1.00 94.69 660 LYS A CA 1
ATOM 5038 C C . LYS A 1 660 ? -31.267 -15.479 34.460 1.00 94.69 660 LYS A C 1
ATOM 5040 O O . LYS A 1 660 ? -30.552 -15.367 35.455 1.00 94.69 660 LYS A O 1
ATOM 5045 N N . SER A 1 661 ? -31.453 -16.647 33.836 1.00 95.69 661 SER A N 1
ATOM 5046 C CA . SER A 1 661 ? -30.788 -17.885 34.267 1.00 95.69 661 SER A CA 1
ATOM 5047 C C . SER A 1 661 ? -29.274 -17.779 34.076 1.00 95.69 661 SER A C 1
ATOM 5049 O O . SER A 1 661 ? -28.513 -18.082 34.995 1.00 95.69 661 SER A O 1
ATOM 5051 N N . ILE A 1 662 ? -28.847 -17.246 32.930 1.00 95.94 662 ILE A N 1
ATOM 5052 C CA . ILE A 1 662 ? -27.442 -17.017 32.587 1.00 95.94 662 ILE A CA 1
ATOM 5053 C C . ILE A 1 662 ? -26.835 -15.942 33.497 1.00 95.94 662 ILE A C 1
ATOM 5055 O O . ILE A 1 662 ? -25.748 -16.135 34.034 1.00 95.94 662 ILE A O 1
ATOM 5059 N N . TYR A 1 663 ? -27.547 -14.846 33.767 1.00 96.44 663 TYR A N 1
ATOM 5060 C CA . TYR A 1 663 ? -27.083 -13.810 34.697 1.00 96.44 663 TYR A CA 1
ATOM 5061 C C . TYR A 1 663 ? -26.853 -14.371 36.105 1.00 96.44 663 TYR A C 1
ATOM 5063 O O . TYR A 1 663 ? -25.797 -14.149 36.696 1.00 96.44 663 TYR A O 1
ATOM 5071 N N . ASN A 1 664 ? -27.804 -15.154 36.625 1.00 96.25 664 ASN A N 1
ATOM 5072 C CA . ASN A 1 664 ? -27.669 -15.807 37.929 1.00 96.25 664 ASN A CA 1
ATOM 5073 C C . ASN A 1 664 ? -26.503 -16.801 37.959 1.00 96.25 664 ASN A C 1
ATOM 5075 O O . ASN A 1 664 ? -25.810 -16.903 38.970 1.00 96.25 664 ASN A O 1
ATOM 5079 N N . LYS A 1 665 ? -26.268 -17.515 36.856 1.00 95.69 665 LYS A N 1
ATOM 5080 C CA . LYS A 1 665 ? -25.114 -18.403 36.698 1.00 95.69 665 LYS A CA 1
ATOM 5081 C C . LYS A 1 665 ? -23.800 -17.621 36.777 1.00 95.69 665 LYS A C 1
ATOM 5083 O O . LYS A 1 665 ? -22.962 -17.951 37.607 1.00 95.69 665 LYS A O 1
ATOM 5088 N N . LEU A 1 666 ? -23.656 -16.532 36.018 1.00 95.44 666 LEU A N 1
ATOM 5089 C CA . LEU A 1 666 ? -22.457 -15.682 36.045 1.00 95.44 666 LEU A CA 1
ATOM 5090 C C . LEU A 1 666 ? -22.201 -15.048 37.424 1.00 95.44 666 LEU A C 1
ATOM 5092 O O . LEU A 1 666 ? -21.046 -14.877 37.803 1.00 95.44 666 LEU A O 1
ATOM 5096 N N . ILE A 1 667 ? -23.257 -14.722 38.182 1.00 96.00 667 ILE A N 1
ATOM 5097 C CA . ILE A 1 667 ? -23.144 -14.234 39.568 1.00 96.00 667 ILE A CA 1
ATOM 5098 C C . ILE A 1 667 ? -22.609 -15.332 40.502 1.00 96.00 667 ILE A C 1
ATOM 5100 O O . ILE A 1 667 ? -21.778 -15.046 41.361 1.00 96.00 667 ILE A O 1
ATOM 5104 N N . LYS A 1 668 ? -23.058 -16.583 40.339 1.00 95.38 668 LYS A N 1
ATOM 5105 C CA . LYS A 1 668 ? -22.572 -17.728 41.133 1.00 95.38 668 LYS A CA 1
ATOM 5106 C C . LYS A 1 668 ? -21.135 -18.124 40.787 1.00 95.38 668 LYS A C 1
ATOM 5108 O O . LYS A 1 668 ? -20.423 -18.614 41.650 1.00 95.38 668 LYS A O 1
ATOM 5113 N N . GLU A 1 669 ? -20.718 -17.901 39.544 1.00 94.88 669 GLU A N 1
ATOM 5114 C CA . GLU A 1 669 ? -19.370 -18.204 39.042 1.00 94.88 669 GLU A CA 1
ATOM 5115 C C . GLU A 1 669 ? -18.325 -17.121 39.359 1.00 94.88 669 GLU A C 1
ATOM 5117 O O . GLU A 1 669 ? -17.181 -17.224 38.911 1.00 94.88 669 GLU A O 1
ATOM 5122 N N . LYS A 1 670 ? -18.688 -16.062 40.093 1.00 95.12 670 LYS A N 1
ATOM 5123 C CA . LYS A 1 670 ? -17.710 -15.067 40.544 1.00 95.12 670 LYS A CA 1
ATOM 5124 C C . LYS A 1 670 ? -16.581 -15.754 41.313 1.00 95.12 670 LYS A C 1
ATOM 5126 O O . LYS A 1 670 ? -16.830 -16.617 42.154 1.00 95.12 670 LYS A O 1
ATOM 5131 N N . LEU A 1 671 ? -15.347 -15.323 41.071 1.00 94.88 671 LEU A N 1
ATOM 5132 C CA . LEU A 1 671 ? -14.225 -15.766 41.887 1.00 94.88 671 LEU A CA 1
ATOM 5133 C C . LEU A 1 671 ? -14.390 -15.275 43.338 1.00 94.88 671 LEU A C 1
ATOM 5135 O O . LEU A 1 671 ? -15.032 -14.241 43.568 1.00 94.88 671 LEU A O 1
ATOM 5139 N N . PRO A 1 672 ? -13.812 -15.995 44.320 1.00 91.62 672 PRO A N 1
ATOM 5140 C CA . PRO A 1 672 ? -13.841 -15.580 45.717 1.00 91.62 672 PRO A CA 1
ATOM 5141 C C . PRO A 1 672 ? -13.311 -14.149 45.910 1.00 91.62 672 PRO A C 1
ATOM 5143 O O . PRO A 1 672 ? -12.414 -13.739 45.165 1.00 91.62 672 PRO A O 1
ATOM 5146 N N . PRO A 1 673 ? -13.821 -13.394 46.905 1.00 90.81 673 PRO A N 1
ATOM 5147 C CA . PRO A 1 673 ? -13.374 -12.030 47.165 1.00 90.81 673 PRO A CA 1
ATOM 5148 C C . PRO A 1 673 ? -11.853 -11.940 47.327 1.00 90.81 673 PRO A C 1
ATOM 5150 O O . PRO A 1 673 ? -11.276 -12.596 48.190 1.00 90.81 673 PRO A O 1
ATOM 5153 N N . GLY A 1 674 ? -11.209 -11.109 46.506 1.00 80.88 674 GLY A N 1
ATOM 5154 C CA . GLY A 1 674 ? -9.761 -10.877 46.570 1.00 80.88 674 GLY A CA 1
ATOM 5155 C C . GLY A 1 674 ? -9.345 -9.841 47.620 1.00 80.88 674 GLY A C 1
ATOM 5156 O O . GLY A 1 674 ? -8.154 -9.638 47.835 1.00 80.88 674 GLY A O 1
ATOM 5157 N N . GLY A 1 675 ? -10.312 -9.147 48.235 1.00 88.62 675 GLY A N 1
ATOM 5158 C CA . GLY A 1 675 ? -10.084 -8.065 49.204 1.00 88.62 675 GLY A CA 1
ATOM 5159 C C . GLY A 1 675 ? -9.504 -6.777 48.607 1.00 88.62 675 GLY A C 1
ATOM 5160 O O . GLY A 1 675 ? -9.160 -5.868 49.357 1.00 88.62 675 GLY A O 1
ATOM 5161 N N . LYS A 1 676 ? -9.374 -6.694 47.276 1.00 95.62 676 LYS A N 1
ATOM 5162 C CA . LYS A 1 676 ? -8.807 -5.543 46.566 1.00 95.62 676 LYS A CA 1
ATOM 5163 C C . LYS A 1 676 ? -9.887 -4.560 46.141 1.00 95.62 676 LYS A C 1
ATOM 5165 O O . LYS A 1 676 ? -10.916 -4.968 45.596 1.00 95.62 676 LYS A O 1
ATOM 5170 N N . LYS A 1 677 ? -9.628 -3.272 46.360 1.00 97.69 677 LYS A N 1
ATOM 5171 C CA . LYS A 1 677 ? -10.519 -2.153 46.040 1.00 97.69 677 LYS A CA 1
ATOM 5172 C C . LYS A 1 677 ? -10.050 -1.437 44.784 1.00 97.69 677 LYS A C 1
ATOM 5174 O O . LYS A 1 677 ? -8.931 -0.926 44.733 1.00 97.69 677 LYS A O 1
ATOM 5179 N N . ILE A 1 678 ? -10.923 -1.370 43.788 1.00 98.25 678 ILE A N 1
ATOM 5180 C CA . ILE A 1 678 ? -10.641 -0.743 42.498 1.00 98.25 678 ILE A CA 1
ATOM 5181 C C . ILE A 1 678 ? -11.634 0.390 42.267 1.00 98.25 678 ILE A C 1
ATOM 5183 O O . ILE A 1 678 ? -12.851 0.186 42.293 1.00 98.25 678 ILE A O 1
ATOM 5187 N N . SER A 1 679 ? -11.100 1.577 41.998 1.00 98.44 679 SER A N 1
ATOM 5188 C CA . SER A 1 679 ? -11.890 2.747 41.620 1.00 98.44 679 SER A CA 1
ATOM 5189 C C . SER A 1 679 ? -11.799 2.986 40.117 1.00 98.44 679 SER A C 1
ATOM 5191 O O . SER A 1 679 ? -10.710 3.019 39.556 1.00 98.44 679 SER A O 1
ATOM 5193 N N . ILE A 1 680 ? -12.933 3.170 39.451 1.00 98.44 680 ILE A N 1
ATOM 5194 C CA . ILE A 1 680 ? -13.010 3.453 38.013 1.00 98.44 680 ILE A CA 1
ATOM 5195 C C . ILE A 1 680 ? -13.612 4.843 37.842 1.00 98.44 680 ILE A C 1
ATOM 5197 O O . ILE A 1 680 ? -14.701 5.091 38.348 1.00 98.44 680 ILE A O 1
ATOM 5201 N N . VAL A 1 681 ? -12.938 5.747 37.136 1.00 97.50 681 VAL A N 1
ATOM 5202 C CA . VAL A 1 681 ? -13.456 7.093 36.846 1.00 97.50 681 VAL A CA 1
ATOM 5203 C C . VAL A 1 681 ? -13.944 7.146 35.402 1.00 97.50 681 VAL A C 1
ATOM 5205 O O . VAL A 1 681 ? -13.146 7.065 34.470 1.00 97.50 681 VAL A O 1
ATOM 5208 N N . GLY A 1 682 ? -15.258 7.282 35.237 1.00 96.50 682 GLY A N 1
ATOM 5209 C CA . GLY A 1 682 ? -15.993 7.220 33.975 1.00 96.50 682 GLY A CA 1
ATOM 5210 C C . GLY A 1 682 ? -16.849 5.954 33.879 1.00 96.50 682 GLY A C 1
ATOM 5211 O O . GLY A 1 682 ? -16.333 4.842 33.838 1.00 96.50 682 GLY A O 1
ATOM 5212 N N . ALA A 1 683 ? -18.168 6.115 33.781 1.00 96.75 683 ALA A N 1
ATOM 5213 C CA . ALA A 1 683 ? -19.164 5.053 33.627 1.00 96.75 683 ALA A CA 1
ATOM 5214 C C . ALA A 1 683 ? -19.652 4.913 32.169 1.00 96.75 683 ALA A C 1
ATOM 5216 O O . ALA A 1 683 ? -20.814 4.584 31.915 1.00 96.75 683 ALA A O 1
ATOM 5217 N N . GLY A 1 684 ? -18.771 5.175 31.199 1.00 96.00 684 GLY A N 1
ATOM 5218 C CA . GLY A 1 684 ? -18.995 4.902 29.774 1.00 96.00 684 GLY A CA 1
ATOM 5219 C C . GLY A 1 684 ? -18.746 3.434 29.384 1.00 96.00 684 GLY A C 1
ATOM 5220 O O . GLY A 1 684 ? -18.556 2.590 30.261 1.00 96.00 684 GLY A O 1
ATOM 5221 N N . PRO A 1 685 ? -18.696 3.108 28.075 1.00 96.50 685 PRO A N 1
ATOM 5222 C CA . PRO A 1 685 ? -18.455 1.744 27.585 1.00 96.50 685 PRO A CA 1
ATOM 5223 C C . PRO A 1 685 ? -17.240 1.053 28.220 1.00 96.50 685 PRO A C 1
ATOM 5225 O O . PRO A 1 685 ? -17.341 -0.092 28.665 1.00 96.50 685 PRO A O 1
ATOM 5228 N N . ALA A 1 686 ? -16.105 1.759 28.294 1.00 97.12 686 ALA A N 1
ATOM 5229 C CA . ALA A 1 686 ? -14.870 1.236 28.871 1.00 97.12 686 ALA A CA 1
ATOM 5230 C C . ALA A 1 686 ? -15.027 0.934 30.370 1.00 97.12 686 ALA A C 1
ATOM 5232 O O . ALA A 1 686 ? -14.794 -0.195 30.799 1.00 97.12 686 ALA A O 1
ATOM 5233 N N . GLY A 1 687 ? -15.499 1.906 31.156 1.00 97.75 687 GLY A N 1
ATOM 5234 C CA . GLY A 1 687 ? -15.663 1.739 32.601 1.00 97.75 687 GLY A CA 1
ATOM 5235 C C . GLY A 1 687 ? -16.699 0.683 32.985 1.00 97.75 687 GLY A C 1
ATOM 5236 O O . GLY A 1 687 ? -16.444 -0.127 33.875 1.00 97.75 687 GLY A O 1
ATOM 5237 N N . LEU A 1 688 ? -17.829 0.616 32.270 1.00 98.31 688 LEU A N 1
ATOM 5238 C CA . LEU A 1 688 ? -18.841 -0.432 32.458 1.00 98.31 688 LEU A CA 1
ATOM 5239 C C . LEU A 1 688 ? -18.273 -1.829 32.189 1.00 98.31 688 LEU A C 1
ATOM 5241 O O . LEU A 1 688 ? -18.538 -2.767 32.942 1.00 98.31 688 LEU A O 1
ATOM 5245 N N . SER A 1 689 ? -17.459 -1.965 31.143 1.00 97.94 689 SER A N 1
ATOM 5246 C CA . SER A 1 689 ? -16.855 -3.248 30.780 1.00 97.94 689 SER A CA 1
ATOM 5247 C C . SER A 1 689 ? -15.776 -3.677 31.768 1.00 97.94 689 SER A C 1
ATOM 5249 O O . SER A 1 689 ? -15.759 -4.831 32.196 1.00 97.94 689 SER A O 1
ATOM 5251 N N . ALA A 1 690 ? -14.929 -2.743 32.207 1.00 98.12 690 ALA A N 1
ATOM 5252 C CA . ALA A 1 690 ? -13.955 -3.009 33.260 1.00 98.12 690 ALA A CA 1
ATOM 5253 C C . ALA A 1 690 ? -14.656 -3.431 34.561 1.00 98.12 690 ALA A C 1
ATOM 5255 O O . ALA A 1 690 ? -14.289 -4.436 35.172 1.00 98.12 690 ALA A O 1
ATOM 5256 N N . ALA A 1 691 ? -15.737 -2.739 34.939 1.00 98.38 691 ALA A N 1
ATOM 5257 C CA . ALA A 1 691 ? -16.529 -3.096 36.110 1.00 98.38 691 ALA A CA 1
ATOM 5258 C C . ALA A 1 691 ? -17.139 -4.501 36.009 1.00 98.38 691 ALA A C 1
ATOM 5260 O O . ALA A 1 691 ? -17.138 -5.234 37.001 1.00 98.38 691 ALA A O 1
ATOM 5261 N N . PHE A 1 692 ? -17.612 -4.902 34.825 1.00 98.31 692 PHE A N 1
ATOM 5262 C CA . PHE A 1 692 ? -18.147 -6.241 34.582 1.00 98.31 692 PHE A CA 1
ATOM 5263 C C . PHE A 1 692 ? -17.117 -7.344 34.862 1.00 98.31 692 PHE A C 1
ATOM 5265 O O . PHE A 1 692 ? -17.396 -8.250 35.651 1.00 98.31 692 PHE A O 1
ATOM 5272 N N . TRP A 1 693 ? -15.930 -7.286 34.250 1.00 97.56 693 TRP A N 1
ATOM 5273 C CA . TRP A 1 693 ? -14.934 -8.348 34.427 1.00 97.56 693 TRP A CA 1
ATOM 5274 C C . TRP A 1 693 ? -14.283 -8.317 35.810 1.00 97.56 693 TRP A C 1
ATOM 5276 O O . TRP A 1 693 ? -14.174 -9.365 36.445 1.00 97.56 693 TRP A O 1
ATOM 5286 N N . LEU A 1 694 ? -13.916 -7.138 36.321 1.00 97.81 694 LEU A N 1
ATOM 5287 C CA . LEU A 1 694 ? -13.266 -7.015 37.631 1.00 97.81 694 LEU A CA 1
ATOM 5288 C C . LEU A 1 694 ? -14.186 -7.451 38.779 1.00 97.81 694 LEU A C 1
ATOM 5290 O O . LEU A 1 694 ? -13.732 -8.129 39.700 1.00 97.81 694 LEU A O 1
ATOM 5294 N N . SER A 1 695 ? -15.492 -7.168 38.691 1.00 97.38 695 SER A N 1
ATOM 5295 C CA . SER A 1 695 ? -16.461 -7.677 39.675 1.00 97.38 695 SER A CA 1
ATOM 5296 C C . SER A 1 695 ? -16.540 -9.205 39.647 1.00 97.38 695 SER A C 1
ATOM 5298 O O . SER A 1 695 ? -16.662 -9.843 40.694 1.00 97.38 695 SER A O 1
ATOM 5300 N N . ARG A 1 696 ? -16.443 -9.822 38.460 1.00 96.94 696 ARG A N 1
ATOM 5301 C CA . ARG A 1 696 ? -16.439 -11.288 38.307 1.00 96.94 696 ARG A CA 1
ATOM 5302 C C . ARG A 1 696 ? -15.161 -11.948 38.822 1.00 96.94 696 ARG A C 1
ATOM 5304 O O . ARG A 1 696 ? -15.215 -13.095 39.252 1.00 96.94 696 ARG A O 1
ATOM 5311 N N . LEU A 1 697 ? -14.048 -11.220 38.844 1.00 96.69 697 LEU A N 1
ATOM 5312 C CA . LEU A 1 697 ? -12.775 -11.652 39.434 1.00 96.69 697 LEU A CA 1
ATOM 5313 C C . LEU A 1 697 ? -12.732 -11.547 40.968 1.00 96.69 697 LEU A C 1
ATOM 5315 O O . LEU A 1 697 ? -11.715 -11.884 41.576 1.00 96.69 697 LEU A O 1
ATOM 5319 N N . GLY A 1 698 ? -13.825 -11.103 41.594 1.00 95.75 698 GLY A N 1
ATOM 5320 C CA . GLY A 1 698 ? -13.935 -11.000 43.048 1.00 95.75 698 GLY A CA 1
ATOM 5321 C C . GLY A 1 698 ? -13.360 -9.706 43.630 1.00 95.75 698 GLY A C 1
ATOM 5322 O O . GLY A 1 698 ? -13.139 -9.641 44.838 1.00 95.75 698 GLY A O 1
ATOM 5323 N N . HIS A 1 699 ? -13.106 -8.681 42.810 1.00 96.94 699 HIS A N 1
ATOM 5324 C CA . HIS A 1 699 ? -12.663 -7.367 43.295 1.00 96.94 699 HIS A CA 1
ATOM 5325 C C . HIS A 1 699 ? -13.838 -6.506 43.765 1.00 96.94 699 HIS A C 1
ATOM 5327 O O . HIS A 1 699 ? -14.954 -6.612 43.250 1.00 96.94 699 HIS A O 1
ATOM 5333 N N . GLU A 1 700 ? -13.580 -5.614 44.720 1.00 97.62 700 GLU A N 1
ATOM 5334 C CA . GLU A 1 700 ? -14.524 -4.571 45.119 1.00 97.62 700 GLU A CA 1
ATOM 5335 C C . GLU A 1 700 ? -14.406 -3.383 44.163 1.00 97.62 700 GLU A C 1
ATOM 5337 O O . GLU A 1 700 ? -13.447 -2.614 44.227 1.00 97.62 700 GLU A O 1
ATOM 5342 N N . VAL A 1 701 ? -15.384 -3.228 43.269 1.00 98.25 701 VAL A N 1
ATOM 5343 C CA . VAL A 1 701 ? -15.353 -2.201 42.221 1.00 98.25 701 VAL A CA 1
ATOM 5344 C C . VAL A 1 701 ? -16.308 -1.057 42.540 1.00 98.25 701 VAL A C 1
ATOM 5346 O O . VAL A 1 701 ? -17.504 -1.277 42.754 1.00 98.25 701 VAL A O 1
ATOM 5349 N N . THR A 1 702 ? -15.791 0.172 42.506 1.00 98.56 702 THR A N 1
ATOM 5350 C CA . THR A 1 702 ? -16.588 1.404 42.584 1.00 98.56 702 THR A CA 1
ATOM 5351 C C . THR A 1 702 ? -16.351 2.261 41.345 1.00 98.56 702 THR A C 1
ATOM 5353 O O . THR A 1 702 ? -15.213 2.584 41.020 1.00 98.56 702 THR A O 1
ATOM 5356 N N . VAL A 1 703 ? -17.424 2.626 40.648 1.00 98.44 703 VAL A N 1
ATOM 5357 C CA . VAL A 1 703 ? -17.402 3.449 39.436 1.00 98.44 703 VAL A CA 1
ATOM 5358 C C . VAL A 1 703 ? -17.917 4.846 39.767 1.00 98.44 703 VAL A C 1
ATOM 5360 O O . VAL A 1 703 ? -19.039 4.994 40.247 1.00 98.44 703 VAL A O 1
ATOM 5363 N N . TYR A 1 704 ? -17.106 5.859 39.491 1.00 97.75 704 TYR A N 1
ATOM 5364 C CA . TYR A 1 704 ? -17.416 7.272 39.672 1.00 97.75 704 TYR A CA 1
ATOM 5365 C C . TYR A 1 704 ? -17.758 7.893 38.323 1.00 97.75 704 TYR A C 1
ATOM 5367 O O . TYR A 1 704 ? -17.033 7.683 37.350 1.00 97.75 704 TYR A O 1
ATOM 5375 N N . ASP A 1 705 ? -18.828 8.675 38.255 1.00 96.19 705 ASP A N 1
ATOM 5376 C CA . ASP A 1 705 ? -19.169 9.442 37.058 1.00 96.19 705 ASP A CA 1
ATOM 5377 C C . ASP A 1 705 ? -19.640 10.851 37.430 1.00 96.19 705 ASP A C 1
ATOM 5379 O O . ASP A 1 705 ? -20.242 11.066 38.486 1.00 96.19 705 ASP A O 1
ATOM 5383 N N . ALA A 1 706 ? -19.348 11.812 36.555 1.00 93.62 706 ALA A N 1
ATOM 5384 C CA . ALA A 1 706 ? -19.773 13.194 36.721 1.00 93.62 706 ALA A CA 1
ATOM 5385 C C . ALA A 1 706 ? -21.277 13.368 36.468 1.00 93.62 706 ALA A C 1
ATOM 5387 O O . ALA A 1 706 ? -21.859 14.337 36.947 1.00 93.62 706 ALA A O 1
ATOM 5388 N N . GLU A 1 707 ? -21.889 12.452 35.721 1.00 93.31 707 GLU A N 1
ATOM 5389 C CA . GLU A 1 707 ? -23.302 12.471 35.370 1.00 93.31 707 GLU A CA 1
ATOM 5390 C C . GLU A 1 707 ? -24.159 11.709 36.388 1.00 93.31 707 GLU A C 1
ATOM 5392 O O . GLU A 1 707 ? -23.671 10.911 37.191 1.00 93.31 707 GLU A O 1
ATOM 5397 N N . GLN A 1 708 ? -25.471 11.944 36.324 1.00 93.19 708 GLN A N 1
ATOM 5398 C CA . GLN A 1 708 ? -26.475 11.359 37.221 1.00 93.19 708 GLN A CA 1
ATOM 5399 C C . GLN A 1 708 ? -26.774 9.870 36.961 1.00 93.19 708 GLN A C 1
ATOM 5401 O O . GLN A 1 708 ? -27.329 9.195 37.826 1.00 93.19 708 GLN A O 1
ATOM 5406 N N . GLU A 1 709 ? -26.419 9.349 35.781 1.00 94.38 709 GLU A N 1
ATOM 5407 C CA . GLU A 1 709 ? -26.616 7.947 35.399 1.00 94.38 709 GLU A CA 1
ATOM 5408 C C . GLU A 1 709 ? -25.450 7.419 34.548 1.00 94.38 709 GLU A C 1
ATOM 5410 O O . GLU A 1 709 ? -24.868 8.134 33.730 1.00 94.38 709 GLU A O 1
ATOM 5415 N N . ALA A 1 710 ? -25.163 6.121 34.680 1.00 96.06 710 ALA A N 1
ATOM 5416 C CA . ALA A 1 710 ? -24.132 5.434 33.906 1.00 96.06 710 ALA A CA 1
ATOM 5417 C C . ALA A 1 710 ? -24.525 5.229 32.431 1.00 96.06 710 ALA A C 1
ATOM 5419 O O . ALA A 1 710 ? -25.697 5.044 32.095 1.00 96.06 710 ALA A O 1
ATOM 5420 N N . GLY A 1 711 ? -23.530 5.168 31.548 1.00 93.38 711 GLY A N 1
ATOM 5421 C CA . GLY A 1 711 ? -23.692 4.870 30.123 1.00 93.38 711 GLY A CA 1
ATOM 5422 C C . GLY A 1 711 ? -22.799 5.706 29.208 1.00 93.38 711 GLY A C 1
ATOM 5423 O O . GLY A 1 711 ? -22.562 5.301 28.069 1.00 93.38 711 GLY A O 1
ATOM 5424 N N . GLY A 1 712 ? -22.285 6.846 29.684 1.00 93.56 712 GLY A N 1
ATOM 5425 C CA . GLY A 1 712 ? -21.440 7.750 28.896 1.00 93.56 712 GLY A CA 1
ATOM 5426 C C . GLY A 1 712 ? -22.058 8.063 27.529 1.00 93.56 712 GLY A C 1
ATOM 5427 O O . GLY A 1 712 ? -23.258 8.324 27.434 1.00 93.56 712 GLY A O 1
ATOM 5428 N N . ILE A 1 713 ? -21.269 7.952 26.456 1.00 91.25 713 ILE A N 1
ATOM 5429 C CA . ILE A 1 713 ? -21.735 8.200 25.081 1.00 91.25 713 ILE A CA 1
ATOM 5430 C C . ILE A 1 713 ? -22.953 7.342 24.682 1.00 91.25 713 ILE A C 1
ATOM 5432 O O . ILE A 1 713 ? -23.825 7.825 23.966 1.00 91.25 713 ILE A O 1
ATOM 5436 N N . LEU A 1 714 ? -23.093 6.110 25.196 1.00 93.69 714 LEU A N 1
ATOM 5437 C CA . LEU A 1 714 ? -24.236 5.235 24.879 1.00 93.69 714 LEU A CA 1
ATOM 5438 C C . LEU A 1 714 ? -25.559 5.804 25.406 1.00 93.69 714 LEU A C 1
ATOM 5440 O O . LEU A 1 714 ? -26.611 5.636 24.787 1.00 93.69 714 LEU A O 1
ATOM 5444 N N . ARG A 1 715 ? -25.513 6.480 26.559 1.00 93.94 715 ARG A N 1
ATOM 5445 C CA . ARG A 1 715 ? -26.687 7.118 27.161 1.00 93.94 715 ARG A CA 1
ATOM 5446 C C . ARG A 1 715 ? -26.876 8.540 26.660 1.00 93.94 715 ARG A C 1
ATOM 5448 O O . ARG A 1 715 ? -28.009 8.897 26.366 1.00 93.94 715 ARG A O 1
ATOM 5455 N N . TRP A 1 716 ? -25.811 9.321 26.562 1.00 91.06 716 TRP A N 1
ATOM 5456 C CA . TRP A 1 716 ? -25.919 10.767 26.367 1.00 91.06 716 TRP A CA 1
ATOM 5457 C C . TRP A 1 716 ? -25.687 11.208 24.919 1.00 91.06 716 TRP A C 1
ATOM 5459 O O . TRP A 1 716 ? -26.288 12.183 24.490 1.00 91.06 716 TRP A O 1
ATOM 5469 N N . GLY A 1 717 ? -24.864 10.489 24.151 1.00 89.88 717 GLY A N 1
ATOM 5470 C CA . GLY A 1 717 ? -24.524 10.854 22.771 1.00 89.88 717 GLY A CA 1
ATOM 5471 C C . GLY A 1 717 ? -25.328 10.119 21.700 1.00 89.88 717 GLY A C 1
ATOM 5472 O O . GLY A 1 717 ? -25.566 10.673 20.635 1.00 89.88 717 GLY A O 1
ATOM 5473 N N . ILE A 1 718 ? -25.772 8.884 21.958 1.00 91.56 718 ILE A N 1
ATOM 5474 C CA . ILE A 1 718 ? -26.493 8.081 20.957 1.00 91.56 718 ILE A CA 1
ATOM 5475 C C . ILE A 1 718 ? -28.015 8.257 21.113 1.00 91.56 718 ILE A C 1
ATOM 5477 O O . ILE A 1 718 ? -28.553 7.949 22.183 1.00 91.56 718 ILE A O 1
ATOM 5481 N N . PRO A 1 719 ? -28.747 8.686 20.069 1.00 92.00 719 PRO A N 1
ATOM 5482 C CA . PRO A 1 719 ? -30.200 8.848 20.125 1.00 92.00 719 PRO A CA 1
ATOM 5483 C C . PRO A 1 719 ? -30.974 7.543 20.369 1.00 92.00 719 PRO A C 1
ATOM 5485 O O . PRO A 1 719 ? -30.568 6.461 19.937 1.00 92.00 719 PRO A O 1
ATOM 5488 N N . ALA A 1 720 ? -32.157 7.656 20.985 1.00 92.38 720 ALA A N 1
ATOM 5489 C CA . ALA A 1 720 ? -33.016 6.510 21.309 1.00 92.38 720 ALA A CA 1
ATOM 5490 C C . ALA A 1 720 ? -33.498 5.714 20.079 1.00 92.38 720 ALA A C 1
ATOM 5492 O O . ALA A 1 720 ? -33.731 4.513 20.190 1.00 92.38 720 ALA A O 1
ATOM 5493 N N . TYR A 1 721 ? -33.567 6.352 18.902 1.00 91.44 721 TYR A N 1
ATOM 5494 C CA . TYR A 1 721 ? -33.947 5.690 17.650 1.00 91.44 721 TYR A CA 1
ATOM 5495 C C . TYR A 1 721 ? -32.889 4.684 17.147 1.00 91.44 721 TYR A C 1
ATOM 5497 O O . TYR A 1 721 ? -33.204 3.827 16.318 1.00 91.44 721 TYR A O 1
ATOM 5505 N N . ARG A 1 722 ? -31.639 4.785 17.632 1.00 91.88 722 ARG A N 1
ATOM 5506 C CA . ARG A 1 722 ? -30.554 3.813 17.378 1.00 91.88 722 ARG A CA 1
ATOM 5507 C C . ARG A 1 722 ? -30.340 2.893 18.567 1.00 91.88 722 ARG A C 1
ATOM 5509 O O . ARG A 1 722 ? -30.189 1.690 18.391 1.00 91.88 722 ARG A O 1
ATOM 5516 N N . LEU A 1 723 ? -30.305 3.463 19.773 1.00 93.69 723 LEU A N 1
ATOM 5517 C CA . LEU A 1 723 ? -30.087 2.726 21.014 1.00 93.69 723 LEU A CA 1
ATOM 5518 C C . LEU A 1 723 ? -31.181 3.053 22.038 1.00 93.69 723 LEU A C 1
ATOM 5520 O O . LEU A 1 723 ? -31.067 4.049 22.763 1.00 93.69 723 LEU A O 1
ATOM 5524 N N . PRO A 1 724 ? -32.219 2.204 22.147 1.00 92.62 724 PRO A N 1
ATOM 5525 C CA . PRO A 1 724 ? -33.242 2.355 23.170 1.00 92.62 724 PRO A CA 1
ATOM 5526 C C . PRO A 1 724 ? -32.632 2.333 24.574 1.00 92.62 724 PRO A C 1
ATOM 5528 O O . PRO A 1 724 ? -31.845 1.447 24.921 1.00 92.62 724 PRO A O 1
ATOM 5531 N N . LYS A 1 725 ? -33.015 3.300 25.413 1.00 90.94 725 LYS A N 1
ATOM 5532 C CA . LYS A 1 725 ? -32.409 3.487 26.743 1.00 90.94 725 LYS A CA 1
ATOM 5533 C C . LYS A 1 725 ? -32.683 2.320 27.695 1.00 90.94 725 LYS A C 1
ATOM 5535 O O . LYS A 1 725 ? -31.851 2.040 28.558 1.00 90.94 725 LYS A O 1
ATOM 5540 N N . ASP A 1 726 ? -33.792 1.607 27.505 1.00 92.62 726 ASP A N 1
ATOM 5541 C CA . ASP A 1 726 ? -34.151 0.437 28.313 1.00 92.62 726 ASP A CA 1
ATOM 5542 C C . ASP A 1 726 ? -33.217 -0.757 28.091 1.00 92.62 726 ASP A C 1
ATOM 5544 O O . ASP A 1 726 ? -32.934 -1.492 29.039 1.00 92.62 726 ASP A O 1
ATOM 5548 N N . VAL A 1 727 ? -32.680 -0.918 26.874 1.00 94.31 727 VAL A N 1
ATOM 5549 C CA . VAL A 1 727 ? -31.692 -1.966 26.567 1.00 94.31 727 VAL A CA 1
ATOM 5550 C C . VAL A 1 727 ? -30.436 -1.735 27.405 1.00 94.31 727 VAL A C 1
ATOM 5552 O O . VAL A 1 727 ? -30.038 -2.602 28.180 1.00 94.31 727 VAL A O 1
ATOM 5555 N N . LEU A 1 728 ? -29.886 -0.519 27.344 1.00 95.44 728 LEU A N 1
ATOM 5556 C CA . LEU A 1 728 ? -28.706 -0.140 28.123 1.00 95.44 728 LEU A CA 1
ATOM 5557 C C . LEU A 1 728 ? -28.971 -0.202 29.637 1.00 95.44 728 LEU A C 1
ATOM 5559 O O . LEU A 1 728 ? -28.137 -0.682 30.403 1.00 95.44 728 LEU A O 1
ATOM 5563 N N . LYS A 1 729 ? -30.146 0.254 30.091 1.00 95.69 729 LYS A N 1
ATOM 5564 C CA . LYS A 1 729 ? -30.544 0.198 31.508 1.00 95.69 729 LYS A CA 1
ATOM 5565 C C . LYS A 1 729 ? -30.549 -1.239 32.035 1.00 95.69 729 LYS A C 1
ATOM 5567 O O . LYS A 1 729 ? -30.084 -1.477 33.150 1.00 95.69 729 LYS A O 1
ATOM 5572 N N . LYS A 1 730 ? -31.039 -2.195 31.240 1.00 95.00 730 LYS A N 1
ATOM 5573 C CA . LYS A 1 730 ? -31.071 -3.619 31.600 1.00 95.00 730 LYS A CA 1
ATOM 5574 C C . LYS A 1 730 ? -29.667 -4.203 31.773 1.00 95.00 730 LYS A C 1
ATOM 5576 O O . LYS A 1 730 ? -29.439 -4.955 32.720 1.00 95.00 730 LYS A O 1
ATOM 5581 N N . GLU A 1 731 ? -28.733 -3.844 30.900 1.00 96.12 731 GLU A N 1
ATOM 5582 C CA . GLU A 1 731 ? -27.341 -4.309 30.962 1.00 96.12 731 GLU A CA 1
ATOM 5583 C C . GLU A 1 731 ? -26.578 -3.690 32.143 1.00 96.12 731 GLU A C 1
ATOM 5585 O O . GLU A 1 731 ? -25.924 -4.405 32.902 1.00 96.12 731 GLU A O 1
ATOM 5590 N N . ILE A 1 732 ? -26.745 -2.385 32.387 1.00 97.31 732 ILE A N 1
ATOM 5591 C CA . ILE A 1 732 ? -26.154 -1.705 33.553 1.00 97.31 732 ILE A CA 1
ATOM 5592 C C . ILE A 1 732 ? -26.684 -2.304 34.862 1.00 97.31 732 ILE A C 1
ATOM 5594 O O . ILE A 1 732 ? -25.908 -2.553 35.787 1.00 97.31 732 ILE A O 1
ATOM 5598 N N . ALA A 1 733 ? -27.984 -2.606 34.937 1.00 97.00 733 ALA A N 1
ATOM 5599 C CA . ALA A 1 733 ? -28.574 -3.249 36.110 1.00 97.00 733 ALA A CA 1
ATOM 5600 C C . ALA A 1 733 ? -27.973 -4.640 36.384 1.00 97.00 733 ALA A C 1
ATOM 5602 O O . ALA A 1 733 ? -27.888 -5.064 37.538 1.00 97.00 733 ALA A O 1
ATOM 5603 N N . PHE A 1 734 ? -27.537 -5.364 35.350 1.00 96.94 734 PHE A N 1
ATOM 5604 C CA . PHE A 1 734 ? -26.822 -6.626 35.533 1.00 96.94 734 PHE A CA 1
ATOM 5605 C C . PHE A 1 734 ? -25.408 -6.410 36.090 1.00 96.94 734 PHE A C 1
ATOM 5607 O O . PHE A 1 734 ? -25.021 -7.103 37.029 1.00 96.94 734 PHE A O 1
ATOM 5614 N N . ILE A 1 735 ? -24.675 -5.407 35.598 1.00 97.50 735 ILE A N 1
ATOM 5615 C CA . ILE A 1 735 ? -23.349 -5.041 36.129 1.00 97.50 735 ILE A CA 1
ATOM 5616 C C . ILE A 1 735 ? -23.442 -4.635 37.611 1.00 97.50 735 ILE A C 1
ATOM 5618 O O . ILE A 1 735 ? -22.625 -5.062 38.427 1.00 97.50 735 ILE A O 1
ATOM 5622 N N . GLN A 1 736 ? -24.493 -3.904 37.994 1.00 96.88 736 GLN A N 1
ATOM 5623 C CA . GLN A 1 736 ? -24.795 -3.605 39.400 1.00 96.88 736 GLN A CA 1
ATOM 5624 C C . GLN A 1 736 ? -25.045 -4.879 40.221 1.00 96.88 736 GLN A C 1
ATOM 5626 O O . GLN A 1 736 ? -24.462 -5.051 41.290 1.00 96.88 736 GLN A O 1
ATOM 5631 N N . LYS A 1 737 ? -25.853 -5.817 39.706 1.00 96.25 737 LYS A N 1
ATOM 5632 C CA . LYS A 1 737 ? -26.116 -7.114 40.363 1.00 96.25 737 LYS A CA 1
ATOM 5633 C C . LYS A 1 737 ? -24.873 -7.996 40.501 1.00 96.25 737 LYS A C 1
ATOM 5635 O O . LYS A 1 737 ? -24.816 -8.803 41.424 1.00 96.25 737 LYS A O 1
ATOM 5640 N N . LEU A 1 738 ? -23.879 -7.847 39.623 1.00 94.81 738 LEU A N 1
ATOM 5641 C CA . LEU A 1 738 ? -22.583 -8.520 39.760 1.00 94.81 738 LEU A CA 1
ATOM 5642 C C . LEU A 1 738 ? -21.760 -7.982 40.940 1.00 94.81 738 LEU A C 1
ATOM 5644 O O . LEU A 1 738 ? -20.883 -8.695 41.432 1.00 94.81 738 LEU A O 1
ATOM 5648 N N . GLY A 1 739 ? -22.057 -6.778 41.434 1.00 93.31 739 GLY A N 1
ATOM 5649 C CA . GLY A 1 739 ? -21.430 -6.186 42.617 1.00 93.31 739 GLY A CA 1
ATOM 5650 C C . GLY A 1 739 ? -20.721 -4.852 42.378 1.00 93.31 739 GLY A C 1
ATOM 5651 O O . GLY A 1 739 ? -20.130 -4.330 43.321 1.00 93.31 739 GLY A O 1
ATOM 5652 N N . ALA A 1 740 ? -20.779 -4.290 41.167 1.00 97.00 740 ALA A N 1
ATOM 5653 C CA . ALA A 1 740 ? -20.227 -2.965 40.900 1.00 97.00 740 ALA A CA 1
ATOM 5654 C C . ALA A 1 740 ? -21.062 -1.878 41.595 1.00 97.00 740 ALA A C 1
ATOM 5656 O O . ALA A 1 740 ? -22.279 -1.789 41.400 1.00 97.00 740 ALA A O 1
ATOM 5657 N N . ARG A 1 741 ? -20.404 -1.028 42.387 1.00 97.88 741 ARG A N 1
ATOM 5658 C CA . ARG A 1 741 ? -21.022 0.139 43.031 1.00 97.88 741 ARG A CA 1
ATOM 5659 C C . ARG A 1 741 ? -20.868 1.361 42.134 1.00 97.88 741 ARG A C 1
ATOM 5661 O O . ARG A 1 741 ? -19.817 1.537 41.531 1.00 97.88 741 ARG A O 1
ATOM 5668 N N . PHE A 1 742 ? -21.887 2.212 42.067 1.00 97.94 742 PHE A N 1
ATOM 5669 C CA . PHE A 1 742 ? -21.855 3.441 41.272 1.00 97.94 742 PHE A CA 1
ATOM 5670 C C . PHE A 1 742 ? -22.024 4.659 42.174 1.00 97.94 742 PHE A C 1
ATOM 5672 O O . PHE A 1 742 ? -22.919 4.676 43.020 1.00 97.94 742 PHE A O 1
ATOM 5679 N N . ILE A 1 743 ? -21.175 5.665 41.976 1.00 97.62 743 ILE A N 1
ATOM 5680 C CA . ILE A 1 743 ? -21.224 6.958 42.655 1.00 97.62 743 ILE A CA 1
ATOM 5681 C C . ILE A 1 743 ? -21.314 8.037 41.574 1.00 97.62 743 ILE A C 1
ATOM 5683 O O . ILE A 1 743 ? -20.364 8.297 40.840 1.00 97.62 743 ILE A O 1
ATOM 5687 N N . PHE A 1 744 ? -22.499 8.624 41.453 1.00 96.94 744 PHE A N 1
ATOM 5688 C CA . PHE A 1 744 ? -22.831 9.618 40.433 1.00 96.94 744 PHE A CA 1
ATOM 5689 C C . PHE A 1 744 ? -22.581 11.046 40.923 1.00 96.94 744 PHE A C 1
ATOM 5691 O O . PHE A 1 744 ? -22.296 11.265 42.104 1.00 96.94 744 PHE A O 1
ATOM 5698 N N . ASN A 1 745 ? -22.703 12.020 40.017 1.00 95.19 745 ASN A N 1
ATOM 5699 C CA . ASN A 1 745 ? -22.508 13.448 40.302 1.00 95.19 745 ASN A CA 1
ATOM 5700 C C . ASN A 1 745 ? -21.148 13.765 40.953 1.00 95.19 745 ASN A C 1
ATOM 5702 O O . ASN A 1 745 ? -21.020 14.707 41.734 1.00 95.19 745 ASN A O 1
ATOM 5706 N N . THR A 1 746 ? -20.128 12.958 40.658 1.00 93.44 746 THR A N 1
ATOM 5707 C CA . THR A 1 746 ? -18.785 13.095 41.226 1.00 93.44 746 THR A CA 1
ATOM 5708 C C . THR A 1 746 ? -17.805 13.413 40.113 1.00 93.44 746 THR A C 1
ATOM 5710 O O . THR A 1 746 ? -17.350 12.536 39.380 1.00 93.44 746 THR A O 1
ATOM 5713 N N . ARG A 1 747 ? -17.480 14.700 39.979 1.00 91.06 747 ARG A N 1
ATOM 5714 C CA . ARG A 1 747 ? -16.490 15.179 39.017 1.00 91.06 747 ARG A CA 1
ATOM 5715 C C . ARG A 1 747 ? -15.120 15.304 39.681 1.00 91.06 747 ARG A C 1
ATOM 5717 O O . ARG A 1 747 ? -14.990 15.901 40.749 1.00 91.06 747 ARG A O 1
ATOM 5724 N N . MET A 1 748 ? -14.110 14.745 39.025 1.00 91.19 748 MET A N 1
ATOM 5725 C CA . MET A 1 748 ? -12.711 14.849 39.434 1.00 91.19 748 MET A CA 1
ATOM 5726 C C . MET A 1 748 ? -12.085 16.052 38.725 1.00 91.19 748 MET A C 1
ATOM 5728 O O . MET A 1 748 ? -11.950 16.027 37.505 1.00 91.19 748 MET A O 1
ATOM 5732 N N . GLU A 1 749 ? -11.747 17.104 39.469 1.00 90.06 749 GLU A N 1
ATOM 5733 C CA . GLU A 1 749 ? -11.215 18.364 38.925 1.00 90.06 749 GLU A CA 1
ATOM 5734 C C . GLU A 1 749 ? -9.873 18.770 39.539 1.00 90.06 749 GLU A C 1
ATOM 5736 O O . GLU A 1 749 ? -9.097 19.479 38.896 1.00 90.06 749 GLU A O 1
ATOM 5741 N N . THR A 1 750 ? -9.576 18.321 40.762 1.00 92.25 750 THR A N 1
ATOM 5742 C CA . THR A 1 750 ? -8.380 18.732 41.506 1.00 92.25 750 THR A CA 1
ATOM 5743 C C . THR A 1 750 ? -7.457 17.562 41.825 1.00 92.25 750 THR A C 1
ATOM 5745 O O . THR A 1 750 ? -7.881 16.413 41.967 1.00 92.25 750 THR A O 1
ATOM 5748 N N . LYS A 1 751 ? -6.168 17.872 41.993 1.00 90.44 751 LYS A N 1
ATOM 5749 C CA . LYS A 1 751 ? -5.131 16.900 42.363 1.00 90.44 751 LYS A CA 1
ATOM 5750 C C . LYS A 1 751 ? -5.436 16.177 43.673 1.00 90.44 751 LYS A C 1
ATOM 5752 O O . LYS A 1 751 ? -5.270 14.964 43.751 1.00 90.44 751 LYS A O 1
ATOM 5757 N N . ASP A 1 752 ? -5.946 16.893 44.671 1.00 91.75 752 ASP A N 1
ATOM 5758 C CA . ASP A 1 752 ? -6.276 16.312 45.975 1.00 91.75 752 ASP A CA 1
ATOM 5759 C C . ASP A 1 752 ? -7.381 15.257 45.881 1.00 91.75 752 ASP A C 1
ATOM 5761 O O . ASP A 1 752 ? -7.342 14.259 46.599 1.00 91.75 752 ASP A O 1
ATOM 5765 N N . GLN A 1 753 ? -8.366 15.442 44.993 1.00 93.31 753 GLN A N 1
ATOM 5766 C CA . GLN A 1 753 ? -9.408 14.436 44.771 1.00 93.31 753 GLN A CA 1
ATOM 5767 C C . GLN A 1 753 ? -8.804 13.147 44.210 1.00 93.31 753 GLN A C 1
ATOM 5769 O O . GLN A 1 753 ? -9.090 12.060 44.715 1.00 93.31 753 GLN A O 1
ATOM 5774 N N . TRP A 1 754 ? -7.942 13.265 43.198 1.00 94.50 754 TRP A N 1
ATOM 5775 C CA . TRP A 1 754 ? -7.256 12.123 42.597 1.00 94.50 754 TRP A CA 1
ATOM 5776 C C . TRP A 1 754 ? -6.317 11.422 43.581 1.00 94.50 754 TRP A C 1
ATOM 5778 O O . TRP A 1 754 ? -6.332 10.193 43.653 1.00 94.50 754 TRP A O 1
ATOM 5788 N N . GLN A 1 755 ? -5.563 12.178 44.384 1.00 93.50 755 GLN A N 1
ATOM 5789 C CA . GLN A 1 755 ? -4.684 11.615 45.410 1.00 93.50 755 GLN A CA 1
ATOM 5790 C C . GLN A 1 755 ? -5.480 10.832 46.461 1.00 93.50 755 GLN A C 1
ATOM 5792 O O . GLN A 1 755 ? -5.172 9.672 46.718 1.00 93.50 755 GLN A O 1
ATOM 5797 N N . ARG A 1 756 ? -6.575 11.400 46.988 1.00 93.88 756 ARG A N 1
ATOM 5798 C CA . ARG A 1 756 ? -7.454 10.686 47.934 1.00 93.88 756 ARG A CA 1
ATOM 5799 C C . ARG A 1 756 ? -8.001 9.388 47.345 1.00 93.88 756 ARG A C 1
ATOM 5801 O O . ARG A 1 756 ? -8.118 8.394 48.058 1.00 93.88 756 ARG A O 1
ATOM 5808 N N . LEU A 1 757 ? -8.335 9.383 46.053 1.00 94.38 757 LEU A N 1
ATOM 5809 C CA . LEU A 1 757 ? -8.828 8.187 45.372 1.00 94.38 757 LEU A CA 1
ATOM 5810 C C . LEU A 1 757 ? -7.743 7.102 45.253 1.00 94.38 757 LEU A C 1
ATOM 5812 O O . LEU A 1 757 ? -8.036 5.924 45.470 1.00 94.38 757 LEU A O 1
ATOM 5816 N N . LEU A 1 758 ? -6.503 7.498 44.946 1.00 94.75 758 LEU A N 1
ATOM 5817 C CA . LEU A 1 758 ? -5.329 6.615 44.896 1.00 94.75 758 LEU A CA 1
ATOM 5818 C C . LEU A 1 758 ? -4.951 6.055 46.276 1.00 94.75 758 LEU A C 1
ATOM 5820 O O . LEU A 1 758 ? -4.511 4.906 46.373 1.00 94.75 758 LEU A O 1
ATOM 5824 N N . ASP A 1 759 ? -5.140 6.841 47.335 1.00 94.50 759 ASP A N 1
ATOM 5825 C CA . ASP A 1 759 ? -4.876 6.423 48.714 1.00 94.50 759 ASP A CA 1
ATOM 5826 C C . ASP A 1 759 ? -5.945 5.438 49.214 1.00 94.50 759 ASP A C 1
ATOM 5828 O O . ASP A 1 759 ? -5.629 4.460 49.890 1.00 94.50 759 ASP A O 1
ATOM 5832 N N . ALA A 1 760 ? -7.209 5.654 48.832 1.00 94.94 760 ALA A N 1
ATOM 5833 C CA . ALA A 1 760 ? -8.345 4.819 49.229 1.00 94.94 760 ALA A CA 1
ATOM 5834 C C . ALA A 1 760 ? -8.491 3.511 48.425 1.00 94.94 760 ALA A C 1
ATOM 5836 O O . ALA A 1 760 ? -9.299 2.654 48.799 1.00 94.94 760 ALA A O 1
ATOM 5837 N N . SER A 1 761 ? -7.745 3.359 47.326 1.00 96.56 761 SER A N 1
ATOM 5838 C CA . SER A 1 761 ? -7.859 2.227 46.397 1.00 96.56 761 SER A CA 1
ATOM 5839 C C . SER A 1 761 ? -6.532 1.477 46.245 1.00 96.56 761 SER A C 1
ATOM 5841 O O . SER A 1 761 ? -5.441 2.051 46.326 1.00 96.56 761 SER A O 1
ATOM 5843 N N . ASP A 1 762 ? -6.611 0.178 45.960 1.00 97.25 762 ASP A N 1
ATOM 5844 C CA . ASP A 1 762 ? -5.447 -0.596 45.520 1.00 97.25 762 ASP A CA 1
ATOM 5845 C C . ASP A 1 762 ? -5.039 -0.198 44.094 1.00 97.25 762 ASP A C 1
ATOM 5847 O O . ASP A 1 762 ? -3.850 -0.165 43.781 1.00 97.25 762 ASP A O 1
ATOM 5851 N N . ALA A 1 763 ? -6.017 0.154 43.249 1.00 97.31 763 ALA A N 1
ATOM 5852 C CA . ALA A 1 763 ? -5.792 0.681 41.907 1.00 97.31 763 ALA A CA 1
ATOM 5853 C C . ALA A 1 763 ? -6.921 1.610 41.432 1.00 97.31 763 ALA A C 1
ATOM 5855 O O . ALA A 1 763 ? -8.071 1.501 41.868 1.00 97.31 763 ALA A O 1
ATOM 5856 N N . VAL A 1 764 ? -6.583 2.498 40.496 1.00 97.81 764 VAL A N 1
ATOM 5857 C CA . VAL A 1 764 ? -7.506 3.428 39.838 1.00 97.81 764 VAL A CA 1
ATOM 5858 C C . VAL A 1 764 ? -7.446 3.229 38.323 1.00 97.81 764 VAL A C 1
ATOM 5860 O O . VAL A 1 764 ? -6.361 3.220 37.744 1.00 97.81 764 VAL A O 1
ATOM 5863 N N . ILE A 1 765 ? -8.606 3.100 37.675 1.00 98.12 765 ILE A N 1
ATOM 5864 C CA . ILE A 1 765 ? -8.744 3.076 36.213 1.00 98.12 765 ILE A CA 1
ATOM 5865 C C . ILE A 1 765 ? -9.372 4.389 35.749 1.00 98.12 765 ILE A C 1
ATOM 5867 O O . ILE A 1 765 ? -10.492 4.723 36.135 1.00 98.12 765 ILE A O 1
ATOM 5871 N N . VAL A 1 766 ? -8.684 5.106 34.869 1.00 96.94 766 VAL A N 1
ATOM 5872 C CA . VAL A 1 766 ? -9.201 6.291 34.184 1.00 96.94 766 VAL A CA 1
ATOM 5873 C C . VAL A 1 766 ? -9.854 5.852 32.870 1.00 96.94 766 VAL A C 1
ATOM 5875 O O . VAL A 1 766 ? -9.177 5.427 31.936 1.00 96.94 766 VAL A O 1
ATOM 5878 N N . ALA A 1 767 ? -11.182 5.924 32.812 1.00 96.75 767 ALA A N 1
ATOM 5879 C CA . ALA A 1 767 ? -12.020 5.489 31.690 1.00 96.75 767 ALA A CA 1
ATOM 5880 C C . ALA A 1 767 ? -12.931 6.625 31.183 1.00 96.75 767 ALA A C 1
ATOM 5882 O O . ALA A 1 767 ? -14.065 6.397 30.749 1.00 96.75 767 ALA A O 1
ATOM 5883 N N . VAL A 1 768 ? -12.447 7.866 31.285 1.00 94.19 768 VAL A N 1
ATOM 5884 C CA . VAL A 1 768 ? -13.173 9.070 30.865 1.00 94.19 768 VAL A CA 1
ATOM 5885 C C . VAL A 1 768 ? -13.279 9.151 29.339 1.00 94.19 768 VAL A C 1
ATOM 5887 O O . VAL A 1 768 ? -12.349 8.786 28.620 1.00 94.19 768 VAL A O 1
ATOM 5890 N N . GLY A 1 769 ? -14.434 9.612 28.855 1.00 90.56 769 GLY A N 1
ATOM 5891 C CA . GLY A 1 769 ? -14.700 9.816 27.429 1.00 90.56 769 GLY A CA 1
ATOM 5892 C C . GLY A 1 769 ? -14.117 11.126 26.893 1.00 90.56 769 GLY A C 1
ATOM 5893 O O . GLY A 1 769 ? -13.810 12.041 27.662 1.00 90.56 769 GLY A O 1
ATOM 5894 N N . ALA A 1 770 ? -14.013 11.246 25.569 1.00 87.12 770 ALA A N 1
ATOM 5895 C CA . ALA A 1 770 ? -13.745 12.529 24.924 1.00 87.12 770 ALA A CA 1
ATOM 5896 C C . ALA A 1 770 ? -15.022 13.385 24.937 1.00 87.12 770 ALA A C 1
ATOM 5898 O O . ALA A 1 770 ? -15.940 13.146 24.169 1.00 87.12 770 ALA A O 1
ATOM 5899 N N . SER A 1 771 ? -15.110 14.359 25.843 1.00 79.62 771 SER A N 1
ATOM 5900 C CA . SER A 1 771 ? -16.323 15.174 26.024 1.00 79.62 771 SER A CA 1
ATOM 5901 C C . SER A 1 771 ? -16.124 16.658 25.716 1.00 79.62 771 SER A C 1
ATOM 5903 O O . SER A 1 771 ? -17.022 17.458 25.971 1.00 79.62 771 SER A O 1
ATOM 5905 N N . HIS A 1 772 ? -14.935 17.063 25.259 1.00 82.31 772 HIS A N 1
ATOM 5906 C CA . HIS A 1 772 ? -14.630 18.465 24.982 1.00 82.31 772 HIS A CA 1
ATOM 5907 C C . HIS A 1 772 ? -14.641 18.729 23.478 1.00 82.31 772 HIS A C 1
ATOM 5909 O O . HIS A 1 772 ? -13.749 18.281 22.764 1.00 82.31 772 HIS A O 1
ATOM 5915 N N . GLU A 1 773 ? -15.650 19.438 22.991 1.00 83.69 773 GLU A N 1
ATOM 5916 C CA . GLU A 1 773 ? -15.826 19.697 21.562 1.00 83.69 773 GLU A CA 1
ATOM 5917 C C . GLU A 1 773 ? -14.742 20.623 20.992 1.00 83.69 773 GLU A C 1
ATOM 5919 O O . GLU A 1 773 ? -14.196 21.494 21.674 1.00 83.69 773 GLU A O 1
ATOM 5924 N N . ILE A 1 774 ? -14.414 20.423 19.716 1.00 84.81 774 ILE A N 1
ATOM 5925 C CA . ILE A 1 774 ? -13.475 21.270 18.978 1.00 84.81 774 ILE A CA 1
ATOM 5926 C C . ILE A 1 774 ? -14.241 22.450 18.363 1.00 84.81 774 ILE A C 1
ATOM 5928 O O . ILE A 1 774 ? -15.186 22.246 17.602 1.00 84.81 774 ILE A O 1
ATOM 5932 N N . ALA A 1 775 ? -13.795 23.674 18.658 1.00 85.19 775 ALA A N 1
ATOM 5933 C CA . ALA A 1 775 ? -14.318 24.903 18.060 1.00 85.19 775 ALA A CA 1
ATOM 5934 C C . ALA A 1 775 ? -13.978 25.008 16.560 1.00 85.19 775 ALA A C 1
ATOM 5936 O O . ALA A 1 775 ? -12.943 24.500 16.115 1.00 85.19 775 ALA A O 1
ATOM 5937 N N . LEU A 1 776 ? -14.831 25.683 15.781 1.00 85.81 776 LEU A N 1
ATOM 5938 C CA . LEU A 1 776 ? -14.620 25.883 14.341 1.00 85.81 776 LEU A CA 1
ATOM 5939 C C . LEU A 1 776 ? -13.427 26.804 14.063 1.00 85.81 776 LEU A C 1
ATOM 5941 O O . LEU A 1 776 ? -12.777 26.649 13.027 1.00 85.81 776 LEU A O 1
ATOM 5945 N N . GLY A 1 777 ? -13.141 27.736 14.975 1.00 88.94 777 GLY A N 1
ATOM 5946 C CA . GLY A 1 777 ? -12.108 28.752 14.828 1.00 88.94 777 GLY A CA 1
ATOM 5947 C C . GLY A 1 777 ? -12.448 29.778 13.749 1.00 88.94 777 GLY A C 1
ATOM 5948 O O . GLY A 1 777 ? -11.547 30.253 13.057 1.00 88.94 777 GLY A O 1
ATOM 5949 N N . ILE A 1 778 ? -13.738 30.078 13.560 1.00 91.06 778 ILE A N 1
ATOM 5950 C CA . ILE A 1 778 ? -14.226 31.032 12.554 1.00 91.06 778 ILE A CA 1
ATOM 5951 C C . ILE A 1 778 ? -14.909 32.238 13.209 1.00 91.06 778 ILE A C 1
ATOM 5953 O O . ILE A 1 778 ? -15.500 32.101 14.283 1.00 91.06 778 ILE A O 1
ATOM 5957 N N . PRO A 1 779 ? -14.898 33.422 12.567 1.00 92.31 779 PRO A N 1
ATOM 5958 C CA . PRO A 1 779 ? -15.607 34.582 13.090 1.00 92.31 779 PRO A CA 1
ATOM 5959 C C . PRO A 1 779 ? -17.100 34.292 13.301 1.00 92.31 779 PRO A C 1
ATOM 5961 O O . PRO A 1 779 ? -17.764 33.723 12.433 1.00 92.31 779 PRO A O 1
ATOM 5964 N N . GLY A 1 780 ? -17.621 34.700 14.462 1.00 86.31 780 GLY A N 1
ATOM 5965 C CA . GLY A 1 780 ? -19.034 34.550 14.819 1.00 86.31 780 GLY A CA 1
ATOM 5966 C C . GLY A 1 780 ? -19.425 33.212 15.457 1.00 86.31 780 GLY A C 1
ATOM 5967 O O . GLY A 1 780 ? -20.609 33.006 15.710 1.00 86.31 780 GLY A O 1
ATOM 5968 N N . GLU A 1 781 ? -18.477 32.316 15.749 1.00 88.50 781 GLU A N 1
ATOM 5969 C CA . GLU A 1 781 ? -18.789 31.005 16.343 1.00 88.50 781 GLU A CA 1
ATOM 5970 C C . GLU A 1 781 ? -19.418 31.066 17.748 1.00 88.50 781 GLU A C 1
ATOM 5972 O O . GLU A 1 781 ? -20.180 30.174 18.100 1.00 88.50 781 GLU A O 1
ATOM 5977 N N . ASP A 1 782 ? -19.203 32.148 18.505 1.00 87.38 782 ASP A N 1
ATOM 5978 C CA . ASP A 1 782 ? -19.804 32.362 19.835 1.00 87.38 782 ASP A CA 1
ATOM 5979 C C . ASP A 1 782 ? -21.218 32.989 19.787 1.00 87.38 782 ASP A C 1
ATOM 5981 O O . ASP A 1 782 ? -21.776 33.391 20.814 1.00 87.38 782 ASP A O 1
ATOM 5985 N N . MET A 1 783 ? -21.808 33.157 18.595 1.00 87.81 783 MET A N 1
ATOM 5986 C CA . MET A 1 783 ? -23.127 33.781 18.454 1.00 87.81 783 MET A CA 1
ATOM 5987 C C . MET A 1 783 ? -24.252 32.927 19.049 1.00 87.81 783 MET A C 1
ATOM 5989 O O . MET A 1 783 ? -24.252 31.696 19.013 1.00 87.81 783 MET A O 1
ATOM 5993 N N . LYS A 1 784 ? -25.308 33.603 19.517 1.00 87.25 784 LYS A N 1
ATOM 5994 C CA . LYS A 1 784 ? -26.515 32.936 20.012 1.00 87.25 784 LYS A CA 1
ATOM 5995 C C . LYS A 1 784 ? -27.193 32.172 18.870 1.00 87.25 784 LYS A C 1
ATOM 5997 O O . LYS A 1 784 ? -27.652 32.785 17.905 1.00 87.25 784 LYS A O 1
ATOM 6002 N N . GLY A 1 785 ? -27.296 30.852 19.014 1.00 87.69 785 GLY A N 1
ATOM 6003 C CA . GLY A 1 785 ? -27.811 29.940 17.984 1.00 87.69 785 GLY A CA 1
ATOM 6004 C C . GLY A 1 785 ? -26.759 28.966 17.447 1.00 87.69 785 GLY A C 1
ATOM 6005 O O . GLY A 1 785 ? -27.124 28.035 16.735 1.00 87.69 785 GLY A O 1
ATOM 6006 N N . VAL A 1 786 ? -25.481 29.138 17.800 1.00 90.88 786 VAL A N 1
ATOM 6007 C CA . VAL A 1 786 ? -24.440 28.127 17.575 1.00 90.88 786 VAL A CA 1
ATOM 6008 C C . VAL A 1 786 ? -24.366 27.219 18.799 1.00 90.88 786 VAL A C 1
ATOM 6010 O O . VAL A 1 786 ? -24.300 27.699 19.930 1.00 90.88 786 VAL A O 1
ATOM 6013 N N . PHE A 1 787 ? -24.405 25.909 18.579 1.00 91.94 787 PHE A N 1
ATOM 6014 C CA . PHE A 1 787 ? -24.365 24.913 19.641 1.00 91.94 787 PHE A CA 1
ATOM 6015 C C . PHE A 1 787 ? -23.424 23.762 19.302 1.00 91.94 787 PHE A C 1
ATOM 6017 O O . PHE A 1 787 ? -23.234 23.392 18.140 1.00 91.94 787 PHE A O 1
ATOM 6024 N N . GLY A 1 788 ? -22.904 23.144 20.355 1.00 91.81 788 GLY A N 1
ATOM 6025 C CA . GLY A 1 788 ? -22.253 21.849 20.298 1.00 91.81 788 GLY A CA 1
ATOM 6026 C C . GLY A 1 788 ? -23.205 20.721 19.927 1.00 91.81 788 GLY A C 1
ATOM 6027 O O . GLY A 1 788 ? -24.294 20.614 20.500 1.00 91.81 788 GLY A O 1
ATOM 6028 N N . ALA A 1 789 ? -22.823 19.854 18.988 1.00 90.81 789 ALA A N 1
ATOM 6029 C CA . ALA A 1 789 ? -23.640 18.691 18.643 1.00 90.81 789 ALA A CA 1
ATOM 6030 C C . ALA A 1 789 ? -23.732 17.668 19.790 1.00 90.81 789 ALA A C 1
ATOM 6032 O O . ALA A 1 789 ? -24.797 17.086 20.002 1.00 90.81 789 ALA A O 1
ATOM 6033 N N . GLY A 1 790 ? -22.651 17.461 20.545 1.00 88.12 790 GLY A N 1
ATOM 6034 C CA . GLY A 1 790 ? -22.629 16.586 21.717 1.00 88.12 790 GLY A CA 1
ATOM 6035 C C . GLY A 1 790 ? -23.482 17.145 22.856 1.00 88.12 790 GLY A C 1
ATOM 6036 O O . GLY A 1 790 ? -24.289 16.415 23.437 1.00 88.12 790 GLY A O 1
ATOM 6037 N N . GLU A 1 791 ? -23.389 18.454 23.120 1.00 88.75 791 GLU A N 1
ATOM 6038 C CA . GLU A 1 791 ? -24.251 19.132 24.103 1.00 88.75 791 GLU A CA 1
ATOM 6039 C C . GLU A 1 791 ? -25.738 19.008 23.733 1.00 88.75 791 GLU A C 1
ATOM 6041 O O . GLU A 1 791 ? -26.585 18.695 24.577 1.00 88.75 791 GLU A O 1
ATOM 6046 N N . PHE A 1 792 ? -26.057 19.204 22.453 1.00 92.00 792 PHE A N 1
ATOM 6047 C CA . PHE A 1 792 ? -27.407 19.056 21.922 1.00 92.00 792 PHE A CA 1
ATOM 6048 C C . PHE A 1 792 ? -27.962 17.634 22.111 1.00 92.00 792 PHE A C 1
ATOM 6050 O O . PHE A 1 792 ? -29.065 17.462 22.639 1.00 92.00 792 PHE A O 1
ATOM 6057 N N . LEU A 1 793 ? -27.195 16.608 21.733 1.00 91.62 793 LEU A N 1
ATOM 6058 C CA . LEU A 1 793 ? -27.594 15.201 21.872 1.00 91.62 793 LEU A CA 1
ATOM 6059 C C . LEU A 1 793 ? -27.793 14.798 23.340 1.00 91.62 793 LEU A C 1
ATOM 6061 O O . LEU A 1 793 ? -28.752 14.084 23.667 1.00 91.62 793 LEU A O 1
ATOM 6065 N N . LYS A 1 794 ? -26.945 15.320 24.235 1.00 90.19 794 LYS A N 1
ATOM 6066 C CA . LYS A 1 794 ? -27.083 15.126 25.681 1.00 90.19 794 LYS A CA 1
ATOM 6067 C C . LYS A 1 794 ? -28.399 15.707 26.198 1.00 90.19 794 LYS A C 1
ATOM 6069 O O . LYS A 1 794 ? -29.160 14.985 26.839 1.00 90.19 794 LYS A O 1
ATOM 6074 N N . LYS A 1 795 ? -28.714 16.961 25.858 1.00 90.06 795 LYS A N 1
ATOM 6075 C CA . LYS A 1 795 ? -29.965 17.627 26.270 1.00 90.06 795 LYS A CA 1
ATOM 6076 C C . LYS A 1 795 ? -31.214 16.887 25.789 1.00 90.06 795 LYS A C 1
ATOM 6078 O O . LYS A 1 795 ? -32.167 16.740 26.554 1.00 90.06 795 LYS A O 1
ATOM 6083 N N . ILE A 1 796 ? -31.198 16.366 24.559 1.00 88.88 796 ILE A N 1
ATOM 6084 C CA . ILE A 1 796 ? -32.280 15.505 24.052 1.00 88.88 796 ILE A CA 1
ATOM 6085 C C . ILE A 1 796 ? -32.420 14.249 24.910 1.00 88.88 796 ILE A C 1
ATOM 6087 O O . ILE A 1 796 ? -33.532 13.883 25.289 1.00 88.88 796 ILE A O 1
ATOM 6091 N N . SER A 1 797 ? -31.305 13.593 25.233 1.00 87.31 797 SER A N 1
ATOM 6092 C CA . SER A 1 797 ? -31.307 12.372 26.045 1.00 87.31 797 SER A CA 1
ATOM 6093 C C . SER A 1 797 ? -31.820 12.609 27.472 1.00 87.31 797 SER A C 1
ATOM 6095 O O . SER A 1 797 ? -32.389 11.701 28.073 1.00 87.31 797 SER A O 1
ATOM 6097 N N . GLU A 1 798 ? -31.674 13.827 27.995 1.00 85.88 798 GLU A N 1
ATOM 6098 C CA . GLU A 1 798 ? -32.220 14.276 29.284 1.00 85.88 798 GLU A CA 1
ATOM 6099 C C . GLU A 1 798 ? -33.698 14.713 29.212 1.00 85.88 798 GLU A C 1
ATOM 6101 O O . GLU A 1 798 ? -34.251 15.172 30.210 1.00 85.88 798 GLU A O 1
ATOM 6106 N N . ASN A 1 799 ? -34.354 14.585 28.051 1.00 82.62 799 ASN A N 1
ATOM 6107 C CA . ASN A 1 799 ? -35.697 15.114 27.777 1.00 82.62 799 ASN A CA 1
ATOM 6108 C C . ASN A 1 799 ? -35.828 16.632 28.015 1.00 82.62 799 ASN A C 1
ATOM 6110 O O . ASN A 1 799 ? -36.923 17.141 28.276 1.00 82.62 799 ASN A O 1
ATOM 6114 N N . GLN A 1 800 ? -34.728 17.382 27.907 1.00 82.44 800 GLN A N 1
ATOM 6115 C CA . GLN A 1 800 ? -34.760 18.837 28.000 1.00 82.44 800 GLN A CA 1
ATOM 6116 C C . GLN A 1 800 ? -35.191 19.448 26.664 1.00 82.44 800 GLN A C 1
ATOM 6118 O O . GLN A 1 800 ? -34.695 19.092 25.594 1.00 82.44 800 GLN A O 1
ATOM 6123 N N . LYS A 1 801 ? -36.107 20.422 26.716 1.00 69.94 801 LYS A N 1
ATOM 6124 C CA . LYS A 1 801 ? -36.528 21.167 25.523 1.00 69.94 801 LYS A CA 1
ATOM 6125 C C . LYS A 1 801 ? -35.466 22.197 25.150 1.00 69.94 801 LYS A C 1
ATOM 6127 O O . LYS A 1 801 ? -35.364 23.245 25.784 1.00 69.94 801 LYS A O 1
ATOM 6132 N N . MET A 1 802 ? -34.715 21.924 24.089 1.00 77.50 802 MET A N 1
ATOM 6133 C CA . MET A 1 802 ? -33.828 22.904 23.472 1.00 77.50 802 MET A CA 1
ATOM 6134 C C . MET A 1 802 ? -34.583 23.684 22.393 1.00 77.50 802 MET A C 1
ATOM 6136 O O . MET A 1 802 ? -35.231 23.093 21.532 1.00 77.50 802 MET A O 1
ATOM 6140 N N . LYS A 1 803 ? -34.515 25.020 22.438 1.00 75.50 803 LYS A N 1
ATOM 6141 C CA . LYS A 1 803 ? -35.066 25.876 21.378 1.00 75.50 803 LYS A CA 1
ATOM 6142 C C . LYS A 1 803 ? -34.099 25.896 20.195 1.00 75.50 803 LYS A C 1
ATOM 6144 O O . LYS A 1 803 ? -33.270 26.797 20.102 1.00 75.50 803 LYS A O 1
ATOM 6149 N N . LEU A 1 804 ? -34.202 24.892 19.333 1.00 84.25 804 LEU A N 1
ATOM 6150 C CA . LEU A 1 804 ? -33.688 24.985 17.971 1.00 84.25 804 LEU A CA 1
ATOM 6151 C C . LEU A 1 804 ? -34.617 25.865 17.140 1.00 84.25 804 LEU A C 1
ATOM 6153 O O . LEU A 1 804 ? -35.821 25.937 17.406 1.00 84.25 804 LEU A O 1
ATOM 6157 N N . GLY A 1 805 ? -34.046 26.549 16.159 1.00 85.12 805 GLY A N 1
ATOM 6158 C CA . GLY A 1 805 ? -34.839 27.195 15.133 1.00 85.12 805 GLY A CA 1
ATOM 6159 C C . GLY A 1 805 ? -35.341 26.211 14.065 1.00 85.12 805 GLY A C 1
ATOM 6160 O O . GLY A 1 805 ? -35.165 24.996 14.182 1.00 85.12 805 GLY A O 1
ATOM 6161 N N . SER A 1 806 ? -36.041 26.737 13.061 1.00 90.44 806 SER A N 1
ATOM 6162 C CA . SER A 1 806 ? -36.678 25.947 12.000 1.00 90.44 806 SER A CA 1
ATOM 6163 C C . SER A 1 806 ? -35.696 25.522 10.903 1.00 90.44 806 SER A C 1
ATOM 6165 O O . SER A 1 806 ? -35.967 24.541 10.212 1.00 90.44 806 SER A O 1
ATOM 6167 N N . GLU A 1 807 ? -34.565 26.220 10.748 1.00 95.12 807 GLU A N 1
ATOM 6168 C CA . GLU A 1 807 ? -33.554 25.973 9.712 1.00 95.12 807 GLU A CA 1
ATOM 6169 C C . GLU A 1 807 ? -32.179 25.736 10.348 1.00 95.12 807 GLU A C 1
ATOM 6171 O O . GLU A 1 807 ? -31.452 26.662 10.720 1.00 95.12 807 GLU A O 1
ATOM 6176 N N . VAL A 1 808 ? -31.806 24.462 10.462 1.00 96.31 808 VAL A N 1
ATOM 6177 C CA . VAL A 1 808 ? -30.606 24.025 11.176 1.00 96.31 808 VAL A CA 1
ATOM 6178 C C . VAL A 1 808 ? -29.515 23.621 10.194 1.00 96.31 808 VAL A C 1
ATOM 6180 O O . VAL A 1 808 ? -29.714 22.759 9.334 1.00 96.31 808 VAL A O 1
ATOM 6183 N N . VAL A 1 809 ? -28.318 24.175 10.376 1.00 97.25 809 VAL A N 1
ATOM 6184 C CA . VAL A 1 809 ? -27.116 23.719 9.670 1.00 97.25 809 VAL A CA 1
ATOM 6185 C C . VAL A 1 809 ? -26.250 22.876 10.597 1.00 97.25 809 VAL A C 1
ATOM 6187 O O . VAL A 1 809 ? -25.881 23.313 11.681 1.00 97.25 809 VAL A O 1
ATOM 6190 N N . VAL A 1 810 ? -25.888 21.668 10.170 1.00 97.00 810 VAL A N 1
ATOM 6191 C CA . VAL A 1 810 ? -24.961 20.794 10.903 1.00 97.00 810 VAL A CA 1
ATOM 6192 C C . VAL A 1 810 ? -23.613 20.782 10.202 1.00 97.00 810 VAL A C 1
ATOM 6194 O O . VAL A 1 810 ? -23.522 20.419 9.034 1.00 97.00 810 VAL A O 1
ATOM 6197 N N . VAL A 1 811 ? -22.547 21.142 10.908 1.00 96.38 811 VAL A N 1
ATOM 6198 C CA . VAL A 1 811 ? -21.186 21.170 10.364 1.00 96.38 811 VAL A CA 1
ATOM 6199 C C . VAL A 1 811 ? -20.417 19.945 10.842 1.00 96.38 811 VAL A C 1
ATOM 6201 O O . VAL A 1 811 ? -20.033 19.858 12.007 1.00 96.38 811 VAL A O 1
ATOM 6204 N N . GLY A 1 812 ? -20.154 19.001 9.940 1.00 93.62 812 GLY A N 1
ATOM 6205 C CA . GLY A 1 812 ? -19.434 17.770 10.266 1.00 93.62 812 GLY A CA 1
ATOM 6206 C C . GLY A 1 812 ? -19.800 16.610 9.346 1.00 93.62 812 GLY A C 1
ATOM 6207 O O . GLY A 1 812 ? -20.780 16.666 8.618 1.00 93.62 812 GLY A O 1
ATOM 6208 N N . GLY A 1 813 ? -18.998 15.542 9.367 1.00 89.62 813 GLY A N 1
ATOM 6209 C CA . GLY A 1 813 ? -19.244 14.344 8.545 1.00 89.62 813 GLY A CA 1
ATOM 6210 C C . GLY A 1 813 ? -19.124 13.013 9.286 1.00 89.62 813 GLY A C 1
ATOM 6211 O O . GLY A 1 813 ? -19.123 11.966 8.643 1.00 89.62 813 GLY A O 1
ATOM 6212 N N . GLY A 1 814 ? -18.957 13.045 10.612 1.00 89.62 814 GLY A N 1
ATOM 6213 C CA . GLY A 1 814 ? -18.881 11.852 11.463 1.00 89.62 814 GLY A CA 1
ATOM 6214 C C . GLY A 1 814 ? -20.247 11.408 11.992 1.00 89.62 814 GLY A C 1
ATOM 6215 O O . GLY A 1 814 ? -21.256 12.066 11.752 1.00 89.62 814 GLY A O 1
ATOM 6216 N N . ASN A 1 815 ? -20.273 10.311 12.755 1.00 88.56 815 ASN A N 1
ATOM 6217 C CA . ASN A 1 815 ? -21.512 9.763 13.324 1.00 88.56 815 ASN A CA 1
ATOM 6218 C C . ASN A 1 815 ? -22.278 10.775 14.184 1.00 88.56 815 ASN A C 1
ATOM 6220 O O . ASN A 1 815 ? -23.476 10.925 13.981 1.00 88.56 815 ASN A O 1
ATOM 6224 N N . SER A 1 816 ? -21.598 11.530 15.054 1.00 90.44 816 SER A N 1
ATOM 6225 C CA . SER A 1 816 ? -22.247 12.550 15.891 1.00 90.44 816 SER A CA 1
ATOM 6226 C C . SER A 1 816 ? -22.934 13.639 15.059 1.00 90.44 816 SER A C 1
ATOM 6228 O O . SER A 1 816 ? -23.981 14.140 15.451 1.00 90.44 816 SER A O 1
ATOM 6230 N N . ALA A 1 817 ? -22.390 13.971 13.880 1.00 93.94 817 ALA A N 1
ATOM 6231 C CA . ALA A 1 817 ? -23.010 14.926 12.962 1.00 93.94 817 ALA A CA 1
ATOM 6232 C C . ALA A 1 817 ? -24.307 14.360 12.364 1.00 93.94 817 ALA A C 1
ATOM 6234 O O . ALA A 1 817 ? -25.315 15.058 12.300 1.00 93.94 817 ALA A O 1
ATOM 6235 N N . ILE A 1 818 ? -24.302 13.081 11.971 1.00 94.50 818 ILE A N 1
ATOM 6236 C CA . ILE A 1 818 ? -25.499 12.399 11.461 1.00 94.50 818 ILE A CA 1
ATOM 6237 C C . ILE A 1 818 ? -26.554 12.243 12.558 1.00 94.50 818 ILE A C 1
ATOM 6239 O O . ILE A 1 818 ? -27.724 12.536 12.321 1.00 94.50 818 ILE A O 1
ATOM 6243 N N . ASP A 1 819 ? -26.148 11.846 13.763 1.00 93.81 819 ASP A N 1
ATOM 6244 C CA . ASP A 1 819 ? -27.048 11.695 14.905 1.00 93.81 819 ASP A CA 1
ATOM 6245 C C . ASP A 1 819 ? -27.684 13.034 15.299 1.00 93.81 819 ASP A C 1
ATOM 6247 O O . ASP A 1 819 ? -28.895 13.102 15.528 1.00 93.81 819 ASP A O 1
ATOM 6251 N N . ALA A 1 820 ? -26.902 14.119 15.310 1.00 94.44 820 ALA A N 1
ATOM 6252 C CA . ALA A 1 820 ? -27.407 15.466 15.552 1.00 94.44 820 ALA A CA 1
ATOM 6253 C C . ALA A 1 820 ? -28.374 15.917 14.446 1.00 94.44 820 ALA A C 1
ATOM 6255 O O . ALA A 1 820 ? -29.468 16.391 14.749 1.00 94.44 820 ALA A O 1
ATOM 6256 N N . ALA A 1 821 ? -28.028 15.703 13.173 1.00 95.56 821 ALA A N 1
ATOM 6257 C CA . ALA A 1 821 ? -28.877 16.078 12.042 1.00 95.56 821 ALA A CA 1
ATOM 6258 C C . ALA A 1 821 ? -30.231 15.350 12.067 1.00 95.56 821 ALA A C 1
ATOM 6260 O O . ALA A 1 821 ? -31.290 15.972 11.984 1.00 95.56 821 ALA A O 1
ATOM 6261 N N . ARG A 1 822 ? -30.210 14.029 12.260 1.00 94.75 822 ARG A N 1
ATOM 6262 C CA . ARG A 1 822 ? -31.418 13.194 12.330 1.00 94.75 822 ARG A CA 1
ATOM 6263 C C . ARG A 1 822 ? -32.256 13.465 13.575 1.00 94.75 822 ARG A C 1
ATOM 6265 O O . ARG A 1 822 ? -33.476 13.306 13.522 1.00 94.75 822 ARG A O 1
ATOM 6272 N N . SER A 1 823 ? -31.631 13.881 14.676 1.00 94.00 823 SER A N 1
ATOM 6273 C CA . SER A 1 823 ? -32.342 14.293 15.892 1.00 94.00 823 SER A CA 1
ATOM 6274 C C . SER A 1 823 ? -32.979 15.676 15.745 1.00 94.00 823 SER A C 1
ATOM 6276 O O . SER A 1 823 ? -34.118 15.853 16.165 1.00 94.00 823 SER A O 1
ATOM 6278 N N . ALA A 1 824 ? -32.303 16.633 15.100 1.00 93.88 824 ALA A N 1
ATOM 6279 C CA . ALA A 1 824 ? -32.867 17.950 14.797 1.00 93.88 824 ALA A CA 1
ATOM 6280 C C . ALA A 1 824 ? -34.080 17.849 13.856 1.00 93.88 824 ALA A C 1
ATOM 6282 O O . ALA A 1 824 ? -35.111 18.465 14.123 1.00 93.88 824 ALA A O 1
ATOM 6283 N N . LEU A 1 825 ? -34.006 16.991 12.829 1.00 93.44 825 LEU A N 1
ATOM 6284 C CA . LEU A 1 825 ? -35.136 16.701 11.938 1.00 93.44 825 LEU A CA 1
ATOM 6285 C C . LEU A 1 825 ? -36.369 16.215 12.719 1.00 93.44 825 LEU A C 1
ATOM 6287 O O . LEU A 1 825 ? -37.476 16.706 12.520 1.00 93.44 825 LEU A O 1
ATOM 6291 N N . ARG A 1 826 ? -36.170 15.294 13.669 1.00 91.25 826 ARG A N 1
ATOM 6292 C CA . ARG A 1 826 ? -37.243 14.740 14.518 1.00 91.25 826 ARG A CA 1
ATOM 6293 C C . ARG A 1 826 ? -37.879 15.758 15.456 1.00 91.25 826 ARG A C 1
ATOM 6295 O O . ARG A 1 826 ? -38.998 15.537 15.913 1.00 91.25 826 ARG A O 1
ATOM 6302 N N . LEU A 1 827 ? -37.182 16.856 15.742 1.00 90.00 827 LEU A N 1
ATOM 6303 C CA . LEU A 1 827 ? -37.711 17.994 16.493 1.00 90.00 827 LEU A CA 1
ATOM 6304 C C . LEU A 1 827 ? -38.446 19.010 15.601 1.00 90.00 827 LEU A C 1
ATOM 6306 O O . LEU A 1 827 ? -38.914 20.026 16.110 1.00 90.00 827 LEU A O 1
ATOM 6310 N N . GLY A 1 828 ? -38.588 18.728 14.301 1.00 89.62 828 GLY A N 1
ATOM 6311 C CA . GLY A 1 828 ? -39.342 19.540 13.344 1.00 89.62 828 GLY A CA 1
ATOM 6312 C C . GLY A 1 828 ? -38.506 20.548 12.554 1.00 89.62 828 GLY A C 1
ATOM 6313 O O . GLY A 1 828 ? -39.086 21.383 11.865 1.00 89.62 828 GLY A O 1
ATOM 6314 N N . ALA A 1 829 ? -37.173 20.495 12.641 1.00 92.88 829 ALA A N 1
ATOM 6315 C CA . ALA A 1 829 ? -36.303 21.385 11.877 1.00 92.88 829 ALA A CA 1
ATOM 6316 C C . ALA A 1 829 ? -36.068 20.884 10.444 1.00 92.88 829 ALA A C 1
ATOM 6318 O O . ALA A 1 829 ? -35.975 19.682 10.192 1.00 92.88 829 ALA A O 1
ATOM 6319 N N . THR A 1 830 ? -35.868 21.816 9.515 1.00 94.56 830 THR A N 1
ATOM 6320 C CA . THR A 1 830 ? -35.267 21.538 8.207 1.00 94.56 830 THR A CA 1
ATOM 6321 C C . THR A 1 830 ? -33.753 21.541 8.368 1.00 94.56 830 THR A C 1
ATOM 6323 O O . THR A 1 830 ? -33.195 22.496 8.908 1.00 94.56 830 THR A O 1
ATOM 6326 N N . VAL A 1 831 ? -33.081 20.473 7.933 1.00 96.56 831 VAL A N 1
ATOM 6327 C CA . VAL A 1 831 ? -31.662 20.259 8.242 1.00 96.56 831 VAL A CA 1
ATOM 6328 C C . VAL A 1 831 ? -30.807 20.205 6.983 1.00 96.56 831 VAL A C 1
ATOM 6330 O O . VAL A 1 831 ? -31.068 19.416 6.072 1.00 96.56 831 VAL A O 1
ATOM 6333 N N . THR A 1 832 ? -29.736 20.999 6.979 1.00 97.25 832 THR A N 1
ATOM 6334 C CA . THR A 1 832 ? -28.671 20.942 5.972 1.00 97.25 832 THR A CA 1
ATOM 6335 C C . THR A 1 832 ? -27.349 20.572 6.632 1.00 97.25 832 THR A C 1
ATOM 6337 O O . THR A 1 832 ? -26.863 21.270 7.517 1.00 97.25 832 THR A O 1
ATOM 6340 N N . LEU A 1 833 ? -26.737 19.477 6.197 1.00 96.94 833 LEU A N 1
ATOM 6341 C CA . LEU A 1 833 ? -25.432 19.027 6.661 1.00 96.94 833 LEU A CA 1
ATOM 6342 C C . LEU A 1 833 ? -24.335 19.520 5.715 1.00 96.94 833 LEU A C 1
ATOM 6344 O O . LEU A 1 833 ? -24.399 19.299 4.510 1.00 96.94 833 LEU A O 1
ATOM 6348 N N . VAL A 1 834 ? -23.310 20.162 6.266 1.00 96.62 834 VAL A N 1
ATOM 6349 C CA . VAL A 1 834 ? -22.184 20.747 5.533 1.00 96.62 834 VAL A CA 1
ATOM 6350 C C . VAL A 1 834 ? -20.918 19.943 5.806 1.00 96.62 834 VAL A C 1
ATOM 6352 O O . VAL A 1 834 ? -20.504 19.765 6.957 1.00 96.62 834 VAL A O 1
ATOM 6355 N N . TYR A 1 835 ? -20.270 19.483 4.734 1.00 94.81 835 TYR A N 1
ATOM 6356 C CA . TYR A 1 835 ? -19.036 18.711 4.805 1.00 94.81 835 TYR A CA 1
ATOM 6357 C C . TYR A 1 835 ? -17.996 19.189 3.786 1.00 94.81 835 TYR A C 1
ATOM 6359 O O . TYR A 1 835 ? -18.253 19.299 2.590 1.00 94.81 835 TYR A O 1
ATOM 6367 N N . ARG A 1 836 ? -16.764 19.411 4.258 1.00 91.44 836 ARG A N 1
ATOM 6368 C CA . ARG A 1 836 ? -15.682 20.006 3.453 1.00 91.44 836 ARG A CA 1
ATOM 6369 C C . ARG A 1 836 ? -15.078 19.095 2.376 1.00 91.44 836 ARG A C 1
ATOM 6371 O O . ARG A 1 836 ? -14.293 19.581 1.574 1.00 91.44 836 ARG A O 1
ATOM 6378 N N . ARG A 1 837 ? -15.383 17.791 2.369 1.00 90.75 837 ARG A N 1
ATOM 6379 C CA . ARG A 1 837 ? -14.879 16.806 1.381 1.00 90.75 837 ARG A CA 1
ATOM 6380 C C . ARG A 1 837 ? -16.038 16.144 0.630 1.00 90.75 837 ARG A C 1
ATOM 6382 O O . ARG A 1 837 ? -17.195 16.516 0.832 1.00 90.75 837 ARG A O 1
ATOM 6389 N N . ALA A 1 838 ? -15.731 15.197 -0.256 1.00 87.56 838 ALA A N 1
ATOM 6390 C CA . ALA A 1 838 ? -16.740 14.471 -1.012 1.00 87.56 838 ALA A CA 1
ATOM 6391 C C . ALA A 1 838 ? -17.543 13.536 -0.098 1.00 87.56 838 ALA A C 1
ATOM 6393 O O . ALA A 1 838 ? -17.068 13.097 0.951 1.00 87.56 838 ALA A O 1
ATOM 6394 N N . ARG A 1 839 ? -18.763 13.187 -0.515 1.00 87.62 839 ARG A N 1
ATOM 6395 C CA . ARG A 1 839 ? -19.651 12.299 0.252 1.00 87.62 839 ARG A CA 1
ATOM 6396 C C . ARG A 1 839 ? -19.016 10.938 0.544 1.00 87.62 839 ARG A C 1
ATOM 6398 O O . ARG A 1 839 ? -19.190 10.403 1.632 1.00 87.62 839 ARG A O 1
ATOM 6405 N N . SER A 1 840 ? -18.261 10.394 -0.410 1.00 81.56 840 SER A N 1
ATOM 6406 C CA . SER A 1 840 ? -17.542 9.121 -0.269 1.00 81.56 840 SER A CA 1
ATOM 6407 C C . SER A 1 840 ? -16.472 9.131 0.828 1.00 81.56 840 SER A C 1
ATOM 6409 O O . SER A 1 840 ? -16.063 8.062 1.274 1.00 81.56 840 SER A O 1
ATOM 6411 N N . ASP A 1 841 ? -16.031 10.316 1.261 1.00 83.69 841 ASP A N 1
ATOM 6412 C CA . ASP A 1 841 ? -14.974 10.501 2.259 1.00 83.69 841 ASP A CA 1
ATOM 6413 C C . ASP A 1 841 ? -15.516 10.736 3.679 1.00 83.69 841 ASP A C 1
ATOM 6415 O O . ASP A 1 841 ? -14.726 10.895 4.620 1.00 83.69 841 ASP A O 1
ATOM 6419 N N . MET A 1 842 ? -16.846 10.794 3.838 1.00 86.94 842 MET A N 1
ATOM 6420 C CA . MET A 1 842 ? -17.500 11.003 5.129 1.00 86.94 842 MET A CA 1
ATOM 6421 C C . MET A 1 842 ? -17.182 9.843 6.089 1.00 86.94 842 MET A C 1
ATOM 6423 O O . MET A 1 842 ? -17.437 8.690 5.748 1.00 86.94 842 MET A O 1
ATOM 6427 N N . PRO A 1 843 ? -16.660 10.121 7.302 1.00 83.06 843 PRO A N 1
ATOM 6428 C CA . PRO A 1 843 ? -16.370 9.080 8.294 1.00 83.06 843 PRO A CA 1
ATOM 6429 C C . PRO A 1 843 ? -17.599 8.371 8.878 1.00 83.06 843 PRO A C 1
ATOM 6431 O O . PRO A 1 843 ? -17.441 7.356 9.555 1.00 83.06 843 PRO A O 1
ATOM 6434 N N . ALA A 1 844 ? -18.800 8.927 8.703 1.00 86.69 844 ALA A N 1
ATOM 6435 C CA . ALA A 1 844 ? -20.026 8.363 9.254 1.00 86.69 844 ALA A CA 1
ATOM 6436 C C . ALA A 1 844 ? -20.339 6.957 8.715 1.00 86.69 844 ALA A C 1
ATOM 6438 O O . ALA A 1 844 ? -19.994 6.599 7.587 1.00 86.69 844 ALA A O 1
ATOM 6439 N N . ASN A 1 845 ? -21.054 6.167 9.520 1.00 83.56 845 ASN A N 1
ATOM 6440 C CA . ASN A 1 845 ? -21.595 4.883 9.099 1.00 83.56 845 ASN A CA 1
ATOM 6441 C C . ASN A 1 845 ? -22.489 5.074 7.858 1.00 83.56 845 ASN A C 1
ATOM 6443 O O . ASN A 1 845 ? -23.392 5.911 7.848 1.00 83.56 845 ASN A O 1
ATOM 6447 N N . ALA A 1 846 ? -22.235 4.287 6.811 1.00 83.19 846 ALA A N 1
ATOM 6448 C CA . ALA A 1 846 ? -22.923 4.418 5.531 1.00 83.19 846 ALA A CA 1
ATOM 6449 C C . ALA A 1 846 ? -24.440 4.175 5.624 1.00 83.19 846 ALA A C 1
ATOM 6451 O O . ALA A 1 846 ? -25.197 4.834 4.915 1.00 83.19 846 ALA A O 1
ATOM 6452 N N . GLU A 1 847 ? -24.893 3.264 6.491 1.00 84.06 847 GLU A N 1
ATOM 6453 C CA . GLU A 1 847 ? -26.322 2.992 6.700 1.00 84.06 847 GLU A CA 1
ATOM 6454 C C . GLU A 1 847 ? -27.011 4.179 7.382 1.00 84.06 847 GLU A C 1
ATOM 6456 O O . GLU A 1 847 ? -28.101 4.571 6.974 1.00 84.06 847 GLU A O 1
ATOM 6461 N N . GLU A 1 848 ? -26.343 4.822 8.342 1.00 88.75 848 GLU A N 1
ATOM 6462 C CA . GLU A 1 848 ? -26.854 6.025 9.012 1.00 88.75 848 GLU A CA 1
ATOM 6463 C C . GLU A 1 848 ? -26.892 7.236 8.072 1.00 88.75 848 GLU A C 1
ATOM 6465 O O . GLU A 1 848 ? -27.871 7.982 8.062 1.00 88.75 848 GLU A O 1
ATOM 6470 N N . LEU A 1 849 ? -25.855 7.413 7.245 1.00 90.81 849 LEU A N 1
ATOM 6471 C CA . LEU A 1 849 ? -25.808 8.471 6.234 1.00 90.81 849 LEU A CA 1
ATOM 6472 C C . LEU A 1 849 ? -26.904 8.290 5.176 1.00 90.81 849 LEU A C 1
ATOM 6474 O O . LEU A 1 849 ? -27.571 9.256 4.812 1.00 90.81 849 LEU A O 1
ATOM 6478 N N . ASN A 1 850 ? -27.110 7.065 4.688 1.00 90.81 850 ASN A N 1
ATOM 6479 C CA . ASN A 1 850 ? -28.200 6.777 3.756 1.00 90.81 850 ASN A CA 1
ATOM 6480 C C . ASN A 1 850 ? -29.560 6.988 4.428 1.00 90.81 850 ASN A C 1
ATOM 6482 O O . ASN A 1 850 ? -30.420 7.641 3.851 1.00 90.81 850 ASN A O 1
ATOM 6486 N N . GLY A 1 851 ? -29.715 6.560 5.684 1.00 90.56 851 GLY A N 1
ATOM 6487 C CA . GLY A 1 851 ? -30.928 6.799 6.462 1.00 90.56 851 GLY A CA 1
ATOM 6488 C C . GLY A 1 851 ? -31.256 8.283 6.653 1.00 90.56 851 GLY A C 1
ATOM 6489 O O . GLY A 1 851 ? -32.432 8.637 6.626 1.00 90.56 851 GLY A O 1
ATOM 6490 N N . ALA A 1 852 ? -30.247 9.148 6.808 1.00 93.12 852 ALA A N 1
ATOM 6491 C CA . ALA A 1 852 ? -30.423 10.602 6.867 1.00 93.12 852 ALA A CA 1
ATOM 6492 C C . ALA A 1 852 ? -30.946 11.183 5.541 1.00 93.12 852 ALA A C 1
ATOM 6494 O O . ALA A 1 852 ? -31.826 12.041 5.541 1.00 93.12 852 ALA A O 1
ATOM 6495 N N . LEU A 1 853 ? -30.429 10.694 4.414 1.00 93.31 853 LEU A N 1
ATOM 6496 C CA . LEU A 1 853 ? -30.840 11.138 3.080 1.00 93.31 853 LEU A CA 1
ATOM 6497 C C . LEU A 1 853 ? -32.237 10.646 2.714 1.00 93.31 853 LEU A C 1
ATOM 6499 O O . LEU A 1 853 ? -33.031 11.424 2.196 1.00 93.31 853 LEU A O 1
ATOM 6503 N N . ASP A 1 854 ? -32.553 9.392 3.043 1.00 92.44 854 ASP A N 1
ATOM 6504 C CA . ASP A 1 854 ? -33.897 8.832 2.885 1.00 92.44 854 ASP A CA 1
ATOM 6505 C C . ASP A 1 854 ? -34.930 9.640 3.687 1.00 92.44 854 ASP A C 1
ATOM 6507 O O . ASP A 1 854 ? -36.079 9.763 3.280 1.00 92.44 854 ASP A O 1
ATOM 6511 N N . GLU A 1 855 ? -34.519 10.211 4.824 1.00 93.38 855 GLU A N 1
ATOM 6512 C CA . GLU A 1 855 ? -35.337 11.087 5.672 1.00 93.38 855 GLU A CA 1
ATOM 6513 C C . GLU A 1 855 ? -35.433 12.540 5.170 1.00 93.38 855 GLU A C 1
ATOM 6515 O O . GLU A 1 855 ? -36.174 13.328 5.756 1.00 93.38 855 GLU A O 1
ATOM 6520 N N . GLY A 1 856 ? -34.743 12.891 4.079 1.00 92.75 856 GLY A N 1
ATOM 6521 C CA . GLY A 1 856 ? -34.816 14.210 3.444 1.00 92.75 856 GLY A CA 1
ATOM 6522 C C . GLY A 1 856 ? -33.800 15.238 3.950 1.00 92.75 856 GLY A C 1
ATOM 6523 O O . GLY A 1 856 ? -33.954 16.425 3.666 1.00 92.75 856 GLY A O 1
ATOM 6524 N N . ILE A 1 857 ? -32.760 14.824 4.683 1.00 95.31 857 ILE A N 1
ATOM 6525 C CA . ILE A 1 857 ? -31.685 15.733 5.116 1.00 95.31 857 ILE A CA 1
ATOM 6526 C C . ILE A 1 857 ? -30.820 16.106 3.910 1.00 95.31 857 ILE A C 1
ATOM 6528 O O . ILE A 1 857 ? -30.267 15.235 3.237 1.00 95.31 857 ILE A O 1
ATOM 6532 N N . SER A 1 858 ? -30.661 17.406 3.661 1.00 95.19 858 SER A N 1
ATOM 6533 C CA . SER A 1 858 ? -29.789 17.904 2.595 1.00 95.19 858 SER A CA 1
ATOM 6534 C C . SER A 1 858 ? -28.324 17.762 3.004 1.00 95.19 858 SER A C 1
ATOM 6536 O O . SER A 1 858 ? -27.958 18.121 4.121 1.00 95.19 858 SER A O 1
ATOM 6538 N N . VAL A 1 859 ? -27.468 17.250 2.118 1.00 95.50 859 VAL A N 1
ATOM 6539 C CA . VAL A 1 859 ? -26.026 17.102 2.371 1.00 95.50 859 VAL A CA 1
ATOM 6540 C C . VAL A 1 859 ? -25.242 17.890 1.326 1.00 95.50 859 VAL A C 1
ATOM 6542 O O . VAL A 1 859 ? -25.184 17.511 0.157 1.00 95.50 859 VAL A O 1
ATOM 6545 N N . LEU A 1 860 ? -24.604 18.972 1.765 1.00 95.06 860 LEU A N 1
ATOM 6546 C CA . LEU A 1 860 ? -23.725 19.817 0.966 1.00 95.06 860 LEU A CA 1
ATOM 6547 C C . LEU A 1 860 ? -22.271 19.392 1.183 1.00 95.06 860 LEU A C 1
ATOM 6549 O O . LEU A 1 860 ? -21.640 19.702 2.197 1.00 95.06 860 LEU A O 1
ATOM 6553 N N . CYS A 1 861 ? -21.755 18.632 0.222 1.00 93.62 861 CYS A N 1
ATOM 6554 C CA . CYS A 1 861 ? -20.358 18.217 0.176 1.00 93.62 861 CYS A CA 1
ATOM 6555 C C . CYS A 1 861 ? -19.487 19.253 -0.531 1.00 93.62 861 CYS A C 1
ATOM 6557 O O . CYS A 1 861 ? -19.976 20.063 -1.314 1.00 93.62 861 CYS A O 1
ATOM 6559 N N . MET A 1 862 ? -18.172 19.151 -0.326 1.00 92.81 862 MET A N 1
ATOM 6560 C CA . MET A 1 862 ? -17.199 20.105 -0.863 1.00 92.81 862 MET A CA 1
ATOM 6561 C C . MET A 1 862 ? -17.529 21.548 -0.455 1.00 92.81 862 MET A C 1
ATOM 6563 O O . MET A 1 862 ? -17.389 22.480 -1.242 1.00 92.81 862 MET A O 1
ATOM 6567 N N . THR A 1 863 ? -17.957 21.725 0.793 1.00 94.38 863 THR A N 1
ATOM 6568 C CA . THR A 1 863 ? -18.393 23.013 1.333 1.00 94.38 863 THR A CA 1
ATOM 6569 C C . THR A 1 863 ? -17.740 23.225 2.695 1.00 94.38 863 THR A C 1
ATOM 6571 O O . THR A 1 863 ? -17.906 22.406 3.600 1.00 94.38 863 THR A O 1
ATOM 6574 N N . GLN A 1 864 ? -16.970 24.303 2.851 1.00 94.56 864 GLN A N 1
ATOM 6575 C CA . GLN A 1 864 ? -16.309 24.645 4.115 1.00 94.56 864 GLN A CA 1
ATOM 6576 C C . GLN A 1 864 ? -16.911 25.915 4.721 1.00 94.56 864 GLN A C 1
ATOM 6578 O O . GLN A 1 864 ? -17.046 26.905 4.003 1.00 94.56 864 GLN A O 1
ATOM 6583 N N . PRO A 1 865 ? -17.235 25.922 6.024 1.00 94.81 865 PRO A N 1
ATOM 6584 C CA . PRO A 1 865 ? -17.638 27.136 6.727 1.00 94.81 865 PRO A CA 1
ATOM 6585 C C . PRO A 1 865 ? -16.473 28.118 6.874 1.00 94.81 865 PRO A C 1
ATOM 6587 O O . PRO A 1 865 ? -15.352 27.708 7.177 1.00 94.81 865 PRO A O 1
ATOM 6590 N N . ILE A 1 866 ? -16.758 29.405 6.671 1.00 95.62 866 ILE A N 1
ATOM 6591 C CA . ILE A 1 866 ? -15.778 30.497 6.761 1.00 95.62 866 ILE A CA 1
ATOM 6592 C C . ILE A 1 866 ? -16.163 31.516 7.833 1.00 95.62 866 ILE A C 1
ATOM 6594 O O . ILE A 1 866 ? -15.280 32.043 8.500 1.00 95.62 866 ILE A O 1
ATOM 6598 N N . GLU A 1 867 ? -17.455 31.802 8.000 1.00 94.94 867 GLU A N 1
ATOM 6599 C CA . GLU A 1 867 ? -17.946 32.828 8.925 1.00 94.94 867 GLU A CA 1
ATOM 6600 C C . GLU A 1 867 ? -19.414 32.567 9.290 1.00 94.94 867 GLU A C 1
ATOM 6602 O O . GLU A 1 867 ? -20.213 32.168 8.437 1.00 94.94 867 GLU A O 1
ATOM 6607 N N . VAL A 1 868 ? -19.779 32.807 10.551 1.00 94.19 868 VAL A N 1
ATOM 6608 C CA . VAL A 1 868 ? -21.171 32.793 11.019 1.00 94.19 868 VAL A CA 1
ATOM 6609 C C . VAL A 1 868 ? -21.737 34.211 10.949 1.00 94.19 868 VAL A C 1
ATOM 6611 O O . VAL A 1 868 ? -21.231 35.130 11.593 1.00 94.19 868 VAL A O 1
ATOM 6614 N N . LEU A 1 869 ? -22.811 34.388 10.179 1.00 92.56 869 LEU A N 1
ATOM 6615 C CA . LEU A 1 869 ? -23.461 35.679 9.969 1.00 92.56 869 LEU A CA 1
ATOM 6616 C C . LEU A 1 869 ? -24.657 35.828 10.908 1.00 92.56 869 LEU A C 1
ATOM 6618 O O . LEU A 1 869 ? -25.500 34.933 11.024 1.00 92.56 869 LEU A O 1
ATOM 6622 N N . GLY A 1 870 ? -24.782 36.993 11.539 1.00 87.12 870 GLY A N 1
ATOM 6623 C CA . GLY A 1 870 ? -25.854 37.263 12.493 1.00 87.12 870 GLY A CA 1
ATOM 6624 C C . GLY A 1 870 ? -26.515 38.621 12.316 1.00 87.12 870 GLY A C 1
ATOM 6625 O O . GLY A 1 870 ? -25.911 39.570 11.817 1.00 87.12 870 GLY A O 1
ATOM 6626 N N . LYS A 1 871 ? -27.757 38.717 12.793 1.00 80.62 871 LYS A N 1
ATOM 6627 C CA . LYS A 1 871 ? -28.511 39.970 12.921 1.00 80.62 871 LYS A CA 1
ATOM 6628 C C . LYS A 1 871 ? -28.527 40.412 14.385 1.00 80.62 871 LYS A C 1
ATOM 6630 O O . LYS A 1 871 ? -28.590 39.585 15.297 1.00 80.62 871 LYS A O 1
ATOM 6635 N N . THR A 1 872 ? -28.451 41.718 14.620 1.00 72.81 872 THR A N 1
ATOM 6636 C CA . THR A 1 872 ? -28.546 42.285 15.971 1.00 72.81 872 THR A CA 1
ATOM 6637 C C . THR A 1 872 ? -30.011 42.311 16.410 1.00 72.81 872 THR A C 1
ATOM 6639 O O . THR A 1 872 ? -30.810 43.034 15.823 1.00 72.81 872 THR A O 1
ATOM 6642 N N . GLU A 1 873 ? -30.359 41.552 17.452 1.00 58.91 873 GLU A N 1
ATOM 6643 C CA . GLU A 1 873 ? -31.649 41.640 18.153 1.00 58.91 873 GLU A CA 1
ATOM 6644 C C . GLU A 1 873 ? -31.388 42.107 19.597 1.00 58.91 873 GLU A C 1
ATOM 6646 O O . GLU A 1 873 ? -30.918 41.341 20.446 1.00 58.91 873 GLU A O 1
ATOM 6651 N N . GLY A 1 874 ? -31.664 43.383 19.887 1.00 66.31 874 GLY A N 1
ATOM 6652 C CA . GLY A 1 874 ? -31.403 43.975 21.205 1.00 66.31 874 GLY A CA 1
ATOM 6653 C C . GLY A 1 874 ? -29.907 44.001 21.553 1.00 66.31 874 GLY A C 1
ATOM 6654 O O . GLY A 1 874 ? -29.105 44.522 20.783 1.00 66.31 874 GLY A O 1
ATOM 6655 N N . SER A 1 875 ? -29.522 43.441 22.707 1.00 58.25 875 SER A N 1
ATOM 6656 C CA . SER A 1 875 ? -28.127 43.367 23.181 1.00 58.25 875 SER A CA 1
ATOM 6657 C C . SER A 1 875 ? -27.350 42.124 22.709 1.00 58.25 875 SER A C 1
ATOM 6659 O O . SER A 1 875 ? -26.186 41.969 23.076 1.00 58.25 875 SER A O 1
ATOM 6661 N N . SER A 1 876 ? -27.951 41.234 21.903 1.00 61.44 876 SER A N 1
ATOM 6662 C CA . SER A 1 876 ? -27.318 39.981 21.451 1.00 61.44 876 SER A CA 1
ATOM 6663 C C . SER A 1 876 ? -27.335 39.821 19.925 1.00 61.44 876 SER A C 1
ATOM 6665 O O . SER A 1 876 ? -28.327 40.140 19.271 1.00 61.44 876 SER A O 1
ATOM 6667 N N . LYS A 1 877 ? -26.246 39.295 19.346 1.00 75.88 877 LYS A N 1
ATOM 6668 C CA . LYS A 1 877 ? -26.188 38.887 17.931 1.00 75.88 877 LYS A CA 1
ATOM 6669 C C . LYS A 1 877 ? -26.698 37.451 17.793 1.00 75.88 877 LYS A C 1
ATOM 6671 O O . LYS A 1 877 ? -26.157 36.546 18.433 1.00 75.88 877 LYS A O 1
ATOM 6676 N N . LYS A 1 878 ? -27.738 37.256 16.980 1.00 85.38 878 LYS A N 1
ATOM 6677 C CA . LYS A 1 878 ? -28.357 35.952 16.705 1.00 85.38 878 LYS A CA 1
ATOM 6678 C C . LYS A 1 878 ? -27.987 35.482 15.301 1.00 85.38 878 LYS A C 1
ATOM 6680 O O . LYS A 1 878 ? -27.968 36.298 14.380 1.00 85.38 878 LYS A O 1
ATOM 6685 N N . VAL A 1 879 ? -27.715 34.187 15.145 1.00 91.56 879 VAL A N 1
ATOM 6686 C CA . VAL A 1 879 ? -27.390 33.568 13.847 1.00 91.56 879 VAL A CA 1
ATOM 6687 C C . VAL A 1 879 ? -28.514 33.798 12.829 1.00 91.56 879 VAL A C 1
ATOM 6689 O O . VAL A 1 879 ? -29.695 33.743 13.172 1.00 91.56 879 VAL A O 1
ATOM 6692 N N . SER A 1 880 ? -28.129 34.082 11.585 1.00 92.44 880 SER A N 1
ATOM 6693 C CA . SER A 1 880 ? -29.041 34.272 10.447 1.00 92.44 880 SER A CA 1
ATOM 6694 C C . SER A 1 880 ? -28.615 33.531 9.175 1.00 92.44 880 SER A C 1
ATOM 6696 O O . SER A 1 880 ? -29.469 33.216 8.348 1.00 92.44 880 SER A O 1
ATOM 6698 N N . ALA A 1 881 ? -27.318 33.254 9.009 1.00 94.25 881 ALA A N 1
ATOM 6699 C CA . ALA A 1 881 ? -26.790 32.444 7.917 1.00 94.25 881 ALA A CA 1
ATOM 6700 C C . ALA A 1 881 ? -25.379 31.924 8.242 1.00 94.25 881 ALA A C 1
ATOM 6702 O O . ALA A 1 881 ? -24.672 32.482 9.087 1.00 94.25 881 ALA A O 1
ATOM 6703 N N . LEU A 1 882 ? -24.946 30.888 7.526 1.00 95.44 882 LEU A N 1
ATOM 6704 C CA . LEU A 1 882 ? -23.568 30.404 7.509 1.00 95.44 882 LEU A CA 1
ATOM 6705 C C . LEU A 1 882 ? -22.930 30.727 6.156 1.00 95.44 882 LEU A C 1
ATOM 6707 O O . LEU A 1 882 ? -23.373 30.232 5.117 1.00 95.44 882 LEU A O 1
ATOM 6711 N N . LYS A 1 883 ? -21.861 31.526 6.165 1.00 95.75 883 LYS A N 1
ATOM 6712 C CA . LYS A 1 883 ? -21.064 31.797 4.970 1.00 95.75 883 LYS A CA 1
ATOM 6713 C C . LYS A 1 883 ? -20.114 30.637 4.723 1.00 95.75 883 LYS A C 1
ATOM 6715 O O . LYS A 1 883 ? -19.327 30.252 5.595 1.00 95.75 883 LYS A O 1
ATOM 6720 N N . VAL A 1 884 ? -20.168 30.099 3.513 1.00 96.12 884 VAL A N 1
ATOM 6721 C CA . VAL A 1 884 ? -19.384 28.938 3.107 1.00 96.12 884 VAL A CA 1
ATOM 6722 C C . VAL A 1 884 ? -18.594 29.208 1.833 1.00 96.12 884 VAL A C 1
ATOM 6724 O O . VAL A 1 884 ? -18.941 30.063 1.019 1.00 96.12 884 VAL A O 1
ATOM 6727 N N . GLN A 1 885 ? -17.521 28.447 1.663 1.00 96.00 885 GLN A N 1
ATOM 6728 C CA . GLN A 1 885 ? -16.691 28.431 0.469 1.00 96.00 885 GLN A CA 1
ATOM 6729 C C . GLN A 1 885 ? -16.802 27.071 -0.214 1.00 96.00 885 GLN A C 1
ATOM 6731 O O . GLN A 1 885 ? -16.714 26.023 0.442 1.00 96.00 885 GLN A O 1
ATOM 6736 N N . ARG A 1 886 ? -16.967 27.080 -1.539 1.00 94.25 886 ARG A N 1
ATOM 6737 C CA . ARG A 1 886 ? -16.963 25.854 -2.335 1.00 94.25 886 ARG A CA 1
ATOM 6738 C C . ARG A 1 886 ? -15.540 25.317 -2.464 1.00 94.25 886 ARG A C 1
ATOM 6740 O O . ARG A 1 886 ? -14.582 26.065 -2.666 1.00 94.25 886 ARG A O 1
ATOM 6747 N N . MET A 1 887 ? -15.414 24.005 -2.377 1.00 92.50 887 MET A N 1
ATOM 6748 C CA . MET A 1 887 ? -14.167 23.260 -2.486 1.00 92.50 887 MET A CA 1
ATOM 6749 C C . MET A 1 887 ? -14.132 22.465 -3.790 1.00 92.50 887 MET A C 1
ATOM 6751 O O . MET A 1 887 ? -15.166 22.095 -4.345 1.00 92.50 887 MET A O 1
ATOM 6755 N N . LYS A 1 888 ? -12.927 22.133 -4.250 1.00 88.50 888 LYS A N 1
ATOM 6756 C CA . LYS A 1 888 ? -12.683 21.133 -5.298 1.00 88.50 888 LYS A CA 1
ATOM 6757 C C . LYS A 1 888 ? -11.769 20.026 -4.780 1.00 88.50 888 LYS A C 1
ATOM 6759 O O . LYS A 1 888 ? -10.988 20.245 -3.854 1.00 88.50 888 LYS A O 1
ATOM 6764 N N . ALA A 1 889 ? -11.898 18.829 -5.346 1.00 82.44 889 ALA A N 1
ATOM 6765 C CA . ALA A 1 889 ? -11.055 17.702 -4.974 1.00 82.44 889 ALA A CA 1
ATOM 6766 C C . ALA A 1 889 ? -9.633 17.955 -5.494 1.00 82.44 889 ALA A C 1
ATOM 6768 O O . ALA A 1 889 ? -9.423 18.142 -6.691 1.00 82.44 889 ALA A O 1
ATOM 6769 N N . GLY A 1 890 ? -8.675 18.037 -4.578 1.00 79.31 890 GLY A N 1
ATOM 6770 C CA . GLY A 1 890 ? -7.248 18.072 -4.867 1.00 79.31 890 GLY A CA 1
ATOM 6771 C C . GLY A 1 890 ? -6.623 16.674 -4.843 1.00 79.31 890 GLY A C 1
ATOM 6772 O O . GLY A 1 890 ? -7.342 15.676 -4.771 1.00 79.31 890 GLY A O 1
ATOM 6773 N N . PRO A 1 891 ? -5.281 16.594 -4.872 1.00 70.62 891 PRO A N 1
ATOM 6774 C CA . PRO A 1 891 ? -4.553 15.331 -4.778 1.00 70.62 891 PRO A CA 1
ATOM 6775 C C . PRO A 1 891 ? -4.917 14.550 -3.513 1.00 70.62 891 PRO A C 1
ATOM 6777 O O . PRO A 1 891 ? -5.269 15.147 -2.488 1.00 70.62 891 PRO A O 1
ATOM 6780 N N . VAL A 1 892 ? -4.816 13.222 -3.578 1.00 73.81 892 VAL A N 1
ATOM 6781 C CA . VAL A 1 892 ? -4.980 12.359 -2.404 1.00 73.81 892 VAL A CA 1
ATOM 6782 C C . VAL A 1 892 ? -3.892 12.710 -1.385 1.00 73.81 892 VAL A C 1
ATOM 6784 O O . VAL A 1 892 ? -2.724 12.845 -1.738 1.00 73.81 892 VAL A O 1
ATOM 6787 N N . ASP A 1 893 ? -4.285 12.929 -0.131 1.00 73.12 893 ASP A N 1
ATOM 6788 C CA . ASP A 1 893 ? -3.360 13.169 0.978 1.00 73.12 893 ASP A CA 1
ATOM 6789 C C . ASP A 1 893 ? -2.943 11.849 1.650 1.00 73.12 893 ASP A C 1
ATOM 6791 O O . ASP A 1 893 ? -3.461 10.768 1.360 1.00 73.12 893 ASP A O 1
ATOM 6795 N N . SER A 1 894 ? -2.044 11.935 2.628 1.00 70.06 894 SER A N 1
ATOM 6796 C CA . SER A 1 894 ? -1.604 10.790 3.435 1.00 70.06 894 SER A CA 1
ATOM 6797 C C . SER A 1 894 ? -2.720 10.096 4.234 1.00 70.06 894 SER A C 1
ATOM 6799 O O . SER A 1 894 ? -2.515 8.998 4.749 1.00 70.06 894 SER A O 1
ATOM 6801 N N . SER A 1 895 ? -3.919 10.688 4.331 1.00 67.50 895 SER A N 1
ATOM 6802 C CA . SER A 1 895 ? -5.099 10.015 4.889 1.00 67.50 895 SER A CA 1
ATOM 6803 C C . SER A 1 895 ? -5.807 9.102 3.883 1.00 67.50 895 SER A C 1
ATOM 6805 O O . SER A 1 895 ? -6.802 8.477 4.252 1.00 67.50 895 SER A O 1
ATOM 6807 N N . GLY A 1 896 ? -5.316 9.019 2.641 1.00 67.50 896 GLY A N 1
ATOM 6808 C CA . GLY A 1 896 ? -5.929 8.256 1.552 1.00 67.50 896 GLY A CA 1
ATOM 6809 C C . GLY A 1 896 ? -7.167 8.936 0.966 1.00 67.50 896 GLY A C 1
ATOM 6810 O O . GLY A 1 896 ? -7.965 8.288 0.292 1.00 67.50 896 GLY A O 1
ATOM 6811 N N . ARG A 1 897 ? -7.360 10.234 1.240 1.00 75.62 897 ARG A N 1
ATOM 6812 C CA . ARG A 1 897 ? -8.535 11.002 0.809 1.00 75.62 897 ARG A CA 1
ATOM 6813 C C . ARG A 1 897 ? -8.116 12.219 -0.013 1.00 75.62 897 ARG A C 1
ATOM 6815 O O . ARG A 1 897 ? -7.108 12.836 0.324 1.00 75.62 897 ARG A O 1
ATOM 6822 N N . PRO A 1 898 ? -8.889 12.621 -1.032 1.00 78.06 898 PRO A N 1
ATOM 6823 C CA . PRO A 1 898 ? -8.646 13.866 -1.750 1.00 78.06 898 PRO A CA 1
ATOM 6824 C C . PRO A 1 898 ? -8.573 15.068 -0.801 1.00 78.06 898 PRO A C 1
ATOM 6826 O O . PRO A 1 898 ? -9.432 15.265 0.069 1.00 78.06 898 PRO A O 1
ATOM 6829 N N . THR A 1 899 ? -7.538 15.887 -0.969 1.00 81.81 899 THR A N 1
ATOM 6830 C CA . THR A 1 899 ? -7.372 17.121 -0.199 1.00 81.81 899 THR A CA 1
ATOM 6831 C C . THR A 1 899 ? -8.426 18.128 -0.659 1.00 81.81 899 THR A C 1
ATOM 6833 O O . THR A 1 899 ? -8.517 18.383 -1.858 1.00 81.81 899 THR A O 1
ATOM 6836 N N . PRO A 1 900 ? -9.230 18.731 0.230 1.00 84.88 900 PRO A N 1
ATOM 6837 C CA . PRO A 1 900 ? -10.150 19.782 -0.183 1.00 84.88 900 PRO A CA 1
ATOM 6838 C C . PRO A 1 900 ? -9.356 21.051 -0.513 1.00 84.88 900 PRO A C 1
ATOM 6840 O O . PRO A 1 900 ? -8.607 21.546 0.327 1.00 84.88 900 PRO A O 1
ATOM 6843 N N . VAL A 1 901 ? -9.502 21.558 -1.738 1.00 88.31 901 VAL A N 1
ATOM 6844 C CA . VAL A 1 901 ? -8.835 22.781 -2.205 1.00 88.31 901 VAL A CA 1
ATOM 6845 C C . VAL A 1 901 ? -9.873 23.897 -2.347 1.00 88.31 901 VAL A C 1
ATOM 6847 O O . VAL A 1 901 ? -10.869 23.684 -3.046 1.00 88.31 901 VAL A O 1
ATOM 6850 N N . PRO A 1 902 ? -9.662 25.075 -1.732 1.00 89.25 902 PRO A N 1
ATOM 6851 C CA . PRO A 1 902 ? -10.598 26.191 -1.822 1.00 89.25 902 PRO A CA 1
ATOM 6852 C C . PRO A 1 902 ? -10.745 26.699 -3.256 1.00 89.25 902 PRO A C 1
ATOM 6854 O O . PRO A 1 902 ? -9.778 26.771 -4.017 1.00 89.25 902 PRO A O 1
ATOM 6857 N N . THR A 1 903 ? -11.974 27.053 -3.622 1.00 91.19 903 THR A N 1
ATOM 6858 C CA . THR A 1 903 ? -12.285 27.805 -4.846 1.00 91.19 903 THR A CA 1
ATOM 6859 C C . THR A 1 903 ? -12.582 29.264 -4.497 1.00 91.19 903 THR A C 1
ATOM 6861 O O . THR A 1 903 ? -12.766 29.602 -3.331 1.00 91.19 903 THR A O 1
ATOM 6864 N N . ASN A 1 904 ? -12.676 30.138 -5.497 1.00 91.12 904 ASN A N 1
ATOM 6865 C CA . ASN A 1 904 ? -13.061 31.537 -5.278 1.00 91.12 904 ASN A CA 1
ATOM 6866 C C . ASN A 1 904 ? -14.590 31.737 -5.197 1.00 91.12 904 ASN A C 1
ATOM 6868 O O . ASN A 1 904 ? -15.059 32.871 -5.220 1.00 91.12 904 ASN A O 1
ATOM 6872 N N . GLU A 1 905 ? -15.372 30.654 -5.115 1.00 92.75 905 GLU A N 1
ATOM 6873 C CA . GLU A 1 905 ? -16.831 30.701 -5.004 1.00 92.75 905 GLU A CA 1
ATOM 6874 C C . GLU A 1 905 ? -17.263 30.678 -3.530 1.00 92.75 905 GLU A C 1
ATOM 6876 O O . GLU A 1 905 ? -16.993 29.719 -2.798 1.00 92.75 905 GLU A O 1
ATOM 6881 N N . PHE A 1 906 ? -17.974 31.726 -3.111 1.00 95.31 906 PHE A N 1
ATOM 6882 C CA . PHE A 1 906 ? -18.572 31.860 -1.782 1.00 95.31 906 PHE A CA 1
ATOM 6883 C C . PHE A 1 906 ? -20.085 31.998 -1.909 1.00 95.31 906 PHE A C 1
ATOM 6885 O O . PHE A 1 906 ? -20.575 32.632 -2.842 1.00 95.31 906 PHE A O 1
ATOM 6892 N N . TYR A 1 907 ? -20.819 31.430 -0.960 1.00 95.69 907 TYR A N 1
ATOM 6893 C CA . TYR A 1 907 ? -22.268 31.578 -0.872 1.00 95.69 907 TYR A CA 1
ATOM 6894 C C . TYR A 1 907 ? -22.731 31.456 0.582 1.00 95.69 907 TYR A C 1
ATOM 6896 O O . TYR A 1 907 ? -21.967 31.056 1.464 1.00 95.69 907 TYR A O 1
ATOM 6904 N N . GLU A 1 908 ? -23.976 31.837 0.841 1.00 95.94 908 GLU A N 1
ATOM 6905 C CA . GLU A 1 908 ? -24.576 31.832 2.174 1.00 95.94 908 GLU A CA 1
ATOM 6906 C C . GLU A 1 908 ? -25.649 30.748 2.261 1.00 95.94 908 GLU A C 1
ATOM 6908 O O . GLU A 1 908 ? -26.417 30.541 1.320 1.00 95.94 908 GLU A O 1
ATOM 6913 N N . ILE A 1 909 ? -25.695 30.056 3.396 1.00 95.19 909 ILE A N 1
ATOM 6914 C CA . ILE A 1 909 ? -26.754 29.106 3.732 1.00 95.19 909 ILE A CA 1
ATOM 6915 C C . ILE A 1 909 ? -27.605 29.759 4.827 1.00 95.19 909 ILE A C 1
ATOM 6917 O O . ILE A 1 909 ? -27.098 29.913 5.941 1.00 95.19 909 ILE A O 1
ATOM 6921 N N . PRO A 1 910 ? -28.853 30.172 4.541 1.00 93.94 910 PRO A N 1
ATOM 6922 C CA . PRO A 1 910 ? -29.765 30.686 5.558 1.00 93.94 910 PRO A CA 1
ATOM 6923 C C . PRO A 1 910 ? -29.972 29.655 6.669 1.00 93.94 910 PRO A C 1
ATOM 6925 O O . PRO A 1 910 ? -30.161 28.468 6.396 1.00 93.94 910 PRO A O 1
ATOM 6928 N N . CYS A 1 911 ? -29.865 30.099 7.919 1.00 93.88 911 CYS A N 1
ATOM 6929 C CA . CYS A 1 911 ? -30.091 29.248 9.079 1.00 93.88 911 CYS A CA 1
ATOM 6930 C C . CYS A 1 911 ? -30.312 30.080 10.339 1.00 93.88 911 CYS A C 1
ATOM 6932 O O . CYS A 1 911 ? -29.714 31.142 10.516 1.00 93.88 911 CYS A O 1
ATOM 6934 N N . ASP A 1 912 ? -31.102 29.556 11.265 1.00 92.56 912 ASP A N 1
ATOM 6935 C CA . ASP A 1 912 ? -31.343 30.165 12.574 1.00 92.56 912 ASP A CA 1
ATOM 6936 C C .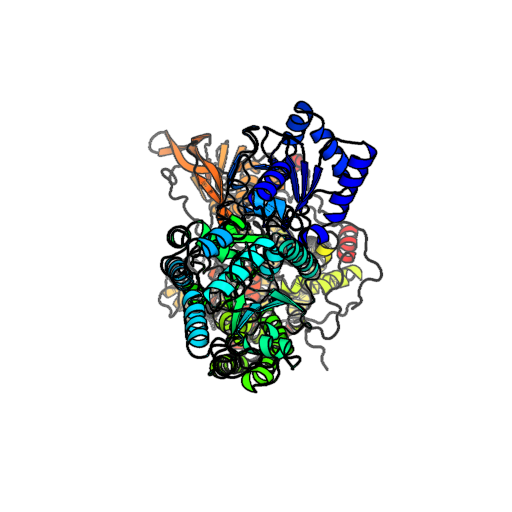 ASP A 1 912 ? -30.679 29.390 13.723 1.00 92.56 912 ASP A C 1
ATOM 6938 O O . ASP A 1 912 ? -30.677 29.847 14.872 1.00 92.56 912 ASP A O 1
ATOM 6942 N N . SER A 1 913 ? -30.083 28.230 13.433 1.00 94.81 913 SER A N 1
ATOM 6943 C CA . SER A 1 913 ? -29.255 27.466 14.366 1.00 94.81 913 SER A CA 1
ATOM 6944 C C . SER A 1 913 ? -28.149 26.688 13.646 1.00 94.81 913 SER A C 1
ATOM 6946 O O . SER A 1 913 ? -28.347 26.171 12.547 1.00 94.81 913 SER A O 1
ATOM 6948 N N . ILE A 1 914 ? -26.983 26.571 14.284 1.00 95.25 914 ILE A N 1
ATOM 6949 C CA . ILE A 1 914 ? -25.832 25.807 13.786 1.00 95.25 914 ILE A CA 1
ATOM 6950 C C . ILE A 1 914 ? -25.427 24.772 14.837 1.00 95.25 914 ILE A C 1
ATOM 6952 O O . ILE A 1 914 ? -25.245 25.120 16.001 1.00 95.25 914 ILE A O 1
ATOM 6956 N N . LEU A 1 915 ? -25.256 23.514 14.427 1.00 94.94 915 LEU A N 1
ATOM 6957 C CA . LEU A 1 915 ? -24.716 22.435 15.257 1.00 94.94 915 LEU A CA 1
ATOM 6958 C C . LEU A 1 915 ? -23.308 22.067 14.787 1.00 94.94 915 LEU A C 1
ATOM 6960 O O . LEU A 1 915 ? -23.116 21.663 13.638 1.00 94.94 915 LEU A O 1
ATOM 6964 N N . VAL A 1 916 ? -22.320 22.178 15.672 1.00 94.31 916 VAL A N 1
ATOM 6965 C CA . VAL A 1 916 ? -20.910 21.908 15.357 1.00 94.31 916 VAL A CA 1
ATOM 6966 C C . VAL A 1 916 ? -20.529 20.491 15.786 1.00 94.31 916 VAL A C 1
ATOM 6968 O O . VAL A 1 916 ? -20.630 20.137 16.956 1.00 94.31 916 VAL A O 1
ATOM 6971 N N . ALA A 1 917 ? -20.076 19.673 14.831 1.00 91.81 917 ALA A N 1
ATOM 6972 C CA . ALA A 1 917 ? -19.722 18.263 15.015 1.00 91.81 917 ALA A CA 1
ATOM 6973 C C . ALA A 1 917 ? -18.410 17.901 14.286 1.00 91.81 917 ALA A C 1
ATOM 6975 O O . ALA A 1 917 ? -18.358 16.977 13.465 1.00 91.81 917 ALA A O 1
ATOM 6976 N N . ILE A 1 918 ? -17.336 18.650 14.557 1.00 87.94 918 ILE A N 1
ATOM 6977 C CA . ILE A 1 918 ? -16.034 18.498 13.874 1.00 87.94 918 ILE A CA 1
ATOM 6978 C C . ILE A 1 918 ? -14.992 17.687 14.664 1.00 87.94 918 ILE A C 1
ATOM 6980 O O . ILE A 1 918 ? -13.877 17.495 14.177 1.00 87.94 918 ILE A O 1
ATOM 6984 N N . GLY A 1 919 ? -15.357 17.181 15.844 1.00 84.69 919 GLY A N 1
ATOM 6985 C CA . GLY A 1 919 ? -14.534 16.302 16.677 1.00 84.69 919 GLY A CA 1
ATOM 6986 C C . GLY A 1 919 ? -14.523 16.711 18.149 1.00 84.69 919 GLY A C 1
ATOM 6987 O O . GLY A 1 919 ? -14.981 17.793 18.511 1.00 84.69 919 GLY A O 1
ATOM 6988 N N . GLU A 1 920 ? -13.971 15.833 18.982 1.00 84.75 920 GLU A N 1
ATOM 6989 C CA . GLU A 1 920 ? -13.871 15.989 20.435 1.00 84.75 920 GLU A CA 1
ATOM 6990 C C . GLU A 1 920 ? -12.431 15.714 20.896 1.00 84.75 920 GLU A C 1
ATOM 6992 O O . GLU A 1 920 ? -11.657 15.026 20.223 1.00 84.75 920 GLU A O 1
ATOM 6997 N N . LYS A 1 921 ? -12.065 16.259 22.054 1.00 86.94 921 LYS A N 1
ATOM 6998 C CA . LYS A 1 921 ? -10.794 16.050 22.746 1.00 86.94 921 LYS A CA 1
ATOM 6999 C C . LYS A 1 921 ? -11.034 15.489 24.140 1.00 86.94 921 LYS A C 1
ATOM 7001 O O . LYS A 1 921 ? -12.078 15.698 24.762 1.00 86.94 921 LYS A O 1
ATOM 7006 N N . VAL A 1 922 ? -10.018 14.795 24.634 1.00 88.44 922 VAL A N 1
ATOM 7007 C CA . VAL A 1 922 ? -9.978 14.264 25.994 1.00 88.44 922 VAL A CA 1
ATOM 7008 C C . VAL A 1 922 ? -9.476 15.357 26.924 1.00 88.44 922 VAL A C 1
ATOM 7010 O O . VAL A 1 922 ? -8.516 16.060 26.612 1.00 88.44 922 VAL A O 1
ATOM 7013 N N . ARG A 1 923 ? -10.123 15.501 28.079 1.00 86.25 923 ARG A N 1
ATOM 7014 C CA . ARG A 1 923 ? -9.678 16.414 29.131 1.00 86.25 923 ARG A CA 1
ATOM 7015 C C . ARG A 1 923 ? -9.825 15.740 30.486 1.00 86.25 923 ARG A C 1
ATOM 7017 O O . ARG A 1 923 ? -10.927 15.349 30.857 1.00 86.25 923 ARG A O 1
ATOM 7024 N N . ILE A 1 924 ? -8.719 15.641 31.222 1.00 89.06 924 ILE A N 1
ATOM 7025 C CA . ILE A 1 924 ? -8.656 14.964 32.525 1.00 89.06 924 ILE A CA 1
ATOM 7026 C C . ILE A 1 924 ? -8.072 15.933 33.564 1.00 89.06 924 ILE A C 1
ATOM 7028 O O . ILE A 1 924 ? -6.878 15.888 33.856 1.00 89.06 924 ILE A O 1
ATOM 7032 N N . PRO A 1 925 ? -8.873 16.889 34.067 1.00 87.81 925 PRO A N 1
ATOM 7033 C CA . PRO A 1 925 ? -8.365 17.937 34.945 1.00 87.81 925 PRO A CA 1
ATOM 7034 C C . PRO A 1 925 ? -7.862 17.377 36.283 1.00 87.81 925 PRO A C 1
ATOM 7036 O O . PRO A 1 925 ? -8.393 16.399 36.813 1.00 87.81 925 PRO A O 1
ATOM 7039 N N . GLY A 1 926 ? -6.822 18.012 36.828 1.00 84.06 926 GLY A N 1
ATOM 7040 C CA . GLY A 1 926 ? -6.276 17.701 38.151 1.00 84.06 926 GLY A CA 1
ATOM 7041 C C . GLY A 1 926 ? -5.401 16.448 38.220 1.00 84.06 926 GLY A C 1
ATOM 7042 O O . GLY A 1 926 ? -4.877 16.157 39.289 1.00 84.06 926 GLY A O 1
ATOM 7043 N N . LEU A 1 927 ? -5.222 15.715 37.119 1.00 85.31 927 LEU A N 1
ATOM 7044 C CA . LEU A 1 927 ? -4.368 14.525 37.102 1.00 85.31 927 LEU A CA 1
ATOM 7045 C C . LEU A 1 927 ? -2.872 14.881 36.997 1.00 85.31 927 LEU A C 1
ATOM 7047 O O . LEU A 1 927 ? -2.012 14.110 37.428 1.00 85.31 927 LEU A O 1
ATOM 7051 N N . ASP A 1 928 ? -2.566 16.063 36.456 1.00 78.62 928 ASP A N 1
ATOM 7052 C CA . ASP A 1 928 ? -1.206 16.558 36.253 1.00 78.62 928 ASP A CA 1
ATOM 7053 C C . ASP A 1 928 ? -0.418 16.632 37.577 1.00 78.62 928 ASP A C 1
ATOM 7055 O O . ASP A 1 928 ? -0.866 17.196 38.578 1.00 78.62 928 ASP A O 1
ATOM 7059 N N . GLY A 1 929 ? 0.791 16.061 37.586 1.00 71.38 929 GLY A N 1
ATOM 7060 C CA . GLY A 1 929 ? 1.685 16.077 38.750 1.00 71.38 929 GLY A CA 1
ATOM 7061 C C . GLY A 1 929 ? 1.495 14.938 39.763 1.00 71.38 929 GLY A C 1
ATOM 7062 O O . GLY A 1 929 ? 1.961 15.077 40.895 1.00 71.38 929 GLY A O 1
ATOM 7063 N N . LEU A 1 930 ? 0.830 13.838 39.385 1.00 83.06 930 LEU A N 1
ATOM 7064 C CA . LEU A 1 930 ? 0.721 12.579 40.153 1.00 83.06 930 LEU A CA 1
ATOM 7065 C C . LEU A 1 930 ? 1.647 11.467 39.618 1.00 83.06 930 LEU A C 1
ATOM 7067 O O . LEU A 1 930 ? 1.248 10.303 39.544 1.00 83.06 930 LEU A O 1
ATOM 7071 N N . ASP A 1 931 ? 2.864 11.830 39.200 1.00 84.12 931 ASP A N 1
ATOM 7072 C CA . ASP A 1 931 ? 3.822 10.935 38.527 1.00 84.12 931 ASP A CA 1
ATOM 7073 C C . ASP A 1 931 ? 3.242 10.261 37.274 1.00 84.12 931 ASP A C 1
ATOM 7075 O O . ASP A 1 931 ? 3.423 9.071 37.022 1.00 84.12 931 ASP A O 1
ATOM 7079 N N . ILE A 1 932 ? 2.521 11.041 36.469 1.00 87.31 932 ILE A N 1
ATOM 7080 C CA . ILE A 1 932 ? 1.934 10.611 35.199 1.00 87.31 932 ILE A CA 1
ATOM 7081 C C . ILE A 1 932 ? 2.485 11.420 34.022 1.00 87.31 932 ILE A C 1
ATOM 7083 O O . ILE A 1 932 ? 3.028 12.510 34.196 1.00 87.31 932 ILE A O 1
ATOM 7087 N N . GLN A 1 933 ? 2.320 10.892 32.810 1.00 89.12 933 GLN A N 1
ATOM 7088 C CA . GLN A 1 933 ? 2.657 11.583 31.567 1.00 89.12 933 GLN A CA 1
ATOM 7089 C C . GLN A 1 933 ? 1.391 11.778 30.731 1.00 89.12 933 GLN A C 1
ATOM 7091 O O . GLN A 1 933 ? 0.616 10.840 30.548 1.00 89.12 933 GLN A O 1
ATOM 7096 N N . MET A 1 934 ? 1.207 12.987 30.207 1.00 88.81 934 MET A N 1
ATOM 7097 C CA . MET A 1 934 ? 0.099 13.344 29.321 1.00 88.81 934 MET A CA 1
ATOM 7098 C C . MET A 1 934 ? 0.619 13.582 27.902 1.00 88.81 934 MET A C 1
ATOM 7100 O O . MET A 1 934 ? 1.720 14.104 27.709 1.00 88.81 934 MET A O 1
ATOM 7104 N N . GLU A 1 935 ? -0.180 13.216 26.909 1.00 89.19 935 GLU A N 1
ATOM 7105 C CA . GLU A 1 935 ? 0.037 13.571 25.510 1.00 89.19 935 GLU A CA 1
ATOM 7106 C C . GLU A 1 935 ? -0.402 15.019 25.242 1.00 89.19 935 GLU A C 1
ATOM 7108 O O . GLU A 1 935 ? -1.228 15.592 25.957 1.00 89.19 935 GLU A O 1
ATOM 7113 N N . LYS A 1 936 ? 0.110 15.623 24.160 1.00 85.12 936 LYS A N 1
ATOM 7114 C CA . LYS A 1 936 ? -0.198 17.025 23.792 1.00 85.12 936 LYS A CA 1
ATOM 7115 C C . LYS A 1 936 ? -1.687 17.289 23.527 1.00 85.12 936 LYS A C 1
ATOM 7117 O O . LYS A 1 936 ? -2.116 18.438 23.543 1.00 85.12 936 LYS A O 1
ATOM 7122 N N . ASP A 1 937 ? -2.455 16.246 23.230 1.00 82.69 937 ASP A N 1
ATOM 7123 C CA . ASP A 1 937 ? -3.887 16.303 22.932 1.00 82.69 937 ASP A CA 1
ATOM 7124 C C . ASP A 1 937 ? -4.783 15.999 24.149 1.00 82.69 937 ASP A C 1
ATOM 7126 O O . ASP A 1 937 ? -6.002 15.928 23.994 1.00 82.69 937 ASP A O 1
ATOM 7130 N N . GLY A 1 938 ? -4.195 15.865 25.346 1.00 85.88 938 GLY A N 1
ATOM 7131 C CA . GLY A 1 938 ? -4.909 15.650 26.608 1.00 85.88 938 GLY A CA 1
ATOM 7132 C C . GLY A 1 938 ? -5.148 14.183 26.969 1.00 85.88 938 GLY A C 1
ATOM 7133 O O . GLY A 1 938 ? -5.762 13.911 28.002 1.00 85.88 938 GLY A O 1
ATOM 7134 N N . ARG A 1 939 ? -4.669 13.234 26.154 1.00 91.88 939 ARG A N 1
ATOM 7135 C CA . ARG A 1 939 ? -4.713 11.798 26.472 1.00 91.88 939 ARG A CA 1
ATOM 7136 C C . ARG A 1 939 ? -3.670 11.429 27.522 1.00 91.88 939 ARG A C 1
ATOM 7138 O O . ARG A 1 939 ? -2.627 12.071 27.630 1.00 91.88 939 ARG A O 1
ATOM 7145 N N . LEU A 1 940 ? -3.931 10.362 28.269 1.00 92.25 940 LEU A N 1
ATOM 7146 C CA . LEU A 1 940 ? -2.969 9.795 29.201 1.00 92.25 940 LEU A CA 1
ATOM 7147 C C . LEU A 1 940 ? -2.003 8.873 28.456 1.00 92.25 940 LEU A C 1
ATOM 7149 O O . LEU A 1 940 ? -2.421 7.948 27.754 1.00 92.25 940 LEU A O 1
ATOM 7153 N N . LYS A 1 941 ? -0.705 9.082 28.663 1.00 92.12 941 LYS A N 1
ATOM 7154 C CA . LYS A 1 941 ? 0.321 8.186 28.145 1.00 92.12 941 LYS A CA 1
ATOM 7155 C C . LYS A 1 941 ? 0.451 6.970 29.057 1.00 92.12 941 LYS A C 1
ATOM 7157 O O . LYS A 1 941 ? 0.741 7.088 30.249 1.00 92.12 941 LYS A O 1
ATOM 7162 N N . VAL A 1 942 ? 0.252 5.795 28.475 1.00 92.38 942 VAL A N 1
ATOM 7163 C CA . VAL A 1 942 ? 0.333 4.499 29.155 1.00 92.38 942 VAL A CA 1
ATOM 7164 C C . VAL A 1 942 ? 1.216 3.542 28.370 1.00 92.38 942 VAL A C 1
ATOM 7166 O O . VAL A 1 942 ? 1.443 3.729 27.173 1.00 92.38 942 VAL A O 1
ATOM 7169 N N . ASP A 1 943 ? 1.699 2.498 29.034 1.00 89.94 943 ASP A N 1
ATOM 7170 C CA . ASP A 1 943 ? 2.291 1.365 28.333 1.00 89.94 943 ASP A CA 1
ATOM 7171 C C . ASP A 1 943 ? 1.214 0.678 27.461 1.00 89.94 943 ASP A C 1
ATOM 7173 O O . ASP A 1 943 ? 0.143 0.338 27.967 1.00 89.94 943 ASP A O 1
ATOM 7177 N N . PRO A 1 944 ? 1.452 0.467 26.154 1.00 84.50 944 PRO A N 1
ATOM 7178 C CA . PRO A 1 944 ? 0.418 0.029 25.211 1.00 84.50 944 PRO A CA 1
ATOM 7179 C C . PRO A 1 944 ? -0.087 -1.406 25.432 1.00 84.50 944 PRO A C 1
ATOM 7181 O O . PRO A 1 944 ? -1.095 -1.784 24.836 1.00 84.50 944 PRO A O 1
ATOM 7184 N N . TYR A 1 945 ? 0.587 -2.206 26.267 1.00 82.38 945 TYR A N 1
ATOM 7185 C CA . TYR A 1 945 ? 0.214 -3.598 26.543 1.00 82.38 945 TYR A CA 1
ATOM 7186 C C . TYR A 1 945 ? -0.436 -3.759 27.912 1.00 82.38 945 TYR A C 1
ATOM 7188 O O . TYR A 1 945 ? -1.454 -4.432 28.039 1.00 82.38 945 TYR A O 1
ATOM 7196 N N . SER A 1 946 ? 0.151 -3.138 28.933 1.00 86.44 946 SER A N 1
ATOM 7197 C CA . SER A 1 946 ? -0.354 -3.182 30.302 1.00 86.44 946 SER A CA 1
ATOM 7198 C C . SER A 1 946 ? -1.414 -2.120 30.586 1.00 86.44 946 SER A C 1
ATOM 7200 O O . SER A 1 946 ? -2.134 -2.228 31.576 1.00 86.44 946 SER A O 1
ATOM 7202 N N . LEU A 1 947 ? -1.503 -1.085 29.740 1.00 92.25 947 LEU A N 1
ATOM 7203 C CA . LEU A 1 947 ? -2.362 0.089 29.928 1.00 92.25 947 LEU A CA 1
ATOM 7204 C C . LEU A 1 947 ? -2.118 0.816 31.262 1.00 92.25 947 LEU A C 1
ATOM 7206 O O . LEU A 1 947 ? -2.961 1.569 31.759 1.00 92.25 947 LEU A O 1
ATOM 7210 N N . ARG A 1 948 ? -0.934 0.596 31.839 1.00 93.62 948 ARG A N 1
ATOM 7211 C CA . ARG A 1 948 ? -0.472 1.201 33.083 1.00 93.62 948 ARG A CA 1
ATOM 7212 C C . ARG A 1 948 ? 0.203 2.533 32.789 1.00 93.62 948 ARG A C 1
ATOM 7214 O O . ARG A 1 948 ? 0.975 2.648 31.836 1.00 93.62 948 ARG A O 1
ATOM 7221 N N . SER A 1 949 ? -0.079 3.535 33.610 1.00 92.56 949 SER A N 1
ATOM 7222 C CA . SER A 1 949 ? 0.637 4.810 33.564 1.00 92.56 949 SER A CA 1
ATOM 7223 C C . SER A 1 949 ? 2.005 4.704 34.256 1.00 92.56 949 SER A C 1
ATOM 7225 O O . SER A 1 949 ? 2.366 3.657 34.795 1.00 92.56 949 SER A O 1
ATOM 7227 N N . ALA A 1 950 ? 2.763 5.802 34.281 1.00 89.56 950 ALA A N 1
ATOM 7228 C CA . ALA A 1 950 ? 3.985 5.886 35.083 1.00 89.56 950 ALA A CA 1
ATOM 7229 C C . ALA A 1 950 ? 3.717 5.736 36.598 1.00 89.56 950 ALA A C 1
ATOM 7231 O O . ALA A 1 950 ? 4.578 5.242 37.327 1.00 89.56 950 ALA A O 1
ATOM 7232 N N . ASN A 1 951 ? 2.507 6.064 37.065 1.00 90.75 951 ASN A N 1
ATOM 7233 C CA . ASN A 1 951 ? 2.078 5.779 38.424 1.00 90.75 951 ASN A CA 1
ATOM 7234 C C . ASN A 1 951 ? 1.587 4.330 38.531 1.00 90.75 951 ASN A C 1
ATOM 7236 O O . ASN A 1 951 ? 0.621 3.911 37.890 1.00 90.75 951 ASN A O 1
ATOM 7240 N N . ASN A 1 952 ? 2.228 3.571 39.415 1.00 88.88 952 ASN A N 1
ATOM 7241 C CA . ASN A 1 952 ? 2.018 2.138 39.563 1.00 88.88 952 ASN A CA 1
ATOM 7242 C C . ASN A 1 952 ? 0.593 1.723 39.972 1.00 88.88 952 ASN A C 1
ATOM 7244 O O . ASN A 1 952 ? 0.217 0.574 39.719 1.00 88.88 952 ASN A O 1
ATOM 7248 N N . LYS A 1 953 ? -0.189 2.615 40.586 1.00 94.25 953 LYS A N 1
ATOM 7249 C CA . LYS A 1 953 ? -1.589 2.360 40.956 1.00 94.25 953 LYS A CA 1
ATOM 7250 C C . LYS A 1 953 ? -2.594 2.832 39.901 1.00 94.25 953 LYS A C 1
ATOM 7252 O O . LYS A 1 953 ? -3.782 2.558 40.053 1.00 94.25 953 LYS A O 1
ATOM 7257 N N . LEU A 1 954 ? -2.153 3.536 38.858 1.00 95.38 954 LEU A N 1
ATOM 7258 C CA . LEU A 1 954 ? -3.036 4.195 37.900 1.00 95.38 954 LEU A CA 1
ATOM 7259 C C . LEU A 1 954 ? -2.930 3.567 36.507 1.00 95.38 954 LEU A C 1
ATOM 7261 O O . LEU A 1 954 ? -1.857 3.492 35.904 1.00 95.38 954 LEU A O 1
ATOM 7265 N N . PHE A 1 955 ? -4.083 3.162 35.990 1.00 97.12 955 PHE A N 1
ATOM 7266 C CA . PHE A 1 955 ? -4.281 2.570 34.673 1.00 97.12 955 PHE A CA 1
ATOM 7267 C C . PHE A 1 955 ? -5.277 3.418 33.880 1.00 97.12 955 PHE A C 1
ATOM 7269 O O . PHE A 1 955 ? -6.078 4.144 34.472 1.00 97.12 955 PHE A O 1
ATOM 7276 N N . ALA A 1 956 ? -5.272 3.326 32.551 1.00 96.25 956 ALA A N 1
ATOM 7277 C CA . ALA A 1 956 ? -6.268 4.010 31.727 1.00 96.25 956 ALA A CA 1
ATOM 7278 C C . ALA A 1 956 ? -6.702 3.190 30.517 1.00 96.25 956 ALA A C 1
ATOM 7280 O O . ALA A 1 956 ? -5.947 2.379 29.993 1.00 96.25 956 ALA A O 1
ATOM 7281 N N . CYS A 1 957 ? -7.936 3.401 30.070 1.00 96.31 957 CYS A N 1
ATOM 7282 C CA . CYS A 1 957 ? -8.497 2.714 28.911 1.00 96.31 957 CYS A CA 1
ATOM 7283 C C . CYS A 1 957 ? -9.585 3.558 28.235 1.00 96.31 957 CYS A C 1
ATOM 7285 O O . CYS A 1 957 ? -10.093 4.524 28.805 1.00 96.31 957 CYS A O 1
ATOM 7287 N N . GLY A 1 958 ? -9.964 3.174 27.017 1.00 94.69 958 GLY A N 1
ATOM 7288 C CA . GLY A 1 958 ? -10.955 3.893 26.227 1.00 94.69 958 GLY A CA 1
ATOM 7289 C C . GLY A 1 958 ? -10.403 5.203 25.681 1.00 94.69 958 GLY A C 1
ATOM 7290 O O . GLY A 1 958 ? -9.215 5.310 25.357 1.00 94.69 958 GLY A O 1
ATOM 7291 N N . ASP A 1 959 ? -11.269 6.210 25.584 1.00 94.06 959 ASP A N 1
ATOM 7292 C CA . ASP A 1 959 ? -10.889 7.479 24.969 1.00 94.06 959 ASP A CA 1
ATOM 7293 C C . ASP A 1 959 ? -9.750 8.170 25.717 1.00 94.06 959 ASP A C 1
ATOM 7295 O O . ASP A 1 959 ? -8.909 8.797 25.081 1.00 94.06 959 ASP A O 1
ATOM 7299 N N . ALA A 1 960 ? -9.645 7.972 27.036 1.00 93.81 960 ALA A N 1
ATOM 7300 C CA . ALA A 1 960 ? -8.538 8.467 27.851 1.00 93.81 960 ALA A CA 1
ATOM 7301 C C . ALA A 1 960 ? -7.145 8.129 27.279 1.00 93.81 960 ALA A C 1
ATOM 7303 O O . ALA A 1 960 ? -6.204 8.882 27.511 1.00 93.81 960 ALA A O 1
ATOM 7304 N N . VAL A 1 961 ? -7.017 7.035 26.517 1.00 93.81 961 VAL A N 1
ATOM 7305 C CA . VAL A 1 961 ? -5.765 6.588 25.879 1.00 93.81 961 VAL A CA 1
ATOM 7306 C C . VAL A 1 961 ? -5.803 6.761 24.356 1.00 93.81 961 VAL A C 1
ATOM 7308 O O . VAL A 1 961 ? -4.817 7.173 23.739 1.00 93.81 961 VAL A O 1
ATOM 7311 N N . MET A 1 962 ? -6.930 6.444 23.716 1.00 89.19 962 MET A N 1
ATOM 7312 C CA . MET A 1 962 ? -7.027 6.397 22.248 1.00 89.19 962 MET A CA 1
ATOM 7313 C C . MET A 1 962 ? -7.486 7.714 21.610 1.00 89.19 962 MET A C 1
ATOM 7315 O O . MET A 1 962 ? -7.297 7.903 20.410 1.00 89.19 962 MET A O 1
ATOM 7319 N N . GLY A 1 963 ? -8.047 8.636 22.395 1.00 89.62 963 GLY A N 1
ATOM 7320 C CA . GLY A 1 963 ? -8.882 9.716 21.869 1.00 89.62 963 GLY A CA 1
ATOM 7321 C C . GLY A 1 963 ? -10.267 9.184 21.485 1.00 89.62 963 GLY A C 1
ATOM 7322 O O . GLY A 1 963 ? -10.575 8.049 21.832 1.00 89.62 963 GLY A O 1
ATOM 7323 N N . PRO A 1 964 ? -11.105 9.966 20.781 1.00 86.06 964 PRO A N 1
ATOM 7324 C CA . PRO A 1 964 ? -12.454 9.541 20.404 1.00 86.06 964 PRO A CA 1
ATOM 7325 C C . PRO A 1 964 ? -12.445 8.191 19.666 1.00 86.06 964 PRO A C 1
ATOM 7327 O O . PRO A 1 964 ? -12.063 8.120 18.494 1.00 86.06 964 PRO A O 1
ATOM 7330 N N . ALA A 1 965 ? -12.848 7.123 20.356 1.00 85.00 965 ALA A N 1
ATOM 7331 C CA . ALA A 1 965 ? -12.860 5.760 19.840 1.00 85.00 965 ALA A CA 1
ATOM 7332 C C . ALA A 1 965 ? -14.293 5.232 19.706 1.00 85.00 965 ALA A C 1
ATOM 7334 O O . ALA A 1 965 ? -15.256 5.777 20.252 1.00 85.00 965 ALA A O 1
ATOM 7335 N N . THR A 1 966 ? -14.466 4.131 18.975 1.00 89.56 966 THR A N 1
ATOM 7336 C CA . THR A 1 966 ? -15.754 3.434 18.962 1.00 89.56 966 THR A CA 1
ATOM 7337 C C . THR A 1 966 ? -15.985 2.721 20.296 1.00 89.56 966 THR A C 1
ATOM 7339 O O . THR A 1 966 ? -15.047 2.289 20.969 1.00 89.56 966 THR A O 1
ATOM 7342 N N . ALA A 1 967 ? -17.253 2.506 20.664 1.00 92.12 967 ALA A N 1
ATOM 7343 C CA . ALA A 1 967 ? -17.585 1.783 21.893 1.00 92.12 967 ALA A CA 1
ATOM 7344 C C . ALA A 1 967 ? -16.917 0.396 21.955 1.00 92.12 967 ALA A C 1
ATOM 7346 O O . ALA A 1 967 ? -16.410 0.011 23.002 1.00 92.12 967 ALA A O 1
ATOM 7347 N N . ALA A 1 968 ? -16.850 -0.327 20.832 1.00 92.62 968 ALA A N 1
ATOM 7348 C CA . ALA A 1 968 ? -16.203 -1.636 20.774 1.00 92.62 968 ALA A CA 1
ATOM 7349 C C . ALA A 1 968 ? -14.697 -1.562 21.083 1.00 92.62 968 ALA A C 1
ATOM 7351 O O . ALA A 1 968 ? -14.203 -2.386 21.848 1.00 92.62 968 ALA A O 1
ATOM 7352 N N . GLU A 1 969 ? -13.975 -0.576 20.538 1.00 93.25 969 GLU A N 1
ATOM 7353 C CA . GLU A 1 969 ? -12.546 -0.367 20.821 1.00 93.25 969 GLU A CA 1
ATOM 7354 C C . GLU A 1 969 ? -12.312 -0.010 22.291 1.00 93.25 969 GLU A C 1
ATOM 7356 O O . GLU A 1 969 ? -11.435 -0.585 22.939 1.00 93.25 969 GLU A O 1
ATOM 7361 N N . ALA A 1 970 ? -13.140 0.882 22.844 1.00 94.81 970 ALA A N 1
ATOM 7362 C CA . ALA A 1 970 ? -13.052 1.283 24.244 1.00 94.81 970 ALA A CA 1
ATOM 7363 C C . ALA A 1 970 ? -13.279 0.097 25.199 1.00 94.81 970 ALA A C 1
ATOM 7365 O O . ALA A 1 970 ? -12.546 -0.081 26.174 1.00 94.81 970 ALA A O 1
ATOM 7366 N N . MET A 1 971 ? -14.254 -0.763 24.891 1.00 96.06 971 MET A N 1
ATOM 7367 C CA . MET A 1 971 ? -14.510 -1.994 25.645 1.00 96.06 971 MET A CA 1
ATOM 7368 C C . MET A 1 971 ? -13.401 -3.042 25.446 1.00 96.06 971 MET A C 1
ATOM 7370 O O . MET A 1 971 ? -13.078 -3.779 26.377 1.00 96.06 971 MET A O 1
ATOM 7374 N N . GLY A 1 972 ? -12.772 -3.081 24.268 1.00 93.94 972 GLY A N 1
ATOM 7375 C CA . GLY A 1 972 ? -11.595 -3.907 23.990 1.00 93.94 972 GLY A CA 1
ATOM 7376 C C . GLY A 1 972 ? -10.407 -3.566 24.893 1.00 93.94 972 GLY A C 1
ATOM 7377 O O . GLY A 1 972 ? -9.837 -4.456 25.523 1.00 93.94 972 GLY A O 1
ATOM 7378 N N . GLN A 1 973 ? -10.084 -2.277 25.057 1.00 94.44 973 GLN A N 1
ATOM 7379 C CA . GLN A 1 973 ? -9.064 -1.853 26.028 1.00 94.44 973 GLN A CA 1
ATOM 7380 C C . GLN A 1 973 ? -9.475 -2.145 27.474 1.00 94.44 973 GLN A C 1
ATOM 7382 O O . GLN A 1 973 ? -8.631 -2.521 28.285 1.00 94.44 973 GLN A O 1
ATOM 7387 N N . ALA A 1 974 ? -10.766 -2.033 27.800 1.00 96.50 974 ALA A N 1
ATOM 7388 C CA . ALA A 1 974 ? -11.265 -2.403 29.121 1.00 96.50 974 ALA A CA 1
ATOM 7389 C C . ALA A 1 974 ? -11.064 -3.901 29.433 1.00 96.50 974 ALA A C 1
ATOM 7391 O O . ALA A 1 974 ? -10.825 -4.263 30.587 1.00 96.50 974 ALA A O 1
ATOM 7392 N N . ARG A 1 975 ? -11.111 -4.779 28.419 1.00 94.69 975 ARG A N 1
ATOM 7393 C CA . ARG A 1 975 ? -10.777 -6.206 28.569 1.00 94.69 975 ARG A CA 1
ATOM 7394 C C . ARG A 1 975 ? -9.311 -6.376 28.959 1.00 94.69 975 ARG A C 1
ATOM 7396 O O . ARG A 1 975 ? -9.022 -7.038 29.951 1.00 94.69 975 ARG A O 1
ATOM 7403 N N . VAL A 1 976 ? -8.415 -5.726 28.213 1.00 92.69 976 VAL A N 1
ATOM 7404 C CA . VAL A 1 976 ? -6.960 -5.778 28.439 1.00 92.69 976 VAL A CA 1
ATOM 7405 C C . VAL A 1 976 ? -6.598 -5.232 29.818 1.00 92.69 976 VAL A C 1
ATOM 7407 O O . VAL A 1 976 ? -5.914 -5.910 30.578 1.00 92.69 976 VAL A O 1
ATOM 7410 N N . VAL A 1 977 ? -7.102 -4.047 30.185 1.00 95.75 977 VAL A N 1
ATOM 7411 C CA . VAL A 1 977 ? -6.786 -3.446 31.491 1.00 95.75 977 VAL A CA 1
ATOM 7412 C C . VAL A 1 977 ? -7.315 -4.302 32.641 1.00 95.75 977 VAL A C 1
ATOM 7414 O O . VAL A 1 977 ? -6.656 -4.396 33.668 1.00 95.75 977 VAL A O 1
ATOM 7417 N N . SER A 1 978 ? -8.465 -4.968 32.473 1.00 96.44 978 SER A N 1
ATOM 7418 C CA . SER A 1 978 ? -9.022 -5.851 33.506 1.00 96.44 978 SER A CA 1
ATOM 7419 C C . SER A 1 978 ? -8.172 -7.102 33.714 1.00 96.44 978 SER A C 1
ATOM 7421 O O . SER A 1 978 ? -7.956 -7.501 34.854 1.00 96.44 978 SER A O 1
ATOM 7423 N N . GLU A 1 979 ? -7.689 -7.709 32.627 1.00 94.56 979 GLU A N 1
ATOM 7424 C CA . GLU A 1 979 ? -6.789 -8.867 32.669 1.00 94.56 979 GLU A CA 1
ATOM 7425 C C . GLU A 1 979 ? -5.460 -8.512 33.340 1.00 94.56 979 GLU A C 1
ATOM 7427 O O . GLU A 1 979 ? -5.051 -9.168 34.298 1.00 94.56 979 GLU A O 1
ATOM 7432 N N . VAL A 1 980 ? -4.824 -7.432 32.881 1.00 94.00 980 VAL A N 1
ATOM 7433 C CA . VAL A 1 980 ? -3.522 -6.993 33.390 1.00 94.00 980 VAL A CA 1
ATOM 7434 C C . VAL A 1 980 ? -3.619 -6.553 34.846 1.00 94.00 980 VAL A C 1
ATOM 7436 O O . VAL A 1 980 ? -2.788 -6.943 35.663 1.00 94.00 980 VAL A O 1
ATOM 7439 N N . LEU A 1 981 ? -4.624 -5.745 35.192 1.00 95.88 981 LEU A N 1
ATOM 7440 C CA . LEU A 1 981 ? -4.783 -5.257 36.558 1.00 95.88 981 LEU A CA 1
ATOM 7441 C C . LEU A 1 981 ? -5.022 -6.411 37.535 1.00 95.88 981 LEU A C 1
ATOM 7443 O O . LEU A 1 981 ? -4.463 -6.415 38.631 1.00 95.88 981 LEU A O 1
ATOM 7447 N N . ASP A 1 982 ? -5.826 -7.398 37.144 1.00 96.19 982 ASP A N 1
ATOM 7448 C CA . ASP A 1 982 ? -6.059 -8.584 37.960 1.00 96.19 982 ASP A CA 1
ATOM 7449 C C . ASP A 1 982 ? -4.780 -9.394 38.185 1.00 96.19 982 ASP A C 1
ATOM 7451 O O . ASP A 1 982 ? -4.507 -9.792 39.319 1.00 96.19 982 ASP A O 1
ATOM 7455 N N . GLU A 1 983 ? -3.970 -9.591 37.143 1.00 94.25 983 GLU A N 1
ATOM 7456 C CA . GLU A 1 983 ? -2.669 -10.257 37.258 1.00 94.25 983 GLU A CA 1
ATOM 7457 C C . GLU A 1 983 ? -1.734 -9.488 38.203 1.00 94.25 983 GLU A C 1
ATOM 7459 O O . GLU A 1 983 ? -1.131 -10.089 39.092 1.00 94.25 983 GLU A O 1
ATOM 7464 N N . VAL A 1 984 ? -1.677 -8.157 38.084 1.00 93.94 984 VAL A N 1
ATOM 7465 C CA . VAL A 1 984 ? -0.852 -7.292 38.946 1.00 93.94 984 VAL A CA 1
ATOM 7466 C C . VAL A 1 984 ? -1.293 -7.353 40.410 1.00 93.94 984 VAL A C 1
ATOM 7468 O O . VAL A 1 984 ? -0.449 -7.430 41.301 1.00 93.94 984 VAL A O 1
ATOM 7471 N N . LEU A 1 985 ? -2.600 -7.314 40.683 1.00 94.06 985 LEU A N 1
ATOM 7472 C CA . LEU A 1 985 ? -3.121 -7.275 42.054 1.00 94.06 985 LEU A CA 1
ATOM 7473 C C . LEU A 1 985 ? -3.156 -8.647 42.736 1.00 94.06 985 LEU A C 1
ATOM 7475 O O . LEU A 1 985 ? -3.036 -8.715 43.962 1.00 94.06 985 LEU A O 1
ATOM 7479 N N . SER A 1 986 ? -3.361 -9.723 41.972 1.00 92.06 986 SER A N 1
ATOM 7480 C CA . SER A 1 986 ? -3.464 -11.090 42.502 1.00 92.06 986 SER A CA 1
ATOM 7481 C C . SER A 1 986 ? -2.158 -11.882 42.430 1.00 92.06 986 SER A C 1
ATOM 7483 O O . SER A 1 986 ? -2.027 -12.894 43.117 1.00 92.06 986 SER A O 1
ATOM 7485 N N . GLY A 1 987 ? -1.207 -11.458 41.591 1.00 92.38 987 GLY A N 1
ATOM 7486 C CA . GLY A 1 987 ? 0.012 -12.209 41.283 1.00 92.38 987 GLY A CA 1
ATOM 7487 C C . GLY A 1 987 ? -0.229 -13.477 40.454 1.00 92.38 987 GLY A C 1
ATOM 7488 O O . GLY A 1 987 ? 0.674 -14.303 40.336 1.00 92.38 987 GLY A O 1
ATOM 7489 N N . GLN A 1 988 ? -1.437 -13.677 39.911 1.00 90.75 988 GLN A N 1
ATOM 7490 C CA . GLN A 1 988 ? -1.815 -14.876 39.161 1.00 90.75 988 GLN A CA 1
ATOM 7491 C C . GLN A 1 988 ? -2.547 -14.529 37.864 1.00 90.75 988 GLN A C 1
ATOM 7493 O O . GLN A 1 988 ? -3.463 -13.709 37.841 1.00 90.75 988 GLN A O 1
ATOM 7498 N N . LYS A 1 989 ? -2.240 -15.258 36.788 1.00 90.25 989 LYS A N 1
ATOM 7499 C CA . LYS A 1 989 ? -3.052 -15.240 35.567 1.00 90.25 989 LYS A CA 1
ATOM 7500 C C . LYS A 1 989 ? -4.328 -16.031 35.810 1.00 90.25 989 LYS A C 1
ATOM 7502 O O . LYS A 1 989 ? -4.302 -17.257 35.817 1.00 90.25 989 LYS A O 1
ATOM 7507 N N . ARG A 1 990 ? -5.447 -15.346 36.044 1.00 94.31 990 ARG A N 1
ATOM 7508 C CA . ARG A 1 990 ? -6.746 -15.994 36.319 1.00 94.31 990 ARG A CA 1
ATOM 7509 C C . ARG A 1 990 ? -7.917 -15.424 35.514 1.00 94.31 990 ARG A C 1
ATOM 7511 O O . ARG A 1 990 ? -9.016 -15.961 35.613 1.00 94.31 990 ARG A O 1
ATOM 7518 N N . PHE A 1 991 ? -7.682 -14.425 34.660 1.00 93.44 991 PHE A N 1
ATOM 7519 C CA . PHE A 1 991 ? -8.697 -13.838 33.775 1.00 93.44 991 PHE A CA 1
ATOM 7520 C C . PHE A 1 991 ? -9.370 -14.868 32.855 1.00 93.44 991 PHE A C 1
ATOM 7522 O O . PHE A 1 991 ? -10.585 -14.835 32.661 1.00 93.44 991 PHE A O 1
ATOM 7529 N N . PHE A 1 992 ? -8.610 -15.852 32.358 1.00 91.00 992 PHE A N 1
ATOM 7530 C CA . PHE A 1 992 ? -9.138 -16.926 31.510 1.00 91.00 992 PHE A CA 1
ATOM 7531 C C . PHE A 1 992 ? -10.242 -17.759 32.193 1.00 91.00 992 PHE A C 1
ATOM 7533 O O . PHE A 1 992 ? -11.102 -18.310 31.511 1.00 91.00 992 PHE A O 1
ATOM 7540 N N . LYS A 1 993 ? -10.279 -17.805 33.537 1.00 92.81 993 LYS A N 1
ATOM 7541 C CA . LYS A 1 993 ? -11.304 -18.533 34.311 1.00 92.81 993 LYS A CA 1
ATOM 7542 C C . LYS A 1 993 ? -12.705 -17.929 34.170 1.00 92.81 993 LYS A C 1
ATOM 7544 O O . LYS A 1 993 ? -13.685 -18.574 34.523 1.00 92.81 993 LYS A O 1
ATOM 7549 N N . LEU A 1 994 ? -12.821 -16.698 33.663 1.00 93.50 994 LEU A N 1
ATOM 7550 C CA . LEU A 1 994 ? -14.115 -16.065 33.391 1.00 93.50 994 LEU A CA 1
ATOM 7551 C C . LEU A 1 994 ? -14.813 -16.646 32.149 1.00 93.50 994 LEU A C 1
ATOM 7553 O O . LEU A 1 994 ? -16.021 -16.436 31.960 1.00 93.50 994 LEU A O 1
ATOM 7557 N N . PHE A 1 995 ? -14.076 -17.353 31.297 1.00 91.81 995 PHE A N 1
ATOM 7558 C CA . PHE A 1 995 ? -14.574 -17.923 30.051 1.00 91.81 995 PHE A CA 1
ATOM 7559 C C . PHE A 1 995 ? -14.783 -19.431 30.201 1.00 91.81 995 PHE A C 1
ATOM 7561 O O . PHE A 1 995 ? -14.147 -20.093 31.015 1.00 91.81 995 PHE A O 1
ATOM 7568 N N . ARG A 1 996 ? -15.707 -19.974 29.408 1.00 88.31 996 ARG A N 1
ATOM 7569 C CA . ARG A 1 996 ? -16.067 -21.395 29.409 1.00 88.31 996 ARG A CA 1
ATOM 7570 C C . ARG A 1 996 ? -15.851 -21.962 28.009 1.00 88.31 996 ARG A C 1
ATOM 7572 O O . ARG A 1 996 ? -16.059 -21.249 27.028 1.00 88.31 996 ARG A O 1
ATOM 7579 N N . HIS A 1 997 ? -15.456 -23.228 27.925 1.00 87.19 997 HIS A N 1
ATOM 7580 C CA . HIS A 1 997 ? -15.466 -23.967 26.668 1.00 87.19 997 HIS A CA 1
ATOM 7581 C C . HIS A 1 997 ? -16.904 -24.303 26.238 1.00 87.19 997 HIS A C 1
ATOM 7583 O O . HIS A 1 997 ? -17.734 -24.693 27.064 1.00 87.19 997 HIS A O 1
ATOM 7589 N N . PHE A 1 998 ? -17.195 -24.151 24.949 1.00 90.81 998 PHE A N 1
ATOM 7590 C CA . PHE A 1 998 ? -18.460 -24.558 24.345 1.00 90.81 998 PHE A CA 1
ATOM 7591 C C . PHE A 1 998 ? -18.145 -25.509 23.200 1.00 90.81 998 PHE A C 1
ATOM 7593 O O . PHE A 1 998 ? -17.490 -25.100 22.244 1.00 90.81 998 PHE A O 1
ATOM 7600 N N . ASP A 1 999 ? -18.640 -26.740 23.279 1.00 90.31 999 ASP A N 1
ATOM 7601 C CA . ASP A 1 999 ? -18.523 -27.694 22.181 1.00 90.31 999 ASP A CA 1
ATOM 7602 C C . ASP A 1 999 ? -19.489 -27.305 21.062 1.00 90.31 999 ASP A C 1
ATOM 7604 O O . ASP A 1 999 ? -20.679 -27.105 21.311 1.00 90.31 999 ASP A O 1
ATOM 7608 N N . TYR A 1 1000 ? -18.996 -27.194 19.833 1.00 91.88 1000 TYR A N 1
ATOM 7609 C CA . TYR A 1 1000 ? -19.785 -27.004 18.613 1.00 91.88 1000 TYR A CA 1
ATOM 7610 C C . TYR A 1 1000 ? -19.042 -27.633 17.433 1.00 91.88 1000 TYR A C 1
ATOM 7612 O O . TYR A 1 1000 ? -17.829 -27.851 17.493 1.00 91.88 1000 TYR A O 1
ATOM 7620 N N . LYS A 1 1001 ? -19.751 -27.949 16.343 1.00 91.50 1001 LYS A N 1
ATOM 7621 C CA . LYS A 1 1001 ? -19.149 -28.669 15.208 1.00 91.50 1001 LYS A CA 1
ATOM 7622 C C . LYS A 1 1001 ? -17.982 -27.888 14.599 1.00 91.50 1001 LYS A C 1
ATOM 7624 O O . LYS A 1 1001 ? -18.119 -26.702 14.298 1.00 91.50 1001 LYS A O 1
ATOM 7629 N N . MET A 1 1002 ? -16.862 -28.557 14.336 1.00 90.25 1002 MET A N 1
ATOM 7630 C CA . MET A 1 1002 ? -15.662 -27.990 13.699 1.00 90.25 1002 MET A CA 1
ATOM 7631 C C . MET A 1 1002 ? -15.512 -28.496 12.262 1.00 90.25 1002 MET A C 1
ATOM 7633 O O . MET A 1 1002 ? -14.519 -29.117 11.907 1.00 90.25 1002 MET A O 1
ATOM 7637 N N . GLU A 1 1003 ? -16.526 -28.241 11.437 1.00 89.94 1003 GLU A N 1
ATOM 7638 C CA . GLU A 1 1003 ? -16.587 -28.709 10.051 1.00 89.94 1003 GLU A CA 1
ATOM 7639 C C . GLU A 1 1003 ? -16.741 -27.528 9.089 1.00 89.94 1003 GLU A C 1
ATOM 7641 O O . GLU A 1 1003 ? -17.528 -26.602 9.328 1.00 89.94 1003 GLU A O 1
ATOM 7646 N N . VAL A 1 1004 ? -16.007 -27.579 7.976 1.00 89.38 1004 VAL A N 1
ATOM 7647 C CA . VAL A 1 1004 ? -16.191 -26.650 6.857 1.00 89.38 1004 VAL A CA 1
ATOM 7648 C C . VAL A 1 1004 ? -17.498 -27.003 6.132 1.00 89.38 1004 VAL A C 1
ATOM 7650 O O . VAL A 1 1004 ? -17.781 -28.187 5.934 1.00 89.38 1004 VAL A O 1
ATOM 7653 N N . PRO A 1 1005 ? -18.317 -26.019 5.714 1.00 85.62 1005 PRO A N 1
ATOM 7654 C CA . PRO A 1 1005 ? -19.547 -26.304 4.993 1.00 85.62 1005 PRO A CA 1
ATOM 7655 C C . PRO A 1 1005 ? -19.334 -27.135 3.717 1.00 85.62 1005 PRO A C 1
ATOM 7657 O O . PRO A 1 1005 ? -18.753 -26.666 2.744 1.00 85.62 1005 PRO A O 1
ATOM 7660 N N . SER A 1 1006 ? -19.954 -28.318 3.717 1.00 82.56 1006 SER A N 1
ATOM 7661 C CA . SER A 1 1006 ? -20.445 -29.092 2.570 1.00 82.56 1006 SER A CA 1
ATOM 7662 C C . SER A 1 1006 ? -20.524 -28.406 1.211 1.00 82.56 1006 SER A C 1
ATOM 7664 O O . SER A 1 1006 ? -19.892 -28.743 0.209 1.00 82.56 1006 SER A O 1
ATOM 7666 N N . LYS A 1 1007 ? -21.459 -27.460 1.206 1.00 85.94 1007 LYS A N 1
ATOM 7667 C CA . LYS A 1 1007 ? -21.938 -26.705 0.065 1.00 85.94 1007 LYS A CA 1
ATOM 7668 C C . LYS A 1 1007 ? -22.081 -25.268 0.520 1.00 85.94 1007 LYS A C 1
ATOM 7670 O O . LYS A 1 1007 ? -22.632 -24.996 1.588 1.00 85.94 1007 LYS A O 1
ATOM 7675 N N . LEU A 1 1008 ? -21.613 -24.353 -0.313 1.00 88.12 1008 LEU A N 1
ATOM 7676 C CA . LEU A 1 1008 ? -21.766 -22.931 -0.063 1.00 88.12 1008 LEU A CA 1
ATOM 7677 C C . LEU A 1 1008 ? -23.210 -22.517 -0.349 1.00 88.12 1008 LEU A C 1
ATOM 7679 O O . LEU A 1 1008 ? -23.748 -22.790 -1.424 1.00 88.12 1008 LEU A O 1
ATOM 7683 N N . THR A 1 1009 ? -23.839 -21.844 0.613 1.00 86.38 1009 THR A N 1
ATOM 7684 C CA . THR A 1 1009 ? -25.143 -21.217 0.382 1.00 86.38 1009 THR A CA 1
ATOM 7685 C C . THR A 1 1009 ? -25.022 -20.115 -0.671 1.00 86.38 1009 THR A C 1
ATOM 7687 O O . THR A 1 1009 ? -24.069 -19.332 -0.653 1.00 86.38 1009 THR A O 1
ATOM 7690 N N . LYS A 1 1010 ? -26.006 -20.045 -1.572 1.00 87.81 1010 LYS A N 1
ATOM 7691 C CA . LYS A 1 1010 ? -26.145 -18.978 -2.577 1.00 87.81 1010 LYS A CA 1
ATOM 7692 C C . LYS A 1 1010 ? -26.942 -17.774 -2.054 1.00 87.81 1010 LYS A C 1
ATOM 7694 O O . LYS A 1 1010 ? -27.208 -16.847 -2.814 1.00 87.81 1010 LYS A O 1
ATOM 7699 N N . ALA A 1 1011 ? -27.369 -17.804 -0.789 1.00 88.00 1011 ALA A N 1
ATOM 7700 C CA . ALA A 1 1011 ? -28.095 -16.701 -0.177 1.00 88.00 1011 ALA A CA 1
ATOM 7701 C C . ALA A 1 1011 ? -27.221 -15.438 -0.117 1.00 88.00 1011 ALA A C 1
ATOM 7703 O O . ALA A 1 1011 ? -26.064 -15.484 0.315 1.00 88.00 1011 ALA A O 1
ATOM 7704 N N . LYS A 1 1012 ? -27.801 -14.308 -0.534 1.00 91.38 1012 LYS A N 1
ATOM 7705 C CA . LYS A 1 1012 ? -27.201 -12.978 -0.375 1.00 91.38 1012 LYS A CA 1
ATOM 7706 C C . LYS A 1 1012 ? -27.240 -12.548 1.090 1.00 91.38 1012 LYS A C 1
ATOM 7708 O O . LYS A 1 1012 ? -27.990 -13.126 1.877 1.00 91.38 1012 LYS A O 1
ATOM 7713 N N . MET A 1 1013 ? -26.453 -11.531 1.443 1.00 91.75 1013 MET A N 1
ATOM 7714 C CA . MET A 1 1013 ? -26.483 -10.986 2.798 1.00 91.75 1013 MET A CA 1
ATOM 7715 C C . MET A 1 1013 ? -27.876 -10.443 3.121 1.00 91.75 1013 MET A C 1
ATOM 7717 O O . MET A 1 1013 ? -28.422 -9.618 2.382 1.00 91.75 1013 MET A O 1
ATOM 7721 N N . ILE A 1 1014 ? -28.444 -10.888 4.239 1.00 92.56 1014 ILE A N 1
ATOM 7722 C CA . ILE A 1 1014 ? -29.741 -10.403 4.698 1.00 92.56 1014 ILE A CA 1
ATOM 7723 C C . ILE A 1 1014 ? -29.596 -8.952 5.176 1.00 92.56 1014 ILE A C 1
ATOM 7725 O O . ILE A 1 1014 ? -28.664 -8.598 5.898 1.00 92.56 1014 ILE A O 1
ATOM 7729 N N . ARG A 1 1015 ? -30.533 -8.082 4.797 1.00 89.19 1015 ARG A N 1
ATOM 7730 C CA . ARG A 1 1015 ? -30.608 -6.700 5.295 1.00 89.19 1015 ARG A CA 1
ATOM 7731 C C . ARG A 1 1015 ? -31.701 -6.605 6.352 1.00 89.19 1015 ARG A C 1
ATOM 7733 O O . ARG A 1 1015 ? -32.772 -7.181 6.168 1.00 89.19 1015 ARG A O 1
ATOM 7740 N N . ALA A 1 1016 ? -31.422 -5.918 7.458 1.00 87.62 1016 ALA A N 1
ATOM 7741 C CA . ALA A 1 1016 ? -32.413 -5.714 8.508 1.00 87.62 1016 ALA A CA 1
ATOM 7742 C C . ALA A 1 1016 ? -33.592 -4.892 7.973 1.00 87.62 1016 ALA A C 1
ATOM 7744 O O . ALA A 1 1016 ? -33.427 -4.012 7.124 1.00 87.62 1016 ALA A O 1
ATOM 7745 N N . THR A 1 1017 ? -34.793 -5.184 8.465 1.00 89.19 1017 THR A N 1
ATOM 7746 C CA . THR A 1 1017 ? -35.977 -4.400 8.114 1.00 89.19 1017 THR A CA 1
ATOM 7747 C C . THR A 1 1017 ? -35.975 -3.102 8.911 1.00 89.19 1017 THR A C 1
ATOM 7749 O O . THR A 1 1017 ? -35.774 -3.114 10.125 1.00 89.19 1017 THR A O 1
ATOM 7752 N N . PHE A 1 1018 ? -36.222 -1.982 8.236 1.00 91.00 1018 PHE A N 1
ATOM 7753 C CA . PHE A 1 1018 ? -36.354 -0.678 8.877 1.00 91.00 1018 PHE A CA 1
ATOM 7754 C C . PHE A 1 1018 ? -37.809 -0.213 8.877 1.00 91.00 1018 PHE A C 1
ATOM 7756 O O . PHE A 1 1018 ? -38.564 -0.518 7.953 1.00 91.00 1018 PHE A O 1
ATOM 7763 N N . ILE A 1 1019 ? -38.184 0.581 9.880 1.00 92.25 1019 ILE A N 1
ATOM 7764 C CA . ILE A 1 1019 ? -39.455 1.313 9.864 1.00 92.25 1019 ILE A CA 1
ATOM 7765 C C . ILE A 1 1019 ? -39.485 2.231 8.619 1.00 92.25 1019 ILE A C 1
ATOM 7767 O O . ILE A 1 1019 ? -38.464 2.873 8.328 1.00 92.25 1019 ILE A O 1
ATOM 7771 N N . PRO A 1 1020 ? -40.617 2.317 7.886 1.00 91.69 1020 PRO A N 1
ATOM 7772 C CA . PRO A 1 1020 ? -40.769 3.233 6.755 1.00 91.69 1020 PRO A CA 1
ATOM 7773 C C . PRO A 1 1020 ? -40.470 4.687 7.134 1.00 91.69 1020 PRO A C 1
ATOM 7775 O O . PRO A 1 1020 ? -40.783 5.120 8.244 1.00 91.69 1020 PRO A O 1
ATOM 7778 N N . VAL A 1 1021 ? -39.900 5.456 6.200 1.00 90.56 1021 VAL A N 1
ATOM 7779 C CA . VAL A 1 1021 ? -39.456 6.847 6.429 1.00 90.56 1021 VAL A CA 1
ATOM 7780 C C . VAL A 1 1021 ? -40.559 7.711 7.049 1.00 90.56 1021 VAL A C 1
ATOM 7782 O O . VAL A 1 1021 ? -40.335 8.357 8.075 1.00 90.56 1021 VAL A O 1
ATOM 7785 N N . ASP A 1 1022 ? -41.771 7.668 6.492 1.00 88.56 1022 ASP A N 1
ATOM 7786 C CA . ASP A 1 1022 ? -42.896 8.480 6.971 1.00 88.56 1022 ASP A CA 1
ATOM 7787 C C . ASP A 1 1022 ? -43.313 8.161 8.408 1.00 88.56 1022 ASP A C 1
ATOM 7789 O O . ASP A 1 1022 ? -43.754 9.052 9.133 1.00 88.56 1022 ASP A O 1
ATOM 7793 N N . ALA A 1 1023 ? -43.110 6.918 8.845 1.00 88.19 1023 ALA A N 1
ATOM 7794 C CA . ALA A 1 1023 ? -43.435 6.472 10.193 1.00 88.19 1023 ALA A CA 1
ATOM 7795 C C . ALA A 1 1023 ? -42.316 6.745 11.215 1.00 88.19 1023 ALA A C 1
ATOM 7797 O O . ALA A 1 1023 ? -42.578 6.674 12.415 1.00 88.19 1023 ALA A O 1
ATOM 7798 N N . ARG A 1 1024 ? -41.085 7.072 10.786 1.00 88.62 1024 ARG A N 1
ATOM 7799 C CA . ARG A 1 1024 ? -39.923 7.267 11.685 1.00 88.62 1024 ARG A CA 1
ATOM 7800 C C . ARG A 1 1024 ? -39.363 8.690 11.745 1.00 88.62 1024 ARG A C 1
ATOM 7802 O O . ARG A 1 1024 ? -38.550 8.969 12.624 1.00 88.62 1024 ARG A O 1
ATOM 7809 N N . LYS A 1 1025 ? -39.745 9.577 10.817 1.00 86.19 1025 LYS A N 1
ATOM 7810 C CA . LYS A 1 1025 ? -39.134 10.916 10.675 1.00 86.19 1025 LYS A CA 1
ATOM 7811 C C . LYS A 1 1025 ? -39.480 11.908 11.795 1.00 86.19 1025 LYS A C 1
ATOM 7813 O O . LYS A 1 1025 ? -38.682 12.791 12.071 1.00 86.19 1025 LYS A O 1
ATOM 7818 N N . ASN A 1 1026 ? -40.605 11.713 12.489 1.00 87.56 1026 ASN A N 1
ATOM 7819 C CA . ASN A 1 1026 ? -41.129 12.642 13.508 1.00 87.56 1026 ASN A CA 1
ATOM 7820 C C . ASN A 1 1026 ? -41.164 12.047 14.927 1.00 87.56 1026 ASN A C 1
ATOM 7822 O O . ASN A 1 1026 ? -41.960 12.461 15.767 1.00 87.56 1026 ASN A O 1
ATOM 7826 N N . ASN A 1 1027 ? -40.373 11.009 15.194 1.00 90.00 1027 ASN A N 1
ATOM 7827 C CA . ASN A 1 1027 ? -40.314 10.372 16.507 1.00 90.00 1027 ASN A CA 1
ATOM 7828 C C . ASN A 1 1027 ? -38.954 9.704 16.737 1.00 90.00 1027 ASN A C 1
ATOM 7830 O O . ASN A 1 1027 ? -38.137 9.563 15.828 1.00 90.00 1027 ASN A O 1
ATOM 7834 N N . PHE A 1 1028 ? -38.729 9.276 17.975 1.00 90.19 1028 PHE A N 1
ATOM 7835 C CA . PHE A 1 1028 ? -37.510 8.592 18.397 1.00 90.19 1028 PHE A CA 1
ATOM 7836 C C . PHE A 1 1028 ? -37.700 7.070 18.533 1.00 90.19 1028 PHE A C 1
ATOM 7838 O O . PHE A 1 1028 ? -36.987 6.440 19.313 1.00 90.19 1028 PHE A O 1
ATOM 7845 N N . MET A 1 1029 ? -38.658 6.472 17.807 1.00 90.69 1029 MET A N 1
ATOM 7846 C CA . MET A 1 1029 ? -38.812 5.013 17.785 1.00 90.69 1029 MET A CA 1
ATOM 7847 C C . MET A 1 1029 ? -37.578 4.350 17.172 1.00 90.69 1029 MET A C 1
ATOM 7849 O O . MET A 1 1029 ? -36.948 4.896 16.265 1.00 90.69 1029 MET A O 1
ATOM 7853 N N . GLU A 1 1030 ? -37.246 3.157 17.663 1.00 92.12 1030 GLU A N 1
ATOM 7854 C CA . GLU A 1 1030 ? -36.133 2.371 17.139 1.00 92.12 1030 GLU A CA 1
ATOM 7855 C C . GLU A 1 1030 ? -36.344 2.048 15.654 1.00 92.12 1030 GLU A C 1
ATOM 7857 O O . GLU A 1 1030 ? -37.369 1.488 15.275 1.00 92.12 1030 GLU A O 1
ATOM 7862 N N . ILE A 1 1031 ? -35.381 2.408 14.806 1.00 91.56 1031 ILE A N 1
ATOM 7863 C CA . ILE A 1 1031 ? -35.576 2.379 13.348 1.00 91.56 1031 ILE A CA 1
ATOM 7864 C C . ILE A 1 1031 ? -35.345 0.991 12.764 1.00 91.56 1031 ILE A C 1
ATOM 7866 O O . ILE A 1 1031 ? -36.088 0.563 11.883 1.00 91.56 1031 ILE A O 1
ATOM 7870 N N . SER A 1 1032 ? -34.294 0.309 13.215 1.00 90.56 1032 SER A N 1
ATOM 7871 C CA . SER A 1 1032 ? -33.968 -1.045 12.771 1.00 90.56 1032 SER A CA 1
ATOM 7872 C C . SER A 1 1032 ? -34.749 -2.053 13.600 1.00 90.56 1032 SER A C 1
ATOM 7874 O O . SER A 1 1032 ? -34.666 -2.019 14.824 1.00 90.56 1032 SER A O 1
ATOM 7876 N N . LEU A 1 1033 ? -35.456 -2.974 12.949 1.00 90.19 1033 LEU A N 1
ATOM 7877 C CA . LEU A 1 1033 ? -36.230 -4.035 13.604 1.00 90.19 1033 LEU A CA 1
ATOM 7878 C C . LEU A 1 1033 ? -35.404 -5.310 13.861 1.00 90.19 1033 LEU A C 1
ATOM 7880 O O . LEU A 1 1033 ? -35.886 -6.226 14.526 1.00 90.19 1033 LEU A O 1
ATOM 7884 N N . GLY A 1 1034 ? -34.160 -5.357 13.369 1.00 90.50 1034 GLY A N 1
ATOM 7885 C CA . GLY A 1 1034 ? -33.277 -6.522 13.462 1.00 90.50 1034 GLY A CA 1
ATOM 7886 C C . GLY A 1 1034 ? -33.724 -7.695 12.582 1.00 90.50 1034 GLY A C 1
ATOM 7887 O O . GLY A 1 1034 ? -34.532 -7.537 11.663 1.00 90.50 1034 GLY A O 1
ATOM 7888 N N . TYR A 1 1035 ? -33.176 -8.880 12.854 1.00 94.44 1035 TYR A N 1
ATOM 7889 C CA . TYR A 1 1035 ? -33.530 -10.121 12.160 1.00 94.44 1035 TYR A CA 1
ATOM 7890 C C . TYR A 1 1035 ? -34.632 -10.915 12.863 1.00 94.44 1035 TYR A C 1
ATOM 7892 O O . TYR A 1 1035 ? -34.727 -10.960 14.090 1.00 94.44 1035 TYR A O 1
ATOM 7900 N N . THR A 1 1036 ? -35.418 -11.629 12.059 1.00 93.94 1036 THR A N 1
ATOM 7901 C CA . THR A 1 1036 ? -36.197 -12.793 12.500 1.00 93.94 1036 THR A CA 1
ATOM 7902 C C . THR A 1 1036 ? -35.280 -13.998 12.754 1.00 93.94 1036 THR A C 1
ATOM 7904 O O . THR A 1 1036 ? -34.131 -14.027 12.309 1.00 93.94 1036 THR A O 1
ATOM 7907 N N . GLY A 1 1037 ? -35.783 -15.033 13.436 1.00 92.94 1037 GLY A N 1
ATOM 7908 C CA . GLY A 1 1037 ? -34.994 -16.244 13.697 1.00 92.94 1037 GLY A CA 1
ATOM 7909 C C . GLY A 1 1037 ? -34.564 -16.990 12.432 1.00 92.94 1037 GLY A C 1
ATOM 7910 O O . GLY A 1 1037 ? -33.435 -17.472 12.358 1.00 92.94 1037 GLY A O 1
ATOM 7911 N N . GLU A 1 1038 ? -35.422 -17.024 11.410 1.00 93.62 1038 GLU A N 1
ATOM 7912 C CA . GLU A 1 1038 ? -35.094 -17.611 10.106 1.00 93.62 1038 GLU A CA 1
ATOM 7913 C C . GLU A 1 1038 ? -33.991 -16.816 9.397 1.00 93.62 1038 GLU A C 1
ATOM 7915 O O . GLU A 1 1038 ? -32.991 -17.391 8.968 1.00 93.62 1038 GLU A O 1
ATOM 7920 N N . GLN A 1 1039 ? -34.115 -15.486 9.356 1.00 95.31 1039 GLN A N 1
ATOM 7921 C CA . GLN A 1 1039 ? -33.097 -14.604 8.780 1.00 95.31 1039 GLN A CA 1
ATOM 7922 C C . GLN A 1 1039 ? -31.740 -14.756 9.474 1.00 95.31 1039 GLN A C 1
ATOM 7924 O O . GLN A 1 1039 ? -30.720 -14.892 8.801 1.00 95.31 1039 GLN A O 1
ATOM 7929 N N . ALA A 1 1040 ? -31.721 -14.782 10.811 1.00 95.19 1040 ALA A N 1
ATOM 7930 C CA . ALA A 1 1040 ? -30.491 -14.953 11.579 1.00 95.19 1040 ALA A CA 1
ATOM 7931 C C . ALA A 1 1040 ? -29.823 -16.311 11.307 1.00 95.19 1040 ALA A C 1
ATOM 7933 O O . ALA A 1 1040 ? -28.597 -16.388 11.217 1.00 95.19 1040 ALA A O 1
ATOM 7934 N N . ARG A 1 1041 ? -30.619 -17.373 11.125 1.00 93.94 1041 ARG A N 1
ATOM 7935 C CA . ARG A 1 1041 ? -30.116 -18.705 10.777 1.00 93.94 1041 ARG A CA 1
ATOM 7936 C C . ARG A 1 1041 ? -29.533 -18.747 9.363 1.00 93.94 1041 ARG A C 1
ATOM 7938 O O . ARG A 1 1041 ? -28.405 -19.209 9.206 1.00 93.94 1041 ARG A O 1
ATOM 7945 N N . ILE A 1 1042 ? -30.257 -18.231 8.366 1.00 94.12 1042 ILE A N 1
ATOM 7946 C CA . ILE A 1 1042 ? -29.781 -18.150 6.973 1.00 94.12 1042 ILE A CA 1
ATOM 7947 C C . ILE A 1 1042 ? -28.470 -17.365 6.912 1.00 94.12 1042 ILE A C 1
ATOM 7949 O O . ILE A 1 1042 ? -27.513 -17.797 6.271 1.00 94.12 1042 ILE A O 1
ATOM 7953 N N . GLU A 1 1043 ? -28.398 -16.237 7.618 1.00 95.00 1043 GLU A N 1
ATOM 7954 C CA . GLU A 1 1043 ? -27.193 -15.416 7.647 1.00 95.00 1043 GLU A CA 1
ATOM 7955 C C . GLU A 1 1043 ? -26.024 -16.146 8.335 1.00 95.00 1043 GLU A C 1
ATOM 7957 O O . GLU A 1 1043 ? -24.902 -16.125 7.827 1.00 95.00 1043 GLU A O 1
ATOM 7962 N N . ALA A 1 1044 ? -26.266 -16.878 9.430 1.00 94.81 1044 ALA A N 1
ATOM 7963 C CA . ALA A 1 1044 ? -25.237 -17.693 10.083 1.00 94.81 1044 ALA A CA 1
ATOM 7964 C C . ALA A 1 1044 ? -24.713 -18.828 9.180 1.00 94.81 1044 ALA A C 1
ATOM 7966 O O . ALA A 1 1044 ? -23.514 -19.125 9.185 1.00 94.81 1044 ALA A O 1
ATOM 7967 N N . GLU A 1 1045 ? -25.578 -19.437 8.361 1.00 93.62 1045 GLU A N 1
ATOM 7968 C CA . GLU A 1 1045 ? -25.218 -20.476 7.385 1.00 93.62 1045 GLU A CA 1
ATOM 7969 C C . GLU A 1 1045 ? -24.283 -19.970 6.270 1.00 93.62 1045 GLU A C 1
ATOM 7971 O O . GLU A 1 1045 ? -23.579 -20.773 5.653 1.00 93.62 1045 GLU A O 1
ATOM 7976 N N . ARG A 1 1046 ? -24.190 -18.649 6.047 1.00 94.44 1046 ARG A N 1
ATOM 7977 C CA . ARG A 1 1046 ? -23.243 -18.047 5.087 1.00 94.44 1046 ARG A CA 1
ATOM 7978 C C . ARG A 1 1046 ? -21.784 -18.102 5.548 1.00 94.44 1046 ARG A C 1
ATOM 7980 O O . ARG A 1 1046 ? -20.886 -17.942 4.714 1.00 94.44 1046 ARG A O 1
ATOM 7987 N N . CYS A 1 1047 ? -21.533 -18.333 6.840 1.00 93.81 1047 CYS A N 1
ATOM 7988 C CA . CYS A 1 1047 ? -20.189 -18.411 7.409 1.00 93.81 1047 CYS A CA 1
ATOM 7989 C C . CYS A 1 1047 ? -19.366 -19.555 6.796 1.00 93.81 1047 CYS A C 1
ATOM 7991 O O . CYS A 1 1047 ? -19.755 -20.719 6.862 1.00 93.81 1047 CYS A O 1
ATOM 7993 N N . LEU A 1 1048 ? -18.185 -19.218 6.262 1.00 93.38 1048 LEU A N 1
ATOM 7994 C CA . LEU A 1 1048 ? -17.271 -20.164 5.607 1.00 93.38 1048 LEU A CA 1
ATOM 7995 C C . LEU A 1 1048 ? -16.471 -21.048 6.575 1.00 93.38 1048 LEU A C 1
ATOM 7997 O O . LEU A 1 1048 ? -15.739 -21.917 6.119 1.00 93.38 1048 LEU A O 1
ATOM 8001 N N . ARG A 1 1049 ? -16.582 -20.816 7.889 1.00 92.38 1049 ARG A N 1
ATOM 8002 C CA . ARG A 1 1049 ? -15.830 -21.539 8.927 1.00 92.38 1049 ARG A CA 1
ATOM 8003 C C . ARG A 1 1049 ? -14.310 -21.518 8.722 1.00 92.38 1049 ARG A C 1
ATOM 8005 O O . ARG A 1 1049 ? -13.639 -22.538 8.817 1.00 92.38 1049 ARG A O 1
ATOM 8012 N N . CYS A 1 1050 ? -13.753 -20.329 8.466 1.00 89.25 1050 CYS A N 1
ATOM 8013 C CA . CYS A 1 1050 ? -12.301 -20.148 8.334 1.00 89.25 1050 CYS A CA 1
ATOM 8014 C C . CYS A 1 1050 ? -11.513 -20.385 9.638 1.00 89.25 1050 CYS A C 1
ATOM 8016 O O . CYS A 1 1050 ? -10.288 -20.347 9.614 1.00 89.25 1050 CYS A O 1
ATOM 8018 N N . ASP A 1 1051 ? -12.211 -20.623 10.752 1.00 89.62 1051 ASP A N 1
ATOM 8019 C CA . ASP A 1 1051 ? -11.676 -21.121 12.021 1.00 89.62 1051 ASP A CA 1
ATOM 8020 C C . ASP A 1 1051 ? -11.308 -22.616 11.998 1.00 89.62 1051 ASP A C 1
ATOM 8022 O O . ASP A 1 1051 ? -10.579 -23.080 12.875 1.00 89.62 1051 ASP A O 1
ATOM 8026 N N . VAL A 1 1052 ? -11.800 -23.384 11.020 1.00 89.12 1052 VAL A N 1
ATOM 8027 C CA . VAL A 1 1052 ? -11.515 -24.818 10.878 1.00 89.12 1052 VAL A CA 1
ATOM 8028 C C . VAL A 1 1052 ? -10.247 -24.997 10.037 1.00 89.12 1052 VAL A C 1
ATOM 8030 O O . VAL A 1 1052 ? -10.280 -24.832 8.819 1.00 89.12 1052 VAL A O 1
ATOM 8033 N N . ARG A 1 1053 ? -9.122 -25.304 10.696 1.00 82.69 1053 ARG A N 1
ATOM 8034 C CA . ARG A 1 1053 ? -7.804 -25.518 10.071 1.00 82.69 1053 ARG A CA 1
ATOM 8035 C C . ARG A 1 1053 ? -6.883 -26.381 10.931 1.00 82.69 1053 ARG A C 1
ATOM 8037 O O . ARG A 1 1053 ? -7.058 -26.450 12.150 1.00 82.69 1053 ARG A O 1
ATOM 8044 N N . ASP A 1 1054 ? -5.868 -26.954 10.293 1.00 62.12 1054 ASP A N 1
ATOM 8045 C CA . ASP A 1 1054 ? -4.797 -27.686 10.968 1.00 62.12 1054 ASP A CA 1
ATOM 8046 C C . ASP A 1 1054 ? -3.912 -26.721 11.777 1.00 62.12 1054 ASP A C 1
ATOM 8048 O O . ASP A 1 1054 ? -3.567 -25.641 11.301 1.00 62.12 1054 ASP A O 1
ATOM 8052 N N . ARG A 1 1055 ? -3.552 -27.104 13.014 1.00 60.16 1055 ARG A N 1
ATOM 8053 C CA . ARG A 1 1055 ? -2.741 -26.301 13.962 1.00 60.16 1055 ARG A CA 1
ATOM 8054 C C . ARG A 1 1055 ? -3.335 -24.918 14.292 1.00 60.16 1055 ARG A C 1
ATOM 8056 O O . ARG A 1 1055 ? -2.681 -23.887 14.166 1.00 60.16 1055 ARG A O 1
ATOM 8063 N N . LYS A 1 1056 ? -4.591 -24.884 14.751 1.00 61.94 1056 LYS A N 1
ATOM 8064 C CA . LYS A 1 1056 ? -5.229 -23.648 15.235 1.00 61.94 1056 LYS A CA 1
ATOM 8065 C C . LYS A 1 1056 ? -4.630 -23.179 16.567 1.00 61.94 1056 LYS A C 1
ATOM 8067 O O . LYS A 1 1056 ? -4.354 -23.987 17.449 1.00 61.94 1056 LYS A O 1
ATOM 8072 N N . ARG A 1 1057 ? -4.548 -21.860 16.753 1.00 65.31 1057 ARG A N 1
ATOM 8073 C CA . ARG A 1 1057 ? -4.466 -21.274 18.093 1.00 65.31 1057 ARG A CA 1
ATOM 8074 C C . ARG A 1 1057 ? -5.785 -21.526 18.822 1.00 65.31 1057 ARG A C 1
ATOM 8076 O O . ARG A 1 1057 ? -6.853 -21.363 18.231 1.00 65.31 1057 ARG A O 1
ATOM 8083 N N . GLU A 1 1058 ? -5.727 -21.897 20.093 1.00 57.38 1058 GLU A N 1
ATOM 8084 C CA . GLU A 1 1058 ? -6.923 -21.953 20.930 1.00 57.38 1058 GLU A CA 1
ATOM 8085 C C . GLU A 1 1058 ? -7.357 -20.531 21.322 1.00 57.38 1058 GLU A C 1
ATOM 8087 O O . GLU A 1 1058 ? -6.531 -19.653 21.589 1.00 57.38 1058 GLU A O 1
ATOM 8092 N N . THR A 1 1059 ? -8.665 -20.264 21.299 1.00 52.62 1059 THR A N 1
ATOM 8093 C CA . THR A 1 1059 ? -9.235 -19.019 21.836 1.00 52.62 1059 THR A CA 1
ATOM 8094 C C . THR A 1 1059 ? -8.944 -18.912 23.340 1.00 52.62 1059 THR A C 1
ATOM 8096 O O . THR A 1 1059 ? -8.630 -19.896 23.991 1.00 52.62 1059 THR A O 1
ATOM 8099 N N . TYR A 1 1060 ? -9.165 -17.738 23.943 1.00 48.81 1060 TYR A N 1
ATOM 8100 C CA . TYR A 1 1060 ? -9.213 -17.570 25.413 1.00 48.81 1060 TYR A CA 1
ATOM 8101 C C . TYR A 1 1060 ? -10.301 -18.414 26.117 1.00 48.81 1060 TYR A C 1
ATOM 8103 O O . TYR A 1 1060 ? -10.457 -18.333 27.336 1.00 48.81 1060 TYR A O 1
ATOM 8111 N N . SER A 1 1061 ? -11.086 -19.191 25.366 1.00 39.84 1061 SER A N 1
ATOM 8112 C CA . SER A 1 1061 ? -11.894 -20.281 25.906 1.00 39.84 1061 SER A CA 1
ATOM 8113 C C . SER A 1 1061 ? -10.966 -21.182 26.711 1.00 39.84 1061 SER A C 1
ATOM 8115 O O . SER A 1 1061 ? -9.909 -21.527 26.202 1.00 39.84 1061 SER A O 1
ATOM 8117 N N . ALA A 1 1062 ? -11.326 -21.493 27.960 1.00 37.22 1062 ALA A N 1
ATOM 8118 C CA . ALA A 1 1062 ? -10.476 -22.253 28.876 1.00 37.22 1062 ALA A CA 1
ATOM 8119 C C . ALA A 1 1062 ? -9.725 -23.388 28.147 1.00 37.22 1062 ALA A C 1
ATOM 8121 O O . ALA A 1 1062 ? -10.382 -24.091 27.368 1.00 37.22 1062 ALA A O 1
ATOM 8122 N N . PRO A 1 1063 ? -8.399 -23.541 28.368 1.00 36.91 1063 PRO A N 1
ATOM 8123 C CA . PRO A 1 1063 ? -7.648 -24.639 27.772 1.00 36.91 1063 PRO A CA 1
ATOM 8124 C C . PRO A 1 1063 ? -8.398 -25.933 28.062 1.00 36.91 1063 PRO A C 1
ATOM 8126 O O . PRO A 1 1063 ? -8.937 -26.098 29.166 1.00 36.91 1063 PRO A O 1
ATOM 8129 N N . VAL A 1 1064 ? -8.490 -26.805 27.057 1.00 37.19 1064 VAL A N 1
ATOM 8130 C CA . VAL A 1 1064 ? -8.998 -28.161 27.269 1.00 37.19 1064 VAL A CA 1
ATOM 8131 C C . VAL A 1 1064 ? -8.158 -28.723 28.413 1.00 37.19 1064 VAL A C 1
ATOM 8133 O O . VAL A 1 1064 ? -6.933 -28.724 28.324 1.00 37.19 1064 VAL A O 1
ATOM 8136 N N . GLN A 1 1065 ? -8.792 -29.054 29.541 1.00 27.44 1065 GLN A N 1
ATOM 8137 C CA . GLN A 1 1065 ? -8.084 -29.759 30.602 1.00 27.44 1065 GLN A CA 1
ATOM 8138 C C . GLN A 1 1065 ? -7.590 -31.064 29.977 1.00 27.44 1065 GLN A C 1
ATOM 8140 O O . GLN A 1 1065 ? -8.422 -31.892 29.606 1.00 27.44 1065 GLN A O 1
ATOM 8145 N N . GLU A 1 1066 ? -6.274 -31.185 29.785 1.00 27.98 1066 GLU A N 1
ATOM 8146 C CA . GLU A 1 1066 ? -5.626 -32.488 29.610 1.00 27.98 1066 GLU A CA 1
ATOM 8147 C C . GLU A 1 1066 ? -5.829 -33.346 30.859 1.00 27.98 1066 GLU A C 1
ATOM 8149 O O . GLU A 1 1066 ? -5.735 -32.793 31.987 1.00 27.98 1066 GLU A O 1
#

Secondary structure (DSSP, 8-state):
------HHHHHHHHHHHHTSS--EEEEE-SHHHHTTTHHHHHHHHHHHHHHTT-SSEEEEE---S-GGGPSPEEEE-TTSPEEEE-S--GGGHHHHHHHTSSHHHHHHHHTT-SEEESEEE-SS-EEE-----TTSPBGGGSTTTTT---SSTTSTTTS-TT-HHHHHHTTTTHHHHHHHHH--HHHHHHHHHHHT-B-TTTT--BHHHHHHHHHHHHHHS-S--EEEEEE---STT--HHHHHHHH-HHHHHHHHHHHHHHHT--EEEEEE-TT-HHHHHHHHHHHHHHHHTTSSBSSGGGSS--BEEEEEE--S-GGGGSHHHHHHHHTTS------SSSPTTTS-GGGS-EEEEEHHHHHHHHHHHHH-HHHHHTSB-SSSBSEEEEEEEES-SS-EEEEEETT-BHHIIIIIIS-TT-TT--EEEEEESGGGSEEEEGGGTTSB-SHHHHHHTT---TTSEEEEEETTS-HHHHHHHHHHHHHHT--S-SHHHHHHHHHHHHHHHHHHHT---HHHHHHHHHHHHHHHHH-SSHHHHHTTHHHHHHHHH-HHHHHHHHTS---TTS--GGG-S-HHHHH-TT---HHHHHHHHHTT-HHHHHHHHHHH-S-HHHHHHH---GGGTT-GGGGTS----HHHHHHHHHHHHHHHTTHHHHHHHHHHTPPPP---EEEEE--SHHHHHHHHHHHHTT-EEEEE-SSSSS-THHHHTS-TTTS-HHHHHHHHHHHHHHT-EEE-S----SHHHHHHHHHH-SEEEE-----EEPP---TTTTSBTEEEHHHHHHHHHTT------SEEEEE--SHHHHHHHHHHHHTT-EEEEEESS-GGG--S-HHHHHHHHHTT-EEEESEEEEEEEEEEETTEEEEEEEEEEEEEEEEE-TTSSEEEEEEEEEEEEE-SEEEE-S-EE---TT-TTSS--B-TTSPBP--TTT-B-SSTTEEE-THHHHSS--HHHHHHHHHHHHHHHHHHHHSS--GGGG-----------SS---PPPPPPPB--HHHHTTS----B----HHHHHHHHHT---TT--TTPPPPSS-----

Organism: NCBI:txid1076179

InterPro domains:
  IPR001949 NADH:ubiquinone oxidoreductase, 51kDa subunit, conserved site [PS00645] (489-500)
  IPR011538 NADH-ubiquinone oxidoreductase 51kDa subunit, FMN-binding domain [PF01512] (193-366)
  IPR019575 NADH-ubiquinone oxidoreductase 51kDa subunit, iron-sulphur binding domain [PF10589] (477-561)
  IPR019575 NADH-ubiquinone oxidoreductase 51kDa subunit, iron-sulphur binding domain [SM00928] (476-521)
  IPR023753 FAD/NAD(P)-binding domain [PF07992] (677-974)
  IPR028261 Dihydroprymidine dehydrogenase domain II [PF14691] (562-656)
  IPR036188 FAD/NAD(P)-binding domain superfamily [G3DSA:3.50.50.60] (665-780)
  IPR036188 FAD/NAD(P)-binding domain superfamily [G3DSA:3.50.50.60] (781-919)
  IPR036249 Thioredoxin-like superfamily [SSF52833] (21-100)
  IPR037207 NADH-ubiquinone oxidoreductase 51kDa subunit, iron-sulphur binding domain superfamily [G3DSA:1.20.1440.230] (474-571)
  IPR037207 NADH-ubiquinone oxidoreductase 51kDa subunit, iron-sulphur binding domain superfamily [SSF140490] (472-573)
  IPR037225 NADH-ubiquinone oxidoreductase 51kDa subunit, FMN-binding domain superfamily [G3DSA:3.40.50.11540] (197-378)
  IPR037225 NADH-ubiquinone oxidoreductase 51kDa subunit, FMN-binding domain superfamily [SSF142019] (145-387)

Foldseek 3Di:
DDDQQDLVVLLVVLCCVQANAAKEKEWAPAPLQVVLPSVLQLVLLVVVCVVVVPRHYYAYFHDLWQSLFHRKMWIADAQEWIFIHGPDDSVCSVLRSQCRRDPVSVVVVNVRGQATHQKACLLQAIDGRHDDDPVHHHPCPPLQNPQFDDNLSRQGPRDHLLRPSNCSNRPFCVLVVCLQPPHALVRLLVLLVLLQAFFLQFPRHRPSVLLVLLQVLCVVPPDAEEEEAQALPPFVLDCPLLSSLLRHLRLLVSLRLSSCRSNVHAEYEYEHEPVNPSSVVSNVSNLVVCVVSQCAAQCRSVHRHHHHYDYHYDDNFSLCSFQQLVLCVVVVHHSDHDFDPVDLCNQTRVGHRYHYGYSSSSSNSSSCSSPTSNVQQVFADPNATHWAWAFEDAQFSRTTIGIHGFFDFLFCVRQRNRVGNFQLWFWQWKFAAGLLFATGGLVRRRGTHDQVRSVVLLGINRSRRIHIHIPLDQLLVSLLVSLVVQQVSDSCDDCLSNVLSVLLNVLSLCLLLLNDDPVSLVVSLVSLCCQLVPPRGPSSNSNSSSSNNCCVPVVVQSVCCHQVVAHLSCPSQNSALDLLLNQFLLSQPLLVLLQCLLVVNLVVSLLSVCLSALQQQLCLQFPPSSSQVDAPLVVPAGGQPSSLLSNVSLVVCVVVVVVVVSLVVLLVQAAAAPVFEEEEEALALLSLLLLQLLLSPNYQAEYEYLAPDGHPCSQQQAFCQRPPVVSVVVSSVSSVVSRYHYDYNDDDAAQVVVVVVLVVGLFYEYLDAQDADDFLPAAPCPAAQEDALSVVSRCVSVVHDDDHDQEEEEEAQAQSSLRSQLVVLLVNHQYEYEELADNSNRRYDPVSVVLSVLLPHHYHYNKAFHYFDFDDDDPGTFTFKTKIFGWDFDTQGSSSGTDTHTDPDIDIGTGRHYYYDHFGADADHRNPPPQFDADPRHATDADPQQQHTSDNRYGYFDCSHVNRDRSSNRSSRSLRNSQNVSCVSVVDRCSLSSAADDDGDLDFDPDADPDHHDDFDFDRSVVPSNDSHHTTPRDDSVNSNSSSSNRRNPSRDDNHDDRSHPPDDD

pLDDT: mean 91.63, std 8.01, range [27.44, 98.62]

Sequence (1066 aa):
MKTQTDLGTLRKEGLSHLFNGKPWISVGLGTCGIGNGADEVFQALQDKATAEKLDLRIRQVGCFGFCAAEPMVMAYRPGKPVLMFSEVRASRAQTLLRGMADDEAFDKLAKLAEAKIESWDFRTHSLNFGQAYPFLPTWKELAFFKGQEKLVLRDCGLIDPERIEEYVGIGGYFGLLKALSTMTPDSIIEELKKSGLRGRGGAGFPSWKKWRIMRDNVLAKPGEAYVVCNADEGDPGAYMNRNEIESDPHMLLEGIIIGAYAMGATKGIVYVRAEYPLAVERFTKALGQARSAGLLGKNILGSKFNFDIEIVTGAGAFVCGEETALIASIEGKAGRPSPRPPFPAQQGLYGRPTTISNVETWCNIPLIIARGGDFFSTFGTANSRGTKVFSFVGKVRNTGLVELPLGSTLESAVYGICEGMGPKKKIKGLQSGGPSGGCIPASLFKTPIDYEHLTELGAIMGSGGMVVMDQDNCMVDVARYFISFTANESCGKCTPCREGTSQMLNILQGVSNGEASEQDLKTLESLALAVKDSALCGLGQTAANPVLTTLKYFKDEYIQHIKAKRCPAGICENLYVALCESSCPLHMNIPGYLQLLKENRIEDAFELTLRENPLPGALGRICHFHCRMRCRRDMLDESVSQGEIHRYLADTMYKMGREKSIYNKLIKEKLPPGGKKISIVGAGPAGLSAAFWLSRLGHEVTVYDAEQEAGGILRWGIPAYRLPKDVLKKEIAFIQKLGARFIFNTRMETKDQWQRLLDASDAVIVAVGASHEIALGIPGEDMKGVFGAGEFLKKISENQKMKLGSEVVVVGGGNSAIDAARSALRLGATVTLVYRRARSDMPANAEELNGALDEGISVLCMTQPIEVLGKTEGSSKKVSALKVQRMKAGPVDSSGRPTPVPTNEFYEIPCDSILVAIGEKVRIPGLDGLDIQMEKDGRLKVDPYSLRSANNKLFACGDAVMGPATAAEAMGQARVVSEVLDEVLSGQKRFFKLFRHFDYKMEVPSKLTKAKMIRATFIPVDARKNNFMEISLGYTGEQARIEAERCLRCDVRDRKRETYSAPVQE

Radius of gyration: 34.5 Å; chains: 1; bounding box: 91×76×103 Å